Protein AF-0000000079914054 (afdb_homodimer)

Organism: NCBI:txid1990687

Nearest PDB structures (foldseek):
  5tr3-assembly1_A  TM=9.369E-01  e=9.744E-47  Pseudomonas putida KT2440
  5u8w-assembly1_B  TM=9.371E-01  e=5.295E-46  Pseudomonas aeruginosa UCBPP-PA14
  2qae-assembly1_B  TM=9.398E-01  e=3.131E-46  Trypanosoma cruzi
  6bz0-assembly1_B  TM=9.388E-01  e=2.149E-45  Acinetobacter baumannii ATCC 19606 = CIP 70.34 = JCM 6841
  3lad-assembly1_B  TM=9.469E-01  e=1.039E-44  Azotobacter vinelandii

InterPro domains:
  IPR001100 Pyridine nucleotide-disulphide oxidoreductase, class I [PIRSF000350] (3-456)
  IPR004099 Pyridine nucleotide-disulphide oxidoreductase, dimerisation domain [PF02852] (341-450)
  IPR012999 Pyridine nucleotide-disulphide oxidoreductase, class I, active site [PS00076] (38-48)
  IPR016156 FAD/NAD-linked reductase, dimerisation domain superfamily [G3DSA:3.30.390.30] (339-457)
  IPR016156 FAD/NAD-linked reductase, dimerisation domain superfamily [SSF55424] (339-453)
  IPR023753 FAD/NAD(P)-binding domain [PF07992] (5-321)
  IPR036188 FAD/NAD(P)-binding domain superfamily [G3DSA:3.50.50.60] (5-327)
  IPR036188 FAD/NAD(P)-binding domain superfamily [G3DSA:3.50.50.60] (144-264)
  IPR036188 FAD/NAD(P)-binding domain superfamily [SSF51905] (1-367)

Structure (mmCIF, N/CA/C/O backbone):
data_AF-0000000079914054-model_v1
#
loop_
_entity.id
_entity.type
_entity.pdbx_description
1 polymer 'Dihydrolipoamide dehydrogenase'
#
loop_
_atom_site.group_PDB
_atom_site.id
_atom_site.type_symbol
_atom_site.label_atom_id
_atom_site.label_alt_id
_atom_site.label_comp_id
_atom_site.label_asym_id
_atom_site.label_entity_id
_atom_site.label_seq_id
_atom_site.pdbx_PDB_ins_code
_atom_site.Cartn_x
_atom_site.Cartn_y
_atom_site.Cartn_z
_atom_site.occupancy
_atom_site.B_iso_or_equiv
_atom_site.auth_seq_id
_atom_site.auth_comp_id
_atom_site.auth_asym_id
_atom_site.auth_atom_id
_atom_site.pdbx_PDB_model_num
ATOM 1 N N . MET A 1 1 ? 3.275 36.062 40 1 79.38 1 MET A N 1
ATOM 2 C CA . MET A 1 1 ? 4.121 34.906 40.312 1 79.38 1 MET A CA 1
ATOM 3 C C . MET A 1 1 ? 5.105 34.625 39.188 1 79.38 1 MET A C 1
ATOM 5 O O . MET A 1 1 ? 4.805 34.875 38.031 1 79.38 1 MET A O 1
ATOM 9 N N . SER A 1 2 ? 6.242 34.438 39.562 1 88.31 2 SER A N 1
ATOM 10 C CA . SER A 1 2 ? 7.297 34.125 38.594 1 88.31 2 SER A CA 1
ATOM 11 C C . SER A 1 2 ? 7.852 32.719 38.812 1 88.31 2 SER A C 1
ATOM 13 O O . SER A 1 2 ? 8.016 32.281 39.969 1 88.31 2 SER A O 1
ATOM 15 N N . GLU A 1 3 ? 7.883 31.969 37.688 1 93.56 3 GLU A N 1
ATOM 16 C CA . GLU A 1 3 ? 8.461 30.625 37.75 1 93.56 3 GLU A CA 1
ATOM 17 C C . GLU A 1 3 ? 9.594 30.484 36.719 1 93.56 3 GLU A C 1
ATOM 19 O O . GLU A 1 3 ? 9.539 31.047 35.625 1 93.56 3 GLU A O 1
ATOM 24 N N . ARG A 1 4 ? 10.617 29.734 37.156 1 97.06 4 ARG A N 1
ATOM 25 C CA . ARG A 1 4 ? 11.773 29.484 36.281 1 97.06 4 ARG A CA 1
ATOM 26 C C . ARG A 1 4 ? 11.828 28.016 35.844 1 97.06 4 ARG A C 1
ATOM 28 O O . ARG A 1 4 ? 11.578 27.125 36.656 1 97.06 4 ARG A O 1
ATOM 35 N N . TYR A 1 5 ? 12.094 27.844 34.594 1 98.19 5 TYR A N 1
ATOM 36 C CA . TYR A 1 5 ? 12.18 26.516 34 1 98.19 5 TYR A CA 1
ATOM 37 C C . TYR A 1 5 ? 13.484 26.344 33.219 1 98.19 5 TYR A C 1
ATOM 39 O O . TYR A 1 5 ? 14.18 27.312 32.938 1 98.19 5 TYR A O 1
ATOM 47 N N . ASP A 1 6 ? 13.867 25.109 33 1 98.06 6 ASP A N 1
ATOM 48 C CA . ASP A 1 6 ? 14.977 24.812 32.094 1 98.06 6 ASP A CA 1
ATOM 49 C C . ASP A 1 6 ? 14.562 24.984 30.641 1 98.06 6 ASP A C 1
ATOM 51 O O . ASP A 1 6 ? 15.336 25.5 29.828 1 98.06 6 ASP A O 1
ATOM 55 N N . THR A 1 7 ? 13.398 24.547 30.312 1 98.38 7 THR A N 1
ATOM 56 C CA . THR A 1 7 ? 12.898 24.578 28.953 1 98.38 7 THR A CA 1
ATOM 57 C C . THR A 1 7 ? 11.445 25.062 28.906 1 98.38 7 THR A C 1
ATOM 59 O O . THR A 1 7 ? 10.633 24.656 29.75 1 98.38 7 THR A O 1
ATOM 62 N N . LEU A 1 8 ? 11.141 25.969 28.031 1 98.69 8 LEU A N 1
ATOM 63 C CA . LEU A 1 8 ? 9.789 26.391 27.719 1 98.69 8 LEU A CA 1
ATOM 64 C C . LEU A 1 8 ? 9.375 25.906 26.328 1 98.69 8 LEU A C 1
ATOM 66 O O . LEU A 1 8 ? 10.086 26.156 25.344 1 98.69 8 LEU A O 1
ATOM 70 N N . VAL A 1 9 ? 8.336 25.109 26.203 1 98.75 9 VAL A N 1
ATOM 71 C CA . VAL A 1 9 ? 7.738 24.703 24.938 1 98.75 9 VAL A CA 1
ATOM 72 C C . VAL A 1 9 ? 6.395 25.406 24.75 1 98.75 9 VAL A C 1
ATOM 74 O O . VAL A 1 9 ? 5.457 25.188 25.516 1 98.75 9 VAL A O 1
ATOM 77 N N . LEU A 1 10 ? 6.301 26.266 23.781 1 98.56 10 LEU A N 1
ATOM 78 C CA . LEU A 1 10 ? 5.074 27 23.5 1 98.56 10 LEU A CA 1
ATOM 79 C C . LEU A 1 10 ? 4.367 26.422 22.281 1 98.56 10 LEU A C 1
ATOM 81 O O . LEU A 1 10 ? 4.754 26.703 21.141 1 98.56 10 LEU A O 1
ATOM 85 N N . GLY A 1 11 ? 3.299 25.719 22.484 1 98.19 11 GLY A N 1
ATOM 86 C CA . GLY A 1 11 ? 2.557 25 21.469 1 98.19 11 GLY A CA 1
ATOM 87 C C . GLY A 1 11 ? 2.531 23.5 21.688 1 98.19 11 GLY A C 1
ATOM 88 O O . GLY A 1 11 ? 3.578 22.875 21.875 1 98.19 11 GLY A O 1
ATOM 89 N N . GLY A 1 12 ? 1.437 22.922 21.656 1 97.75 12 GLY A N 1
ATOM 90 C CA . GLY A 1 12 ? 1.269 21.516 22 1 97.75 12 GLY A CA 1
ATOM 91 C C . GLY A 1 12 ? 0.956 20.656 20.781 1 97.75 12 GLY A C 1
ATOM 92 O O . GLY A 1 12 ? 0.202 19.688 20.891 1 97.75 12 GLY A O 1
ATOM 93 N N . GLY A 1 13 ? 1.461 21.047 19.578 1 96.88 13 GLY A N 1
ATOM 94 C CA . GLY A 1 13 ? 1.245 20.266 18.359 1 96.88 13 GLY A CA 1
ATOM 95 C C . GLY A 1 13 ? 2.174 19.078 18.25 1 96.88 13 GLY A C 1
ATOM 96 O O . GLY A 1 13 ? 2.678 18.578 19.25 1 96.88 13 GLY A O 1
ATOM 97 N N . MET A 1 14 ? 2.428 18.625 17.031 1 96.06 14 MET A N 1
ATOM 98 C CA . MET A 1 14 ? 3.055 17.344 16.766 1 96.06 14 MET A CA 1
ATOM 99 C C . MET A 1 14 ? 4.562 17.406 17 1 96.06 14 MET A C 1
ATOM 101 O O . MET A 1 14 ? 5.223 16.375 17.109 1 96.06 14 MET A O 1
ATOM 105 N N . ALA A 1 15 ? 5.082 18.547 17.016 1 97.75 15 ALA A N 1
ATOM 106 C CA . ALA A 1 15 ? 6.473 18.688 17.438 1 97.75 15 ALA A CA 1
ATOM 107 C C . ALA A 1 15 ? 6.57 19.016 18.922 1 97.75 15 ALA A C 1
ATOM 109 O O . ALA A 1 15 ? 7.449 18.5 19.625 1 97.75 15 ALA A O 1
ATOM 110 N N . GLY A 1 16 ? 5.664 19.781 19.406 1 98.25 16 GLY A N 1
ATOM 111 C CA . GLY A 1 16 ? 5.727 20.312 20.766 1 98.25 16 GLY A CA 1
ATOM 112 C C . GLY A 1 16 ? 5.512 19.25 21.828 1 98.25 16 GLY A C 1
ATOM 113 O O . GLY A 1 16 ? 6.281 19.156 22.781 1 98.25 16 GLY A O 1
ATOM 114 N N . LEU A 1 17 ? 4.504 18.453 21.656 1 97.62 17 LEU A N 1
ATOM 115 C CA . LEU A 1 17 ? 4.133 17.469 22.672 1 97.62 17 LEU A CA 1
ATOM 116 C C . LEU A 1 17 ? 5.254 16.453 22.875 1 97.62 17 LEU A C 1
ATOM 118 O O . LEU A 1 17 ? 5.742 16.281 24 1 97.62 17 LEU A O 1
ATOM 122 N N . PRO A 1 18 ? 5.707 15.805 21.812 1 96.06 18 PRO A N 1
ATOM 123 C CA . PRO A 1 18 ? 6.793 14.844 22.031 1 96.06 18 PRO A CA 1
ATOM 124 C C . PRO A 1 18 ? 8.055 15.508 22.578 1 96.06 18 PRO A C 1
ATOM 126 O O . PRO A 1 18 ? 8.758 14.914 23.406 1 96.06 18 PRO A O 1
ATOM 129 N N . LEU A 1 19 ? 8.359 16.672 22.172 1 97.5 19 LEU A N 1
ATOM 130 C CA . LEU A 1 19 ? 9.562 17.375 22.625 1 97.5 19 LEU A CA 1
ATOM 131 C C . LEU A 1 19 ? 9.453 17.75 24.094 1 97.5 19 LEU A C 1
ATOM 133 O O . LEU A 1 19 ? 10.422 17.609 24.844 1 97.5 19 LEU A O 1
ATOM 137 N N . ALA A 1 20 ? 8.281 18.234 24.484 1 98.25 20 ALA A N 1
ATOM 138 C CA . ALA A 1 20 ? 8.062 18.578 25.891 1 98.25 20 ALA A CA 1
ATOM 139 C C . ALA A 1 20 ? 8.25 17.359 26.781 1 98.25 20 ALA A C 1
ATOM 141 O O . ALA A 1 20 ? 8.914 17.453 27.828 1 98.25 20 ALA A O 1
ATOM 142 N N . LEU A 1 21 ? 7.672 16.25 26.375 1 97.5 21 LEU A N 1
ATOM 143 C CA . LEU A 1 21 ? 7.742 15.016 27.172 1 97.5 21 LEU A CA 1
ATOM 144 C C . LEU A 1 21 ? 9.18 14.523 27.266 1 97.5 21 LEU A C 1
ATOM 146 O O . LEU A 1 21 ? 9.617 14.102 28.344 1 97.5 21 LEU A O 1
ATOM 150 N N . ARG A 1 22 ? 9.867 14.586 26.203 1 97.12 22 ARG A N 1
ATOM 151 C CA . ARG A 1 22 ? 11.258 14.125 26.219 1 97.12 22 ARG A CA 1
ATOM 152 C C . ARG A 1 22 ? 12.141 15.078 27 1 97.12 22 ARG A C 1
ATOM 154 O O . ARG A 1 22 ? 13.031 14.648 27.734 1 97.12 22 ARG A O 1
ATOM 161 N N . ALA A 1 23 ? 11.938 16.344 26.828 1 97.75 23 ALA A N 1
ATOM 162 C CA . ALA A 1 23 ? 12.727 17.359 27.531 1 97.75 23 ALA A CA 1
ATOM 163 C C . ALA A 1 23 ? 12.547 17.25 29.047 1 97.75 23 ALA A C 1
ATOM 165 O O . ALA A 1 23 ? 13.484 17.516 29.797 1 97.75 23 ALA A O 1
ATOM 166 N N . ALA A 1 24 ? 11.414 16.797 29.453 1 97.94 24 ALA A N 1
ATOM 167 C CA . ALA A 1 24 ? 11.094 16.688 30.875 1 97.94 24 ALA A CA 1
ATOM 168 C C . ALA A 1 24 ? 11.969 15.648 31.562 1 97.94 24 ALA A C 1
ATOM 170 O O . ALA A 1 24 ? 12.109 15.656 32.781 1 97.94 24 ALA A O 1
ATOM 171 N N . ARG A 1 25 ? 12.539 14.836 30.812 1 96.56 25 ARG A N 1
ATOM 172 C CA . ARG A 1 25 ? 13.469 13.852 31.359 1 96.56 25 ARG A CA 1
ATOM 173 C C . ARG A 1 25 ? 14.797 14.492 31.719 1 96.56 25 ARG A C 1
ATOM 175 O O . ARG A 1 25 ? 15.617 13.883 32.406 1 96.56 25 ARG A O 1
ATOM 182 N N . HIS A 1 26 ? 15.016 15.742 31.359 1 97.06 26 HIS A N 1
ATOM 183 C CA . HIS A 1 26 ? 16.328 16.375 31.516 1 97.06 26 HIS A CA 1
ATOM 184 C C . HIS A 1 26 ? 16.234 17.641 32.344 1 97.06 26 HIS A C 1
ATOM 186 O O . HIS A 1 26 ? 17.219 18.359 32.5 1 97.06 26 HIS A O 1
ATOM 192 N N . GLY A 1 27 ? 15.07 17.969 32.844 1 97.19 27 GLY A N 1
ATOM 193 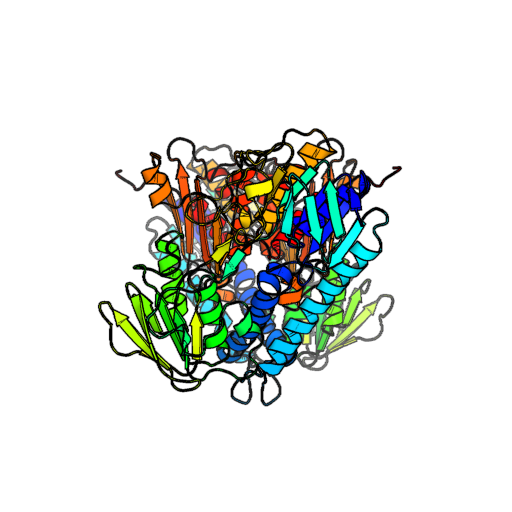C CA . GLY A 1 27 ? 14.867 19.156 33.688 1 97.19 27 GLY A CA 1
ATOM 194 C C . GLY A 1 27 ? 13.422 19.609 33.688 1 97.19 27 GLY A C 1
ATOM 195 O O . GLY A 1 27 ? 12.547 18.984 33.094 1 97.19 27 GLY A O 1
ATOM 196 N N . ARG A 1 28 ? 13.195 20.734 34.281 1 97.88 28 ARG A N 1
ATOM 197 C CA . ARG A 1 28 ? 11.844 21.266 34.438 1 97.88 28 ARG A CA 1
ATOM 198 C C . ARG A 1 28 ? 11.375 21.922 33.156 1 97.88 28 ARG A C 1
ATOM 200 O O . ARG A 1 28 ? 12.086 22.75 32.562 1 97.88 28 ARG A O 1
ATOM 207 N N . VAL A 1 29 ? 10.164 21.578 32.75 1 98.56 29 VAL A N 1
ATOM 208 C CA . VAL A 1 29 ? 9.625 22.078 31.484 1 98.56 29 VAL A CA 1
ATOM 209 C C . VAL A 1 29 ? 8.312 22.812 31.734 1 98.56 29 VAL A C 1
ATOM 211 O O . VAL A 1 29 ? 7.426 22.297 32.438 1 98.56 29 VAL A O 1
ATOM 214 N N . ALA A 1 30 ? 8.195 24.062 31.266 1 98.56 30 ALA A N 1
ATOM 215 C CA . ALA A 1 30 ? 6.902 24.719 31.094 1 98.56 30 ALA A CA 1
ATOM 216 C C . ALA A 1 30 ? 6.309 24.391 29.719 1 98.56 30 ALA A C 1
ATOM 218 O O . ALA A 1 30 ? 6.887 24.75 28.688 1 98.56 30 ALA A O 1
ATOM 219 N N . PHE A 1 31 ? 5.234 23.703 29.719 1 98.56 31 PHE A N 1
ATOM 220 C CA . PHE A 1 31 ? 4.547 23.297 28.5 1 98.56 31 PHE A CA 1
ATOM 221 C C . PHE A 1 31 ? 3.234 24.047 28.344 1 98.56 31 PHE A C 1
ATOM 223 O O . PHE A 1 31 ? 2.291 23.844 29.109 1 98.56 31 PHE A O 1
ATOM 230 N N . VAL A 1 32 ? 3.166 24.953 27.328 1 98.44 32 VAL A N 1
ATOM 231 C CA . VAL A 1 32 ? 2.047 25.875 27.203 1 98.44 32 VAL A CA 1
ATOM 232 C C . VAL A 1 32 ? 1.271 25.578 25.922 1 98.44 32 VAL A C 1
ATOM 234 O O . VAL A 1 32 ? 1.85 25.547 24.844 1 98.44 32 VAL A O 1
ATOM 237 N N . GLU A 1 33 ? 0.04 25.328 25.969 1 98.25 33 GLU A N 1
ATOM 238 C CA . GLU A 1 33 ? -0.867 25.109 24.844 1 98.25 33 GLU A CA 1
ATOM 239 C C . GLU A 1 33 ? -2.223 25.766 25.094 1 98.25 33 GLU A C 1
ATOM 241 O O . GLU A 1 33 ? -2.867 25.5 26.109 1 98.25 33 GLU A O 1
ATOM 246 N N . LYS A 1 34 ? -2.629 26.562 24.203 1 96.69 34 LYS A N 1
ATOM 247 C CA . LYS A 1 34 ? -3.846 27.344 24.406 1 96.69 34 LYS A CA 1
ATOM 248 C C . LYS A 1 34 ? -5.09 26.516 24.094 1 96.69 34 LYS A C 1
ATOM 250 O O . LYS A 1 34 ? -6.164 26.766 24.641 1 96.69 34 LYS A O 1
ATOM 255 N N . GLU A 1 35 ? -4.984 25.594 23.203 1 96.38 35 GLU A N 1
ATOM 256 C CA . GLU A 1 35 ? -6.129 24.781 22.797 1 96.38 35 GLU A CA 1
ATOM 257 C C . GLU A 1 35 ? -5.961 23.328 23.25 1 96.38 35 GLU A C 1
ATOM 259 O O . GLU A 1 35 ? -5.613 23.062 24.406 1 96.38 35 GLU A O 1
ATOM 264 N N . LEU A 1 36 ? -6.195 22.375 22.328 1 97 36 LEU A N 1
ATOM 265 C CA . LEU A 1 36 ? -6.125 20.953 22.641 1 97 36 LEU A CA 1
ATOM 266 C C . LEU A 1 36 ? -4.754 20.391 22.297 1 97 36 LEU A C 1
ATOM 268 O O . LEU A 1 36 ? -4.148 20.781 21.297 1 97 36 LEU A O 1
ATOM 272 N N . LEU A 1 37 ? -4.309 19.438 23.109 1 97.56 37 LEU A N 1
ATOM 273 C CA . LEU A 1 37 ? -3.059 18.75 22.812 1 97.56 37 LEU A CA 1
ATOM 274 C C . LEU A 1 37 ? -3.168 17.984 21.5 1 97.56 37 LEU A C 1
ATOM 276 O O . LEU A 1 37 ? -4.23 17.453 21.172 1 97.56 37 LEU A O 1
ATOM 280 N N . GLY A 1 38 ? -2.033 17.953 20.797 1 95.94 38 GLY A N 1
ATOM 281 C CA . GLY A 1 38 ? -1.984 17.234 19.531 1 95.94 38 GLY A CA 1
ATOM 282 C C . GLY A 1 38 ? -2.088 18.156 18.328 1 95.94 38 GLY A C 1
ATOM 283 O O . GLY A 1 38 ? -1.889 17.719 17.188 1 95.94 38 GLY A O 1
ATOM 284 N N . GLY A 1 39 ? -2.398 19.422 18.578 1 95.5 39 GLY A N 1
ATOM 285 C CA . GLY A 1 39 ? -2.387 20.438 17.531 1 95.5 39 GLY A CA 1
ATOM 286 C C . GLY A 1 39 ? -3.342 20.125 16.406 1 95.5 39 GLY A C 1
ATOM 287 O O . GLY A 1 39 ? -4.402 19.531 16.609 1 95.5 39 GLY A O 1
ATOM 288 N N . THR A 1 40 ? -3.045 20.625 15.211 1 94.62 40 THR A N 1
ATOM 289 C CA . THR A 1 40 ? -3.9 20.516 14.031 1 94.62 40 THR A CA 1
ATOM 290 C C . THR A 1 40 ? -4.047 19.047 13.617 1 94.62 40 THR A C 1
ATOM 292 O O . THR A 1 40 ? -5.164 18.562 13.414 1 94.62 40 THR A O 1
ATOM 295 N N . CYS A 1 41 ? -3.045 18.328 13.547 1 95.75 41 CYS A N 1
ATOM 296 C CA . CYS A 1 41 ? -3.062 16.969 13.023 1 95.75 41 CYS A CA 1
ATOM 297 C C . CYS A 1 41 ? -4.074 16.109 13.773 1 95.75 41 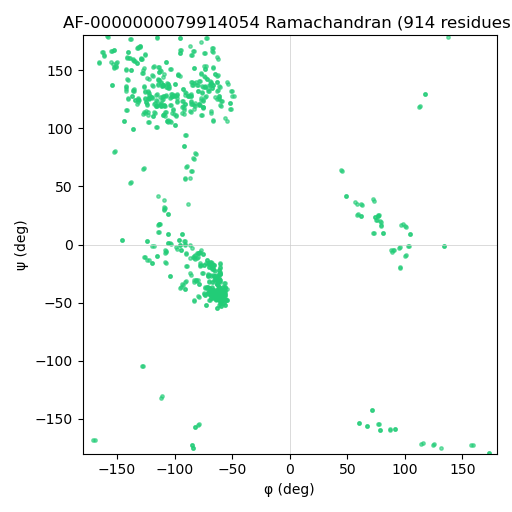CYS A C 1
ATOM 299 O O . CYS A 1 41 ? -4.934 15.469 13.156 1 95.75 41 CYS A O 1
ATOM 301 N N . LEU A 1 42 ? -3.998 16.094 15.055 1 96.69 42 LEU A N 1
ATOM 302 C CA . LEU A 1 42 ? -4.82 15.219 15.875 1 96.69 42 LEU A CA 1
ATOM 303 C C . LEU A 1 42 ? -6.262 15.719 15.922 1 96.69 42 LEU A C 1
ATOM 305 O O . LEU A 1 42 ? -7.203 14.922 15.844 1 96.69 42 LEU A O 1
ATOM 309 N N . ASN A 1 43 ? -6.418 17.031 15.945 1 97.19 43 ASN A N 1
ATOM 310 C CA . ASN A 1 43 ? -7.719 17.562 16.328 1 97.19 43 ASN A CA 1
ATOM 311 C C . ASN A 1 43 ? -8.5 18.062 15.125 1 97.19 43 ASN A C 1
ATOM 313 O O . ASN A 1 43 ? -9.734 18.062 15.141 1 97.19 43 ASN A O 1
ATOM 317 N N . ARG A 1 44 ? -7.723 18.484 14.055 1 95.56 44 ARG A N 1
ATOM 318 C CA . ARG A 1 44 ? -8.422 19.219 13.008 1 95.56 44 ARG A CA 1
ATOM 319 C C . ARG A 1 44 ? -7.828 18.922 11.641 1 95.56 44 ARG A C 1
ATOM 321 O O . ARG A 1 44 ? -8.227 19.516 10.641 1 95.56 44 ARG A O 1
ATOM 328 N N . GLY A 1 45 ? -6.938 18.094 11.57 1 95.81 45 GLY A N 1
ATOM 329 C CA . GLY A 1 45 ? -6.223 17.891 10.32 1 95.81 45 GLY A CA 1
ATOM 330 C C . GLY A 1 45 ? -6.184 16.438 9.891 1 95.81 45 GLY A C 1
ATOM 331 O O . GLY A 1 45 ? -7.199 15.883 9.461 1 95.81 45 GLY A O 1
ATOM 332 N N . CYS A 1 46 ? -5.02 15.797 10.078 1 95.19 46 CYS A N 1
ATOM 333 C CA . CYS A 1 46 ? -4.711 14.5 9.5 1 95.19 46 CYS A CA 1
ATOM 334 C C . CYS A 1 46 ? -5.684 13.438 9.992 1 95.19 46 CYS A C 1
ATOM 336 O O . CYS A 1 46 ? -6.336 12.758 9.195 1 95.19 46 CYS A O 1
ATOM 338 N N . ILE A 1 47 ? -5.871 13.312 11.25 1 97.38 47 ILE A N 1
ATOM 339 C CA . ILE A 1 47 ? -6.594 12.188 11.828 1 97.38 47 ILE A CA 1
ATOM 340 C C . ILE A 1 47 ? -8.086 12.328 11.531 1 97.38 47 ILE A C 1
ATOM 342 O O . ILE A 1 47 ? -8.703 11.422 10.961 1 97.38 47 ILE A O 1
ATOM 346 N N . PRO A 1 48 ? -8.711 13.445 11.828 1 98.5 48 PRO A N 1
ATOM 347 C CA . PRO A 1 48 ? -10.141 13.547 11.531 1 98.5 48 PRO A CA 1
ATOM 348 C C . PRO A 1 48 ? -10.43 13.461 10.031 1 98.5 48 PRO A C 1
ATOM 350 O O . PRO A 1 48 ? -11.359 12.766 9.625 1 98.5 48 PRO A O 1
ATOM 353 N N . THR A 1 49 ? -9.68 14.164 9.188 1 98.5 49 THR A N 1
ATOM 354 C CA . THR A 1 49 ? -9.969 14.172 7.758 1 98.5 49 THR A CA 1
ATOM 355 C C . THR A 1 49 ? -9.805 12.773 7.164 1 98.5 49 THR A C 1
ATOM 357 O O . THR A 1 49 ? -10.633 12.336 6.367 1 98.5 49 THR A O 1
ATOM 360 N N . LYS A 1 50 ? -8.75 12.078 7.551 1 98.56 50 LYS A N 1
ATOM 361 C CA . LYS A 1 50 ? -8.531 10.75 6.988 1 98.56 50 LYS A CA 1
ATOM 362 C C . LYS A 1 50 ? -9.57 9.758 7.492 1 98.56 50 LYS A C 1
ATOM 364 O O . LYS A 1 50 ? -9.922 8.805 6.789 1 98.56 50 LYS A O 1
ATOM 369 N N . THR A 1 51 ? -10.031 9.953 8.719 1 98.81 51 THR A N 1
ATOM 370 C CA . THR A 1 51 ? -11.133 9.133 9.219 1 98.81 51 THR A CA 1
ATOM 371 C C . THR A 1 51 ? -12.391 9.344 8.383 1 98.81 51 THR A C 1
ATOM 373 O O . THR A 1 51 ? -13.047 8.383 7.992 1 98.81 51 THR A O 1
ATOM 376 N N . MET A 1 52 ? -12.68 10.594 8.078 1 98.88 52 MET A N 1
ATOM 377 C CA . MET A 1 52 ? -13.875 10.906 7.293 1 98.88 52 MET A CA 1
ATOM 378 C C . MET A 1 52 ? -13.695 10.477 5.84 1 98.88 52 MET A C 1
ATOM 380 O O . MET A 1 52 ? -14.648 10.031 5.195 1 98.88 52 MET A O 1
ATOM 384 N N . ILE A 1 53 ? -12.516 10.617 5.32 1 98.88 53 ILE A N 1
ATOM 385 C CA . ILE A 1 53 ? -12.219 10.172 3.967 1 98.88 53 ILE A CA 1
ATOM 386 C C . ILE A 1 53 ? -12.438 8.664 3.865 1 98.88 53 ILE A C 1
ATOM 388 O O . ILE A 1 53 ? -12.914 8.164 2.844 1 98.88 53 ILE A O 1
ATOM 392 N N . ALA A 1 54 ? -12.109 7.918 4.941 1 98.88 54 ALA A N 1
ATOM 393 C CA . ALA A 1 54 ? -12.375 6.48 4.965 1 98.88 54 ALA A CA 1
ATOM 394 C C . ALA A 1 54 ? -13.867 6.191 4.836 1 98.88 54 ALA A C 1
ATOM 396 O O . ALA A 1 54 ? -14.266 5.273 4.121 1 98.88 54 ALA A O 1
ATOM 397 N N . SER A 1 55 ? -14.664 6.977 5.535 1 98.94 55 SER A N 1
ATOM 398 C CA . SER A 1 55 ? -16.109 6.836 5.414 1 98.94 55 SER A CA 1
ATOM 399 C C . SER A 1 55 ? -16.578 7.129 3.99 1 98.94 55 SER A C 1
ATOM 401 O O . SER A 1 55 ? -17.406 6.41 3.443 1 98.94 55 SER A O 1
ATOM 403 N N . ALA A 1 56 ? -16.016 8.18 3.414 1 98.94 56 ALA A N 1
ATOM 404 C CA . ALA A 1 56 ? -16.344 8.539 2.039 1 98.94 56 ALA A CA 1
ATOM 405 C C . ALA A 1 56 ? -15.977 7.414 1.074 1 98.94 56 ALA A C 1
ATOM 407 O O . ALA A 1 56 ? -16.703 7.141 0.122 1 98.94 56 ALA A O 1
ATOM 408 N N . ALA A 1 57 ? -14.883 6.816 1.316 1 98.75 57 ALA A N 1
ATOM 409 C CA . ALA A 1 57 ? -14.422 5.711 0.477 1 98.75 57 ALA A CA 1
ATOM 410 C C . ALA A 1 57 ? -15.383 4.527 0.553 1 98.75 57 ALA A C 1
ATOM 412 O O . ALA A 1 57 ? -15.656 3.877 -0.457 1 98.75 57 ALA A O 1
ATOM 413 N N . VAL A 1 58 ? -15.859 4.227 1.739 1 98.75 58 VAL A N 1
ATOM 414 C CA . VAL A 1 58 ? -16.812 3.137 1.927 1 98.75 58 VAL A CA 1
ATOM 415 C C . VAL A 1 58 ? -18.094 3.434 1.156 1 98.75 58 VAL A C 1
ATOM 417 O O . VAL A 1 58 ? -18.625 2.559 0.472 1 98.75 58 VAL A O 1
ATOM 420 N N . ALA A 1 59 ? -18.547 4.703 1.212 1 98.81 59 ALA A N 1
ATOM 421 C CA . ALA A 1 59 ? -19.75 5.094 0.478 1 98.81 59 ALA A CA 1
ATOM 422 C C . ALA A 1 59 ? -19.547 4.93 -1.025 1 98.81 59 ALA A C 1
ATOM 424 O O . ALA A 1 59 ? -20.422 4.383 -1.716 1 98.81 59 ALA A O 1
ATOM 425 N N . HIS A 1 60 ? -18.438 5.391 -1.468 1 98.44 60 HIS A N 1
ATOM 426 C CA . HIS A 1 60 ? -18.109 5.305 -2.887 1 98.44 60 HIS A CA 1
ATOM 427 C C . HIS A 1 60 ? -18.078 3.854 -3.354 1 98.44 60 HIS A C 1
ATOM 429 O O . HIS A 1 60 ? -18.641 3.512 -4.391 1 98.44 60 HIS A O 1
ATOM 435 N N . GLN A 1 61 ? -17.422 2.986 -2.596 1 98.19 61 GLN A N 1
ATOM 436 C CA . GLN A 1 61 ? -17.297 1.576 -2.945 1 98.19 61 GLN A CA 1
ATOM 437 C C . GLN A 1 61 ? -18.656 0.881 -2.922 1 98.19 61 GLN A C 1
ATOM 439 O O . GLN A 1 61 ? -18.938 0.041 -3.777 1 98.19 61 GLN A O 1
ATOM 444 N N . ALA A 1 62 ? -19.422 1.173 -1.907 1 98.25 62 ALA A N 1
ATOM 445 C CA . ALA A 1 62 ? -20.766 0.584 -1.81 1 98.25 62 ALA A CA 1
ATOM 446 C C . ALA A 1 62 ? -21.594 0.896 -3.053 1 98.25 62 ALA A C 1
ATOM 448 O O . ALA A 1 62 ? -22.297 0.03 -3.564 1 98.25 62 ALA A O 1
ATOM 449 N N . ARG A 1 63 ? -21.484 2.125 -3.572 1 98.06 63 ARG A N 1
ATOM 450 C CA . ARG A 1 63 ? -22.234 2.537 -4.75 1 98.06 63 ARG A CA 1
ATOM 451 C C . ARG A 1 63 ? -21.766 1.784 -5.992 1 98.06 63 ARG A C 1
ATOM 453 O O . ARG A 1 63 ? -22.5 1.703 -6.984 1 98.06 63 ARG A O 1
ATOM 460 N N . ARG A 1 64 ? -20.609 1.169 -5.91 1 97.62 64 ARG A N 1
ATOM 461 C CA . ARG A 1 64 ? -20.047 0.418 -7.031 1 97.62 64 ARG A CA 1
ATOM 462 C C . ARG A 1 64 ? -20.156 -1.084 -6.789 1 97.62 64 ARG A C 1
ATOM 464 O O . ARG A 1 64 ? -19.578 -1.879 -7.527 1 97.62 64 ARG A O 1
ATOM 471 N N . ALA A 1 65 ? -20.844 -1.535 -5.793 1 98.38 65 ALA A N 1
ATOM 472 C CA . ALA A 1 65 ? -20.875 -2.92 -5.332 1 98.38 65 ALA A CA 1
ATOM 473 C C . ALA A 1 65 ? -21.297 -3.863 -6.449 1 98.38 65 ALA A C 1
ATOM 475 O O . ALA A 1 65 ? -20.734 -4.953 -6.598 1 98.38 65 ALA A O 1
ATOM 476 N N . ALA A 1 66 ? -22.156 -3.422 -7.328 1 98.12 66 ALA A N 1
ATOM 477 C CA . ALA A 1 66 ? -22.703 -4.273 -8.383 1 98.12 66 ALA A CA 1
ATOM 478 C C . ALA A 1 66 ? -21.625 -4.68 -9.383 1 98.12 66 ALA A C 1
ATOM 480 O O . ALA A 1 66 ? -21.656 -5.777 -9.938 1 98.12 66 ALA A O 1
ATOM 481 N N . GLU A 1 67 ? -20.656 -3.787 -9.586 1 98.44 67 GLU A N 1
ATOM 482 C CA . GLU A 1 67 ? -19.531 -4.086 -10.484 1 98.44 67 GLU A CA 1
ATOM 483 C C . GLU A 1 67 ? -18.75 -5.305 -10 1 98.44 67 GLU A C 1
ATOM 485 O O . GLU A 1 67 ? -18.062 -5.953 -10.789 1 98.44 67 GLU A O 1
ATOM 490 N N . PHE A 1 68 ? -18.953 -5.699 -8.711 1 98.81 68 PHE A N 1
ATOM 491 C CA . PHE A 1 68 ? -18.156 -6.754 -8.102 1 98.81 68 PHE A CA 1
ATOM 492 C C . PHE A 1 68 ? -19.016 -7.969 -7.785 1 98.81 68 PHE A C 1
ATOM 494 O O . PHE A 1 68 ? -18.594 -8.867 -7.055 1 98.81 68 PHE A O 1
ATOM 501 N N . GLY A 1 69 ? -20.156 -7.984 -8.258 1 98.75 69 GLY A N 1
ATOM 502 C CA . GLY A 1 69 ? -21.062 -9.086 -8.008 1 98.75 69 GLY A CA 1
ATOM 503 C C . GLY A 1 69 ? -21.734 -9.023 -6.645 1 98.75 69 GLY A C 1
ATOM 504 O O . GLY A 1 69 ? -22.266 -10.023 -6.16 1 98.75 69 GLY A O 1
ATOM 505 N N . VAL A 1 70 ? -21.719 -7.879 -5.961 1 98.69 70 VAL A N 1
ATOM 506 C CA . VAL A 1 70 ? -22.344 -7.656 -4.66 1 98.69 70 VAL A CA 1
ATOM 507 C C . VAL A 1 70 ? -23.641 -6.887 -4.84 1 98.69 70 VAL A C 1
ATOM 509 O O . VAL A 1 70 ? -23.672 -5.844 -5.496 1 98.69 70 VAL A O 1
ATOM 512 N N . ARG A 1 71 ? -24.688 -7.348 -4.281 1 97.38 71 ARG A N 1
ATOM 513 C CA . ARG A 1 71 ? -26.016 -6.777 -4.48 1 97.38 71 ARG A CA 1
ATOM 514 C C . ARG A 1 71 ? -26.5 -6.078 -3.219 1 97.38 71 ARG A C 1
ATOM 516 O O . ARG A 1 71 ? -26.438 -6.645 -2.125 1 97.38 71 ARG A O 1
ATOM 523 N N . LEU A 1 72 ? -26.906 -4.84 -3.441 1 96.5 72 LEU A N 1
ATOM 524 C CA . LEU A 1 72 ? -27.531 -4.047 -2.393 1 96.5 72 LEU A CA 1
ATOM 525 C C . LEU A 1 72 ? -29 -3.799 -2.713 1 96.5 72 LEU A C 1
ATOM 527 O O . LEU A 1 72 ? -29.359 -3.584 -3.873 1 96.5 72 LEU A O 1
ATOM 531 N N . PRO A 1 73 ? -29.906 -3.83 -1.855 1 92.06 73 PRO A N 1
ATOM 532 C CA . PRO A 1 73 ? -31.344 -3.756 -2.123 1 92.06 73 PRO A CA 1
ATOM 533 C C . PRO A 1 73 ? -31.828 -2.334 -2.412 1 92.06 73 PRO A C 1
ATOM 535 O O . PRO A 1 73 ? -33 -2.119 -2.691 1 92.06 73 PRO A O 1
ATOM 538 N N . GLY A 1 74 ? -31.109 -1.288 -2.318 1 90.56 74 GLY A N 1
ATOM 539 C CA . GLY A 1 74 ? -31.516 0.091 -2.539 1 90.56 74 GLY A CA 1
ATOM 540 C C . GLY A 1 74 ? -30.344 1.056 -2.594 1 90.56 74 GLY A C 1
ATOM 541 O O . GLY A 1 74 ? -29.188 0.635 -2.676 1 90.56 74 GLY A O 1
ATOM 542 N N . PRO A 1 75 ? -30.703 2.332 -2.553 1 94.25 75 PRO A N 1
ATOM 543 C CA . PRO A 1 75 ? -29.656 3.34 -2.699 1 94.25 75 PRO A CA 1
ATOM 544 C C . PRO A 1 75 ? -28.781 3.467 -1.453 1 94.25 75 PRO A C 1
ATOM 546 O O . PRO A 1 75 ? -29.25 3.236 -0.338 1 94.25 75 PRO A O 1
ATOM 549 N N . VAL A 1 76 ? -27.547 3.848 -1.632 1 97.06 76 VAL A N 1
ATOM 550 C CA . VAL A 1 76 ? -26.578 4.113 -0.575 1 97.06 76 VAL A CA 1
ATOM 551 C C . VAL A 1 76 ? -26.719 5.559 -0.094 1 97.06 76 VAL A C 1
ATOM 553 O O . VAL A 1 76 ? -26.75 6.488 -0.902 1 97.06 76 VAL A O 1
ATOM 556 N N . THR A 1 77 ? -26.859 5.75 1.191 1 97.25 77 THR A N 1
ATOM 557 C CA . THR A 1 77 ? -26.891 7.094 1.755 1 97.25 77 THR A CA 1
ATOM 558 C C . THR A 1 77 ? -25.844 7.246 2.857 1 97.25 77 THR A C 1
ATOM 560 O O . THR A 1 77 ? -25.312 6.254 3.357 1 97.25 77 THR A O 1
ATOM 563 N N . VAL A 1 78 ? -25.594 8.484 3.152 1 98.44 78 VAL A N 1
ATOM 564 C CA . VAL A 1 78 ? -24.609 8.766 4.188 1 98.44 78 VAL A CA 1
ATOM 565 C C . VAL A 1 78 ? -25.25 9.555 5.32 1 98.44 78 VAL A C 1
ATOM 567 O O . VAL A 1 78 ? -25.938 10.555 5.078 1 98.44 78 VAL A O 1
ATOM 570 N N . ASP A 1 79 ? -25.078 9.031 6.539 1 98.5 79 ASP A N 1
ATOM 571 C CA . ASP A 1 79 ? -25.406 9.758 7.758 1 98.5 79 ASP A CA 1
ATOM 572 C C . ASP A 1 79 ? -24.219 10.562 8.266 1 98.5 79 ASP A C 1
ATOM 574 O O . ASP A 1 79 ? -23.406 10.062 9.055 1 98.5 79 ASP A O 1
ATOM 578 N N . LEU A 1 80 ? -24.234 11.82 7.836 1 98.62 80 LEU A N 1
ATOM 579 C CA . LEU A 1 80 ? -23.047 12.633 8.125 1 98.62 80 LEU A CA 1
ATOM 580 C C . LEU A 1 80 ? -22.859 12.797 9.625 1 98.62 80 LEU A C 1
ATOM 582 O O . LEU A 1 80 ? -21.719 12.859 10.109 1 98.62 80 LEU A O 1
ATOM 586 N N . ALA A 1 81 ? -23.891 12.875 10.375 1 98.75 81 ALA A N 1
ATOM 587 C CA . ALA A 1 81 ? -23.766 12.953 11.828 1 98.75 81 ALA A CA 1
ATOM 588 C C . ALA A 1 81 ? -23.047 11.734 12.391 1 98.75 81 ALA A C 1
ATOM 590 O O . ALA A 1 81 ? -22.219 11.859 13.297 1 98.75 81 ALA A O 1
ATOM 591 N N . ALA A 1 82 ? -23.375 10.594 11.867 1 98.75 82 ALA A N 1
ATOM 592 C CA . ALA A 1 82 ? -22.719 9.359 12.289 1 98.75 82 ALA A CA 1
ATOM 593 C C . ALA A 1 82 ? -21.234 9.359 11.891 1 98.75 82 ALA A C 1
ATOM 595 O O . ALA A 1 82 ? -20.391 8.859 12.625 1 98.75 82 ALA A O 1
ATOM 596 N N . VAL A 1 83 ? -20.969 9.875 10.703 1 98.88 83 VAL A N 1
ATOM 597 C CA . VAL A 1 83 ? -19.594 10 10.242 1 98.88 83 VAL A CA 1
ATOM 598 C C . VAL A 1 83 ? -18.812 10.875 11.211 1 98.88 83 VAL A C 1
ATOM 600 O O . VAL A 1 83 ? -17.688 10.531 11.602 1 98.88 83 VAL A O 1
ATOM 603 N N . VAL A 1 84 ? -19.359 12 11.594 1 98.81 84 VAL A N 1
ATOM 604 C CA . VAL A 1 84 ? -18.719 12.953 12.5 1 98.81 84 VAL A CA 1
ATOM 605 C C . VAL A 1 84 ? -18.531 12.312 13.875 1 98.81 84 VAL A C 1
ATOM 607 O O . VAL A 1 84 ? -17.5 12.484 14.516 1 98.81 84 VAL A O 1
ATOM 610 N N . ASP A 1 85 ? -19.516 11.578 14.297 1 98.75 85 ASP A N 1
ATOM 611 C CA . ASP A 1 85 ? -19.422 10.891 15.578 1 98.75 85 ASP A CA 1
ATOM 612 C C . ASP A 1 85 ? -18.266 9.891 15.578 1 98.75 85 ASP A C 1
ATOM 614 O O . ASP A 1 85 ? -17.531 9.789 16.547 1 98.75 85 ASP A O 1
ATOM 618 N N . ARG A 1 86 ? -18.109 9.141 14.531 1 98.69 86 ARG A N 1
ATOM 619 C CA . ARG A 1 86 ? -17 8.211 14.391 1 98.69 86 ARG A CA 1
ATOM 620 C C . ARG A 1 86 ? -15.664 8.938 14.461 1 98.69 86 ARG A C 1
ATOM 622 O O . ARG A 1 86 ? -14.758 8.516 15.188 1 98.69 86 ARG A O 1
ATOM 629 N N . LYS A 1 87 ? -15.594 9.969 13.688 1 98.69 87 LYS A N 1
ATOM 630 C CA . LYS A 1 87 ? -14.398 10.797 13.68 1 98.69 87 LYS A CA 1
ATOM 631 C C . LYS A 1 87 ? -14.07 11.297 15.086 1 98.69 87 LYS A C 1
ATOM 633 O O . LYS A 1 87 ? -12.93 11.164 15.547 1 98.69 87 LYS A O 1
ATOM 638 N N . ASN A 1 88 ? -15.039 11.812 15.781 1 98.62 88 ASN A N 1
ATOM 639 C CA . ASN A 1 88 ? -14.828 12.352 17.125 1 98.62 88 ASN A CA 1
ATOM 640 C C . ASN A 1 88 ? -14.375 11.266 18.094 1 98.62 88 ASN A C 1
ATOM 642 O O . ASN A 1 88 ? -13.508 11.508 18.938 1 98.62 88 ASN A O 1
ATOM 646 N N . THR A 1 89 ? -14.922 10.133 18 1 98.38 89 THR A N 1
ATOM 647 C CA . THR A 1 89 ? -14.57 9.023 18.891 1 98.38 89 THR A CA 1
ATOM 648 C C . THR A 1 89 ? -13.094 8.664 18.734 1 98.38 89 THR A C 1
ATOM 650 O O . THR A 1 89 ? -12.398 8.477 19.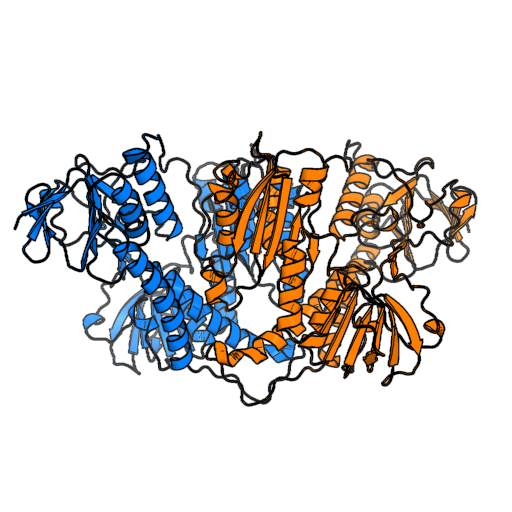734 1 98.38 89 THR A O 1
ATOM 653 N N . ILE A 1 90 ? -12.656 8.602 17.531 1 97.81 90 ILE A N 1
ATOM 654 C CA . ILE A 1 90 ? -11.266 8.25 17.281 1 97.81 90 ILE A CA 1
ATOM 655 C C . ILE A 1 90 ? -10.344 9.367 17.766 1 97.81 90 ILE A C 1
ATOM 657 O O . ILE A 1 90 ? -9.375 9.117 18.484 1 97.81 90 ILE A O 1
ATOM 661 N N . VAL A 1 91 ? -10.664 10.586 17.453 1 98.25 91 VAL A N 1
ATOM 662 C CA . VAL A 1 91 ? -9.859 11.742 17.828 1 98.25 91 VAL A CA 1
ATOM 663 C C . VAL A 1 91 ? -9.789 11.844 19.344 1 98.25 91 VAL A C 1
ATOM 665 O O 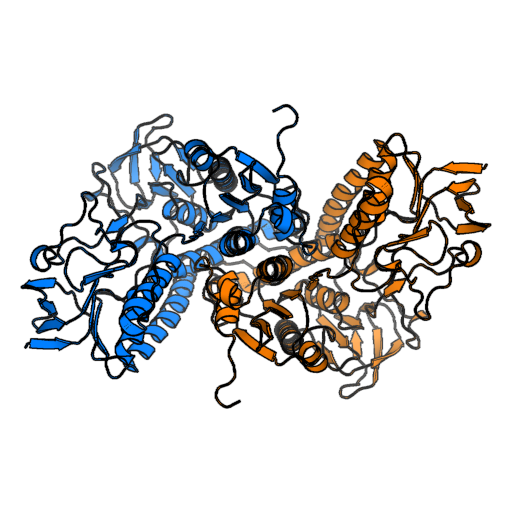. VAL A 1 91 ? -8.703 12.008 19.922 1 98.25 91 VAL A O 1
ATOM 668 N N . ASP A 1 92 ? -10.93 11.68 20 1 97.94 92 ASP A N 1
ATOM 669 C CA . ASP A 1 92 ? -11.008 11.797 21.453 1 97.94 92 ASP A CA 1
ATOM 670 C C . ASP A 1 92 ? -10.172 10.719 22.141 1 97.94 92 ASP A C 1
ATOM 672 O O . ASP A 1 92 ? -9.508 10.984 23.141 1 97.94 92 ASP A O 1
ATOM 676 N N . SER A 1 93 ? -10.258 9.578 21.594 1 96.5 93 SER A N 1
ATOM 677 C CA . SER A 1 93 ? -9.508 8.469 22.172 1 96.5 93 SER A CA 1
ATOM 678 C C . SER A 1 93 ? -8 8.734 22.109 1 96.5 93 SER A C 1
ATOM 680 O O . SER A 1 93 ? -7.289 8.547 23.094 1 96.5 93 SER A O 1
ATOM 682 N N . ILE A 1 94 ? -7.559 9.188 21.031 1 95.62 94 ILE A N 1
ATOM 683 C CA . ILE A 1 94 ? -6.133 9.453 20.859 1 95.62 94 ILE A CA 1
ATOM 684 C C . ILE A 1 94 ? -5.719 10.641 21.719 1 95.62 94 ILE A C 1
ATOM 686 O O . ILE A 1 94 ? -4.668 10.609 22.375 1 95.62 94 ILE A O 1
ATOM 690 N N . ARG A 1 95 ? -6.547 11.656 21.719 1 96.69 95 ARG A N 1
ATOM 691 C CA . ARG A 1 95 ? -6.246 12.852 22.5 1 96.69 95 ARG A CA 1
ATOM 692 C C . ARG A 1 95 ? -6.176 12.531 23.984 1 96.69 95 ARG A C 1
ATOM 694 O O . ARG A 1 95 ? -5.332 13.07 24.703 1 96.69 95 ARG A O 1
ATOM 701 N N . ALA A 1 96 ? -7.066 11.688 24.469 1 96.75 96 ALA A N 1
ATOM 702 C CA . ALA A 1 96 ? -7.055 11.289 25.875 1 96.75 96 ALA A CA 1
ATOM 703 C C . ALA A 1 96 ? -5.719 10.656 26.25 1 96.75 96 ALA A C 1
ATOM 705 O O . ALA A 1 96 ? -5.23 10.852 27.375 1 96.75 96 ALA A O 1
ATOM 706 N N . GLY A 1 97 ? -5.195 9.945 25.344 1 94.19 97 GLY A N 1
ATOM 707 C CA . GLY A 1 97 ? -3.881 9.367 25.578 1 94.19 97 GLY A CA 1
ATOM 708 C C . GLY A 1 97 ? -2.795 10.414 25.75 1 94.19 97 GLY A C 1
ATOM 709 O O . GLY A 1 97 ? -1.902 10.258 26.578 1 94.19 97 GLY A O 1
ATOM 710 N N . SER A 1 98 ? -2.824 11.453 24.969 1 94.94 98 SER A N 1
ATOM 711 C CA . SER A 1 98 ? -1.865 12.547 25.062 1 94.94 98 SER A CA 1
ATOM 712 C C . SER A 1 98 ? -1.923 13.211 26.422 1 94.94 98 SER A C 1
ATOM 714 O O . SER A 1 98 ? -0.886 13.469 27.047 1 94.94 98 SER A O 1
ATOM 716 N N . TYR A 1 99 ? -3.113 13.469 26.906 1 97.06 99 TYR A N 1
ATOM 717 C CA . TYR A 1 99 ? -3.279 14.109 28.203 1 97.06 99 TYR A CA 1
ATOM 718 C C . TYR A 1 99 ? -2.799 13.203 29.328 1 97.06 99 TYR A C 1
ATOM 720 O O . TYR A 1 99 ? -2.162 13.672 30.281 1 97.06 99 TYR A O 1
ATOM 728 N N . ARG A 1 100 ? -3.07 11.914 29.203 1 96.62 100 ARG A N 1
ATOM 729 C CA . ARG A 1 100 ? -2.621 10.961 30.219 1 96.62 100 ARG A CA 1
ATOM 730 C C . ARG A 1 100 ? -1.099 10.945 30.312 1 96.62 100 ARG A C 1
ATOM 732 O O . ARG A 1 100 ? -0.54 10.891 31.406 1 96.62 100 ARG A O 1
ATOM 739 N N . THR A 1 101 ? -0.5 11.016 29.219 1 95.5 101 THR A N 1
ATOM 740 C CA . THR A 1 101 ? 0.958 10.977 29.188 1 95.5 101 THR A CA 1
ATOM 741 C C . THR A 1 101 ? 1.539 12.242 29.812 1 95.5 101 THR A C 1
ATOM 743 O O . THR A 1 101 ? 2.533 12.18 30.547 1 95.5 101 THR A O 1
ATOM 746 N N . VAL A 1 102 ? 0.974 13.367 29.531 1 97.06 102 VAL A N 1
ATOM 747 C CA . VAL A 1 102 ? 1.419 14.641 30.078 1 97.06 102 VAL A CA 1
ATOM 748 C C . VAL A 1 102 ? 1.22 14.641 31.594 1 97.06 102 VAL A C 1
ATOM 750 O O . VAL A 1 102 ? 2.092 15.094 32.344 1 97.06 102 VAL A O 1
ATOM 753 N N . GLU A 1 103 ? 0.117 14.078 32.031 1 96.38 103 GLU A N 1
ATOM 754 C CA . GLU A 1 103 ? -0.202 14.016 33.469 1 96.38 103 GLU A CA 1
ATOM 755 C C . GLU A 1 103 ? 0.801 13.148 34.219 1 96.38 103 GLU A C 1
ATOM 757 O O . GLU A 1 103 ? 1.1 13.414 35.375 1 96.38 103 GLU A O 1
ATOM 762 N N . LYS A 1 104 ? 1.324 12.219 33.562 1 95.75 104 LYS A N 1
ATOM 763 C CA . LYS A 1 104 ? 2.232 11.266 34.188 1 95.75 104 LYS A CA 1
ATOM 764 C C . LYS A 1 104 ? 3.65 11.828 34.25 1 95.75 104 LYS A C 1
ATOM 766 O O . LYS A 1 104 ? 4.488 11.312 35 1 95.75 104 LYS A O 1
ATOM 771 N N . SER A 1 105 ? 3.859 12.898 33.562 1 94.94 105 SER A N 1
ATOM 772 C CA . SER A 1 105 ? 5.199 13.477 33.531 1 94.94 105 SER A CA 1
ATOM 773 C C . SER A 1 105 ? 5.457 14.344 34.781 1 94.94 105 SER A C 1
ATOM 775 O O . SER A 1 105 ? 4.777 15.352 34.969 1 94.94 105 SER A O 1
ATOM 777 N N . THR A 1 106 ? 6.477 14.055 35.594 1 91.69 106 THR A N 1
ATOM 778 C CA . THR A 1 106 ? 6.691 14.703 36.875 1 91.69 106 THR A CA 1
ATOM 779 C C . THR A 1 106 ? 7.371 16.047 36.688 1 91.69 106 THR A C 1
ATOM 781 O O . THR A 1 106 ? 7.129 16.984 37.469 1 91.69 106 THR A O 1
ATOM 784 N N . ASP A 1 107 ? 8.188 16.281 35.75 1 95.81 107 ASP A N 1
ATOM 785 C CA . ASP A 1 107 ? 8.961 17.516 35.594 1 95.81 107 ASP A CA 1
ATOM 786 C C . ASP A 1 107 ? 8.414 18.375 34.469 1 95.81 107 ASP A C 1
ATOM 788 O O . ASP A 1 107 ? 9.148 19.141 33.875 1 95.81 107 ASP A O 1
ATOM 792 N N . LEU A 1 108 ? 7.105 18.203 34.188 1 98.12 108 LEU A N 1
ATOM 793 C CA . LEU A 1 108 ? 6.418 18.984 33.156 1 98.12 108 LEU A CA 1
ATOM 794 C C . LEU A 1 108 ? 5.215 19.719 33.75 1 98.12 108 LEU A C 1
ATOM 796 O O . LEU A 1 108 ? 4.301 19.094 34.281 1 98.12 108 LEU A O 1
ATOM 800 N N . ASP A 1 109 ? 5.266 21.016 33.781 1 97.88 109 ASP A N 1
ATOM 801 C CA . ASP A 1 109 ? 4.105 21.828 34.156 1 97.88 109 ASP A CA 1
ATOM 802 C C . ASP A 1 109 ? 3.314 22.25 32.906 1 97.88 109 ASP A C 1
ATOM 804 O O . ASP A 1 109 ? 3.781 23.062 32.125 1 97.88 109 ASP A O 1
ATOM 808 N N . PHE A 1 110 ? 2.141 21.703 32.844 1 97.81 110 PHE A N 1
ATOM 809 C CA . PHE A 1 110 ? 1.293 22 31.688 1 97.81 110 PHE A CA 1
ATOM 810 C C . PHE A 1 110 ? 0.403 23.203 31.969 1 97.81 110 PHE A C 1
ATOM 812 O O . PHE A 1 110 ? -0.351 23.219 32.938 1 97.81 110 PHE A O 1
ATOM 819 N N . TYR A 1 111 ? 0.535 24.234 31.141 1 97.81 111 TYR A N 1
ATOM 820 C CA . TYR A 1 111 ? -0.317 25.422 31.172 1 97.81 111 TYR A CA 1
ATOM 821 C C . TYR A 1 111 ? -1.286 25.422 29.984 1 97.81 111 TYR A C 1
ATOM 823 O O . TYR A 1 111 ? -0.888 25.672 28.859 1 97.81 111 TYR A O 1
ATOM 831 N N . HIS A 1 112 ? -2.541 25.141 30.25 1 97.56 112 HIS A N 1
ATOM 832 C CA . HIS A 1 112 ? -3.578 25.25 29.234 1 97.56 112 HIS A CA 1
ATOM 833 C C . HIS A 1 112 ? -4.051 26.703 29.094 1 97.56 112 HIS A C 1
ATOM 835 O O . HIS A 1 112 ? -5.133 27.047 29.562 1 97.56 112 HIS A O 1
ATOM 841 N N . ALA A 1 113 ? -3.281 27.5 28.406 1 97.25 113 ALA A N 1
ATOM 842 C CA . ALA A 1 113 ? -3.506 28.938 28.344 1 97.25 113 ALA A CA 1
ATOM 843 C C . ALA A 1 113 ? -2.773 29.547 27.156 1 97.25 113 ALA A C 1
ATOM 845 O O . ALA A 1 113 ? -1.949 28.891 26.516 1 97.25 113 ALA A O 1
ATOM 846 N N . THR A 1 114 ? -3.23 30.75 26.844 1 97 114 THR A N 1
ATOM 847 C CA . THR A 1 114 ? -2.486 31.547 25.875 1 97 114 THR A CA 1
ATOM 848 C C . THR A 1 114 ? -1.224 32.125 26.5 1 97 114 THR A C 1
ATOM 850 O O . THR A 1 114 ? -1.243 32.562 27.656 1 97 114 THR A O 1
ATOM 853 N N . GLY A 1 115 ? -0.113 32.062 25.797 1 96.69 115 GLY A N 1
ATOM 854 C CA . GLY A 1 115 ? 1.131 32.688 26.234 1 96.69 115 GLY A CA 1
ATOM 855 C C . GLY A 1 115 ? 1.581 33.812 25.344 1 96.69 115 GLY A C 1
ATOM 856 O O . GLY A 1 115 ? 1.415 33.75 24.125 1 96.69 115 GLY A O 1
ATOM 857 N N . HIS A 1 116 ? 2.104 34.812 25.969 1 96.31 116 HIS A N 1
ATOM 858 C CA . HIS A 1 116 ? 2.654 35.969 25.266 1 96.31 116 HIS A CA 1
ATOM 859 C C . HIS A 1 116 ? 3.91 36.469 25.969 1 96.31 116 HIS A C 1
ATOM 861 O O . HIS A 1 116 ? 3.934 36.625 27.188 1 96.31 116 HIS A O 1
ATOM 867 N N . PHE A 1 117 ? 4.941 36.719 25.094 1 98 117 PHE A N 1
ATOM 868 C CA . PHE A 1 117 ? 6.133 37.312 25.688 1 98 117 PHE A CA 1
ATOM 869 C C . PHE A 1 117 ? 5.879 38.781 26.031 1 98 117 PHE A C 1
ATOM 871 O O . PHE A 1 117 ? 5.336 39.531 25.219 1 98 117 PHE A O 1
ATOM 878 N N . THR A 1 118 ? 6.293 39.219 27.219 1 97.12 118 THR A N 1
ATOM 879 C CA . THR A 1 118 ? 6.02 40.562 27.688 1 97.12 118 THR A CA 1
ATOM 880 C C . THR A 1 118 ? 7.309 41.25 28.109 1 97.12 118 THR A C 1
ATOM 882 O O . THR A 1 118 ? 7.309 42.438 28.406 1 97.12 118 THR A O 1
ATOM 885 N N . ALA A 1 119 ? 8.383 40.531 28.203 1 96.38 119 ALA A N 1
ATOM 886 C CA . ALA A 1 119 ? 9.742 41 28.516 1 96.38 119 ALA A CA 1
ATOM 887 C C . ALA A 1 119 ? 10.781 40.031 27.953 1 96.38 119 ALA A C 1
ATOM 889 O O . ALA A 1 119 ? 10.43 38.969 27.438 1 96.38 119 ALA A O 1
ATOM 890 N N . PRO A 1 120 ? 12.023 40.469 27.922 1 94.56 120 PRO A N 1
ATOM 891 C CA . PRO A 1 120 ? 13.039 39.562 27.406 1 94.56 120 PRO A CA 1
ATOM 892 C C . PRO A 1 120 ? 12.992 38.188 28.078 1 94.56 120 PRO A C 1
ATOM 894 O O . PRO A 1 120 ? 13.125 38.062 29.297 1 94.56 120 PRO A O 1
ATOM 897 N N . ARG A 1 121 ? 12.695 37.188 27.234 1 92.94 121 ARG A N 1
ATOM 898 C CA . ARG A 1 121 ? 12.695 35.781 27.578 1 92.94 121 ARG A CA 1
ATOM 899 C C . ARG A 1 121 ? 11.672 35.5 28.672 1 92.94 121 ARG A C 1
ATOM 901 O O . ARG A 1 121 ? 11.883 34.594 29.5 1 92.94 121 ARG A O 1
ATOM 908 N N . THR A 1 122 ? 10.688 36.312 28.781 1 97.31 122 THR A N 1
ATOM 909 C CA . THR A 1 122 ? 9.625 36.156 29.781 1 97.31 122 THR A CA 1
ATOM 910 C C . THR A 1 122 ? 8.273 35.938 29.094 1 97.31 122 THR A C 1
ATOM 912 O O . THR A 1 122 ? 7.77 36.844 28.438 1 97.31 122 THR A O 1
ATOM 915 N N . LEU A 1 123 ? 7.691 34.75 29.25 1 98.25 123 LEU A N 1
ATOM 916 C CA . LEU A 1 123 ? 6.355 34.469 28.734 1 98.25 123 LEU A CA 1
ATOM 917 C C . LEU A 1 123 ? 5.309 34.625 29.844 1 98.25 123 LEU A C 1
ATOM 919 O O . LEU A 1 123 ? 5.414 33.969 30.891 1 98.25 123 LEU A O 1
ATOM 923 N N . THR A 1 124 ? 4.359 35.438 29.656 1 98.19 124 THR A N 1
ATOM 924 C CA . THR A 1 124 ? 3.273 35.594 30.609 1 98.19 124 THR A CA 1
ATOM 925 C C . THR A 1 124 ? 2.1 34.688 30.25 1 98.19 124 THR A C 1
ATOM 927 O O . THR A 1 124 ? 1.621 34.719 29.109 1 98.19 124 THR A O 1
ATOM 930 N N . VAL A 1 125 ? 1.701 33.844 31.172 1 97.25 125 VAL A N 1
ATOM 931 C CA . VAL A 1 125 ? 0.589 32.906 31.047 1 97.25 125 VAL A CA 1
ATOM 932 C C . VAL A 1 125 ? -0.372 33.062 32.219 1 97.25 125 VAL A C 1
ATOM 934 O O . VAL A 1 125 ? -0.024 32.781 33.375 1 97.25 125 VAL A O 1
ATOM 937 N N . ASP A 1 126 ? -1.55 33.531 31.984 1 93.5 126 ASP A N 1
ATOM 938 C CA . ASP A 1 126 ? -2.566 33.719 33 1 93.5 126 ASP A CA 1
ATOM 939 C C . ASP A 1 126 ? -2.002 34.469 34.219 1 93.5 126 ASP A C 1
ATOM 941 O O . ASP A 1 126 ? -2.141 34.031 35.344 1 93.5 126 ASP A O 1
ATOM 945 N N . GLY A 1 127 ? -1.282 35.375 33.906 1 92.69 127 GLY A N 1
ATOM 946 C CA . GLY A 1 127 ? -0.769 36.25 34.969 1 92.69 127 GLY A CA 1
ATOM 947 C C . GLY A 1 127 ? 0.523 35.75 35.562 1 92.69 127 GLY A C 1
ATOM 948 O O . GLY A 1 127 ? 1.106 36.438 36.438 1 92.69 127 GLY A O 1
ATOM 949 N N . THR A 1 128 ? 0.96 34.656 35.219 1 96.56 128 THR A N 1
ATOM 950 C CA . THR A 1 128 ? 2.219 34.094 35.688 1 96.56 128 THR A CA 1
ATOM 951 C C . THR A 1 128 ? 3.338 34.312 34.688 1 96.56 128 THR A C 1
ATOM 953 O O . THR A 1 128 ? 3.182 34 33.5 1 96.56 128 THR A O 1
ATOM 956 N N . ASP A 1 129 ? 4.402 34.875 35.125 1 98.06 129 ASP A N 1
ATOM 957 C CA . ASP A 1 129 ? 5.578 35.062 34.281 1 98.06 129 ASP A CA 1
ATOM 958 C C . ASP A 1 129 ? 6.465 33.812 34.312 1 98.06 129 ASP A C 1
ATOM 960 O O . ASP A 1 129 ? 6.922 33.375 35.375 1 98.06 129 ASP A O 1
ATOM 964 N N . LEU A 1 130 ? 6.668 33.25 33.156 1 98.44 130 LEU A N 1
ATOM 965 C CA . LEU A 1 130 ? 7.52 32.094 33 1 98.44 130 LEU A CA 1
ATOM 966 C C . LEU A 1 130 ? 8.828 32.469 32.312 1 98.44 130 LEU A C 1
ATOM 968 O O . LEU A 1 130 ? 8.82 33.125 31.281 1 98.44 130 LEU A O 1
ATOM 972 N N . THR A 1 131 ? 9.945 32.125 32.844 1 98.06 131 THR A N 1
ATOM 973 C CA . THR A 1 131 ? 11.25 32.25 32.188 1 98.06 131 THR A CA 1
ATOM 974 C C . THR A 1 131 ? 11.898 30.875 32.031 1 98.06 131 THR A C 1
ATOM 976 O O . THR A 1 131 ? 11.562 29.922 32.719 1 98.06 131 THR A O 1
ATOM 979 N N . ALA A 1 132 ? 12.758 30.797 30.984 1 97.62 132 ALA A N 1
ATOM 980 C CA . ALA A 1 132 ? 13.422 29.531 30.75 1 97.62 132 ALA A CA 1
ATOM 981 C C . ALA A 1 132 ? 14.773 29.734 30.062 1 97.62 132 ALA A C 1
ATOM 983 O O . ALA A 1 132 ? 14.977 30.719 29.359 1 97.62 132 ALA A O 1
ATOM 984 N N . ASP A 1 133 ? 15.703 28.797 30.281 1 97.12 133 ASP A N 1
ATOM 985 C CA . ASP A 1 133 ? 17 28.812 29.625 1 97.12 133 ASP A CA 1
ATOM 986 C C . ASP A 1 133 ? 16.875 28.547 28.125 1 97.12 133 ASP A C 1
ATOM 988 O O . ASP A 1 133 ? 17.578 29.141 27.312 1 97.12 133 ASP A O 1
ATOM 992 N N . ARG A 1 134 ? 15.984 27.625 27.766 1 97.88 134 ARG A N 1
ATOM 993 C CA . ARG A 1 134 ? 15.695 27.266 26.375 1 97.88 134 ARG A CA 1
ATOM 994 C C . ARG A 1 134 ? 14.234 27.531 26.031 1 97.88 134 ARG A C 1
ATOM 996 O O . ARG A 1 134 ? 13.344 27.266 26.844 1 97.88 134 ARG A O 1
ATOM 1003 N N . ILE A 1 135 ? 14.023 28.078 24.891 1 98.62 135 ILE A N 1
ATOM 1004 C CA . ILE A 1 135 ? 12.664 28.391 24.438 1 98.62 135 ILE A CA 1
ATOM 1005 C C . ILE A 1 135 ? 12.414 27.719 23.078 1 98.62 135 ILE A C 1
ATOM 1007 O O . ILE A 1 135 ? 13.164 27.922 22.125 1 98.62 135 ILE A O 1
ATOM 1011 N N . LEU A 1 136 ? 11.422 26.844 23 1 98.62 136 LEU A N 1
ATOM 1012 C CA . LEU A 1 136 ? 10.992 26.172 21.781 1 98.62 136 LEU A CA 1
ATOM 1013 C C . LEU A 1 136 ? 9.633 26.688 21.328 1 98.62 136 LEU A C 1
ATOM 1015 O O . LEU A 1 136 ? 8.625 26.484 22 1 98.62 136 LEU A O 1
ATOM 1019 N N . LEU A 1 137 ? 9.633 27.391 20.188 1 98.56 137 LEU A N 1
ATOM 1020 C CA . LEU A 1 137 ? 8.422 27.953 19.609 1 98.56 137 LEU A CA 1
ATOM 1021 C C . LEU A 1 137 ? 7.793 26.984 18.609 1 98.56 137 LEU A C 1
ATOM 1023 O O . LEU A 1 137 ? 8.391 26.672 17.578 1 98.56 137 LEU A O 1
ATOM 1027 N N . VAL A 1 138 ? 6.59 26.5 18.891 1 98.19 138 VAL A N 1
ATOM 1028 C CA . VAL A 1 138 ? 5.902 25.484 18.078 1 98.19 138 VAL A CA 1
ATOM 1029 C C . VAL A 1 138 ? 4.426 25.859 17.938 1 98.19 138 VAL A C 1
ATOM 1031 O O . VAL A 1 138 ? 3.547 25.031 18.188 1 98.19 138 VAL A O 1
ATOM 1034 N N . THR A 1 139 ? 4.137 27.031 17.5 1 97.81 139 THR A N 1
ATOM 1035 C CA . THR A 1 139 ? 2.781 27.562 17.594 1 97.81 139 THR A CA 1
ATOM 1036 C C . THR A 1 139 ? 2.002 27.297 16.312 1 97.81 139 THR A C 1
ATOM 1038 O O . THR A 1 139 ? 0.808 27.594 16.219 1 97.81 139 THR A O 1
ATOM 1041 N N . GLY A 1 140 ? 2.623 26.75 15.305 1 97 140 GLY A N 1
ATOM 1042 C CA . GLY A 1 140 ? 1.949 26.25 14.117 1 97 140 GLY A CA 1
ATOM 1043 C C . GLY A 1 140 ? 1.313 27.344 13.281 1 97 140 GLY A C 1
ATOM 1044 O O . GLY A 1 140 ? 1.852 28.453 13.18 1 97 140 GLY A O 1
ATOM 1045 N N . THR A 1 141 ? 0.321 26.953 12.516 1 97.56 141 THR A N 1
ATOM 1046 C CA . THR A 1 141 ? -0.351 27.844 11.562 1 97.56 141 THR A CA 1
ATOM 1047 C C . THR A 1 141 ? -1.865 27.766 11.734 1 97.56 141 THR A C 1
ATOM 1049 O O . THR A 1 141 ? -2.369 26.953 12.508 1 97.56 141 THR A O 1
ATOM 1052 N N . ARG A 1 142 ? -2.566 28.625 11.094 1 96.69 142 ARG A N 1
ATOM 1053 C CA . ARG A 1 142 ? -4.02 28.625 10.977 1 96.69 142 ARG A CA 1
ATOM 1054 C C . ARG A 1 142 ? -4.453 28.828 9.531 1 96.69 142 ARG A C 1
ATOM 1056 O O . ARG A 1 142 ? -3.641 29.203 8.68 1 96.69 142 ARG A O 1
ATOM 1063 N N . SER A 1 143 ? -5.773 28.625 9.203 1 97 143 SER A N 1
ATOM 1064 C CA . SER A 1 143 ? -6.285 28.844 7.855 1 97 143 SER A CA 1
ATOM 1065 C C . SER A 1 143 ? -6.156 30.297 7.441 1 97 143 SER A C 1
ATOM 1067 O O . SER A 1 143 ? -6.492 31.203 8.211 1 97 143 SER A O 1
ATOM 1069 N N . THR A 1 144 ? -5.637 30.484 6.238 1 97.19 144 THR A N 1
ATOM 1070 C CA . THR A 1 144 ? -5.605 31.844 5.684 1 97.19 144 THR A CA 1
ATOM 1071 C C . THR A 1 144 ? -6.988 32.25 5.195 1 97.19 144 THR A C 1
ATOM 1073 O O . THR A 1 144 ? -7.664 31.484 4.5 1 97.19 144 THR A O 1
ATOM 1076 N N . ILE A 1 145 ? -7.441 33.406 5.562 1 97.25 145 ILE A N 1
ATOM 1077 C CA . ILE A 1 145 ? -8.664 33.969 5.02 1 97.25 145 ILE A CA 1
ATOM 1078 C C . ILE A 1 145 ? -8.312 35.031 3.977 1 97.25 145 ILE A C 1
ATOM 1080 O O . ILE A 1 145 ? -7.742 36.094 4.309 1 97.25 145 ILE A O 1
ATOM 1084 N N . PRO A 1 146 ? -8.656 34.719 2.746 1 96.88 146 PRO A N 1
ATOM 1085 C CA . PRO A 1 146 ? -8.25 35.656 1.677 1 96.88 146 PRO A CA 1
ATOM 1086 C C . PRO A 1 146 ? -9.078 36.938 1.657 1 96.88 146 PRO A C 1
ATOM 1088 O O . PRO A 1 146 ? -10.148 37 2.277 1 96.88 146 PRO A O 1
ATOM 1091 N N . ALA A 1 147 ? -8.523 37.906 0.918 1 95.25 147 ALA A N 1
ATOM 1092 C CA . ALA A 1 147 ? -9.227 39.188 0.756 1 95.25 147 ALA A CA 1
ATOM 1093 C C . ALA A 1 147 ? -10.25 39.094 -0.37 1 95.25 147 ALA A C 1
ATOM 1095 O O . ALA A 1 147 ? -10.023 39.625 -1.461 1 95.25 147 ALA A O 1
ATOM 1096 N N . ILE A 1 148 ? -11.336 38.469 -0.198 1 96.69 148 ILE A N 1
ATOM 1097 C CA . ILE A 1 148 ? -12.461 38.375 -1.121 1 96.69 148 ILE A CA 1
ATOM 1098 C C . ILE A 1 148 ? -13.555 39.344 -0.696 1 96.69 148 ILE A C 1
ATOM 1100 O O . ILE A 1 148 ? -13.984 39.344 0.461 1 96.69 148 ILE A O 1
ATOM 1104 N N . ASP A 1 149 ? -14.008 40.156 -1.628 1 97 149 ASP A N 1
ATOM 1105 C CA . ASP A 1 149 ? -15.031 41.156 -1.316 1 97 149 ASP A CA 1
ATOM 1106 C C . ASP A 1 149 ? -16.297 40.5 -0.794 1 97 149 ASP A C 1
ATOM 1108 O O . ASP A 1 149 ? -16.844 39.625 -1.432 1 97 149 ASP A O 1
ATOM 1112 N N . GLY A 1 150 ? -16.734 40.906 0.412 1 97.81 150 GLY A N 1
ATOM 1113 C CA . GLY A 1 150 ? -18 40.438 0.957 1 97.81 150 GLY A CA 1
ATOM 1114 C C . GLY A 1 150 ? -17.859 39.156 1.779 1 97.81 150 GLY A C 1
ATOM 1115 O O . GLY A 1 150 ? -18.812 38.719 2.418 1 97.81 150 GLY A O 1
ATOM 1116 N N . LEU A 1 151 ? -16.672 38.594 1.813 1 97.88 151 LEU A N 1
ATOM 1117 C CA . LEU A 1 151 ? -16.484 37.312 2.482 1 97.88 151 LEU A CA 1
ATOM 1118 C C . LEU A 1 151 ? -16.781 37.406 3.971 1 97.88 151 LEU A C 1
ATOM 1120 O O . LEU A 1 151 ? -17.281 36.469 4.582 1 97.88 151 LEU A O 1
ATOM 1124 N N . ASP A 1 152 ? -16.531 38.562 4.527 1 96.31 152 ASP A N 1
ATOM 1125 C CA . ASP A 1 152 ? -16.703 38.781 5.961 1 96.31 152 ASP A CA 1
ATOM 1126 C C . ASP A 1 152 ? -18.188 38.75 6.336 1 96.31 152 ASP A C 1
ATOM 1128 O O . ASP A 1 152 ? -18.531 38.625 7.516 1 96.31 152 ASP A O 1
ATOM 1132 N N . THR A 1 153 ? -19.062 38.844 5.359 1 96.81 153 THR A N 1
ATOM 1133 C CA . THR A 1 153 ? -20.5 38.844 5.641 1 96.81 153 THR A CA 1
ATOM 1134 C C . THR A 1 153 ? -21.156 37.531 5.207 1 96.81 153 THR A C 1
ATOM 1136 O O . THR A 1 153 ? -22.344 37.344 5.414 1 96.81 153 THR A O 1
ATOM 1139 N N . VAL A 1 154 ? -20.438 36.688 4.551 1 97.56 154 VAL A N 1
ATOM 1140 C CA . VAL A 1 154 ? -20.938 35.406 4.043 1 97.56 154 VAL A CA 1
ATOM 1141 C C . VAL A 1 154 ? -20.484 34.281 4.961 1 97.56 154 VAL A C 1
ATOM 1143 O O . VAL A 1 154 ? -19.312 34.188 5.316 1 97.56 154 VAL A O 1
ATOM 1146 N N . PRO A 1 155 ? -21.453 33.469 5.395 1 97.81 155 PRO A N 1
ATOM 1147 C CA . PRO A 1 155 ? -21.016 32.312 6.156 1 97.81 155 PRO A CA 1
ATOM 1148 C C . PRO A 1 155 ? -20.109 31.375 5.348 1 97.81 155 PRO A C 1
ATOM 1150 O O . PRO A 1 155 ? -20.406 31.062 4.195 1 97.81 155 PRO A O 1
ATOM 1153 N N . TYR A 1 156 ? -18.984 31.031 5.848 1 98.31 156 TYR A N 1
ATOM 1154 C CA . TYR A 1 156 ? -18.078 30.094 5.191 1 98.31 156 TYR A CA 1
ATOM 1155 C C . TYR A 1 156 ? -17.453 29.141 6.203 1 98.31 156 TYR A C 1
ATOM 1157 O O . TYR A 1 156 ? -17.5 29.391 7.41 1 98.31 156 TYR A O 1
ATOM 1165 N N . PHE A 1 157 ? -16.953 28.031 5.703 1 98.44 157 PHE A N 1
ATOM 1166 C CA . PHE A 1 157 ? -16.219 27.047 6.492 1 98.44 157 PHE A CA 1
ATOM 1167 C C . PHE A 1 157 ? -14.742 27.094 6.164 1 98.44 157 PHE A C 1
ATOM 1169 O O . PHE A 1 157 ? -14.344 27.609 5.117 1 98.44 157 PHE A O 1
ATOM 1176 N N . THR A 1 158 ? -13.938 26.625 7.094 1 98.19 158 THR A N 1
ATOM 1177 C CA . THR A 1 158 ? -12.531 26.281 6.906 1 98.19 158 THR A CA 1
ATOM 1178 C C . THR A 1 158 ? -12.297 24.797 7.109 1 98.19 158 THR A C 1
ATOM 1180 O O . THR A 1 158 ? -13.234 24.047 7.418 1 98.19 158 THR A O 1
ATOM 1183 N N . SER A 1 159 ? -11 24.406 6.914 1 97.25 159 SER A N 1
ATOM 1184 C CA . SER A 1 159 ? -10.664 23 7.133 1 97.25 159 SER A CA 1
ATOM 1185 C C . SER A 1 159 ? -10.945 22.594 8.57 1 97.25 159 SER A C 1
ATOM 1187 O O . SER A 1 159 ? -11.117 21.406 8.859 1 97.25 159 SER A O 1
ATOM 1189 N N . ARG A 1 160 ? -11.031 23.531 9.43 1 96.19 160 ARG A N 1
ATOM 1190 C CA . ARG A 1 160 ? -11.305 23.266 10.844 1 96.19 160 ARG A CA 1
ATOM 1191 C C . ARG A 1 160 ? -12.797 23.094 11.086 1 96.19 160 ARG A C 1
ATOM 1193 O O . ARG A 1 160 ? -13.219 22.078 11.664 1 96.19 160 ARG A O 1
ATOM 1200 N N . THR A 1 161 ? -13.57 23.984 10.57 1 97.56 161 THR A N 1
ATOM 1201 C CA . THR A 1 161 ? -14.961 24.047 10.992 1 97.56 161 THR A CA 1
ATOM 1202 C C . THR A 1 161 ? -15.828 23.109 10.164 1 97.56 161 THR A C 1
ATOM 1204 O O . THR A 1 161 ? -16.859 22.625 10.633 1 97.56 161 THR A O 1
ATOM 1207 N N . LEU A 1 162 ? -15.422 22.781 8.953 1 98.38 162 LEU A N 1
ATOM 1208 C CA . LEU A 1 162 ? -16.219 21.922 8.094 1 98.38 162 LEU A CA 1
ATOM 1209 C C . LEU A 1 162 ? -16.281 20.5 8.648 1 98.38 162 LEU A C 1
ATOM 1211 O O . LEU A 1 162 ? -17.203 19.75 8.344 1 98.38 162 LEU A O 1
ATOM 1215 N N . LEU A 1 163 ? -15.359 20.125 9.508 1 98.25 163 LEU A N 1
ATOM 1216 C CA . LEU A 1 163 ? -15.242 18.781 10.055 1 98.25 163 LEU A CA 1
ATOM 1217 C C . LEU A 1 163 ? -16.391 18.484 11.016 1 98.25 163 LEU A C 1
ATOM 1219 O O . LEU A 1 163 ? -16.656 17.312 11.328 1 98.25 163 LEU A O 1
ATOM 1223 N N . ASP A 1 164 ? -17.078 19.531 11.453 1 97.75 164 ASP A N 1
ATOM 1224 C CA . ASP A 1 164 ? -18.094 19.359 12.492 1 97.75 164 ASP A CA 1
ATOM 1225 C C . ASP A 1 164 ? -19.5 19.453 11.906 1 97.75 164 ASP A C 1
ATOM 1227 O O . ASP A 1 164 ? -20.484 19.344 12.633 1 97.75 164 ASP A O 1
ATOM 1231 N N . LEU A 1 165 ? -19.516 19.641 10.586 1 97.81 165 LEU A N 1
ATOM 1232 C CA . LEU A 1 165 ? -20.812 19.734 9.922 1 97.81 165 LEU A CA 1
ATOM 1233 C C . LEU A 1 165 ? -21.547 18.391 9.977 1 97.81 165 LEU A C 1
ATOM 1235 O O . LEU A 1 165 ? -20.969 17.344 9.68 1 97.81 165 LEU A O 1
ATOM 1239 N N . THR A 1 166 ? -22.828 18.391 10.305 1 98.06 166 THR A N 1
ATOM 1240 C CA . THR A 1 166 ? -23.562 17.141 10.461 1 98.06 166 THR A CA 1
ATOM 1241 C C . THR A 1 166 ? -24.672 17.016 9.414 1 98.06 166 THR A C 1
ATOM 1243 O O . THR A 1 166 ? -25.297 15.969 9.281 1 98.06 166 THR A O 1
ATOM 1246 N N . ASP A 1 167 ? -24.938 18.141 8.672 1 97.5 167 ASP A N 1
ATOM 1247 C CA . ASP A 1 167 ? -25.859 18.109 7.539 1 97.5 167 ASP A CA 1
ATOM 1248 C C . ASP A 1 167 ? -25.125 18.266 6.215 1 97.5 167 ASP A C 1
ATOM 1250 O O . ASP A 1 167 ? -24.281 19.156 6.078 1 97.5 167 ASP A O 1
ATOM 1254 N N . LEU A 1 168 ? -25.516 17.5 5.328 1 97.75 168 LEU A N 1
ATOM 1255 C CA . LEU A 1 168 ? -24.797 17.453 4.062 1 97.75 168 LEU A CA 1
ATOM 1256 C C . LEU A 1 168 ? -25.141 18.656 3.199 1 97.75 168 LEU A C 1
ATOM 1258 O O . LEU A 1 168 ? -26.312 18.906 2.902 1 97.75 168 LEU A O 1
ATOM 1262 N N . PRO A 1 169 ? -24.125 19.406 2.775 1 98.31 169 PRO A N 1
ATOM 1263 C CA . PRO A 1 169 ? -24.422 20.469 1.816 1 98.31 169 PRO A CA 1
ATOM 1264 C C . PRO A 1 169 ? -25.016 19.953 0.513 1 98.31 169 PRO A C 1
ATOM 1266 O O . PRO A 1 169 ? -24.547 18.953 -0.032 1 98.31 169 PRO A O 1
ATOM 1269 N N . SER A 1 170 ? -26.062 20.641 0.043 1 98.5 170 SER A N 1
ATOM 1270 C CA . SER A 1 170 ? -26.578 20.25 -1.267 1 98.5 170 SER A CA 1
ATOM 1271 C C . SER A 1 170 ? -25.578 20.562 -2.371 1 98.5 170 SER A C 1
ATOM 1273 O O . SER A 1 170 ? -25.391 19.766 -3.289 1 98.5 170 SER A O 1
ATOM 1275 N N . HIS A 1 171 ? -24.953 21.672 -2.248 1 98.81 171 HIS A N 1
ATOM 1276 C CA . HIS A 1 171 ? -23.938 22.109 -3.203 1 98.81 171 HIS A CA 1
ATOM 1277 C C . HIS A 1 171 ? -22.812 22.859 -2.504 1 98.81 171 HIS A C 1
ATOM 1279 O O . HIS A 1 171 ? -22.969 24.016 -2.133 1 98.81 171 HIS A O 1
ATOM 1285 N N . LEU A 1 172 ? -21.609 22.188 -2.369 1 98.88 172 LEU A N 1
ATOM 1286 C CA . LEU A 1 172 ? -20.453 22.75 -1.689 1 98.88 172 LEU A CA 1
ATOM 1287 C C . LEU A 1 172 ? -19.531 23.453 -2.682 1 98.88 172 LEU A C 1
ATOM 1289 O O . LEU A 1 172 ? -19.047 22.844 -3.631 1 98.88 172 LEU A O 1
ATOM 1293 N N . LEU A 1 173 ? -19.344 24.734 -2.506 1 98.38 173 LEU A N 1
ATOM 1294 C CA . LEU A 1 173 ? -18.312 25.484 -3.217 1 98.38 173 LEU A CA 1
ATOM 1295 C C . LEU A 1 173 ? -16.984 25.438 -2.463 1 98.38 173 LEU A C 1
ATOM 1297 O O . LEU A 1 173 ? -16.953 25.688 -1.257 1 98.38 173 LEU A O 1
ATOM 1301 N N . VAL A 1 174 ? -15.961 25.062 -3.127 1 98.81 174 VAL A N 1
ATOM 1302 C CA . VAL A 1 174 ? -14.633 24.984 -2.533 1 98.81 174 VAL A CA 1
ATOM 1303 C C . VAL A 1 174 ? -13.703 25.984 -3.23 1 98.81 174 VAL A C 1
ATOM 1305 O O . VAL A 1 174 ? -13.461 25.875 -4.434 1 98.81 174 VAL A O 1
ATOM 1308 N N . VAL A 1 175 ? -13.164 26.938 -2.508 1 98 175 VAL A N 1
ATOM 1309 C CA . VAL A 1 175 ? -12.195 27.875 -3.051 1 98 175 VAL A CA 1
ATOM 1310 C C . VAL A 1 175 ? -10.781 27.469 -2.629 1 98 175 VAL A C 1
ATOM 1312 O O . VAL A 1 175 ? -10.438 27.547 -1.448 1 98 175 VAL A O 1
ATOM 1315 N N . GLY A 1 176 ? -9.969 27.141 -3.588 1 98.31 176 GLY A N 1
ATOM 1316 C CA . GLY A 1 176 ? -8.625 26.609 -3.369 1 98.31 176 GLY A CA 1
ATOM 1317 C C . GLY A 1 176 ? -8.477 25.156 -3.785 1 98.31 176 GLY A C 1
ATOM 1318 O O . GLY A 1 176 ? -9.172 24.281 -3.264 1 98.31 176 GLY A O 1
ATOM 1319 N N . GLY A 1 177 ? -7.629 24.891 -4.719 1 98.31 177 GLY A N 1
ATOM 1320 C CA . GLY A 1 177 ? -7.422 23.562 -5.258 1 98.31 177 GLY A CA 1
ATOM 1321 C C . GLY A 1 177 ? -6.098 22.938 -4.844 1 98.31 177 GLY A C 1
ATOM 1322 O O . GLY A 1 177 ? -5.48 22.203 -5.617 1 98.31 177 GLY A O 1
ATOM 1323 N N . GLY A 1 178 ? -5.578 23.281 -3.605 1 98.12 178 GLY A N 1
ATOM 1324 C CA . GLY A 1 178 ? -4.445 22.609 -2.99 1 98.12 178 GLY A CA 1
ATOM 1325 C C . GLY A 1 178 ? -4.824 21.328 -2.281 1 98.12 178 GLY A C 1
ATOM 1326 O O . GLY A 1 178 ? -5.828 20.703 -2.619 1 98.12 178 GLY A O 1
ATOM 1327 N N . TYR A 1 179 ? -4.051 20.875 -1.331 1 97.38 179 TYR A N 1
ATOM 1328 C CA . TYR A 1 179 ? -4.234 19.609 -0.634 1 97.38 179 TYR A CA 1
ATOM 1329 C C . TYR A 1 179 ? -5.59 19.578 0.066 1 97.38 179 TYR A C 1
ATOM 1331 O O . TYR A 1 179 ? -6.391 18.672 -0.173 1 97.38 179 TYR A O 1
ATOM 1339 N N . VAL A 1 180 ? -5.84 20.594 0.856 1 97.88 180 VAL A N 1
ATOM 1340 C CA . VAL A 1 180 ? -7.039 20.641 1.682 1 97.88 180 VAL A CA 1
ATOM 1341 C C . VAL A 1 180 ? -8.281 20.703 0.789 1 97.88 180 VAL A C 1
ATOM 1343 O O . VAL A 1 180 ? -9.219 19.922 0.98 1 97.88 180 VAL A O 1
ATOM 1346 N N . GLY A 1 181 ? -8.258 21.578 -0.209 1 98.69 181 GLY A N 1
ATOM 1347 C CA . GLY A 1 181 ? -9.406 21.734 -1.085 1 98.69 181 GLY A CA 1
ATOM 1348 C C . GLY A 1 181 ? -9.758 20.469 -1.849 1 98.69 181 GLY A C 1
ATOM 1349 O O . GLY A 1 181 ? -10.922 20.078 -1.91 1 98.69 181 GLY A O 1
ATOM 1350 N N . CYS A 1 182 ? -8.797 19.812 -2.385 1 98.88 182 CYS A N 1
ATOM 1351 C CA . CYS A 1 182 ? -9.016 18.609 -3.182 1 98.88 182 CYS A CA 1
ATOM 1352 C C . CYS A 1 182 ? -9.555 17.469 -2.316 1 98.88 182 CYS A C 1
ATOM 1354 O O . CYS A 1 182 ? -10.492 16.781 -2.713 1 98.88 182 CYS A O 1
ATOM 1356 N N . GLU A 1 183 ? -8.977 17.266 -1.143 1 98.88 183 GLU A N 1
ATOM 1357 C CA . GLU A 1 183 ? -9.43 16.188 -0.261 1 98.88 183 GLU A CA 1
ATOM 1358 C C . GLU A 1 183 ? -10.883 16.406 0.174 1 98.88 183 GLU A C 1
ATOM 1360 O O . GLU A 1 183 ? -11.703 15.5 0.101 1 98.88 183 GLU A O 1
ATOM 1365 N N . PHE A 1 184 ? -11.188 17.656 0.561 1 98.88 184 PHE A N 1
ATOM 1366 C CA . PHE A 1 184 ? -12.539 17.938 1.033 1 98.88 184 PHE A CA 1
ATOM 1367 C C . PHE A 1 184 ? -13.539 17.859 -0.114 1 98.88 184 PHE A C 1
ATOM 1369 O O . PHE A 1 184 ? -14.664 17.375 0.065 1 98.88 184 PHE A O 1
ATOM 1376 N N . ALA A 1 185 ? -13.133 18.344 -1.293 1 98.94 185 ALA A N 1
ATOM 1377 C CA . ALA A 1 185 ? -14.016 18.312 -2.453 1 98.94 185 ALA A CA 1
ATOM 1378 C C . ALA A 1 185 ? -14.453 16.875 -2.754 1 98.94 185 ALA A C 1
ATOM 1380 O O . ALA A 1 185 ? -15.656 16.594 -2.85 1 98.94 185 ALA A O 1
ATOM 1381 N N . GLN A 1 186 ? -13.539 15.992 -2.832 1 98.88 186 GLN A N 1
ATOM 1382 C CA . GLN A 1 186 ? -13.867 14.617 -3.195 1 98.88 186 GLN A CA 1
ATOM 1383 C C . GLN A 1 186 ? -14.602 13.906 -2.059 1 98.88 186 GLN A C 1
ATOM 1385 O O . GLN A 1 186 ? -15.523 13.125 -2.301 1 98.88 186 GLN A O 1
ATOM 1390 N N . MET A 1 187 ? -14.195 14.188 -0.8 1 98.88 187 MET A N 1
ATOM 1391 C CA . MET A 1 187 ? -14.844 13.609 0.374 1 98.88 187 MET A CA 1
ATOM 1392 C C . MET A 1 187 ? -16.328 13.93 0.383 1 98.88 187 MET A C 1
ATOM 1394 O O . MET A 1 187 ? -17.156 13.023 0.469 1 98.88 187 MET A O 1
ATOM 1398 N N . PHE A 1 188 ? -16.672 15.164 0.142 1 98.94 188 PHE A N 1
ATOM 1399 C CA . PHE A 1 188 ? -18.078 15.586 0.241 1 98.94 188 PHE A CA 1
ATOM 1400 C C . PHE A 1 188 ? -18.844 15.164 -1.002 1 98.94 188 PHE A C 1
ATOM 1402 O O . PHE A 1 188 ? -20.047 14.852 -0.92 1 98.94 188 PHE A O 1
ATOM 1409 N N . ARG A 1 189 ? -18.156 15.164 -2.178 1 98.88 189 ARG A N 1
ATOM 1410 C CA . ARG A 1 189 ? -18.812 14.586 -3.348 1 98.88 189 ARG A CA 1
ATOM 1411 C C . ARG A 1 189 ? -19.234 13.148 -3.084 1 98.88 189 ARG A C 1
ATOM 1413 O O . ARG A 1 189 ? -20.359 12.758 -3.404 1 98.88 189 ARG A O 1
ATOM 1420 N N . ARG A 1 190 ? -18.406 12.398 -2.451 1 98.75 190 ARG A N 1
ATOM 1421 C CA . ARG A 1 190 ? -18.656 10.984 -2.191 1 98.75 190 ARG A CA 1
ATOM 1422 C C . ARG A 1 190 ? -19.672 10.805 -1.071 1 98.75 190 ARG A C 1
ATOM 1424 O O . ARG A 1 190 ? -20.359 9.781 -1.01 1 98.75 190 ARG A O 1
ATOM 1431 N N . PHE A 1 191 ? -19.781 11.805 -0.212 1 98.75 191 PHE A N 1
ATOM 1432 C CA . PHE A 1 191 ? -20.859 11.773 0.769 1 98.75 191 PHE A CA 1
ATOM 1433 C C . PHE A 1 191 ? -22.203 12.016 0.1 1 98.75 191 PHE A C 1
ATOM 1435 O O . PHE A 1 191 ? -23.25 11.617 0.625 1 98.75 191 PHE A O 1
ATOM 1442 N N . GLY A 1 192 ? -22.203 12.773 -1.08 1 98.31 192 GLY A N 1
ATOM 1443 C CA . GLY A 1 192 ? -23.453 12.945 -1.803 1 98.31 192 GLY A CA 1
ATOM 1444 C C . GLY A 1 192 ? -23.703 14.375 -2.236 1 98.31 192 GLY A C 1
ATOM 1445 O O . GLY A 1 192 ? -24.688 14.656 -2.92 1 98.31 192 GLY A O 1
ATOM 1446 N N . SER A 1 193 ? -22.812 15.305 -1.909 1 98.75 193 SER A N 1
ATOM 1447 C CA . SER A 1 193 ? -22.969 16.703 -2.277 1 98.75 193 SER A CA 1
ATOM 1448 C C . SER A 1 193 ? -22.625 16.938 -3.744 1 98.75 193 SER A C 1
ATOM 1450 O O . SER A 1 193 ? -21.797 16.219 -4.312 1 98.75 193 SER A O 1
ATOM 1452 N N . GLU A 1 194 ? -23.312 17.859 -4.344 1 98.62 194 GLU A N 1
ATOM 1453 C CA . GLU A 1 194 ? -22.703 18.516 -5.504 1 98.62 194 GLU A CA 1
ATOM 1454 C C . GLU A 1 194 ? -21.516 19.375 -5.094 1 98.62 194 GLU A C 1
ATOM 1456 O O . GLU A 1 194 ? -21.531 20 -4.031 1 98.62 194 GLU A O 1
ATOM 1461 N N . VAL A 1 195 ? -20.453 19.359 -5.891 1 98.81 195 VAL A N 1
ATOM 1462 C CA . VAL A 1 195 ? -19.266 20.125 -5.488 1 98.81 195 VAL A CA 1
ATOM 1463 C C . VAL A 1 195 ? -18.719 20.891 -6.688 1 98.81 195 VAL A C 1
ATOM 1465 O O . VAL A 1 195 ? -18.594 20.344 -7.785 1 98.81 195 VAL A O 1
ATOM 1468 N N . THR A 1 196 ? -18.438 22.125 -6.527 1 97.94 196 THR A N 1
ATOM 1469 C CA . THR A 1 196 ? -17.656 22.953 -7.453 1 97.94 196 THR A CA 1
ATOM 1470 C C . THR A 1 196 ? -16.359 23.406 -6.805 1 97.94 196 THR A C 1
ATOM 1472 O O . THR A 1 196 ? -16.359 24.062 -5.758 1 97.94 196 THR A O 1
ATOM 1475 N N . LEU A 1 197 ? -15.273 23.031 -7.391 1 97.94 197 LEU A N 1
ATOM 1476 C CA . LEU A 1 197 ? -13.938 23.359 -6.91 1 97.94 197 LEU A CA 1
ATOM 1477 C C . LEU A 1 197 ? -13.312 24.469 -7.762 1 97.94 197 LEU A C 1
ATOM 1479 O O . LEU A 1 197 ? -13.133 24.297 -8.969 1 97.94 197 LEU A O 1
ATOM 1483 N N . ILE A 1 198 ? -12.977 25.562 -7.148 1 96.62 198 ILE A N 1
ATOM 1484 C CA . ILE A 1 198 ? -12.445 26.734 -7.832 1 96.62 198 ILE A CA 1
ATOM 1485 C C . ILE A 1 198 ? -10.977 26.922 -7.473 1 96.62 198 ILE A C 1
ATOM 1487 O O . ILE A 1 198 ? -10.625 27 -6.293 1 96.62 198 ILE A O 1
ATOM 1491 N N . GLN A 1 199 ? -10.141 26.984 -8.438 1 96.5 199 GLN A N 1
ATOM 1492 C CA . GLN A 1 199 ? -8.695 27.094 -8.25 1 96.5 199 GLN A CA 1
ATOM 1493 C C . GLN A 1 199 ? -8.109 28.219 -9.109 1 96.5 199 GLN A C 1
ATOM 1495 O O . GLN A 1 199 ? -8.305 28.234 -10.328 1 96.5 199 GLN A O 1
ATOM 1500 N N . ARG A 1 200 ? -7.418 29.141 -8.453 1 95.25 200 ARG A N 1
ATOM 1501 C CA . ARG A 1 200 ? -6.82 30.281 -9.141 1 95.25 200 ARG A CA 1
ATOM 1502 C C . ARG A 1 200 ? -5.742 29.828 -10.117 1 95.25 200 ARG A C 1
ATOM 1504 O O . ARG A 1 200 ? -5.668 30.328 -11.242 1 95.25 200 ARG A O 1
ATOM 1511 N N . ALA A 1 201 ? -4.922 28.875 -9.695 1 96.06 201 ALA A N 1
ATOM 1512 C CA . ALA A 1 201 ? -3.852 28.391 -10.555 1 96.06 201 ALA A CA 1
ATOM 1513 C C . ALA A 1 201 ? -4.418 27.641 -11.758 1 96.06 201 ALA A C 1
ATOM 1515 O O . ALA A 1 201 ? -5.602 27.312 -11.789 1 96.06 201 ALA A O 1
ATOM 1516 N N . ASP A 1 202 ? -3.617 27.328 -12.75 1 96.12 202 ASP A N 1
ATOM 1517 C CA . ASP A 1 202 ? -4.059 26.719 -14 1 96.12 202 ASP A CA 1
ATOM 1518 C C . ASP A 1 202 ? -4.273 25.219 -13.836 1 96.12 202 ASP A C 1
ATOM 1520 O O . ASP A 1 202 ? -4.812 24.562 -14.727 1 96.12 202 ASP A O 1
ATOM 1524 N N . ARG A 1 203 ? -3.912 24.703 -12.719 1 97.81 203 ARG A N 1
ATOM 1525 C CA . ARG A 1 203 ? -4.121 23.281 -12.453 1 97.81 203 ARG A CA 1
ATOM 1526 C C . ARG A 1 203 ? -4.32 23.031 -10.961 1 97.81 203 ARG A C 1
ATOM 1528 O O . ARG A 1 203 ? -3.988 23.875 -10.133 1 97.81 203 ARG A O 1
ATOM 1535 N N . LEU A 1 204 ? -4.973 21.922 -10.641 1 98.56 204 LEU A N 1
ATOM 1536 C CA . LEU A 1 204 ? -5.055 21.469 -9.258 1 98.56 204 LEU A CA 1
ATOM 1537 C C . LEU A 1 204 ? -3.68 21.047 -8.734 1 98.56 204 LEU A C 1
ATOM 1539 O O . LEU A 1 204 ? -2.811 20.656 -9.516 1 98.56 204 LEU A O 1
ATOM 1543 N N . LEU A 1 205 ? -3.48 21.156 -7.426 1 98.62 205 LEU A N 1
ATOM 1544 C CA . LEU A 1 205 ? -2.227 20.75 -6.801 1 98.62 205 LEU A CA 1
ATOM 1545 C C . LEU A 1 205 ? -1.032 21.25 -7.605 1 98.62 205 LEU A C 1
ATOM 1547 O O . LEU A 1 205 ? -0.2 20.469 -8.047 1 98.62 205 LEU A O 1
ATOM 1551 N N . PRO A 1 206 ? -0.901 22.547 -7.684 1 97.62 206 PRO A N 1
ATOM 1552 C CA . PRO A 1 206 ? 0.082 23.125 -8.602 1 97.62 206 PRO A CA 1
ATOM 1553 C C . PRO A 1 206 ? 1.521 22.797 -8.219 1 97.62 206 PRO A C 1
ATOM 1555 O O . PRO A 1 206 ? 2.436 22.938 -9.031 1 97.62 206 PRO A O 1
ATOM 1558 N N . GLY A 1 207 ? 1.744 22.375 -6.949 1 97.12 207 GLY A N 1
ATOM 1559 C CA . GLY A 1 207 ? 3.078 22 -6.512 1 97.12 207 GLY A CA 1
ATOM 1560 C C . GLY A 1 207 ? 3.477 20.594 -6.941 1 97.12 207 GLY A C 1
ATOM 1561 O O . GLY A 1 207 ? 4.648 20.234 -6.863 1 97.12 207 GLY A O 1
ATOM 1562 N N . GLU A 1 208 ? 2.551 19.797 -7.445 1 98.69 208 GLU A N 1
ATOM 1563 C CA . GLU A 1 208 ? 2.828 18.422 -7.867 1 98.69 208 GLU A CA 1
ATOM 1564 C C . GLU A 1 208 ? 3.346 18.391 -9.305 1 98.69 208 GLU A C 1
ATOM 1566 O O . GLU A 1 208 ? 3.217 19.375 -10.039 1 98.69 208 GLU A O 1
ATOM 1571 N N . ASP A 1 209 ? 3.951 17.25 -9.672 1 98.81 209 ASP A N 1
ATOM 1572 C CA . ASP A 1 209 ? 4.277 17.047 -11.078 1 98.81 209 ASP A CA 1
ATOM 1573 C C . ASP A 1 209 ? 3.043 17.219 -11.961 1 98.81 209 ASP A C 1
ATOM 1575 O O . ASP A 1 209 ? 1.954 16.766 -11.609 1 98.81 209 ASP A O 1
ATOM 1579 N N . PRO A 1 210 ? 3.225 17.844 -13.102 1 98.69 210 PRO A N 1
ATOM 1580 C CA . PRO A 1 210 ? 2.07 18.141 -13.953 1 98.69 210 PRO A CA 1
ATOM 1581 C C . PRO A 1 210 ? 1.27 16.891 -14.305 1 98.69 210 PRO A C 1
ATOM 1583 O O . PRO A 1 210 ? 0.039 16.938 -14.375 1 98.69 210 PRO A O 1
ATOM 1586 N N . ASP A 1 211 ? 1.907 15.75 -14.539 1 98.81 211 ASP A N 1
ATOM 1587 C CA . ASP A 1 211 ? 1.214 14.508 -14.859 1 98.81 211 ASP A CA 1
ATOM 1588 C C . ASP A 1 211 ? 0.334 14.047 -13.695 1 98.81 211 ASP A C 1
ATOM 1590 O O . ASP A 1 211 ? -0.739 13.477 -13.906 1 98.81 211 ASP A O 1
ATOM 1594 N N . ILE A 1 212 ? 0.817 14.32 -12.484 1 98.88 212 ILE A N 1
ATOM 1595 C CA . ILE A 1 212 ? 0.081 13.945 -11.289 1 98.88 212 ILE A CA 1
ATOM 1596 C C . ILE A 1 212 ? -1.126 14.859 -11.109 1 98.88 212 ILE A C 1
ATOM 1598 O O . ILE A 1 212 ? -2.23 14.398 -10.82 1 98.88 212 ILE A O 1
ATOM 1602 N N . SER A 1 213 ? -0.906 16.156 -11.312 1 98.88 213 SER A N 1
ATOM 1603 C CA . SER A 1 213 ? -2.012 17.109 -11.266 1 98.88 213 SER A CA 1
ATOM 1604 C C . SER A 1 213 ? -3.105 16.734 -12.258 1 98.88 213 SER A C 1
ATOM 1606 O O . SER A 1 213 ? -4.293 16.797 -11.93 1 98.88 213 SER A O 1
ATOM 1608 N N . ALA A 1 214 ? -2.693 16.359 -13.414 1 98.81 214 ALA A N 1
ATOM 1609 C CA . ALA A 1 214 ? -3.643 15.977 -14.461 1 98.81 214 ALA A CA 1
ATOM 1610 C C . ALA A 1 214 ? -4.434 14.734 -14.055 1 98.81 214 ALA A C 1
ATOM 1612 O O . ALA A 1 214 ? -5.648 14.672 -14.273 1 98.81 214 ALA A O 1
ATOM 1613 N N . ALA A 1 215 ? -3.736 13.766 -13.508 1 98.88 215 ALA A N 1
ATOM 1614 C CA . ALA A 1 215 ? -4.391 12.539 -13.078 1 98.88 215 ALA A CA 1
ATOM 1615 C C . ALA A 1 215 ? -5.426 12.82 -11.992 1 98.88 215 ALA A C 1
ATOM 1617 O O . ALA A 1 215 ? -6.516 12.242 -12 1 98.88 215 ALA A O 1
ATOM 1618 N N . VAL A 1 216 ? -5.109 13.695 -11.07 1 98.88 216 VAL A N 1
ATOM 1619 C CA . VAL A 1 216 ? -6.031 14.039 -9.984 1 98.88 216 VAL A CA 1
ATOM 1620 C C . VAL A 1 216 ? -7.258 14.75 -10.555 1 98.88 216 VAL A C 1
ATOM 1622 O O . VAL A 1 216 ? -8.391 14.438 -10.18 1 98.88 216 VAL A O 1
ATOM 1625 N N . ARG A 1 217 ? -7.02 15.695 -11.461 1 98.75 217 ARG A N 1
ATOM 1626 C CA . ARG A 1 217 ? -8.141 16.391 -12.094 1 98.75 217 ARG A CA 1
ATOM 1627 C C . ARG A 1 217 ? -9.062 15.391 -12.789 1 98.75 217 ARG A C 1
ATOM 1629 O O . ARG A 1 217 ? -10.289 15.492 -12.68 1 98.75 217 ARG A O 1
ATOM 1636 N N . GLU A 1 218 ? -8.492 14.438 -13.492 1 98.75 218 GLU A N 1
ATOM 1637 C CA . GLU A 1 218 ? -9.273 13.422 -14.18 1 98.75 218 GLU A CA 1
ATOM 1638 C C . GLU A 1 218 ? -10.109 12.609 -13.195 1 98.75 218 GLU A C 1
ATOM 1640 O O . GLU A 1 218 ? -11.289 12.336 -13.453 1 98.75 218 GLU A O 1
ATOM 1645 N N . GLY A 1 219 ? -9.469 12.227 -12.094 1 98.5 219 GLY A N 1
ATOM 1646 C CA . GLY A 1 219 ? -10.195 11.484 -11.078 1 98.5 219 GLY A CA 1
ATOM 1647 C C . GLY A 1 219 ? -11.352 12.266 -10.477 1 98.5 219 GLY A C 1
ATOM 1648 O O . GLY A 1 219 ? -12.445 11.727 -10.305 1 98.5 219 GLY A O 1
ATOM 1649 N N . MET A 1 220 ? -11.156 13.523 -10.211 1 98.5 220 MET A N 1
ATOM 1650 C CA . MET A 1 220 ? -12.18 14.383 -9.617 1 98.5 220 MET A CA 1
ATOM 1651 C C . MET A 1 220 ? -13.344 14.578 -10.578 1 98.5 220 MET A C 1
ATOM 1653 O O . MET A 1 220 ? -14.508 14.484 -10.18 1 98.5 220 MET A O 1
ATOM 1657 N N . THR A 1 221 ? -12.984 14.812 -11.812 1 98.5 221 THR A N 1
ATOM 1658 C CA . THR A 1 221 ? -14.008 15 -12.828 1 98.5 221 THR A CA 1
ATOM 1659 C C . THR A 1 221 ? -14.812 13.719 -13.031 1 98.5 221 THR A C 1
ATOM 1661 O O . THR A 1 221 ? -16.047 13.766 -13.156 1 98.5 221 THR A O 1
ATOM 1664 N N . ALA A 1 222 ? -14.117 12.602 -13.031 1 98.38 222 ALA A N 1
ATOM 1665 C CA . ALA A 1 222 ? -14.781 11.312 -13.18 1 98.38 222 ALA A CA 1
ATOM 1666 C C . ALA A 1 222 ? -15.734 11.055 -12.016 1 98.38 222 ALA A C 1
ATOM 1668 O O . ALA A 1 222 ? -16.766 10.383 -12.18 1 98.38 222 ALA A O 1
ATOM 1669 N N . ASP A 1 223 ? -15.477 11.648 -10.852 1 98.12 223 ASP A N 1
ATOM 1670 C CA . ASP A 1 223 ? -16.328 11.492 -9.672 1 98.12 223 ASP A CA 1
ATOM 1671 C C . ASP A 1 223 ? -17.516 12.453 -9.727 1 98.12 223 ASP A C 1
ATOM 1673 O O . ASP A 1 223 ? -18.406 12.406 -8.875 1 98.12 223 ASP A O 1
ATOM 1677 N N . GLY A 1 224 ? -17.484 13.383 -10.688 1 98.5 224 GLY A N 1
ATOM 1678 C CA . GLY A 1 224 ? -18.625 14.281 -10.859 1 98.5 224 GLY A CA 1
ATOM 1679 C C . GLY A 1 224 ? -18.391 15.656 -10.25 1 98.5 224 GLY A C 1
ATOM 1680 O O . GLY A 1 224 ? -19.344 16.422 -10.047 1 98.5 224 GLY A O 1
ATOM 1681 N N . ILE A 1 225 ? -17.188 16.031 -9.914 1 98.75 225 ILE A N 1
ATOM 1682 C CA . ILE A 1 225 ? -16.859 17.344 -9.367 1 98.75 225 ILE A CA 1
ATOM 1683 C C . ILE A 1 225 ? -16.625 18.328 -10.5 1 98.75 225 ILE A C 1
ATOM 1685 O O . ILE A 1 225 ? -15.914 18.031 -11.461 1 98.75 225 ILE A O 1
ATOM 1689 N N . THR A 1 226 ? -17.281 19.469 -10.438 1 97.62 226 THR A N 1
ATOM 1690 C CA . THR A 1 226 ? -16.969 20.562 -11.359 1 97.62 226 THR A CA 1
ATOM 1691 C C . THR A 1 226 ? -15.672 21.25 -10.953 1 97.62 226 THR A C 1
ATOM 1693 O O . THR A 1 226 ? -15.578 21.812 -9.859 1 97.62 226 THR A O 1
ATOM 1696 N N . VAL A 1 227 ? -14.703 21.188 -11.836 1 97.5 227 VAL A N 1
ATOM 1697 C CA . VAL A 1 227 ? -13.391 21.766 -11.531 1 97.5 227 VAL A CA 1
ATOM 1698 C C . VAL A 1 227 ? -13.141 22.984 -12.414 1 97.5 227 VAL A C 1
ATOM 1700 O O . VAL A 1 227 ? -13.133 22.875 -13.648 1 97.5 227 VAL A O 1
ATOM 1703 N N . LEU A 1 228 ? -12.945 24.109 -11.789 1 96.44 228 LEU A N 1
ATOM 1704 C CA . LEU A 1 228 ? -12.672 25.359 -12.484 1 96.44 228 LEU A CA 1
ATOM 1705 C C . LEU A 1 228 ? -11.281 25.875 -12.156 1 96.44 228 LEU A C 1
ATOM 1707 O O . LEU A 1 228 ? -11.07 26.5 -11.109 1 96.44 228 LEU A O 1
ATOM 1711 N N . THR A 1 229 ? -10.336 25.672 -13.055 1 95.88 229 THR A N 1
ATOM 1712 C CA . THR A 1 229 ? -8.984 26.203 -12.875 1 95.88 229 THR A CA 1
ATOM 1713 C C . THR A 1 229 ? -8.82 27.531 -13.594 1 95.88 229 THR A C 1
ATOM 1715 O O . THR A 1 229 ? -9.68 27.938 -14.375 1 95.88 229 THR A O 1
ATOM 1718 N N . GLY A 1 230 ? -7.703 28.234 -13.281 1 94.62 230 GLY A N 1
ATOM 1719 C CA . GLY A 1 230 ? -7.539 29.562 -13.867 1 94.62 230 GLY A CA 1
ATOM 1720 C C . GLY A 1 230 ? -8.664 30.516 -13.508 1 94.62 230 GLY A C 1
ATOM 1721 O O . GLY A 1 230 ? -9.039 31.359 -14.312 1 94.62 230 GLY A O 1
ATOM 1722 N N . THR A 1 231 ? -9.297 30.266 -12.383 1 94.81 231 THR A N 1
ATOM 1723 C CA . THR A 1 231 ? -10.461 31.016 -11.93 1 94.81 231 THR A CA 1
ATOM 1724 C C . THR A 1 231 ? -10.211 31.625 -10.555 1 94.81 231 THR A C 1
ATOM 1726 O O . THR A 1 231 ? -9.852 30.906 -9.609 1 94.81 231 THR A O 1
ATOM 1729 N N . THR A 1 232 ? -10.398 32.906 -10.422 1 94.19 232 THR A N 1
ATOM 1730 C CA . THR A 1 232 ? -10.148 33.625 -9.164 1 94.19 232 THR A CA 1
ATOM 1731 C C . THR A 1 232 ? -11.461 34.125 -8.562 1 94.19 232 THR A C 1
ATOM 1733 O O . THR A 1 232 ? -12.195 34.875 -9.203 1 94.19 232 THR A O 1
ATOM 1736 N N . CYS A 1 233 ? -11.75 33.688 -7.371 1 94.44 233 CYS A N 1
ATOM 1737 C CA . CYS A 1 233 ? -12.914 34.188 -6.648 1 94.44 233 CYS A CA 1
ATOM 1738 C C . CYS A 1 233 ? -12.648 35.594 -6.094 1 94.44 233 CYS A C 1
ATOM 1740 O O . CYS A 1 233 ? -11.719 35.781 -5.309 1 94.44 233 CYS A O 1
ATOM 1742 N N . THR A 1 234 ? -13.492 36.562 -6.449 1 94.19 234 THR A N 1
ATOM 1743 C CA . THR A 1 234 ? -13.195 37.938 -6.094 1 94.19 234 THR A CA 1
ATOM 1744 C C . THR A 1 234 ? -14.289 38.531 -5.195 1 94.19 234 THR A C 1
ATOM 1746 O O . THR A 1 234 ? -14.086 39.562 -4.539 1 94.19 234 THR A O 1
ATOM 1749 N N . ALA A 1 235 ? -15.383 37.844 -5.188 1 95.56 235 ALA A N 1
ATOM 1750 C CA . ALA A 1 235 ? -16.5 38.344 -4.379 1 95.56 235 ALA A CA 1
ATOM 1751 C C . ALA A 1 235 ? -17.375 37.219 -3.891 1 95.56 235 ALA A C 1
ATOM 1753 O O . ALA A 1 235 ? -17.469 36.156 -4.539 1 95.56 235 ALA A O 1
ATOM 1754 N N . ALA A 1 236 ? -18.016 37.438 -2.789 1 96.75 236 ALA A N 1
ATOM 1755 C CA . ALA A 1 236 ? -18.969 36.5 -2.221 1 96.75 236 ALA A CA 1
ATOM 1756 C C . ALA A 1 236 ? -20.156 37.219 -1.602 1 96.75 236 ALA A C 1
ATOM 1758 O O . ALA A 1 236 ? -20 38.25 -0.958 1 96.75 236 ALA A O 1
ATOM 1759 N N . THR A 1 237 ? -21.328 36.688 -1.882 1 97.06 237 THR A N 1
ATOM 1760 C CA . THR A 1 237 ? -22.547 37.188 -1.271 1 97.06 237 THR A CA 1
ATOM 1761 C C . THR A 1 237 ? -23.484 36.031 -0.931 1 97.06 237 THR A C 1
ATOM 1763 O O . THR A 1 237 ? -23.328 34.938 -1.443 1 97.06 237 THR A O 1
ATOM 1766 N N . GLY A 1 238 ? -24.406 36.375 -0.025 1 96.94 238 GLY A N 1
ATOM 1767 C CA . GLY A 1 238 ? -25.469 35.406 0.246 1 96.94 238 GLY A CA 1
ATOM 1768 C C . GLY A 1 238 ? -25.422 34.844 1.661 1 96.94 238 GLY A C 1
ATOM 1769 O O . GLY A 1 238 ? -24.797 35.438 2.541 1 96.94 238 GLY A O 1
ATOM 1770 N N . THR A 1 239 ? -26.297 33.812 1.877 1 96.94 239 THR A N 1
ATOM 1771 C CA . THR A 1 239 ? -26.422 33.125 3.158 1 96.94 239 THR A CA 1
ATOM 1772 C C . THR A 1 239 ? -26.359 31.625 2.973 1 96.94 239 THR A C 1
ATOM 1774 O O . THR A 1 239 ? -26.328 31.125 1.843 1 96.94 239 THR A O 1
ATOM 1777 N N . THR A 1 240 ? -26.281 30.984 4.082 1 95.5 240 THR A N 1
ATOM 1778 C CA . THR A 1 240 ? -26.281 29.531 4 1 95.5 240 THR A CA 1
ATOM 1779 C C . THR A 1 240 ? -27.453 29.031 3.15 1 95.5 240 THR A C 1
ATOM 1781 O O . THR A 1 240 ? -28.578 29.5 3.316 1 95.5 240 THR A O 1
ATOM 1784 N N . GLY A 1 241 ? -27.172 28.172 2.266 1 96.81 241 GLY A N 1
ATOM 1785 C CA . GLY A 1 241 ? -28.188 27.656 1.368 1 96.81 241 GLY A CA 1
ATOM 1786 C C . GLY A 1 241 ? -28.234 28.375 0.037 1 96.81 241 GLY A C 1
ATOM 1787 O O . GLY A 1 241 ? -28.812 27.875 -0.928 1 96.81 241 GLY A O 1
ATOM 1788 N N . ASN A 1 242 ? -27.703 29.547 0.033 1 97.25 242 ASN A N 1
ATOM 1789 C CA . ASN A 1 242 ? -27.719 30.344 -1.184 1 97.25 242 ASN A CA 1
ATOM 1790 C C . ASN A 1 242 ? -26.516 31.297 -1.226 1 97.25 242 ASN A C 1
ATOM 1792 O O . ASN A 1 242 ? -26.688 32.5 -1.035 1 97.25 242 ASN A O 1
ATOM 1796 N N . ILE A 1 243 ? -25.391 30.766 -1.605 1 97.81 243 ILE A N 1
ATOM 1797 C CA . ILE A 1 243 ? -24.141 31.531 -1.707 1 97.81 243 ILE A CA 1
ATOM 1798 C C . ILE A 1 243 ? -23.828 31.797 -3.176 1 97.81 243 ILE A C 1
ATOM 1800 O O . ILE A 1 243 ? -23.984 30.906 -4.023 1 97.81 243 ILE A O 1
ATOM 1804 N N . ARG A 1 244 ? -23.422 33 -3.479 1 96.44 244 ARG A N 1
ATOM 1805 C CA . ARG A 1 244 ? -23.016 33.375 -4.824 1 96.44 244 ARG A CA 1
ATOM 1806 C C . ARG A 1 244 ? -21.578 33.906 -4.84 1 96.44 244 ARG A C 1
ATOM 1808 O O . ARG A 1 244 ? -21.219 34.75 -4.043 1 96.44 244 ARG A O 1
ATOM 1815 N N . LEU A 1 245 ? -20.812 33.344 -5.77 1 95.94 245 LEU A N 1
ATOM 1816 C CA . LEU A 1 245 ? -19.422 33.781 -5.918 1 95.94 245 LEU A CA 1
ATOM 1817 C C . LEU A 1 245 ? -19.219 34.5 -7.238 1 95.94 245 LEU A C 1
ATOM 1819 O O . LEU A 1 245 ? -19.688 34.062 -8.281 1 95.94 245 LEU A O 1
ATOM 1823 N N . GLY A 1 246 ? -18.672 35.688 -7.105 1 94.44 246 GLY A N 1
ATOM 1824 C CA . GLY A 1 246 ? -18.125 36.344 -8.281 1 94.44 246 GLY A CA 1
ATOM 1825 C C . GLY A 1 246 ? -16.688 35.938 -8.586 1 94.44 246 GLY A C 1
ATOM 1826 O O . GLY A 1 246 ? -15.82 36.031 -7.715 1 94.44 246 GLY A O 1
ATOM 1827 N N . CYS A 1 247 ? -16.516 35.438 -9.797 1 93.44 247 CYS A N 1
ATOM 1828 C CA . CYS A 1 247 ? -15.188 34.969 -10.164 1 93.44 247 CYS A CA 1
ATOM 1829 C C . CYS A 1 247 ? -14.727 35.594 -11.477 1 93.44 247 CYS A C 1
ATOM 1831 O O . CYS A 1 247 ? -15.555 36.031 -12.281 1 93.44 247 CYS A O 1
ATOM 1833 N N . THR A 1 248 ? -13.469 35.75 -11.586 1 91.56 248 THR A N 1
ATOM 1834 C CA . THR A 1 248 ? -12.859 36.156 -12.852 1 91.56 248 THR A CA 1
ATOM 1835 C C . THR A 1 248 ? -12.078 35 -13.469 1 91.56 248 THR A C 1
ATOM 1837 O O . THR A 1 248 ? -11.547 34.125 -12.75 1 91.56 248 THR A O 1
ATOM 1840 N N . GLY A 1 249 ? -12.086 34.969 -14.781 1 84.31 249 GLY A N 1
ATOM 1841 C CA . GLY A 1 249 ? -11.398 33.906 -15.523 1 84.31 249 GLY A CA 1
ATOM 1842 C C . GLY A 1 249 ? -12.266 33.281 -16.594 1 84.31 249 GLY A C 1
ATOM 1843 O O . GLY A 1 249 ? -13.281 33.844 -17 1 84.31 249 GLY A O 1
ATOM 1844 N N . SER A 1 250 ? -11.859 32.25 -17.297 1 61.06 250 SER A N 1
ATOM 1845 C CA . SER A 1 250 ? -12.445 31.734 -18.531 1 61.06 250 SER A CA 1
ATOM 1846 C C . SER A 1 250 ? -13.914 31.359 -18.328 1 61.06 250 SER A C 1
ATOM 1848 O O . SER A 1 250 ? -14.758 31.656 -19.188 1 61.06 250 SER A O 1
ATOM 1850 N N . GLU A 1 251 ? -14.305 30.688 -17.297 1 60.91 251 GLU A N 1
ATOM 1851 C CA . GLU A 1 251 ? -15.656 30.156 -17.156 1 60.91 251 GLU A CA 1
ATOM 1852 C C . GLU A 1 251 ? -16.391 30.828 -16 1 60.91 251 GLU A C 1
ATOM 1854 O O . GLU A 1 251 ? -17.156 30.172 -15.281 1 60.91 251 GLU A O 1
ATOM 1859 N N . ALA A 1 252 ? -16.141 32.219 -15.969 1 60.72 252 ALA A N 1
ATOM 1860 C CA . ALA A 1 252 ? -16.297 32.969 -14.734 1 60.72 252 ALA A CA 1
ATOM 1861 C C . ALA A 1 252 ? -17.734 33.469 -14.57 1 60.72 252 ALA A C 1
ATOM 1863 O O . ALA A 1 252 ? -17.969 34.625 -14.273 1 60.72 252 ALA A O 1
ATOM 1864 N N . ASP A 1 253 ? -18.797 32.625 -15.055 1 65.12 253 ASP A N 1
ATOM 1865 C CA . ASP A 1 253 ? -20.062 33.25 -14.656 1 65.12 253 ASP A CA 1
ATOM 1866 C C . ASP A 1 253 ? -20.344 33 -13.172 1 65.12 253 ASP A C 1
ATOM 1868 O O . ASP A 1 253 ? -19.656 32.188 -12.531 1 65.12 253 ASP A O 1
ATOM 1872 N N . ASP A 1 254 ? -21.438 33.625 -12.625 1 78.38 254 ASP A N 1
ATOM 1873 C CA . ASP A 1 254 ? -21.922 33.562 -11.25 1 78.38 254 ASP A CA 1
ATOM 1874 C C . ASP A 1 254 ? -22.141 32.125 -10.805 1 78.38 254 ASP A C 1
ATOM 1876 O O . ASP A 1 254 ? -22.969 31.406 -11.375 1 78.38 254 ASP A O 1
ATOM 1880 N N . ILE A 1 255 ? -21.172 31.719 -9.938 1 92.5 255 ILE A N 1
ATOM 1881 C CA . ILE A 1 255 ? -21.234 30.359 -9.398 1 92.5 255 ILE A CA 1
ATOM 1882 C C . ILE A 1 255 ? -22.078 30.344 -8.125 1 92.5 255 ILE A C 1
ATOM 1884 O O . ILE A 1 255 ? -21.875 31.172 -7.23 1 92.5 255 ILE A O 1
ATOM 1888 N N . THR A 1 256 ? -23.031 29.5 -8.062 1 96.06 256 THR A N 1
ATOM 1889 C CA . THR A 1 256 ? -23.906 29.438 -6.898 1 96.06 256 THR A CA 1
ATOM 1890 C C . THR A 1 256 ? -23.828 28.078 -6.211 1 96.06 256 THR A C 1
ATOM 1892 O O . THR A 1 256 ? -23.531 27.078 -6.859 1 96.06 256 THR A O 1
ATOM 1895 N N . GLY A 1 257 ? -23.938 28.094 -4.914 1 97.75 257 GLY A N 1
ATOM 1896 C CA . GLY A 1 257 ? -23.969 26.891 -4.098 1 97.75 257 GLY A CA 1
ATOM 1897 C C . GLY A 1 257 ? -24.625 27.094 -2.746 1 97.75 257 GLY A C 1
ATOM 1898 O O . GLY A 1 257 ? -25.094 28.188 -2.441 1 97.75 257 GLY A O 1
ATOM 1899 N N . SER A 1 258 ? -24.703 26.062 -1.983 1 98.69 258 SER A N 1
ATOM 1900 C CA . SER A 1 258 ? -25.391 26.141 -0.702 1 98.69 258 SER A CA 1
ATOM 1901 C C . SER A 1 258 ? -24.438 26.469 0.431 1 98.69 258 SER A C 1
ATOM 1903 O O . SER A 1 258 ? -24.812 27.094 1.418 1 98.69 258 SER A O 1
ATOM 1905 N N . HIS A 1 259 ? -23.203 25.969 0.37 1 98.75 259 HIS A N 1
ATOM 1906 C CA . HIS A 1 259 ? -22.172 26.141 1.384 1 98.75 259 HIS A CA 1
ATOM 1907 C C . HIS A 1 259 ? -20.844 26.516 0.75 1 98.75 259 HIS A C 1
ATOM 1909 O O . HIS A 1 259 ? -20.625 26.266 -0.436 1 98.75 259 HIS A O 1
ATOM 1915 N N . LEU A 1 260 ? -19.953 27.141 1.543 1 98.75 260 LEU A N 1
ATOM 1916 C CA . LEU A 1 260 ? -18.672 27.641 1.032 1 98.75 260 LEU A CA 1
ATOM 1917 C C . LEU A 1 260 ? -17.531 27.203 1.928 1 98.75 260 LEU A C 1
ATOM 1919 O O . LEU A 1 260 ? -17.547 27.422 3.139 1 98.75 260 LEU A O 1
ATOM 1923 N N . LEU A 1 261 ? -16.547 26.5 1.397 1 98.81 261 LEU A N 1
ATOM 1924 C CA . LEU A 1 261 ? -15.289 26.172 2.055 1 98.81 261 LEU A CA 1
ATOM 1925 C C . LEU A 1 261 ? -14.156 27.047 1.519 1 98.81 261 LEU A C 1
ATOM 1927 O O . LEU A 1 261 ? -13.945 27.125 0.307 1 98.81 261 LEU A O 1
ATOM 1931 N N . ILE A 1 262 ? -13.484 27.703 2.432 1 98.75 262 ILE A N 1
ATOM 1932 C CA . ILE A 1 262 ? -12.281 28.453 2.098 1 98.75 262 ILE A CA 1
ATOM 1933 C C . ILE A 1 262 ? -11.039 27.625 2.436 1 98.75 262 ILE A C 1
ATOM 1935 O O . ILE A 1 262 ? -10.75 27.391 3.609 1 98.75 262 ILE A O 1
ATOM 1939 N N . ALA A 1 263 ? -10.328 27.203 1.431 1 98.25 263 ALA A N 1
ATOM 1940 C CA . ALA A 1 263 ? -9.117 26.391 1.543 1 98.25 263 ALA A CA 1
ATOM 1941 C C . ALA A 1 263 ? -7.965 27.031 0.757 1 98.25 263 ALA A C 1
ATOM 1943 O O . ALA A 1 263 ? -7.414 26.406 -0.154 1 98.25 263 ALA A O 1
ATOM 1944 N N . THR A 1 264 ? -7.516 28.219 1.178 1 97.19 264 THR A N 1
ATOM 1945 C CA . THR A 1 264 ? -6.641 29.016 0.333 1 97.19 264 THR A CA 1
ATOM 1946 C C . THR A 1 264 ? -5.25 29.141 0.954 1 97.19 264 THR A C 1
ATOM 1948 O O . THR A 1 264 ? -4.504 30.062 0.636 1 97.19 264 THR A O 1
ATOM 1951 N N . GLY A 1 265 ? -4.945 28.281 1.885 1 95.12 265 GLY A N 1
ATOM 1952 C CA . GLY A 1 265 ? -3.6 28.297 2.432 1 95.12 265 GLY A CA 1
ATOM 1953 C C . GLY A 1 265 ? -3.568 28.453 3.941 1 95.12 265 GLY A C 1
ATOM 1954 O O . GLY A 1 265 ? -4.594 28.297 4.605 1 95.12 265 GLY A O 1
ATOM 1955 N N . ARG A 1 266 ? -2.322 28.641 4.48 1 96.31 266 ARG A N 1
ATOM 1956 C CA . ARG A 1 266 ? -2.098 28.703 5.922 1 96.31 266 ARG A CA 1
ATOM 1957 C C . ARG A 1 266 ? -1.313 29.953 6.293 1 96.31 266 ARG A C 1
ATOM 1959 O O . ARG A 1 266 ? -0.482 30.422 5.516 1 96.31 266 ARG A O 1
ATOM 1966 N N . THR A 1 267 ? -1.584 30.469 7.434 1 97.12 267 THR A N 1
ATOM 1967 C CA . THR A 1 267 ? -0.897 31.625 8.023 1 97.12 267 THR A CA 1
ATOM 1968 C C . THR A 1 267 ? -0.25 31.234 9.352 1 97.12 267 THR A C 1
ATOM 1970 O O . THR A 1 267 ? -0.908 30.672 10.227 1 97.12 267 THR A O 1
ATOM 1973 N N . PRO A 1 268 ? 1.08 31.5 9.516 1 97.88 268 PRO A N 1
ATOM 1974 C CA . PRO A 1 268 ? 1.717 31.141 10.781 1 97.88 268 PRO A CA 1
ATOM 1975 C C . PRO A 1 268 ? 1.168 31.938 11.969 1 97.88 268 PRO A C 1
ATOM 1977 O O . PRO A 1 268 ? 0.786 33.094 11.805 1 97.88 268 PRO A O 1
ATOM 1980 N N . ASN A 1 269 ? 1.133 31.266 13.148 1 97.19 269 ASN A N 1
ATOM 1981 C CA . ASN A 1 269 ? 0.697 31.922 14.383 1 97.19 269 ASN A CA 1
ATOM 1982 C C . ASN A 1 269 ? 1.846 32.656 15.062 1 97.19 269 ASN A C 1
ATOM 1984 O O . ASN A 1 269 ? 2.211 32.312 16.188 1 97.19 269 ASN A O 1
ATOM 1988 N N . SER A 1 270 ? 2.318 33.594 14.367 1 96.81 270 SER A N 1
ATOM 1989 C CA . SER A 1 270 ? 3.449 34.344 14.891 1 96.81 270 SER A CA 1
ATOM 1990 C C . SER A 1 270 ? 3.02 35.75 15.328 1 96.81 270 SER A C 1
ATOM 1992 O O . SER A 1 270 ? 3.752 36.438 16.047 1 96.81 270 SER A O 1
ATOM 1994 N N . ASP A 1 271 ? 1.683 35.906 14.961 1 89.75 271 ASP A N 1
ATOM 1995 C CA . ASP A 1 271 ? 1.168 37.25 15.258 1 89.75 271 ASP A CA 1
ATOM 1996 C C . ASP A 1 271 ? 0.718 37.344 16.719 1 89.75 271 ASP A C 1
ATOM 1998 O O . ASP A 1 271 ? 0.281 36.344 17.297 1 89.75 271 ASP A O 1
ATOM 2002 N N . ASN A 1 272 ? 1.183 38.125 17.562 1 88.94 272 ASN A N 1
ATOM 2003 C CA . ASN A 1 272 ? 0.75 38.469 18.906 1 88.94 272 ASN A CA 1
ATOM 2004 C C . ASN A 1 272 ? 1.521 37.656 19.953 1 88.94 272 ASN A C 1
ATOM 2006 O O . ASN A 1 272 ? 1.017 37.438 21.062 1 88.94 272 ASN A O 1
ATOM 2010 N N . LEU A 1 273 ? 2.621 37.062 19.594 1 96.31 273 LEU A N 1
ATOM 2011 C CA . LEU A 1 273 ? 3.412 36.281 20.531 1 96.31 273 LEU A CA 1
ATOM 2012 C C . LEU A 1 273 ? 4.355 37.156 21.328 1 96.31 273 LEU A C 1
ATOM 2014 O O . LEU A 1 273 ? 4.91 36.719 22.344 1 96.31 273 LEU A O 1
ATOM 2018 N N . GLY A 1 274 ? 4.508 38.406 20.953 1 97.06 274 GLY A N 1
ATOM 2019 C CA . GLY A 1 274 ? 5.504 39.25 21.594 1 97.06 274 GLY A CA 1
ATOM 2020 C C . GLY A 1 274 ? 6.93 38.875 21.203 1 97.06 274 GLY A C 1
ATOM 2021 O O . GLY A 1 274 ? 7.824 38.906 22.062 1 97.06 274 GLY A O 1
ATOM 2022 N N . LEU A 1 275 ? 7.098 38.531 19.922 1 97.38 275 LEU A N 1
ATOM 2023 C CA . LEU A 1 275 ? 8.383 38.031 19.438 1 97.38 275 LEU A CA 1
ATOM 2024 C C . LEU A 1 275 ? 9.453 39.125 19.531 1 97.38 275 LEU A C 1
ATOM 2026 O O . LEU A 1 275 ? 10.648 38.812 19.562 1 97.38 275 LEU A O 1
ATOM 2030 N N . GLU A 1 276 ? 8.992 40.375 19.562 1 95.81 276 GLU A N 1
ATOM 2031 C CA . GLU A 1 276 ? 9.93 41.5 19.656 1 95.81 276 GLU A CA 1
ATOM 2032 C C . GLU A 1 276 ? 10.734 41.406 20.953 1 95.81 276 GLU A C 1
ATOM 2034 O O . GLU A 1 276 ? 11.898 41.844 21 1 95.81 276 GLU A O 1
ATOM 2039 N N . TYR A 1 277 ? 10.172 40.875 21.969 1 96.94 277 TYR A N 1
ATOM 2040 C CA . TYR A 1 277 ? 10.852 40.719 23.25 1 96.94 277 TYR A CA 1
ATOM 2041 C C . TYR A 1 277 ? 11.922 39.656 23.188 1 96.94 277 TYR A C 1
ATOM 2043 O O . TYR A 1 277 ? 12.781 39.562 24.078 1 96.94 277 TYR A O 1
ATOM 2051 N N . LEU A 1 278 ? 11.891 38.812 22.188 1 97.06 278 LEU A N 1
ATOM 2052 C CA . LEU A 1 278 ? 12.93 37.812 21.953 1 97.06 278 LEU A CA 1
ATOM 2053 C C . LEU A 1 278 ? 13.93 38.281 20.906 1 97.06 278 LEU A C 1
ATOM 2055 O O . LEU A 1 278 ? 14.906 37.594 20.609 1 97.06 278 LEU A O 1
ATOM 2059 N N . GLY A 1 279 ? 13.641 39.5 20.328 1 96.38 279 GLY A N 1
ATOM 2060 C CA . GLY A 1 279 ? 14.469 40 19.25 1 96.38 279 GLY A CA 1
ATOM 2061 C C . GLY A 1 279 ? 14.234 39.281 17.938 1 96.38 279 GLY A C 1
ATOM 2062 O O . GLY A 1 279 ? 15.141 39.188 17.109 1 96.38 279 GLY A O 1
ATOM 2063 N N . LEU A 1 280 ? 13.086 38.688 17.75 1 97.38 280 LEU A N 1
ATOM 2064 C CA . LEU A 1 280 ? 12.758 37.938 16.547 1 97.38 280 LEU A CA 1
ATOM 2065 C C . LEU A 1 280 ? 11.789 38.719 15.664 1 97.38 280 LEU A C 1
ATOM 2067 O O . LEU A 1 280 ? 10.875 39.375 16.172 1 97.38 280 LEU A O 1
ATOM 2071 N N . GLU A 1 281 ? 12.047 38.688 14.359 1 95.31 281 GLU A N 1
ATOM 2072 C CA . GLU A 1 281 ? 11.18 39.281 13.352 1 95.31 281 GLU A CA 1
ATOM 2073 C C . GLU A 1 281 ? 10.789 38.25 12.289 1 95.31 281 GLU A C 1
ATOM 2075 O O . GLU A 1 281 ? 11.648 37.75 11.555 1 95.31 281 GLU A O 1
ATOM 2080 N N . PRO A 1 282 ? 9.516 37.938 12.227 1 96.81 282 PRO A N 1
ATOM 2081 C CA . PRO A 1 282 ? 9.102 37.031 11.164 1 96.81 282 PRO A CA 1
ATOM 2082 C C . PRO A 1 282 ? 9.328 37.594 9.766 1 96.81 282 PRO A C 1
ATOM 2084 O O . PRO A 1 282 ? 9.516 38.812 9.617 1 96.81 282 PRO A O 1
ATOM 2087 N N . ASP A 1 283 ? 9.344 36.75 8.789 1 96.5 283 ASP A N 1
ATOM 2088 C CA . ASP A 1 283 ? 9.438 37.219 7.41 1 96.5 283 ASP A CA 1
ATOM 2089 C C . ASP A 1 283 ? 8.125 37.844 6.957 1 96.5 283 ASP A C 1
ATOM 2091 O O . ASP A 1 283 ? 7.172 37.938 7.73 1 96.5 283 ASP A O 1
ATOM 2095 N N . PRO A 1 284 ? 8.125 38.344 5.742 1 95.12 284 PRO A N 1
ATOM 2096 C CA . PRO A 1 284 ? 6.941 39.094 5.293 1 95.12 284 PRO A CA 1
ATOM 2097 C C . PRO A 1 284 ? 5.676 38.25 5.305 1 95.12 284 PRO A C 1
ATOM 2099 O O . PRO A 1 284 ? 4.566 38.781 5.395 1 95.12 284 PRO A O 1
ATOM 2102 N N . GLN A 1 285 ? 5.828 36.969 5.215 1 95.44 285 GLN A N 1
ATOM 2103 C CA . GLN A 1 285 ? 4.672 36.062 5.234 1 95.44 285 GLN A CA 1
ATOM 2104 C C . GLN A 1 285 ? 4.34 35.625 6.66 1 95.44 285 GLN A C 1
ATOM 2106 O O . GLN A 1 285 ? 3.334 34.969 6.891 1 95.44 285 GLN A O 1
ATOM 2111 N N . GLY A 1 286 ? 5.164 35.969 7.598 1 97 286 GLY A N 1
ATOM 2112 C CA . GLY A 1 286 ? 4.898 35.719 9 1 97 286 GLY A CA 1
ATOM 2113 C C . GLY A 1 286 ? 5.672 34.531 9.547 1 97 286 GLY A C 1
ATOM 2114 O O . GLY A 1 286 ? 5.602 34.25 10.742 1 97 286 GLY A O 1
ATOM 2115 N N . PHE A 1 287 ? 6.453 33.844 8.742 1 98.19 287 PHE A N 1
ATOM 2116 C CA . PHE A 1 287 ? 7.188 32.656 9.188 1 98.19 287 PHE A CA 1
ATOM 2117 C C . PHE A 1 287 ? 8.484 33.062 9.875 1 98.19 287 PHE A C 1
ATOM 2119 O O . PHE A 1 287 ? 9.062 34.094 9.578 1 98.19 287 PHE A O 1
ATOM 2126 N N . LEU A 1 288 ? 8.938 32.25 10.773 1 98.19 288 LEU A N 1
ATOM 2127 C CA . LEU A 1 288 ? 10.219 32.469 11.438 1 98.19 288 LEU A CA 1
ATOM 2128 C C . LEU A 1 288 ? 11.352 31.797 10.688 1 98.19 288 LEU A C 1
ATOM 2130 O O . LEU A 1 288 ? 11.266 30.609 10.367 1 98.19 288 LEU A O 1
ATOM 2134 N N . THR A 1 289 ? 12.367 32.562 10.461 1 97.31 289 THR A N 1
ATOM 2135 C CA . THR A 1 289 ? 13.539 32 9.805 1 97.31 289 THR A CA 1
ATOM 2136 C C . THR A 1 289 ? 14.406 31.234 10.797 1 97.31 289 THR A C 1
ATOM 2138 O O . THR A 1 289 ? 14.633 31.703 11.914 1 97.31 289 THR A O 1
ATOM 2141 N N . VAL A 1 290 ? 14.875 30.109 10.391 1 98.12 290 VAL A N 1
ATOM 2142 C CA . VAL A 1 290 ? 15.734 29.297 11.234 1 98.12 290 VAL A CA 1
ATOM 2143 C C . VAL A 1 290 ? 16.906 28.766 10.414 1 98.12 290 VAL A C 1
ATOM 2145 O O . VAL A 1 290 ? 16.859 28.75 9.188 1 98.12 290 VAL A O 1
ATOM 2148 N N . ASP A 1 291 ? 18 28.359 11.078 1 97.62 291 ASP A N 1
ATOM 2149 C CA . ASP A 1 291 ? 19.109 27.688 10.406 1 97.62 291 ASP A CA 1
ATOM 2150 C C . ASP A 1 291 ? 18.844 26.188 10.289 1 97.62 291 ASP A C 1
ATOM 2152 O O . ASP A 1 291 ? 17.734 25.719 10.562 1 97.62 291 ASP A O 1
ATOM 2156 N N . ALA A 1 292 ? 19.812 25.359 9.844 1 97.38 292 ALA A N 1
ATOM 2157 C CA . ALA A 1 292 ? 19.641 23.938 9.586 1 97.38 292 ALA A CA 1
ATOM 2158 C C . ALA A 1 292 ? 19.422 23.172 10.883 1 97.38 292 ALA A C 1
ATOM 2160 O O . ALA A 1 292 ? 18.969 22.016 10.859 1 97.38 292 ALA A O 1
ATOM 2161 N N . SER A 1 293 ? 19.781 23.75 11.969 1 97.19 293 SER A N 1
ATOM 2162 C CA . SER A 1 293 ? 19.562 23.125 13.266 1 97.19 293 SER A CA 1
ATOM 2163 C C . SER A 1 293 ? 18.281 23.625 13.914 1 97.19 293 SER A C 1
ATOM 2165 O O . SER A 1 293 ? 18.016 23.328 15.078 1 97.19 293 SER A O 1
ATOM 2167 N N . LEU A 1 294 ? 17.516 24.453 13.234 1 98.44 294 LEU A N 1
ATOM 2168 C CA . LEU A 1 294 ? 16.203 24.969 13.617 1 98.44 294 LEU A CA 1
ATOM 2169 C C . LEU A 1 294 ? 16.328 26.047 14.68 1 98.44 294 LEU A C 1
ATOM 2171 O O . LEU A 1 294 ? 15.375 26.328 15.406 1 98.44 294 LEU A O 1
ATOM 2175 N N . ARG A 1 295 ? 17.484 26.625 14.75 1 98.06 295 ARG A N 1
ATOM 2176 C CA . ARG A 1 295 ? 17.734 27.75 15.656 1 98.06 295 ARG A CA 1
ATOM 2177 C C . ARG A 1 295 ? 17.328 29.062 15.016 1 98.06 295 ARG A C 1
ATOM 2179 O O . ARG A 1 295 ? 17.547 29.281 13.82 1 98.06 295 ARG A O 1
ATOM 2186 N N . THR A 1 296 ? 16.719 29.906 15.859 1 98.06 296 THR A N 1
ATOM 2187 C CA . THR A 1 296 ? 16.453 31.281 15.43 1 98.06 296 THR A CA 1
ATOM 2188 C C . THR A 1 296 ? 17.672 32.156 15.656 1 98.06 296 THR A C 1
ATOM 2190 O O . THR A 1 296 ? 18.719 31.672 16.094 1 98.06 296 THR A O 1
ATOM 2193 N N . ASP A 1 297 ? 17.469 33.469 15.383 1 96.12 297 ASP A N 1
ATOM 2194 C CA . ASP A 1 297 ? 18.562 34.438 15.602 1 96.12 297 ASP A CA 1
ATOM 2195 C C . ASP A 1 297 ? 18.688 34.781 17.078 1 96.12 297 ASP A C 1
ATOM 2197 O O . ASP A 1 297 ? 19.703 35.312 17.5 1 96.12 297 ASP A O 1
ATOM 2201 N N . ALA A 1 298 ? 17.703 34.469 17.828 1 96.94 298 ALA A N 1
ATOM 2202 C CA . ALA A 1 298 ? 17.766 34.688 19.266 1 96.94 298 ALA A CA 1
ATOM 2203 C C . ALA A 1 298 ? 18.484 33.562 19.984 1 96.94 298 ALA A C 1
ATOM 2205 O O . ALA A 1 298 ? 18.328 32.375 19.625 1 96.94 298 ALA A O 1
ATOM 2206 N N . GLU A 1 299 ? 19.297 33.906 20.953 1 96.25 299 GLU A N 1
ATOM 2207 C CA . GLU A 1 299 ? 20.078 32.906 21.703 1 96.25 299 GLU A CA 1
ATOM 2208 C C . GLU A 1 299 ? 19.156 31.922 22.422 1 96.25 299 GLU A C 1
ATOM 2210 O O . GLU A 1 299 ? 18.25 32.344 23.156 1 96.25 299 GLU A O 1
ATOM 2215 N N . ASN A 1 300 ? 19.391 30.641 22.156 1 97.69 300 ASN A N 1
ATOM 2216 C CA . ASN A 1 300 ? 18.703 29.531 22.812 1 97.69 300 ASN A CA 1
ATOM 2217 C C . ASN A 1 300 ? 17.203 29.562 22.547 1 97.69 300 ASN A C 1
ATOM 2219 O O . ASN A 1 300 ? 16.406 29.281 23.438 1 97.69 300 ASN A O 1
ATOM 2223 N N . VAL A 1 301 ? 16.828 30 21.344 1 98.5 301 VAL A N 1
ATOM 2224 C CA . VAL A 1 301 ? 15.445 29.984 20.891 1 98.5 301 VAL A CA 1
ATOM 2225 C C . VAL A 1 301 ? 15.344 29.219 19.578 1 98.5 301 VAL A C 1
ATOM 2227 O O . VAL A 1 301 ? 16.047 29.531 18.609 1 98.5 301 VAL A O 1
ATOM 2230 N N . TRP A 1 302 ? 14.508 28.156 19.531 1 98.62 302 TRP A N 1
ATOM 2231 C CA . TRP A 1 302 ? 14.25 27.344 18.344 1 98.62 302 TRP A CA 1
ATOM 2232 C C . TRP A 1 302 ? 12.812 27.531 17.859 1 98.62 302 TRP A C 1
ATOM 2234 O O . TRP A 1 302 ? 11.922 27.859 18.656 1 98.62 302 TRP A O 1
ATOM 2244 N N . ALA A 1 303 ? 12.562 27.406 16.594 1 98.62 303 ALA A N 1
ATOM 2245 C CA . ALA A 1 303 ? 11.227 27.328 16 1 98.62 303 ALA A CA 1
ATOM 2246 C C . ALA A 1 303 ? 11.062 26.047 15.18 1 98.62 303 ALA A C 1
ATOM 2248 O O . ALA A 1 303 ? 11.945 25.703 14.391 1 98.62 303 ALA A O 1
ATOM 2249 N N . LEU A 1 304 ? 9.984 25.375 15.414 1 98.31 304 LEU A N 1
ATOM 2250 C CA . LEU A 1 304 ? 9.766 24.062 14.812 1 98.31 304 LEU A CA 1
ATOM 2251 C C . LEU A 1 304 ? 8.398 24 14.141 1 98.31 304 LEU A C 1
ATOM 2253 O O . LEU A 1 304 ? 7.496 24.781 14.477 1 98.31 304 LEU A O 1
ATOM 2257 N N . GLY A 1 305 ? 8.281 23.016 13.203 1 97.69 305 GLY A N 1
ATOM 2258 C CA . GLY A 1 305 ? 7.004 22.719 12.57 1 97.69 305 GLY A CA 1
ATOM 2259 C C . GLY A 1 305 ? 6.555 23.797 11.602 1 97.69 305 GLY A C 1
ATOM 2260 O O . GLY A 1 305 ? 7.379 24.391 10.898 1 97.69 305 GLY A O 1
ATOM 2261 N N . ASP A 1 306 ? 5.309 24.031 11.602 1 97.75 306 ASP A N 1
ATOM 2262 C CA . ASP A 1 306 ? 4.727 24.844 10.547 1 97.75 306 ASP A CA 1
ATOM 2263 C C . ASP A 1 306 ? 5.062 26.328 10.758 1 97.75 306 ASP A C 1
ATOM 2265 O O . ASP A 1 306 ? 4.957 27.125 9.828 1 97.75 306 ASP A O 1
ATOM 2269 N N . LEU A 1 307 ? 5.473 26.688 11.945 1 98.12 307 LEU A N 1
ATOM 2270 C CA . LEU A 1 307 ? 5.805 28.078 12.258 1 98.12 307 LEU A CA 1
ATOM 2271 C C . LEU A 1 307 ? 6.977 28.562 11.414 1 98.12 307 LEU A C 1
ATOM 2273 O O . LEU A 1 307 ? 7.086 29.75 11.125 1 98.12 307 LEU A O 1
ATOM 2277 N N . ARG A 1 308 ? 7.855 27.656 11.07 1 97.44 308 ARG A N 1
ATOM 2278 C CA . ARG A 1 308 ? 9.055 28.062 10.344 1 97.44 308 ARG A CA 1
ATOM 2279 C C . ARG A 1 308 ? 8.867 27.906 8.836 1 97.44 308 ARG A C 1
ATOM 2281 O O . ARG A 1 308 ? 9.789 28.141 8.062 1 97.44 308 ARG A O 1
ATOM 2288 N N . GLY A 1 309 ? 7.699 27.438 8.398 1 96.31 309 GLY A N 1
ATOM 2289 C CA . GLY A 1 309 ? 7.422 27.266 6.98 1 96.31 309 GLY A CA 1
ATOM 2290 C C . GLY A 1 309 ? 8.047 26.016 6.395 1 96.31 309 GLY A C 1
ATOM 2291 O O . GLY A 1 309 ? 8.266 25.031 7.109 1 96.31 309 GLY A O 1
ATOM 2292 N N . GLY A 1 310 ? 8.219 25.984 5.066 1 94.12 310 GLY A N 1
ATOM 2293 C CA . GLY A 1 310 ? 8.648 24.781 4.391 1 94.12 310 GLY A CA 1
ATOM 2294 C C . GLY A 1 310 ? 7.539 23.75 4.234 1 94.12 310 GLY A C 1
ATOM 2295 O O . GLY A 1 310 ? 6.371 24.109 4.07 1 94.12 310 GLY A O 1
ATOM 2296 N N . PRO A 1 311 ? 7.883 22.422 4.125 1 94.62 311 PRO A N 1
ATOM 2297 C CA . PRO A 1 311 ? 6.852 21.391 4.09 1 94.62 311 PRO A CA 1
ATOM 2298 C C . PRO A 1 311 ? 6.094 21.266 5.41 1 94.62 311 PRO A C 1
ATOM 2300 O O . PRO A 1 311 ? 6.645 20.766 6.395 1 94.62 311 PRO A O 1
ATOM 2303 N N . MET A 1 312 ? 4.957 21.688 5.422 1 96 312 MET A N 1
ATOM 2304 C CA . MET A 1 312 ? 4.172 21.766 6.652 1 96 312 MET A CA 1
ATOM 2305 C C . MET A 1 312 ? 3.393 20.469 6.867 1 96 312 MET A C 1
ATOM 2307 O O . MET A 1 312 ? 2.162 20.453 6.789 1 96 312 MET A O 1
ATOM 2311 N N . PHE A 1 313 ? 4.121 19.375 7.117 1 97.44 313 PHE A N 1
ATOM 2312 C CA . PHE A 1 313 ? 3.576 18.047 7.371 1 97.44 313 PHE A CA 1
ATOM 2313 C C . PHE A 1 313 ? 3.865 17.609 8.805 1 97.44 313 PHE A C 1
ATOM 2315 O O . PHE A 1 313 ? 4.863 18.016 9.398 1 97.44 313 PHE A O 1
ATOM 2322 N N . THR A 1 314 ? 2.992 16.75 9.297 1 97.69 314 THR A N 1
ATOM 2323 C CA . THR A 1 314 ? 3.18 16.188 10.633 1 97.69 314 THR A CA 1
ATOM 2324 C C . THR A 1 314 ? 4.531 15.492 10.742 1 97.69 314 THR A C 1
ATOM 2326 O O . THR A 1 314 ? 5.246 15.664 11.734 1 97.69 314 THR A O 1
ATOM 2329 N N . HIS A 1 315 ? 4.871 14.75 9.727 1 98 315 HIS A N 1
ATOM 2330 C CA . HIS A 1 315 ? 6.117 13.992 9.781 1 98 315 HIS A CA 1
ATOM 2331 C C . HIS A 1 315 ? 7.324 14.922 9.688 1 98 315 HIS A C 1
ATOM 2333 O O . HIS A 1 315 ? 8.391 14.609 10.219 1 98 315 HIS A O 1
ATOM 2339 N N . THR A 1 316 ? 7.227 16.078 9.086 1 97.75 316 THR A N 1
ATOM 2340 C CA . THR A 1 316 ? 8.297 17.078 9.133 1 97.75 316 THR A CA 1
ATOM 2341 C C . THR A 1 316 ? 8.43 17.656 10.531 1 97.75 316 THR A C 1
ATOM 2343 O O . THR A 1 316 ? 9.547 17.844 11.031 1 97.75 316 THR A O 1
ATOM 2346 N N . ALA A 1 317 ? 7.293 17.953 11.133 1 98 317 ALA A N 1
ATOM 2347 C CA . ALA A 1 317 ? 7.289 18.484 12.492 1 98 317 ALA A CA 1
ATOM 2348 C C . ALA A 1 317 ? 7.91 17.5 13.469 1 98 317 ALA A C 1
ATOM 2350 O O . ALA A 1 317 ? 8.688 17.891 14.352 1 98 317 ALA A O 1
ATOM 2351 N N . ARG A 1 318 ? 7.555 16.281 13.328 1 97.31 318 ARG A N 1
ATOM 2352 C CA . ARG A 1 318 ? 8.109 15.242 14.195 1 97.31 318 ARG A CA 1
ATOM 2353 C C . ARG A 1 318 ? 9.617 15.102 13.984 1 97.31 318 ARG A C 1
ATOM 2355 O O . ARG A 1 318 ? 10.367 14.914 14.945 1 97.31 318 ARG A O 1
ATOM 2362 N N . ASP A 1 319 ? 10.023 15.148 12.773 1 97.56 319 ASP A N 1
ATOM 2363 C CA . ASP A 1 319 ? 11.453 15.086 12.477 1 97.56 319 ASP A CA 1
ATOM 2364 C C . ASP A 1 319 ? 12.18 16.297 13.062 1 97.56 319 ASP A C 1
ATOM 2366 O O . ASP A 1 319 ? 13.297 16.172 13.57 1 97.56 319 ASP A O 1
ATOM 2370 N N . ASP A 1 320 ? 11.555 17.516 12.977 1 98.31 320 ASP A N 1
ATOM 2371 C CA . ASP A 1 320 ? 12.102 18.703 13.633 1 98.31 320 ASP A CA 1
ATOM 2372 C C . ASP A 1 320 ? 12.328 18.453 15.117 1 98.31 320 ASP A C 1
ATOM 2374 O O . ASP A 1 320 ? 13.398 18.75 15.648 1 98.31 320 ASP A O 1
ATOM 2378 N N . ALA A 1 321 ? 11.328 17.906 15.734 1 98.12 321 ALA A N 1
ATOM 2379 C CA . ALA A 1 321 ? 11.406 17.641 17.172 1 98.12 321 ALA A CA 1
ATOM 2380 C C . ALA A 1 321 ? 12.555 16.688 17.484 1 98.12 321 ALA A C 1
ATOM 2382 O O . ALA A 1 321 ? 13.258 16.859 18.484 1 98.12 321 ALA A O 1
ATOM 2383 N N . ASP A 1 322 ? 12.703 15.719 16.672 1 96.75 322 ASP A N 1
ATOM 2384 C CA . ASP A 1 322 ? 13.773 14.75 16.875 1 96.75 322 ASP A CA 1
ATOM 2385 C C . ASP A 1 322 ? 15.148 15.414 16.734 1 96.75 322 ASP A C 1
ATOM 2387 O O . ASP A 1 322 ? 16.047 15.156 17.531 1 96.75 322 ASP A O 1
ATOM 2391 N N . ILE A 1 323 ? 15.305 16.219 15.734 1 97.25 323 ILE A N 1
ATOM 2392 C CA . ILE A 1 323 ? 16.562 16.922 15.492 1 97.25 323 ILE A CA 1
ATOM 2393 C C . ILE A 1 323 ? 16.891 17.812 16.688 1 97.25 323 ILE A C 1
ATOM 2395 O O . ILE A 1 323 ? 18 17.734 17.234 1 97.25 323 ILE A O 1
ATOM 2399 N N . VAL A 1 324 ? 15.938 18.547 17.156 1 98.06 324 VAL A N 1
ATOM 2400 C CA . VAL A 1 324 ? 16.156 19.5 18.25 1 98.06 324 VAL A CA 1
ATOM 2401 C C . VAL A 1 324 ? 16.453 18.734 19.531 1 98.06 324 VAL A C 1
ATOM 2403 O O . VAL A 1 324 ? 17.359 19.094 20.281 1 98.06 324 VAL A O 1
ATOM 2406 N N . TYR A 1 325 ? 15.734 17.672 19.812 1 97.69 325 TYR A N 1
ATOM 2407 C CA . TYR A 1 325 ? 15.969 16.859 21.016 1 97.69 325 TYR A CA 1
ATOM 2408 C C . TYR A 1 325 ? 17.406 16.328 21.031 1 97.69 325 TYR A C 1
ATOM 2410 O O . TYR A 1 325 ? 18.094 16.438 22.031 1 97.69 325 TYR A O 1
ATOM 2418 N N . ARG A 1 326 ? 17.797 15.797 19.891 1 96.38 326 ARG A N 1
ATOM 2419 C CA . ARG A 1 326 ? 19.109 15.141 19.828 1 96.38 326 ARG A CA 1
ATOM 2420 C C . ARG A 1 326 ? 20.234 16.156 19.906 1 96.38 326 ARG A C 1
ATOM 2422 O O . ARG A 1 326 ? 21.281 15.891 20.5 1 96.38 326 ARG A O 1
ATOM 2429 N N . THR A 1 327 ? 20.016 17.281 19.297 1 95.88 327 THR A N 1
ATOM 2430 C CA . THR A 1 327 ? 21.047 18.297 19.328 1 95.88 327 THR A CA 1
ATOM 2431 C C . THR A 1 327 ? 21.188 18.906 20.719 1 95.88 327 THR A C 1
ATOM 2433 O O . THR A 1 327 ? 22.297 19.031 21.234 1 95.88 327 THR A O 1
ATOM 2436 N N . ILE A 1 328 ? 20.125 19.172 21.359 1 96.31 328 ILE A N 1
ATOM 2437 C CA . ILE A 1 328 ? 20.125 19.875 22.641 1 96.31 328 ILE A CA 1
ATOM 2438 C C . ILE A 1 328 ? 20.5 18.906 23.766 1 96.31 328 ILE A C 1
ATOM 2440 O O . ILE A 1 328 ? 21.312 19.234 24.625 1 96.31 328 ILE A O 1
ATOM 2444 N N . PHE A 1 329 ? 19.906 17.719 23.734 1 96.25 329 PHE A N 1
ATOM 2445 C CA . PHE A 1 329 ? 19.938 16.922 24.938 1 96.25 329 PHE A CA 1
ATOM 2446 C C . PHE A 1 329 ? 20.891 15.734 24.781 1 96.25 329 PHE A C 1
ATOM 2448 O O . PHE A 1 329 ? 21.266 15.102 25.781 1 96.25 329 PHE A O 1
ATOM 2455 N N . ARG A 1 330 ? 21.25 15.445 23.547 1 94.88 330 ARG A N 1
ATOM 2456 C CA . ARG A 1 330 ? 22.109 14.297 23.328 1 94.88 330 ARG A CA 1
ATOM 2457 C C . ARG A 1 330 ? 23.438 14.711 22.703 1 94.88 330 ARG A C 1
ATOM 2459 O O . ARG A 1 330 ? 24.281 13.867 22.391 1 94.88 330 ARG A O 1
ATOM 2466 N N . SER A 1 331 ? 23.656 15.922 22.422 1 95.31 331 SER A N 1
ATOM 2467 C CA . SER A 1 331 ? 24.875 16.5 21.859 1 95.31 331 SER A CA 1
ATOM 2468 C C . SER A 1 331 ? 25.234 15.836 20.547 1 95.31 331 SER A C 1
ATOM 2470 O O . SER A 1 331 ? 26.406 15.555 20.281 1 95.31 331 SER A O 1
ATOM 2472 N N . GLN A 1 332 ? 24.172 15.523 19.828 1 94.62 332 GLN A N 1
ATOM 2473 C CA . GLN A 1 332 ? 24.359 14.961 18.5 1 94.62 332 GLN A CA 1
ATOM 2474 C C . GLN A 1 332 ? 24.25 16.047 17.422 1 94.62 332 GLN A C 1
ATOM 2476 O O . GLN A 1 332 ? 23.5 17.016 17.594 1 94.62 332 GLN A O 1
ATOM 2481 N N . ASP A 1 333 ? 25.031 15.82 16.422 1 92.44 333 ASP A N 1
ATOM 2482 C CA . ASP A 1 333 ? 25 16.781 15.32 1 92.44 333 ASP A CA 1
ATOM 2483 C C . ASP A 1 333 ? 23.984 16.359 14.258 1 92.44 333 ASP A C 1
ATOM 2485 O O . ASP A 1 333 ? 24.328 15.664 13.297 1 92.44 333 ASP A O 1
ATOM 2489 N N . ARG A 1 334 ? 22.75 16.703 14.43 1 94.5 334 ARG A N 1
ATOM 2490 C CA . ARG A 1 334 ? 21.672 16.438 13.484 1 94.5 334 ARG A CA 1
ATOM 2491 C C . ARG A 1 334 ? 21.125 17.734 12.898 1 94.5 334 ARG A C 1
ATOM 2493 O O . ARG A 1 334 ? 20.984 18.734 13.609 1 94.5 334 ARG A O 1
ATOM 2500 N N . THR A 1 335 ? 20.875 17.766 11.594 1 97.38 335 THR A N 1
ATOM 2501 C CA . THR A 1 335 ? 20.344 18.953 10.93 1 97.38 335 THR A CA 1
ATOM 2502 C C . THR A 1 335 ? 19.266 18.562 9.914 1 97.38 335 THR A C 1
ATOM 2504 O O . THR A 1 335 ? 19.016 17.375 9.695 1 97.38 335 THR A O 1
ATOM 2507 N N . THR A 1 336 ? 18.641 19.531 9.281 1 97 336 THR A N 1
ATOM 2508 C CA . THR A 1 336 ? 17.656 19.312 8.227 1 97 336 THR A CA 1
ATOM 2509 C C . THR A 1 336 ? 18.328 19.141 6.871 1 97 336 THR A C 1
ATOM 2511 O O . THR A 1 336 ? 17.656 18.891 5.867 1 97 336 THR A O 1
ATOM 2514 N N . THR A 1 337 ? 19.609 19.281 6.863 1 95.69 337 THR A N 1
ATOM 2515 C CA . THR A 1 337 ? 20.344 19.188 5.598 1 95.69 337 THR A CA 1
ATOM 2516 C C . THR A 1 337 ? 20.203 17.797 4.984 1 95.69 337 THR A C 1
ATOM 2518 O O . THR A 1 337 ? 20.438 16.797 5.656 1 95.69 337 THR A O 1
ATOM 2521 N N . GLY A 1 338 ? 19.766 17.75 3.762 1 92.56 338 GLY A N 1
ATOM 2522 C CA . GLY A 1 338 ? 19.703 16.5 3.027 1 92.56 338 GLY A CA 1
ATOM 2523 C C . GLY A 1 338 ? 18.469 15.68 3.363 1 92.56 338 GLY A C 1
ATOM 2524 O O . GLY A 1 338 ? 18.344 14.531 2.938 1 92.56 338 GLY A O 1
ATOM 2525 N N . ARG A 1 339 ? 17.516 16.219 4.082 1 94.81 339 ARG A N 1
ATOM 2526 C CA . ARG A 1 339 ? 16.328 15.461 4.457 1 94.81 339 ARG A CA 1
ATOM 2527 C C . ARG A 1 339 ? 15.484 15.133 3.23 1 94.81 339 ARG A C 1
ATOM 2529 O O . ARG A 1 339 ? 15.352 15.961 2.324 1 94.81 339 ARG A O 1
ATOM 2536 N N . ILE A 1 340 ? 14.992 13.938 3.148 1 97.56 340 ILE A N 1
ATOM 2537 C CA . ILE A 1 340 ? 14.062 13.469 2.129 1 97.56 340 ILE A CA 1
ATOM 2538 C C . ILE A 1 340 ? 12.641 13.477 2.688 1 97.56 340 ILE A C 1
ATOM 2540 O O . ILE A 1 340 ? 12.273 12.594 3.473 1 97.56 340 ILE A O 1
ATOM 2544 N N . VAL A 1 341 ? 11.859 14.477 2.305 1 98.5 341 VAL A N 1
ATOM 2545 C CA . VAL A 1 341 ? 10.531 14.648 2.869 1 98.5 341 VAL A CA 1
ATOM 2546 C C . VAL A 1 341 ? 9.477 14.234 1.845 1 98.5 341 VAL A C 1
ATOM 2548 O O . VAL A 1 341 ? 9.242 14.945 0.863 1 98.5 341 VAL A O 1
ATOM 2551 N N . PRO A 1 342 ? 8.836 13.07 2.076 1 98.81 342 PRO A N 1
ATOM 2552 C CA . PRO A 1 342 ? 7.719 12.68 1.212 1 98.81 342 PRO A CA 1
ATOM 2553 C C . PRO A 1 342 ? 6.398 13.312 1.639 1 98.81 342 PRO A C 1
ATOM 2555 O O . PRO A 1 342 ? 6.316 13.914 2.711 1 98.81 342 PRO A O 1
ATOM 2558 N N . HIS A 1 343 ? 5.402 13.234 0.742 1 98.69 343 HIS A N 1
ATOM 2559 C CA . HIS A 1 343 ? 4.074 13.688 1.135 1 98.69 343 HIS A CA 1
ATOM 2560 C C . HIS A 1 343 ? 2.988 12.953 0.35 1 98.69 343 HIS A C 1
ATOM 2562 O O . HIS A 1 343 ? 3.285 12.242 -0.612 1 98.69 343 HIS A O 1
ATOM 2568 N N . ALA A 1 344 ? 1.779 13.125 0.834 1 98.75 344 ALA A N 1
ATOM 2569 C CA . ALA A 1 344 ? 0.624 12.508 0.188 1 98.75 344 ALA A CA 1
ATOM 2570 C C . ALA A 1 344 ? -0.554 13.477 0.131 1 98.75 344 ALA A C 1
ATOM 2572 O O . ALA A 1 344 ? -0.618 14.438 0.906 1 98.75 344 ALA A O 1
ATOM 2573 N N . VAL A 1 345 ? -1.372 13.352 -0.843 1 98.81 345 VAL A N 1
ATOM 2574 C CA . VAL A 1 345 ? -2.723 13.898 -0.917 1 98.81 345 VAL A CA 1
ATOM 2575 C C . VAL A 1 345 ? -3.738 12.766 -1.018 1 98.81 345 VAL A C 1
ATOM 2577 O O . VAL A 1 345 ? -3.688 11.961 -1.95 1 98.81 345 VAL A O 1
ATOM 2580 N N . PHE A 1 346 ? -4.637 12.695 -0.105 1 98.69 346 PHE A N 1
ATOM 2581 C CA . PHE A 1 346 ? -5.48 11.516 0.035 1 98.69 346 PHE A CA 1
ATOM 2582 C C . PHE A 1 346 ? -6.762 11.664 -0.779 1 98.69 346 PHE A C 1
ATOM 2584 O O . PHE A 1 346 ? -7.863 11.578 -0.235 1 98.69 346 PHE A O 1
ATOM 2591 N N . THR A 1 347 ? -6.559 11.891 -2.016 1 98.75 347 THR A N 1
ATOM 2592 C CA . THR A 1 347 ? -7.59 11.867 -3.047 1 98.75 347 THR A CA 1
ATOM 2593 C C . THR A 1 347 ? -7.633 10.5 -3.73 1 98.75 347 THR A C 1
ATOM 2595 O O . THR A 1 347 ? -6.918 9.578 -3.332 1 98.75 347 THR A O 1
ATOM 2598 N N . ASP A 1 348 ? -8.57 10.367 -4.637 1 98.62 348 ASP A N 1
ATOM 2599 C CA . ASP A 1 348 ? -8.617 9.242 -5.566 1 98.62 348 ASP A CA 1
ATOM 2600 C C . ASP A 1 348 ? -8.594 9.719 -7.016 1 98.62 348 ASP A C 1
ATOM 2602 O O . ASP A 1 348 ? -9.594 10.211 -7.535 1 98.62 348 ASP A O 1
ATOM 2606 N N . PRO A 1 349 ? -7.395 9.539 -7.703 1 98.75 349 PRO A N 1
ATOM 2607 C CA . PRO A 1 349 ? -6.23 8.766 -7.27 1 98.75 349 PRO A CA 1
ATOM 2608 C C . PRO A 1 349 ? -5.465 9.438 -6.129 1 98.75 349 PRO A C 1
ATOM 2610 O O . PRO A 1 349 ? -5.434 10.664 -6.047 1 98.75 349 PRO A O 1
ATOM 2613 N N . GLU A 1 350 ? -4.988 8.562 -5.223 1 98.88 350 GLU A N 1
ATOM 2614 C CA . GLU A 1 350 ? -4.176 9.031 -4.102 1 98.88 350 GLU A CA 1
ATOM 2615 C C . GLU A 1 350 ? -2.777 9.43 -4.566 1 98.88 350 GLU A C 1
ATOM 2617 O O . GLU A 1 350 ? -2.156 8.734 -5.367 1 98.88 350 GLU A O 1
ATOM 2622 N N . VAL A 1 351 ? -2.316 10.531 -4.074 1 98.94 351 VAL A N 1
ATOM 2623 C CA . VAL A 1 351 ? -1.008 11.039 -4.469 1 98.94 351 VAL A CA 1
ATOM 2624 C C . VAL A 1 351 ? 0.036 10.648 -3.426 1 98.94 351 VAL A C 1
ATOM 2626 O O . VAL A 1 351 ? -0.206 10.766 -2.223 1 98.94 351 VAL A O 1
ATOM 2629 N N . GLY A 1 352 ? 1.135 10.07 -3.789 1 98.88 352 GLY A N 1
ATOM 2630 C CA . GLY A 1 352 ? 2.381 9.922 -3.057 1 98.88 352 GLY A CA 1
ATOM 2631 C C . GLY A 1 352 ? 3.586 10.445 -3.814 1 98.88 352 GLY A C 1
ATOM 2632 O O . GLY A 1 352 ? 3.838 10.031 -4.949 1 98.88 352 GLY A O 1
ATOM 2633 N N . ALA A 1 353 ? 4.324 11.344 -3.156 1 98.88 353 ALA A N 1
ATOM 2634 C CA . ALA A 1 353 ? 5.398 11.984 -3.906 1 98.88 353 ALA A CA 1
ATOM 2635 C C . ALA A 1 353 ? 6.633 12.195 -3.033 1 98.88 353 ALA A C 1
ATOM 2637 O O . ALA A 1 353 ? 6.52 12.352 -1.814 1 98.88 353 ALA A O 1
ATOM 2638 N N . VAL A 1 354 ? 7.773 12.18 -3.67 1 98.88 354 VAL A N 1
ATOM 2639 C CA . VAL A 1 354 ? 9.039 12.492 -3.016 1 98.88 354 VAL A CA 1
ATOM 2640 C C . VAL A 1 354 ? 10.039 13.016 -4.047 1 98.88 354 VAL A C 1
ATOM 2642 O O . VAL A 1 354 ? 10.062 12.555 -5.188 1 98.88 354 VAL A O 1
ATOM 2645 N N . GLY A 1 355 ? 10.781 14.078 -3.674 1 98.69 355 GLY A N 1
ATOM 2646 C CA . GLY A 1 355 ? 11.859 14.578 -4.508 1 98.69 355 GLY A CA 1
ATOM 2647 C C . GLY A 1 355 ? 11.391 15.578 -5.547 1 98.69 355 GLY A C 1
ATOM 2648 O O . GLY A 1 355 ? 10.352 16.203 -5.383 1 98.69 355 GLY A O 1
ATOM 2649 N N . LEU A 1 356 ? 12.18 15.766 -6.594 1 98.69 356 LEU A N 1
ATOM 2650 C CA . LEU A 1 356 ? 11.969 16.812 -7.59 1 98.69 356 LEU A CA 1
ATOM 2651 C C . LEU A 1 356 ? 10.969 16.344 -8.648 1 98.69 356 LEU A C 1
ATOM 2653 O O . LEU A 1 356 ? 11.008 15.195 -9.086 1 98.69 356 LEU A O 1
ATOM 2657 N N . THR A 1 357 ? 10.094 17.219 -9.008 1 98.75 357 THR A N 1
ATOM 2658 C CA . THR A 1 357 ? 9.305 17.016 -10.219 1 98.75 357 THR A CA 1
ATOM 2659 C C . THR A 1 357 ? 10.195 17.078 -11.461 1 98.75 357 THR A C 1
ATOM 2661 O O . THR A 1 357 ? 11.336 17.547 -11.383 1 98.75 357 THR A O 1
ATOM 2664 N N . GLU A 1 358 ? 9.594 16.609 -12.57 1 98.62 358 GLU A N 1
ATOM 2665 C CA . GLU A 1 358 ? 10.391 16.641 -13.789 1 98.62 358 GLU A CA 1
ATOM 2666 C C . GLU A 1 358 ? 10.781 18.078 -14.156 1 98.62 358 GLU A C 1
ATOM 2668 O O . GLU A 1 358 ? 11.961 18.359 -14.375 1 98.62 358 GLU A O 1
ATOM 2673 N N . PRO A 1 359 ? 9.836 19.031 -14.148 1 98.5 359 PRO A N 1
ATOM 2674 C CA . PRO A 1 359 ? 10.234 20.391 -14.484 1 98.5 359 PRO A CA 1
ATOM 2675 C C . PRO A 1 359 ? 11.242 20.969 -13.492 1 98.5 359 PRO A C 1
ATOM 2677 O O . PRO A 1 359 ? 12.188 21.656 -13.891 1 98.5 359 PRO A O 1
ATOM 2680 N N . ALA A 1 360 ? 11.117 20.703 -12.25 1 98.56 360 ALA A N 1
ATOM 2681 C CA . ALA A 1 360 ? 12.047 21.219 -11.234 1 98.56 360 ALA A CA 1
ATOM 2682 C C . ALA A 1 360 ? 13.438 20.625 -11.43 1 98.56 360 ALA A C 1
ATOM 2684 O O . ALA A 1 360 ? 14.438 21.328 -11.242 1 98.56 360 ALA A O 1
ATOM 2685 N N . ALA A 1 361 ? 13.516 19.344 -11.758 1 98.62 361 ALA A N 1
ATOM 2686 C CA . ALA A 1 361 ? 14.805 18.688 -11.984 1 98.62 361 ALA A CA 1
ATOM 2687 C C . ALA A 1 361 ? 15.523 19.312 -13.18 1 98.62 361 ALA A C 1
ATOM 2689 O O . ALA A 1 361 ? 16.719 19.609 -13.109 1 98.62 361 ALA A O 1
ATOM 2690 N N . ARG A 1 362 ? 14.797 19.469 -14.211 1 98.25 362 ARG A N 1
ATOM 2691 C CA . ARG A 1 362 ? 15.375 20.078 -15.406 1 98.25 362 ARG A CA 1
ATOM 2692 C C . ARG A 1 362 ? 15.82 21.516 -15.117 1 98.25 362 ARG A C 1
ATOM 2694 O O . ARG A 1 362 ? 16.906 21.938 -15.539 1 98.25 362 ARG A O 1
ATOM 2701 N N . ALA A 1 363 ? 15.031 22.281 -14.43 1 98.38 363 ALA A N 1
ATOM 2702 C CA . ALA A 1 363 ? 15.359 23.656 -14.062 1 98.38 363 ALA A CA 1
ATOM 2703 C C . ALA A 1 363 ? 16.625 23.703 -13.195 1 98.38 363 ALA A C 1
ATOM 2705 O O . ALA A 1 363 ? 17.391 24.672 -13.266 1 98.38 363 ALA A O 1
ATOM 2706 N N . ALA A 1 364 ? 16.812 22.688 -12.43 1 97.94 364 ALA A N 1
ATOM 2707 C CA . ALA A 1 364 ? 17.969 22.609 -11.547 1 97.94 364 ALA A CA 1
ATOM 2708 C C . ALA A 1 364 ? 19.219 22.203 -12.32 1 97.94 364 ALA A C 1
ATOM 2710 O O . ALA A 1 364 ? 20.312 22.125 -11.758 1 97.94 364 ALA A O 1
ATOM 2711 N N . GLY A 1 365 ? 19.125 21.828 -13.586 1 98 365 GLY A N 1
ATOM 2712 C CA . GLY A 1 365 ? 20.266 21.594 -14.445 1 98 365 GLY A CA 1
ATOM 2713 C C . GLY A 1 365 ? 20.562 20.125 -14.68 1 98 365 GLY A C 1
ATOM 2714 O O . GLY A 1 365 ? 21.562 19.781 -15.312 1 98 365 GLY A O 1
ATOM 2715 N N . TYR A 1 366 ? 19.688 19.25 -14.266 1 97.88 366 TYR A N 1
ATOM 2716 C CA . TYR A 1 366 ? 19.906 17.828 -14.461 1 97.88 366 TYR A CA 1
ATOM 2717 C C . TYR A 1 366 ? 19.578 17.406 -15.891 1 97.88 366 TYR A C 1
ATOM 2719 O O . TYR A 1 366 ? 18.625 17.922 -16.484 1 97.88 366 TYR A O 1
ATOM 2727 N N . ASP A 1 367 ? 20.391 16.5 -16.453 1 97.62 367 ASP A N 1
ATOM 2728 C CA . ASP A 1 367 ? 19.938 15.688 -17.578 1 97.62 367 ASP A CA 1
ATOM 2729 C C . ASP A 1 367 ? 19.016 14.57 -17.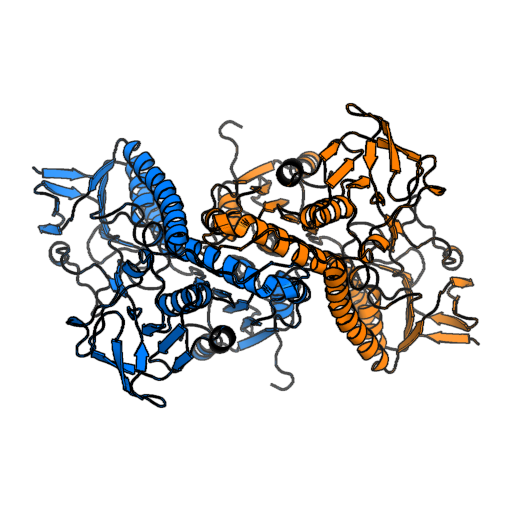109 1 97.62 367 ASP A C 1
ATOM 2731 O O . ASP A 1 367 ? 19.453 13.617 -16.469 1 97.62 367 ASP A O 1
ATOM 2735 N N . VAL A 1 368 ? 17.75 14.695 -17.484 1 97.5 368 VAL A N 1
ATOM 2736 C CA . VAL A 1 368 ? 16.719 13.914 -16.828 1 97.5 368 VAL A CA 1
ATOM 2737 C C . VAL A 1 368 ? 16.266 12.789 -17.766 1 97.5 368 VAL A C 1
ATOM 2739 O O . VAL A 1 368 ? 16.047 13 -18.953 1 97.5 368 VAL A O 1
ATOM 2742 N N . VAL A 1 369 ? 16.141 11.57 -17.219 1 98.06 369 VAL A N 1
ATOM 2743 C CA . VAL A 1 369 ? 15.406 10.469 -17.828 1 98.06 369 VAL A CA 1
ATOM 2744 C C . VAL A 1 369 ? 14.188 10.117 -16.984 1 98.06 369 VAL A C 1
ATOM 2746 O O . VAL A 1 369 ? 14.195 10.305 -15.766 1 98.06 369 VAL A O 1
ATOM 2749 N N . VAL A 1 370 ? 13.133 9.648 -17.672 1 98.31 370 VAL A N 1
ATOM 2750 C CA . VAL A 1 370 ? 11.852 9.453 -17 1 98.31 370 VAL A CA 1
ATOM 2751 C C . VAL A 1 370 ? 11.359 8.023 -17.219 1 98.31 370 VAL A C 1
ATOM 2753 O O . VAL A 1 370 ? 11.555 7.461 -18.297 1 98.31 370 VAL A O 1
ATOM 2756 N N . GLY A 1 371 ? 10.875 7.398 -16.188 1 98.44 371 GLY A N 1
ATOM 2757 C CA . GLY A 1 371 ? 10.109 6.168 -16.281 1 98.44 371 GLY A CA 1
ATOM 2758 C C . GLY A 1 371 ? 8.656 6.336 -15.852 1 98.44 371 GLY A C 1
ATOM 2759 O O . GLY A 1 371 ? 8.367 7.059 -14.898 1 98.44 371 GLY A O 1
ATOM 2760 N N . ARG A 1 372 ? 7.77 5.637 -16.594 1 98.19 372 ARG A N 1
ATOM 2761 C CA . ARG A 1 372 ? 6.348 5.824 -16.344 1 98.19 372 ARG A CA 1
ATOM 2762 C C . ARG A 1 372 ? 5.594 4.5 -16.438 1 98.19 372 ARG A C 1
ATOM 2764 O O . ARG A 1 372 ? 5.914 3.662 -17.281 1 98.19 372 ARG A O 1
ATOM 2771 N N . GLN A 1 373 ? 4.586 4.262 -15.57 1 98.69 373 GLN A N 1
ATOM 2772 C CA . GLN A 1 373 ? 3.672 3.125 -15.633 1 98.69 373 GLN A CA 1
ATOM 2773 C C . GLN A 1 373 ? 2.252 3.541 -15.258 1 98.69 373 GLN A C 1
ATOM 2775 O O . GLN A 1 373 ? 2.002 3.961 -14.125 1 98.69 373 GLN A O 1
ATOM 2780 N N . ASP A 1 374 ? 1.311 3.434 -16.234 1 98.75 374 ASP A N 1
ATOM 2781 C CA . ASP A 1 374 ? -0.101 3.648 -15.938 1 98.75 374 ASP A CA 1
ATOM 2782 C C . ASP A 1 374 ? -0.685 2.467 -15.172 1 98.75 374 ASP A C 1
ATOM 2784 O O . ASP A 1 374 ? -0.369 1.312 -15.461 1 98.75 374 ASP A O 1
ATOM 2788 N N . PHE A 1 375 ? -1.595 2.727 -14.266 1 98.75 375 PHE A N 1
ATOM 2789 C CA . PHE A 1 375 ? -2.176 1.662 -13.461 1 98.75 375 PHE A CA 1
ATOM 2790 C C . PHE A 1 375 ? -3.119 0.802 -14.289 1 98.75 375 PHE A C 1
ATOM 2792 O O . PHE A 1 375 ? -3.498 -0.295 -13.875 1 98.75 375 PHE A O 1
ATOM 2799 N N . THR A 1 376 ? -3.51 1.225 -15.461 1 98.19 376 THR A N 1
ATOM 2800 C CA . THR A 1 376 ? -4.281 0.385 -16.375 1 98.19 376 THR A CA 1
ATOM 2801 C C . THR A 1 376 ? -3.492 -0.862 -16.75 1 98.19 376 THR A C 1
ATOM 2803 O O . THR A 1 376 ? -4.074 -1.884 -17.125 1 98.19 376 THR A O 1
ATOM 2806 N N . GLY A 1 377 ? -2.16 -0.762 -16.672 1 97.25 377 GLY A N 1
ATOM 2807 C CA . GLY A 1 377 ? -1.304 -1.884 -17.031 1 97.25 377 GLY A CA 1
ATOM 2808 C C . GLY A 1 377 ? -0.928 -2.744 -15.836 1 97.25 377 GLY A C 1
ATOM 2809 O O . GLY A 1 377 ? -0.083 -3.635 -15.945 1 97.25 377 GLY A O 1
ATOM 2810 N N . VAL A 1 378 ? -1.521 -2.543 -14.68 1 98 378 VAL A N 1
ATOM 2811 C CA . VAL A 1 378 ? -1.218 -3.268 -13.453 1 98 378 VAL A CA 1
ATOM 2812 C C . VAL A 1 378 ? -2.371 -4.207 -13.109 1 98 378 VAL A C 1
ATOM 2814 O O . VAL A 1 378 ? -3.482 -3.758 -12.82 1 98 378 VAL A O 1
ATOM 2817 N N . VAL A 1 379 ? -2.09 -5.461 -13.055 1 97.12 379 VAL A N 1
ATOM 2818 C CA . VAL A 1 379 ? -3.115 -6.492 -12.945 1 97.12 379 VAL A CA 1
ATOM 2819 C C . VAL A 1 379 ? -3.877 -6.324 -11.633 1 97.12 379 VAL A C 1
ATOM 2821 O O . VAL A 1 379 ? -5.105 -6.449 -11.594 1 97.12 379 VAL A O 1
ATOM 2824 N N . LYS A 1 380 ? -3.143 -6.078 -10.555 1 98.62 380 LYS A N 1
ATOM 2825 C CA . LYS A 1 380 ? -3.803 -5.906 -9.266 1 98.62 380 LYS A CA 1
ATOM 2826 C C . LYS A 1 380 ? -4.77 -4.727 -9.297 1 98.62 380 LYS A C 1
ATOM 2828 O O . LYS A 1 380 ? -5.836 -4.773 -8.68 1 98.62 380 LYS A O 1
ATOM 2833 N N . ALA A 1 381 ? -4.402 -3.615 -9.969 1 98.75 381 ALA A N 1
ATOM 2834 C CA . ALA A 1 381 ? -5.285 -2.459 -10.102 1 98.75 381 ALA A CA 1
ATOM 2835 C C . ALA A 1 381 ? -6.582 -2.836 -10.812 1 98.75 381 ALA A C 1
ATOM 2837 O O . ALA A 1 381 ? -7.664 -2.393 -10.414 1 98.75 381 ALA A O 1
ATOM 2838 N N . ARG A 1 382 ? -6.508 -3.674 -11.781 1 98.12 382 ARG A N 1
ATOM 2839 C CA . ARG A 1 382 ? -7.691 -4.156 -12.492 1 98.12 382 ARG A CA 1
ATOM 2840 C C . ARG A 1 382 ? -8.555 -5.027 -11.586 1 98.12 382 ARG A C 1
ATOM 2842 O O . ARG A 1 382 ? -9.781 -4.898 -11.57 1 98.12 382 ARG A O 1
ATOM 2849 N N . ALA A 1 383 ? -7.859 -5.879 -10.852 1 98.44 383 ALA A N 1
ATOM 2850 C CA . ALA A 1 383 ? -8.57 -6.789 -9.961 1 98.44 383 ALA A CA 1
ATOM 2851 C C . ALA A 1 383 ? -9.406 -6.02 -8.945 1 98.44 383 ALA A C 1
ATOM 2853 O O . ALA A 1 383 ? -10.555 -6.379 -8.664 1 98.44 383 ALA A O 1
ATOM 2854 N N . ILE A 1 384 ? -8.852 -4.926 -8.422 1 98.56 384 ILE A N 1
ATOM 2855 C CA . ILE A 1 384 ? -9.562 -4.203 -7.367 1 98.56 384 ILE A CA 1
ATOM 2856 C C . ILE A 1 384 ? -10.453 -3.129 -7.988 1 98.56 384 ILE A C 1
ATOM 2858 O O . ILE A 1 384 ? -11.078 -2.348 -7.273 1 98.56 384 ILE A O 1
ATOM 2862 N N . GLY A 1 385 ? -10.438 -3.014 -9.336 1 98.19 385 GLY A N 1
ATOM 2863 C CA . GLY A 1 385 ? -11.352 -2.133 -10.047 1 98.19 385 GLY A CA 1
ATOM 2864 C C . GLY A 1 385 ? -10.953 -0.671 -9.961 1 98.19 385 GLY A C 1
ATOM 2865 O O . GLY A 1 385 ? -11.812 0.212 -9.977 1 98.19 385 GLY A O 1
ATOM 2866 N N . ASN A 1 386 ? -9.727 -0.36 -9.75 1 98.56 386 ASN A N 1
ATOM 2867 C CA . ASN A 1 386 ? -9.227 1.009 -9.695 1 98.56 386 ASN A CA 1
ATOM 2868 C C . ASN A 1 386 ? -7.918 1.156 -10.461 1 98.56 386 ASN A C 1
ATOM 2870 O O . ASN A 1 386 ? -6.84 0.905 -9.914 1 98.56 386 ASN A O 1
ATOM 2874 N N . THR A 1 387 ? -7.977 1.652 -11.695 1 98.5 387 THR A N 1
ATOM 2875 C CA . THR A 1 387 ? -6.805 1.748 -12.555 1 98.5 387 THR A CA 1
ATOM 2876 C C . THR A 1 387 ? -6.438 3.207 -12.812 1 98.5 387 THR A C 1
ATOM 2878 O O . THR A 1 387 ? -5.719 3.516 -13.766 1 98.5 387 THR A O 1
ATOM 2881 N N . ARG A 1 388 ? -6.93 4.133 -11.992 1 98.56 388 ARG A N 1
ATOM 2882 C CA . ARG A 1 388 ? -6.672 5.559 -12.18 1 98.56 388 ARG A CA 1
ATOM 2883 C C . ARG A 1 388 ? -5.211 5.891 -11.906 1 98.56 388 ARG A C 1
ATOM 2885 O O . ARG A 1 388 ? -4.625 5.395 -10.938 1 98.56 388 ARG A O 1
ATOM 2892 N N . GLY A 1 389 ? -4.703 6.727 -12.789 1 98.75 389 GLY A N 1
ATOM 2893 C CA . GLY A 1 389 ? -3.445 7.391 -12.5 1 98.75 389 GLY A CA 1
ATOM 2894 C C . GLY A 1 389 ? -2.234 6.629 -13.008 1 98.75 389 GLY A C 1
ATOM 2895 O O . GLY A 1 389 ? -2.33 5.879 -13.977 1 98.75 389 GLY A O 1
ATOM 2896 N N . LEU A 1 390 ? -1.027 6.941 -12.398 1 98.88 390 LEU A N 1
ATOM 2897 C CA . LEU A 1 390 ? 0.253 6.461 -12.906 1 98.88 390 LEU A CA 1
ATOM 2898 C C . LEU A 1 390 ? 1.34 6.582 -11.844 1 98.88 390 LEU A C 1
ATOM 2900 O O . LEU A 1 390 ? 1.132 7.219 -10.805 1 98.88 390 LEU A O 1
ATOM 2904 N N . VAL A 1 391 ? 2.398 5.93 -12.094 1 98.94 391 VAL A N 1
ATOM 2905 C CA . VAL A 1 391 ? 3.666 6.141 -11.398 1 98.94 391 VAL A CA 1
ATOM 2906 C C . VAL A 1 391 ? 4.672 6.789 -12.352 1 98.94 391 VAL A C 1
ATOM 2908 O O . VAL A 1 391 ? 4.773 6.398 -13.516 1 98.94 391 VAL A O 1
ATOM 2911 N N . LYS A 1 392 ? 5.426 7.777 -11.867 1 98.75 392 LYS A N 1
ATOM 2912 C CA . LYS A 1 392 ? 6.441 8.453 -12.672 1 98.75 392 LYS A CA 1
ATOM 2913 C C . LYS A 1 392 ? 7.742 8.617 -11.891 1 98.75 392 LYS A C 1
ATOM 2915 O O . LYS A 1 392 ? 7.75 9.188 -10.797 1 98.75 392 LYS A O 1
ATOM 2920 N N . PHE A 1 393 ? 8.836 8.141 -12.422 1 98.88 393 PHE A N 1
ATOM 2921 C CA . PHE A 1 393 ? 10.172 8.375 -11.883 1 98.88 393 PHE A CA 1
ATOM 2922 C C . PHE A 1 393 ? 10.883 9.484 -12.656 1 98.88 393 PHE A C 1
ATOM 2924 O O . PHE A 1 393 ? 10.789 9.547 -13.883 1 98.88 393 PHE A O 1
ATOM 2931 N N . VAL A 1 394 ? 11.539 10.32 -11.961 1 98.81 394 VAL A N 1
ATOM 2932 C CA . VAL A 1 394 ? 12.5 11.289 -12.477 1 98.81 394 VAL A CA 1
ATOM 2933 C C . VAL A 1 394 ? 13.906 10.922 -12.008 1 98.81 394 VAL A C 1
ATOM 2935 O O . VAL A 1 394 ? 14.164 10.852 -10.805 1 98.81 394 VAL A O 1
ATOM 2938 N N . ALA A 1 395 ? 14.805 10.656 -12.93 1 98.69 395 ALA A N 1
ATOM 2939 C CA . ALA A 1 395 ? 16.125 10.18 -12.555 1 98.69 395 ALA A CA 1
ATOM 2940 C C . ALA A 1 395 ? 17.219 10.945 -13.297 1 98.69 395 ALA A C 1
ATOM 2942 O O . ALA A 1 395 ? 16.953 11.57 -14.328 1 98.69 395 ALA A O 1
ATOM 2943 N N . ASP A 1 396 ? 18.438 10.984 -12.742 1 98.19 396 ASP A N 1
ATOM 2944 C CA . ASP A 1 396 ? 19.609 11.594 -13.344 1 98.19 396 ASP A CA 1
ATOM 2945 C C . ASP A 1 396 ? 20.219 10.672 -14.406 1 98.19 396 ASP A C 1
ATOM 2947 O O . ASP A 1 396 ? 20.656 9.562 -14.094 1 98.19 396 ASP A O 1
ATOM 2951 N N . ALA A 1 397 ? 20.312 11.125 -15.594 1 97 397 ALA A N 1
ATOM 2952 C CA . ALA A 1 397 ? 20.797 10.312 -16.703 1 97 397 ALA A CA 1
ATOM 2953 C C . ALA A 1 397 ? 22.25 9.922 -16.516 1 97 397 ALA A C 1
ATOM 2955 O O . ALA A 1 397 ? 22.672 8.844 -16.938 1 97 397 ALA A O 1
ATOM 2956 N N . ALA A 1 398 ? 23.016 10.727 -15.82 1 96.25 398 ALA A N 1
ATOM 2957 C CA . ALA A 1 398 ? 24.453 10.531 -15.68 1 96.25 398 ALA A CA 1
ATOM 2958 C C . ALA A 1 398 ? 24.766 9.523 -14.578 1 96.25 398 ALA A C 1
ATOM 2960 O O . ALA A 1 398 ? 25.75 8.773 -14.664 1 96.25 398 ALA A O 1
ATOM 2961 N N . THR A 1 399 ? 23.938 9.477 -13.547 1 97 399 THR A N 1
ATOM 2962 C CA . THR A 1 399 ? 24.328 8.734 -12.359 1 97 399 THR A CA 1
ATOM 2963 C C . THR A 1 399 ? 23.312 7.648 -12.023 1 97 399 THR A C 1
ATOM 2965 O O . THR A 1 399 ? 23.547 6.824 -11.141 1 97 399 THR A O 1
ATOM 2968 N N . ASP A 1 400 ? 22.109 7.609 -12.578 1 97.25 400 ASP A N 1
ATOM 2969 C CA . ASP A 1 400 ? 20.984 6.719 -12.312 1 97.25 400 ASP A CA 1
ATOM 2970 C C . ASP A 1 400 ? 20.328 7.051 -10.977 1 97.25 400 ASP A C 1
ATOM 2972 O O . ASP A 1 400 ? 19.438 6.324 -10.516 1 97.25 400 ASP A O 1
ATOM 2976 N N . ARG A 1 401 ? 20.719 8.141 -10.43 1 98.06 401 ARG A N 1
ATOM 2977 C CA . ARG A 1 401 ? 20.141 8.539 -9.148 1 98.06 401 ARG A CA 1
ATOM 2978 C C . ARG A 1 401 ? 18.672 8.93 -9.297 1 98.06 401 ARG A C 1
ATOM 2980 O O . ARG A 1 401 ? 18.297 9.594 -10.258 1 98.06 401 ARG A O 1
ATOM 2987 N N . ILE A 1 402 ? 17.922 8.477 -8.312 1 98.75 402 ILE A N 1
ATOM 2988 C CA . ILE A 1 402 ? 16.531 8.898 -8.281 1 98.75 402 ILE A CA 1
ATOM 2989 C C . ILE A 1 402 ? 16.438 10.344 -7.789 1 98.75 402 ILE A C 1
ATOM 2991 O O . ILE A 1 402 ? 16.844 10.648 -6.664 1 98.75 402 ILE A O 1
ATOM 2995 N N . LEU A 1 403 ? 15.922 11.219 -8.641 1 98.75 403 LEU A N 1
ATOM 2996 C CA . LEU A 1 403 ? 15.727 12.609 -8.266 1 98.75 403 LEU A CA 1
ATOM 2997 C C . LEU A 1 403 ? 14.344 12.828 -7.672 1 98.75 403 LEU A C 1
ATOM 2999 O O . LEU A 1 403 ? 14.148 13.703 -6.824 1 98.75 403 LEU A O 1
ATOM 3003 N N . GLY A 1 404 ? 13.375 12.07 -8.133 1 98.81 404 GLY A N 1
ATOM 3004 C CA . GLY A 1 404 ? 12.016 12.125 -7.629 1 98.81 404 GLY A CA 1
ATOM 3005 C C . GLY A 1 404 ? 11.164 10.945 -8.062 1 98.81 404 GLY A C 1
ATOM 3006 O O . GLY A 1 404 ? 11.5 10.258 -9.031 1 98.81 404 GLY A O 1
ATOM 3007 N N . CYS A 1 405 ? 10.148 10.664 -7.336 1 98.94 405 CYS A N 1
ATOM 3008 C CA . CYS A 1 405 ? 9.109 9.688 -7.629 1 98.94 405 CYS A CA 1
ATOM 3009 C C . CYS A 1 405 ? 7.73 10.242 -7.297 1 98.94 405 CYS A C 1
ATOM 3011 O O . CYS A 1 405 ? 7.5 10.719 -6.184 1 98.94 405 CYS A O 1
ATOM 3013 N N . HIS A 1 406 ? 6.828 10.172 -8.25 1 98.94 406 HIS A N 1
ATOM 3014 C CA . HIS A 1 406 ? 5.496 10.75 -8.133 1 98.94 406 HIS A CA 1
ATOM 3015 C C . HIS A 1 406 ? 4.422 9.75 -8.555 1 98.94 406 HIS A C 1
ATOM 3017 O O . HIS A 1 406 ? 4.465 9.227 -9.664 1 98.94 406 HIS A O 1
ATOM 3023 N N . ILE A 1 407 ? 3.498 9.547 -7.668 1 98.94 407 ILE A N 1
ATOM 3024 C CA . ILE A 1 407 ? 2.459 8.547 -7.895 1 98.94 407 ILE A CA 1
ATOM 3025 C C . ILE A 1 407 ? 1.083 9.188 -7.742 1 98.94 407 ILE A C 1
ATOM 3027 O O . ILE A 1 407 ? 0.859 9.977 -6.816 1 98.94 407 ILE A O 1
ATOM 3031 N N . ALA A 1 408 ? 0.198 9.008 -8.602 1 98.94 408 ALA A N 1
ATOM 3032 C CA . ALA A 1 408 ? -1.251 9.125 -8.461 1 98.94 408 ALA A CA 1
ATOM 3033 C C . ALA A 1 408 ? -1.942 7.797 -8.75 1 98.94 408 ALA A C 1
ATOM 3035 O O . ALA A 1 408 ? -1.878 7.293 -9.875 1 98.94 408 ALA A O 1
ATOM 3036 N N . GLY A 1 409 ? -2.482 7.184 -7.805 1 98.81 409 GLY A N 1
ATOM 3037 C CA . GLY A 1 409 ? -3.109 5.887 -8.008 1 98.81 409 GLY A CA 1
ATOM 3038 C C . GLY A 1 409 ? -3.564 5.234 -6.719 1 98.81 409 GLY A C 1
ATOM 3039 O O . GLY A 1 409 ? -3.445 5.824 -5.641 1 98.81 409 GLY A O 1
ATOM 3040 N N . PRO A 1 410 ? -4.125 4.055 -6.852 1 98.5 410 PRO A N 1
ATOM 3041 C CA . PRO A 1 410 ? -4.504 3.359 -5.621 1 98.5 410 PRO A CA 1
ATOM 3042 C C . PRO A 1 410 ? -3.311 3.09 -4.703 1 98.5 410 PRO A C 1
ATOM 3044 O O . PRO A 1 410 ? -2.307 2.521 -5.145 1 98.5 410 PRO A O 1
ATOM 3047 N N . ASP A 1 411 ? -3.35 3.635 -3.484 1 97.94 411 ASP A N 1
ATOM 3048 C CA . ASP A 1 411 ? -2.373 3.365 -2.432 1 97.94 411 ASP A CA 1
ATOM 3049 C C . ASP A 1 411 ? -1.076 4.133 -2.676 1 97.94 411 ASP A C 1
ATOM 3051 O O . ASP A 1 411 ? -0.007 3.713 -2.229 1 97.94 411 ASP A O 1
ATOM 3055 N N . GLY A 1 412 ? -1.228 5.258 -3.416 1 98.75 412 GLY A N 1
ATOM 3056 C CA . GLY A 1 412 ? -0.045 6.027 -3.76 1 98.75 412 GLY A CA 1
ATOM 3057 C C . GLY A 1 412 ? 0.762 6.457 -2.547 1 98.75 412 GLY A C 1
ATOM 3058 O O . GLY A 1 412 ? 1.994 6.43 -2.576 1 98.75 412 GLY A O 1
ATOM 3059 N N . GLY A 1 413 ? 0.065 6.801 -1.445 1 98.69 413 GLY A N 1
ATOM 3060 C CA . GLY A 1 413 ? 0.717 7.281 -0.237 1 98.69 413 GLY A CA 1
ATOM 3061 C C . GLY A 1 413 ? 1.59 6.234 0.428 1 98.69 413 GLY A C 1
ATOM 3062 O O . GLY A 1 413 ? 2.557 6.57 1.115 1 98.69 413 GLY A O 1
ATOM 3063 N N . ASN A 1 414 ? 1.3 4.957 0.251 1 98.81 414 ASN A N 1
ATOM 3064 C CA . ASN A 1 414 ? 2.129 3.883 0.786 1 98.81 414 ASN A CA 1
ATOM 3065 C C . ASN A 1 414 ? 3.193 3.443 -0.215 1 98.81 414 ASN A C 1
ATOM 3067 O O . ASN A 1 414 ? 4.344 3.207 0.158 1 98.81 414 ASN A O 1
ATOM 3071 N N . LEU A 1 415 ? 2.826 3.414 -1.484 1 98.88 415 LEU A N 1
ATOM 3072 C CA . LEU A 1 415 ? 3.693 2.869 -2.525 1 98.88 415 LEU A CA 1
ATOM 3073 C C . LEU A 1 415 ? 4.953 3.715 -2.682 1 98.88 415 LEU A C 1
ATOM 3075 O O . LEU A 1 415 ? 6.023 3.189 -2.984 1 98.88 415 LEU A O 1
ATOM 3079 N N . VAL A 1 416 ? 4.863 4.98 -2.428 1 98.94 416 VAL A N 1
ATOM 3080 C CA . VAL A 1 416 ? 5.961 5.906 -2.699 1 98.94 416 VAL A CA 1
ATOM 3081 C C . VAL A 1 416 ? 7.117 5.625 -1.744 1 98.94 416 VAL A C 1
ATOM 3083 O O . VAL A 1 416 ? 8.258 6.027 -2.006 1 98.94 416 VAL A O 1
ATOM 3086 N N . HIS A 1 417 ? 6.879 4.906 -0.664 1 98.88 417 HIS A N 1
ATOM 3087 C CA . HIS A 1 417 ? 7.898 4.699 0.356 1 98.88 417 HIS A CA 1
ATOM 3088 C C . HIS A 1 417 ? 9.008 3.787 -0.154 1 98.88 417 HIS A C 1
ATOM 3090 O O . HIS A 1 417 ? 10.109 3.773 0.402 1 98.88 417 HIS A O 1
ATOM 3096 N N . GLU A 1 418 ? 8.766 2.986 -1.236 1 98.75 418 GLU A N 1
ATOM 3097 C CA . GLU A 1 418 ? 9.875 2.287 -1.875 1 98.75 418 GLU A CA 1
ATOM 3098 C C . GLU A 1 418 ? 10.945 3.268 -2.354 1 98.75 418 GLU A C 1
ATOM 3100 O O . GLU A 1 418 ? 12.133 3.057 -2.123 1 98.75 418 GLU A O 1
ATOM 3105 N N . ALA A 1 419 ? 10.469 4.324 -2.975 1 98.81 419 ALA A N 1
ATOM 3106 C CA . ALA A 1 419 ? 11.383 5.348 -3.471 1 98.81 419 ALA A CA 1
ATOM 3107 C C . ALA A 1 419 ? 12.008 6.129 -2.32 1 98.81 419 ALA A C 1
ATOM 3109 O O . ALA A 1 419 ? 13.18 6.516 -2.389 1 98.81 419 ALA A O 1
ATOM 3110 N N . VAL A 1 420 ? 11.219 6.395 -1.253 1 98.81 420 VAL A N 1
ATOM 3111 C CA . VAL A 1 420 ? 11.727 7.094 -0.08 1 98.81 420 VAL A CA 1
ATOM 3112 C C . VAL A 1 420 ? 12.914 6.328 0.503 1 98.81 420 VAL A C 1
ATOM 3114 O O . VAL A 1 420 ? 13.961 6.91 0.781 1 98.81 420 VAL A O 1
ATOM 3117 N N . ILE A 1 421 ? 12.781 5.004 0.624 1 98.62 421 ILE A N 1
ATOM 3118 C CA . ILE A 1 421 ? 13.844 4.176 1.173 1 98.62 421 ILE A CA 1
ATOM 3119 C C . ILE A 1 421 ? 15.047 4.188 0.229 1 98.62 421 ILE A C 1
ATOM 3121 O O . ILE A 1 421 ? 16.188 4.336 0.668 1 98.62 421 ILE A O 1
ATOM 3125 N N . ALA A 1 422 ? 14.789 4.031 -1.07 1 98.44 422 ALA A N 1
ATOM 3126 C CA . ALA A 1 422 ? 15.867 4.039 -2.057 1 98.44 422 ALA A CA 1
ATOM 3127 C C . ALA A 1 422 ? 16.656 5.344 -1.994 1 98.44 422 ALA A C 1
ATOM 3129 O O . ALA A 1 422 ? 17.891 5.332 -1.935 1 98.44 422 ALA A O 1
ATOM 3130 N N . MET A 1 423 ? 15.969 6.461 -1.953 1 98.44 423 MET A N 1
ATOM 3131 C CA . MET A 1 423 ? 16.625 7.77 -1.932 1 98.44 423 MET A CA 1
ATOM 3132 C C . MET A 1 423 ? 17.375 7.977 -0.625 1 98.44 423 MET A C 1
ATOM 3134 O O . MET A 1 423 ? 18.484 8.508 -0.625 1 98.44 423 MET A O 1
ATOM 3138 N N . THR A 1 424 ? 16.766 7.551 0.487 1 97.5 424 THR A N 1
ATOM 3139 C CA . THR A 1 424 ? 17.375 7.695 1.804 1 97.5 424 THR A CA 1
ATOM 3140 C C . THR A 1 424 ? 18.688 6.914 1.878 1 97.5 424 THR A C 1
ATOM 3142 O O . THR A 1 424 ? 19.641 7.348 2.533 1 97.5 424 THR A O 1
ATOM 3145 N N . THR A 1 425 ? 18.766 5.812 1.143 1 96.44 425 THR A N 1
ATOM 3146 C CA . THR A 1 425 ? 19.922 4.934 1.246 1 96.44 425 THR A CA 1
ATOM 3147 C C . THR A 1 425 ? 20.844 5.113 0.048 1 96.44 425 THR A C 1
ATOM 3149 O O . THR A 1 425 ? 21.828 4.379 -0.101 1 96.44 425 THR A O 1
ATOM 3152 N N . GLY A 1 426 ? 20.531 5.984 -0.853 1 96.31 426 GLY A N 1
ATOM 3153 C CA . GLY A 1 426 ? 21.359 6.297 -1.997 1 96.31 426 GLY A CA 1
ATOM 3154 C C . GLY A 1 426 ? 21.266 5.273 -3.111 1 96.31 426 GLY A C 1
ATOM 3155 O O . GLY A 1 426 ? 22.156 5.18 -3.959 1 96.31 426 GLY A O 1
ATOM 3156 N N . ALA A 1 427 ? 20.203 4.477 -3.133 1 96.94 427 ALA A N 1
ATOM 3157 C CA . ALA A 1 427 ? 20 3.475 -4.176 1 96.94 427 ALA A CA 1
ATOM 3158 C C . ALA A 1 427 ? 19.578 4.129 -5.492 1 96.94 427 ALA A C 1
ATOM 3160 O O . ALA A 1 427 ? 19.016 5.223 -5.492 1 96.94 427 ALA A O 1
ATOM 3161 N N . THR A 1 428 ? 19.875 3.451 -6.613 1 97.62 428 THR A N 1
ATOM 3162 C CA . THR A 1 428 ? 19.547 3.943 -7.945 1 97.62 428 THR A CA 1
ATOM 3163 C C . THR A 1 428 ? 18.219 3.359 -8.422 1 97.62 428 THR A C 1
ATOM 3165 O O . THR A 1 428 ? 17.703 2.4 -7.836 1 97.62 428 THR A O 1
ATOM 3168 N N . TYR A 1 429 ? 17.641 3.963 -9.477 1 97.81 429 TYR A N 1
ATOM 3169 C CA . TYR A 1 429 ? 16.406 3.414 -10.039 1 97.81 429 TYR A CA 1
ATOM 3170 C C . TYR A 1 429 ? 16.656 2.031 -10.633 1 97.81 429 TYR A C 1
ATOM 3172 O O . TYR A 1 429 ? 15.758 1.187 -10.648 1 97.81 429 TYR A O 1
ATOM 3180 N N . THR A 1 430 ? 17.891 1.729 -11.078 1 96.56 430 THR A N 1
ATOM 3181 C CA . THR A 1 430 ? 18.234 0.435 -11.656 1 96.56 430 THR A CA 1
ATOM 3182 C C . THR A 1 430 ? 18.172 -0.664 -10.594 1 96.56 430 THR A C 1
ATOM 3184 O O . THR A 1 430 ? 17.734 -1.781 -10.883 1 96.56 430 THR A O 1
ATOM 3187 N N . GLN A 1 431 ? 18.578 -0.31 -9.406 1 96.12 431 GLN A N 1
ATOM 3188 C CA . GLN A 1 431 ? 18.484 -1.272 -8.312 1 96.12 431 GLN A CA 1
ATOM 3189 C C . GLN A 1 431 ? 17.031 -1.566 -7.961 1 96.12 431 GLN A C 1
ATOM 3191 O O . GLN A 1 431 ? 16.672 -2.709 -7.664 1 96.12 431 GLN A O 1
ATOM 3196 N N . LEU A 1 432 ? 16.203 -0.508 -7.98 1 97.06 432 LEU A N 1
ATOM 3197 C CA . LEU A 1 432 ? 14.781 -0.707 -7.754 1 97.06 432 LEU A CA 1
ATOM 3198 C C . LEU A 1 432 ? 14.172 -1.584 -8.844 1 97.06 432 LEU A C 1
ATOM 3200 O O . LEU A 1 432 ? 13.336 -2.445 -8.555 1 97.06 432 LEU A O 1
ATOM 3204 N N . ALA A 1 433 ? 14.609 -1.382 -10.031 1 96.44 433 ALA A N 1
ATOM 3205 C CA . ALA A 1 433 ? 14.102 -2.139 -11.172 1 96.44 433 ALA A CA 1
ATOM 3206 C C . ALA A 1 433 ? 14.492 -3.611 -11.07 1 96.44 433 ALA A C 1
ATOM 3208 O O . ALA A 1 433 ? 13.781 -4.484 -11.562 1 96.44 433 ALA A O 1
ATOM 3209 N N . GLN A 1 434 ? 15.539 -3.881 -10.406 1 94.44 434 GLN A N 1
ATOM 3210 C CA . GLN A 1 434 ? 16.078 -5.234 -10.344 1 94.44 434 GLN A CA 1
ATOM 3211 C C . GLN A 1 434 ? 15.469 -6.008 -9.172 1 94.44 434 GLN A C 1
ATOM 3213 O O . GLN A 1 434 ? 15.555 -7.238 -9.117 1 94.44 434 GLN A O 1
ATOM 3218 N N . ALA A 1 435 ? 14.906 -5.266 -8.234 1 97.56 435 ALA A N 1
ATOM 3219 C CA . ALA A 1 435 ? 14.289 -5.926 -7.086 1 97.56 435 ALA A CA 1
ATOM 3220 C C . ALA A 1 435 ? 13.109 -6.793 -7.512 1 97.56 435 ALA A C 1
ATOM 3222 O O . ALA A 1 435 ? 12.336 -6.41 -8.391 1 97.56 435 ALA A O 1
ATOM 3223 N N . ILE A 1 436 ? 12.969 -7.98 -6.91 1 98.31 436 ILE A N 1
ATOM 3224 C CA . ILE A 1 436 ? 11.82 -8.844 -7.188 1 98.31 436 ILE A CA 1
ATOM 3225 C C . ILE A 1 436 ? 10.602 -8.336 -6.418 1 98.31 436 ILE A C 1
ATOM 3227 O O . ILE A 1 436 ? 10.641 -8.203 -5.191 1 98.31 436 ILE A O 1
ATOM 3231 N N . HIS A 1 437 ? 9.555 -8 -7.078 1 98.69 437 HIS A N 1
ATOM 3232 C CA . HIS A 1 437 ? 8.297 -7.559 -6.477 1 98.69 437 HIS A CA 1
ATOM 3233 C C . HIS A 1 437 ? 7.246 -8.664 -6.531 1 98.69 437 HIS A C 1
ATOM 3235 O O . HIS A 1 437 ? 7.223 -9.453 -7.473 1 98.69 437 HIS A O 1
ATOM 3241 N N . ILE A 1 438 ? 6.375 -8.633 -5.574 1 98.81 438 ILE A N 1
ATOM 3242 C CA . ILE A 1 438 ? 5.328 -9.633 -5.441 1 98.81 438 ILE A CA 1
ATOM 3243 C C . ILE A 1 438 ? 4.301 -9.461 -6.559 1 98.81 438 ILE A C 1
ATOM 3245 O O . ILE A 1 438 ? 3.855 -8.344 -6.832 1 98.81 438 ILE A O 1
ATOM 3249 N N . HIS A 1 439 ? 3.961 -10.531 -7.195 1 98.25 439 HIS A N 1
ATOM 3250 C CA . HIS A 1 439 ? 2.85 -10.555 -8.141 1 98.25 439 HIS A CA 1
ATOM 3251 C C . HIS A 1 439 ? 1.654 -11.305 -7.57 1 98.25 439 HIS A C 1
ATOM 3253 O O . HIS A 1 439 ? 1.804 -12.414 -7.051 1 98.25 439 HIS A O 1
ATOM 3259 N N . PRO A 1 440 ? 0.47 -10.82 -7.695 1 98.06 440 PRO A N 1
ATOM 3260 C CA . PRO A 1 440 ? 0.217 -9.453 -8.156 1 98.06 440 PRO A CA 1
ATOM 3261 C C . PRO A 1 440 ? 0.099 -8.453 -7.008 1 98.06 440 PRO A C 1
ATOM 3263 O O . PRO A 1 440 ? -0.536 -8.75 -5.992 1 98.06 440 PRO A O 1
ATOM 3266 N N . THR A 1 441 ? 0.709 -7.379 -7.102 1 98.69 441 THR A N 1
ATOM 3267 C CA . THR A 1 441 ? 0.53 -6.273 -6.164 1 98.69 441 THR A CA 1
ATOM 3268 C C . THR A 1 441 ? 0.528 -4.938 -6.902 1 98.69 441 THR A C 1
ATOM 3270 O O . THR A 1 441 ? 0.904 -4.867 -8.07 1 98.69 441 THR A O 1
ATOM 3273 N N . LEU A 1 442 ? 0.089 -3.914 -6.219 1 98.88 442 LEU A N 1
ATOM 3274 C CA . LEU A 1 442 ? 0.152 -2.564 -6.77 1 98.88 442 LEU A CA 1
ATOM 3275 C C . LEU A 1 442 ? 1.596 -2.082 -6.859 1 98.88 442 LEU A C 1
ATOM 3277 O O . LEU A 1 442 ? 1.938 -1.297 -7.746 1 98.88 442 LEU A O 1
ATOM 3281 N N . ALA A 1 443 ? 2.455 -2.605 -6.016 1 98.81 443 ALA A N 1
ATOM 3282 C CA . ALA A 1 443 ? 3.865 -2.227 -5.965 1 98.81 443 ALA A CA 1
ATOM 3283 C C . ALA A 1 443 ? 4.566 -2.537 -7.285 1 98.81 443 ALA A C 1
ATOM 3285 O O . ALA A 1 443 ? 5.594 -1.938 -7.605 1 98.81 443 ALA A O 1
ATOM 3286 N N . GLU A 1 444 ? 4.016 -3.449 -8.086 1 98.62 444 GLU A N 1
ATOM 3287 C CA . GLU A 1 444 ? 4.59 -3.762 -9.391 1 98.62 444 GLU A CA 1
ATOM 3288 C C . GLU A 1 444 ? 4.598 -2.533 -10.297 1 98.62 444 GLU A C 1
ATOM 3290 O O . GLU A 1 444 ? 5.434 -2.426 -11.195 1 98.62 444 GLU A O 1
ATOM 3295 N N . ALA A 1 445 ? 3.664 -1.581 -10.023 1 98.81 445 ALA A N 1
ATOM 3296 C CA . ALA A 1 445 ? 3.658 -0.34 -10.797 1 98.81 445 ALA A CA 1
ATOM 3297 C C . ALA A 1 445 ? 4.949 0.444 -10.578 1 98.81 445 ALA A C 1
ATOM 3299 O O . ALA A 1 445 ? 5.492 1.027 -11.523 1 98.81 445 ALA A O 1
ATOM 3300 N N . VAL A 1 446 ? 5.41 0.464 -9.336 1 98.81 446 VAL A N 1
ATOM 3301 C CA . VAL A 1 446 ? 6.648 1.155 -9 1 98.81 446 VAL A CA 1
ATOM 3302 C C . VAL A 1 446 ? 7.828 0.467 -9.68 1 98.81 446 VAL A C 1
ATOM 3304 O O . VAL A 1 446 ? 8.672 1.127 -10.297 1 98.81 446 VAL A O 1
ATOM 3307 N N . ASN A 1 447 ? 7.848 -0.847 -9.602 1 98.56 447 ASN A N 1
ATOM 3308 C CA . ASN A 1 447 ? 8.906 -1.647 -10.219 1 98.56 447 ASN A CA 1
ATOM 3309 C C . ASN A 1 447 ? 8.977 -1.426 -11.727 1 98.56 447 ASN A C 1
ATOM 3311 O O . ASN A 1 447 ? 10.055 -1.19 -12.273 1 98.56 447 ASN A O 1
ATOM 3315 N N . THR A 1 448 ? 7.809 -1.505 -12.383 1 98.12 448 THR A N 1
ATOM 3316 C CA . THR A 1 448 ? 7.73 -1.362 -13.828 1 98.12 448 THR A CA 1
ATOM 3317 C C . THR A 1 448 ? 8.125 0.05 -14.258 1 98.12 448 THR A C 1
ATOM 3319 O O . THR A 1 448 ? 8.812 0.232 -15.258 1 98.12 448 THR A O 1
ATOM 3322 N N . ALA A 1 449 ? 7.684 1.053 -13.516 1 98.69 449 ALA A N 1
ATOM 3323 C CA . ALA A 1 449 ? 8.062 2.43 -13.82 1 98.69 449 ALA A CA 1
ATOM 3324 C C . ALA A 1 449 ? 9.578 2.613 -13.742 1 98.69 449 ALA A C 1
ATOM 3326 O O . ALA A 1 449 ? 10.18 3.227 -14.625 1 98.69 449 ALA A O 1
ATOM 3327 N N . ALA A 1 450 ? 10.156 2.092 -12.68 1 98.5 450 ALA A N 1
ATOM 3328 C CA . ALA A 1 450 ? 11.609 2.17 -12.539 1 98.5 450 ALA A CA 1
ATOM 3329 C C . ALA A 1 450 ? 12.312 1.464 -13.695 1 98.5 450 ALA A C 1
ATOM 3331 O O . ALA A 1 450 ? 13.297 1.978 -14.242 1 98.5 450 ALA A O 1
ATOM 3332 N N . GLY A 1 451 ? 11.828 0.3 -14.109 1 96.56 451 GLY A N 1
ATOM 3333 C CA . GLY A 1 451 ? 12.406 -0.466 -15.195 1 96.56 451 GLY A CA 1
ATOM 3334 C C . GLY A 1 451 ? 12.273 0.214 -16.547 1 96.56 451 GLY A C 1
ATOM 3335 O O . GLY A 1 451 ? 13.023 -0.091 -17.484 1 96.56 451 GLY A O 1
ATOM 3336 N N . GLY A 1 452 ? 11.32 1.127 -16.641 1 94.62 452 GLY A N 1
ATOM 3337 C CA . GLY A 1 452 ? 11.039 1.821 -17.891 1 94.62 452 GLY A CA 1
ATOM 3338 C C . GLY A 1 452 ? 11.812 3.115 -18.047 1 94.62 452 GLY A C 1
ATOM 3339 O O . GLY A 1 452 ? 11.617 3.855 -19 1 94.62 452 GLY A O 1
ATOM 3340 N N . VAL A 1 453 ? 12.625 3.389 -17.109 1 92.94 453 VAL A N 1
ATOM 3341 C CA . VAL A 1 453 ? 13.453 4.586 -17.203 1 92.94 453 VAL A CA 1
ATOM 3342 C C . VAL A 1 453 ? 14.477 4.406 -18.328 1 92.94 453 VAL A C 1
ATOM 3344 O O . VAL A 1 453 ? 15.305 3.492 -18.281 1 92.94 453 VAL A O 1
ATOM 3347 N N . HIS A 1 454 ? 14.352 5.141 -19.312 1 85 454 HIS A N 1
ATOM 3348 C CA . HIS A 1 454 ? 15.273 5.051 -20.438 1 85 454 HIS A CA 1
ATOM 3349 C C . HIS A 1 454 ? 15.367 6.375 -21.188 1 85 454 HIS A C 1
ATOM 3351 O O . HIS A 1 454 ? 14.516 7.246 -21.016 1 85 454 HIS A O 1
ATOM 3357 N N . ARG A 1 455 ? 16.562 6.488 -21.859 1 76.75 455 ARG A N 1
ATOM 3358 C CA . ARG A 1 455 ? 16.672 7.605 -22.797 1 76.75 455 ARG A CA 1
ATOM 3359 C C . ARG A 1 455 ? 15.867 7.355 -24.062 1 76.75 455 ARG A C 1
ATOM 3361 O O . ARG A 1 455 ? 15.758 6.215 -24.516 1 76.75 455 ARG A O 1
ATOM 3368 N N . GLU A 1 456 ? 15.062 8.414 -24.25 1 59.59 456 GLU A N 1
ATOM 3369 C CA . GLU A 1 456 ? 14.406 8.234 -25.531 1 59.59 456 GLU A CA 1
ATOM 3370 C C . GLU A 1 456 ? 15.406 7.867 -26.625 1 59.59 456 GLU A C 1
ATOM 3372 O O . GLU A 1 456 ? 16.531 8.359 -26.625 1 59.59 456 GLU A O 1
ATOM 3377 N N . ILE A 1 457 ? 15.094 6.793 -27.312 1 45.91 457 ILE A N 1
ATOM 3378 C CA . ILE A 1 457 ? 15.93 6.418 -28.453 1 45.91 457 ILE A CA 1
ATOM 3379 C C . ILE A 1 457 ? 16.094 7.613 -29.391 1 45.91 457 ILE A C 1
ATOM 3381 O O . ILE A 1 457 ? 15.102 8.25 -29.766 1 45.91 457 ILE A O 1
ATOM 3385 N N . GLY A 1 458 ? 17.438 8.164 -29.734 1 38.53 458 GLY A N 1
ATOM 3386 C CA . GLY A 1 458 ? 17.828 9.273 -30.594 1 38.53 458 GLY A CA 1
ATOM 3387 C C . GLY A 1 458 ? 18.031 10.57 -29.828 1 38.53 458 GLY A C 1
ATOM 3388 O O . GLY A 1 458 ? 18.359 11.602 -30.422 1 38.53 458 GLY A O 1
ATOM 3389 N N . ALA A 1 459 ? 17.844 10.555 -28.844 1 34.88 459 ALA A N 1
ATOM 3390 C CA . ALA A 1 459 ? 18.141 11.781 -28.109 1 34.88 459 ALA A CA 1
ATOM 3391 C C . ALA A 1 459 ? 19.609 11.828 -27.703 1 34.88 459 ALA A C 1
ATOM 3393 O O . ALA A 1 459 ? 20.188 10.805 -27.344 1 34.88 459 ALA A O 1
ATOM 3394 N N . MET B 1 1 ? 6.684 -35.625 -39.938 1 79.31 1 MET B N 1
ATOM 3395 C CA . MET B 1 1 ? 7.363 -34.375 -40.281 1 79.31 1 MET B CA 1
ATOM 3396 C C . MET B 1 1 ? 8.336 -33.969 -39.188 1 79.31 1 MET B C 1
ATOM 3398 O O . MET B 1 1 ? 8.102 -34.25 -38.031 1 79.31 1 MET B O 1
ATOM 3402 N N . SER B 1 2 ? 9.422 -33.625 -39.594 1 88.44 2 SER B N 1
ATOM 3403 C CA . SER B 1 2 ? 10.453 -33.188 -38.656 1 88.44 2 SER B CA 1
ATOM 3404 C C . SER B 1 2 ? 10.828 -31.734 -38.875 1 88.44 2 SER B C 1
ATOM 3406 O O . SER B 1 2 ? 10.898 -31.281 -40.031 1 88.44 2 SER B O 1
ATOM 3408 N N . GLU B 1 3 ? 10.789 -30.969 -37.75 1 93.56 3 GLU B N 1
ATOM 3409 C CA . GLU B 1 3 ? 11.195 -29.578 -37.812 1 93.56 3 GLU B CA 1
ATOM 3410 C C . GLU B 1 3 ? 12.328 -29.281 -36.844 1 93.56 3 GLU B C 1
ATOM 3412 O O . GLU B 1 3 ? 12.375 -29.859 -35.75 1 93.56 3 GLU B O 1
ATOM 3417 N N . ARG B 1 4 ? 13.25 -28.422 -37.281 1 97.06 4 ARG B N 1
ATOM 3418 C CA . ARG B 1 4 ? 14.383 -28.031 -36.438 1 97.06 4 ARG B CA 1
ATOM 3419 C C . ARG B 1 4 ? 14.273 -26.578 -36 1 97.06 4 ARG B C 1
ATOM 3421 O O . ARG B 1 4 ? 13.898 -25.703 -36.781 1 97.06 4 ARG B O 1
ATOM 3428 N N . TYR B 1 5 ? 14.547 -26.359 -34.75 1 98.12 5 TYR B N 1
ATOM 3429 C CA . TYR B 1 5 ? 14.477 -25.031 -34.188 1 98.12 5 TYR B CA 1
ATOM 3430 C C . TYR B 1 5 ? 15.766 -24.688 -33.438 1 98.12 5 TYR B C 1
ATOM 3432 O O . TYR B 1 5 ? 16.594 -25.562 -33.188 1 98.12 5 TYR B O 1
ATOM 3440 N N . ASP B 1 6 ? 16 -23.422 -33.219 1 98 6 ASP B N 1
ATOM 3441 C CA . ASP B 1 6 ? 17.094 -22.984 -32.344 1 98 6 ASP B CA 1
ATOM 3442 C C . ASP B 1 6 ? 16.734 -23.219 -30.875 1 98 6 ASP B C 1
ATOM 3444 O O . ASP B 1 6 ? 17.594 -23.625 -30.094 1 98 6 ASP B O 1
ATOM 3448 N N . THR B 1 7 ? 15.531 -22.922 -30.516 1 98.31 7 THR B N 1
ATOM 3449 C CA . THR B 1 7 ? 15.078 -23.016 -29.141 1 98.31 7 THR B CA 1
ATOM 3450 C C . THR B 1 7 ? 13.703 -23.672 -29.062 1 98.31 7 THR B C 1
ATOM 3452 O O . THR B 1 7 ? 12.82 -23.375 -29.875 1 98.31 7 THR B O 1
ATOM 3455 N N . LEU B 1 8 ? 13.531 -24.594 -28.188 1 98.62 8 LEU B N 1
ATOM 3456 C CA . LEU B 1 8 ? 12.242 -25.188 -27.828 1 98.62 8 LEU B CA 1
ATOM 3457 C C . LEU B 1 8 ? 11.82 -24.766 -26.438 1 98.62 8 LEU B C 1
ATOM 3459 O O . LEU B 1 8 ? 12.578 -24.922 -25.469 1 98.62 8 LEU B O 1
ATOM 3463 N N . VAL B 1 9 ? 10.688 -24.109 -26.281 1 98.75 9 VAL B N 1
ATOM 3464 C CA . VAL B 1 9 ? 10.078 -23.781 -24.984 1 98.75 9 VAL B CA 1
ATOM 3465 C C . VAL B 1 9 ? 8.844 -24.641 -24.766 1 98.75 9 VAL B C 1
ATOM 3467 O O . VAL B 1 9 ? 7.863 -24.547 -25.516 1 98.75 9 VAL B O 1
ATOM 3470 N N . LEU B 1 10 ? 8.875 -25.5 -23.812 1 98.56 10 LEU B N 1
ATOM 3471 C CA . LEU B 1 10 ? 7.758 -26.391 -23.484 1 98.56 10 LEU B CA 1
ATOM 3472 C C . LEU B 1 10 ? 7.016 -25.891 -22.25 1 98.56 10 LEU B C 1
ATOM 3474 O O . LEU B 1 10 ? 7.465 -26.109 -21.125 1 98.56 10 LEU B O 1
ATOM 3478 N N . GLY B 1 11 ? 5.867 -25.328 -22.438 1 98.12 11 GLY B N 1
ATOM 3479 C CA . GLY B 1 11 ? 5.066 -24.703 -21.391 1 98.12 11 GLY B CA 1
ATOM 3480 C C . GLY B 1 11 ? 4.852 -23.219 -21.609 1 98.12 11 GLY B C 1
ATOM 3481 O O . GLY B 1 11 ? 5.809 -22.484 -21.828 1 98.12 11 GLY B O 1
ATOM 3482 N N . GLY B 1 12 ? 3.691 -22.781 -21.547 1 97.75 12 GLY B N 1
ATOM 3483 C CA . GLY B 1 12 ? 3.342 -21.406 -21.875 1 97.75 12 GLY B CA 1
ATOM 3484 C C . GLY B 1 12 ? 2.959 -20.578 -20.656 1 97.75 12 GLY B C 1
ATOM 3485 O O . GLY B 1 12 ? 2.088 -19.719 -20.734 1 97.75 12 GLY B O 1
ATOM 3486 N N . GLY B 1 13 ? 3.551 -20.922 -19.453 1 96.81 13 GLY B N 1
ATOM 3487 C CA . GLY B 1 13 ? 3.275 -20.172 -18.234 1 96.81 13 GLY B CA 1
ATOM 3488 C C . GLY B 1 13 ? 4.047 -18.875 -18.141 1 96.81 13 GLY B C 1
ATOM 3489 O O . GLY B 1 13 ? 4.453 -18.312 -19.156 1 96.81 13 GLY B O 1
ATOM 3490 N N . MET B 1 14 ? 4.277 -18.406 -16.953 1 96.12 14 MET B N 1
ATOM 3491 C CA . MET B 1 14 ? 4.746 -17.047 -16.688 1 96.12 14 MET B CA 1
ATOM 3492 C C . MET B 1 14 ? 6.242 -16.922 -16.953 1 96.12 14 MET B C 1
ATOM 3494 O O . MET B 1 14 ? 6.77 -15.812 -17.094 1 96.12 14 MET B O 1
ATOM 3498 N N . ALA B 1 15 ? 6.895 -17.984 -17 1 97.75 15 ALA B N 1
ATOM 3499 C CA . ALA B 1 15 ? 8.281 -17.953 -17.438 1 97.75 15 ALA B CA 1
ATOM 3500 C C . ALA B 1 15 ? 8.383 -18.266 -18.938 1 97.75 15 ALA B C 1
ATOM 3502 O O . ALA B 1 15 ? 9.164 -17.641 -19.656 1 97.75 15 ALA B O 1
ATOM 3503 N N . GLY B 1 16 ? 7.566 -19.156 -19.406 1 98.25 16 GLY B N 1
ATOM 3504 C CA . GLY B 1 16 ? 7.656 -19.672 -20.766 1 98.25 16 GLY B CA 1
ATOM 3505 C C . GLY B 1 16 ? 7.285 -18.641 -21.812 1 98.25 16 GLY B C 1
ATOM 3506 O O . GLY B 1 16 ? 8.008 -18.453 -22.797 1 98.25 16 GLY B O 1
ATOM 3507 N N . LEU B 1 17 ? 6.195 -17.969 -21.609 1 97.62 17 LEU B N 1
ATOM 3508 C CA . LEU B 1 17 ? 5.676 -17.031 -22.609 1 97.62 17 LEU B CA 1
ATOM 3509 C C . LEU B 1 17 ? 6.652 -15.891 -22.844 1 97.62 17 LEU B C 1
ATOM 3511 O O . LEU B 1 17 ? 7.09 -15.664 -23.984 1 97.62 17 LEU B O 1
ATOM 3515 N N . PRO B 1 18 ? 7.055 -15.188 -21.781 1 96.12 18 PRO B N 1
ATOM 3516 C CA . PRO B 1 18 ? 8 -14.102 -22.047 1 96.12 18 PRO B CA 1
ATOM 3517 C C . PRO B 1 18 ? 9.328 -14.602 -22.625 1 96.12 18 PRO B C 1
ATOM 3519 O O . PRO B 1 18 ? 9.922 -13.93 -23.469 1 96.12 18 PRO B O 1
ATOM 3522 N N . LEU B 1 19 ? 9.781 -15.727 -22.234 1 97.56 19 LEU B N 1
ATOM 3523 C CA . LEU B 1 19 ? 11.047 -16.266 -22.719 1 97.56 19 LEU B CA 1
ATOM 3524 C C . LEU B 1 19 ? 10.945 -16.656 -24.188 1 97.56 19 LEU B C 1
ATOM 3526 O O . LEU B 1 19 ? 11.867 -16.406 -24.969 1 97.56 19 LEU B O 1
ATOM 3530 N N . ALA B 1 20 ? 9.836 -17.281 -24.547 1 98.31 20 ALA B N 1
ATOM 3531 C CA . ALA B 1 20 ? 9.617 -17.656 -25.938 1 98.31 20 ALA B CA 1
ATOM 3532 C C . ALA B 1 20 ? 9.625 -16.422 -26.844 1 98.31 20 ALA B C 1
ATOM 3534 O O . ALA B 1 20 ? 10.273 -16.422 -27.891 1 98.31 20 ALA B O 1
ATOM 3535 N N . LEU B 1 21 ? 8.93 -15.391 -26.406 1 97.56 21 LEU B N 1
ATOM 3536 C CA . LEU B 1 21 ? 8.82 -14.164 -27.188 1 97.56 21 LEU B CA 1
ATOM 3537 C C . LEU B 1 21 ? 10.188 -13.492 -27.328 1 97.56 21 LEU B C 1
ATOM 3539 O O . LEU B 1 21 ? 10.539 -13.023 -28.422 1 97.56 21 LEU B O 1
ATOM 3543 N N . ARG B 1 22 ? 10.906 -13.469 -26.281 1 97.19 22 ARG B N 1
ATOM 3544 C CA . ARG B 1 22 ? 12.219 -12.844 -26.344 1 97.19 22 ARG B CA 1
ATOM 3545 C C . ARG B 1 22 ? 13.195 -13.68 -27.156 1 97.19 22 ARG B C 1
ATOM 3547 O O . ARG B 1 22 ? 14.008 -13.141 -27.906 1 97.19 22 ARG B O 1
ATOM 3554 N N . ALA B 1 23 ? 13.156 -14.961 -26.984 1 97.75 23 ALA B N 1
ATOM 3555 C CA . ALA B 1 23 ? 14.039 -15.875 -27.703 1 97.75 23 ALA B CA 1
ATOM 3556 C C . ALA B 1 23 ? 13.812 -15.773 -29.203 1 97.75 23 ALA B C 1
ATOM 3558 O O . ALA B 1 23 ? 14.75 -15.922 -30 1 97.75 23 ALA B O 1
ATOM 3559 N N . ALA B 1 24 ? 12.617 -15.469 -29.594 1 97.94 24 ALA B N 1
ATOM 3560 C CA . ALA B 1 24 ? 12.25 -15.406 -31.016 1 97.94 24 ALA B CA 1
ATOM 3561 C C . ALA B 1 24 ? 12.969 -14.258 -31.719 1 97.94 24 ALA B C 1
ATOM 3563 O O . ALA B 1 24 ? 13.07 -14.25 -32.938 1 97.94 24 ALA B O 1
ATOM 3564 N N . ARG B 1 25 ? 13.453 -13.383 -30.969 1 96.62 25 ARG B N 1
ATOM 3565 C CA . ARG B 1 25 ? 14.227 -12.289 -31.531 1 96.62 25 ARG B CA 1
ATOM 3566 C C . ARG B 1 25 ? 15.625 -12.758 -31.938 1 96.62 25 ARG B C 1
ATOM 3568 O O . ARG B 1 25 ? 16.344 -12.047 -32.656 1 96.62 25 ARG B O 1
ATOM 3575 N N . HIS B 1 26 ? 16 -13.969 -31.594 1 97.06 26 HIS B N 1
ATOM 3576 C CA . HIS B 1 26 ? 17.375 -14.43 -31.797 1 97.06 26 HIS B CA 1
ATOM 3577 C C . HIS B 1 26 ? 17.422 -15.695 -32.625 1 97.06 26 HIS B C 1
ATOM 3579 O O . HIS B 1 26 ? 18.484 -16.266 -32.844 1 97.06 26 HIS B O 1
ATOM 3585 N N . GLY B 1 27 ? 16.297 -16.172 -33.094 1 97.12 27 GLY B N 1
ATOM 3586 C CA . GLY B 1 27 ? 16.219 -17.375 -33.906 1 97.12 27 GLY B CA 1
ATOM 3587 C C . GLY B 1 27 ? 14.836 -18.016 -33.906 1 97.12 27 GLY B C 1
ATOM 3588 O O . GLY B 1 27 ? 13.914 -17.5 -33.281 1 97.12 27 GLY B O 1
ATOM 3589 N N . ARG B 1 28 ? 14.75 -19.172 -34.5 1 97.88 28 ARG B N 1
ATOM 3590 C CA . ARG B 1 28 ? 13.469 -19.859 -34.594 1 97.88 28 ARG B CA 1
ATOM 3591 C C . ARG B 1 28 ? 13.117 -20.578 -33.281 1 97.88 28 ARG B C 1
ATOM 3593 O O . ARG B 1 28 ? 13.945 -21.312 -32.75 1 97.88 28 ARG B O 1
ATOM 3600 N N . VAL B 1 29 ? 11.891 -20.375 -32.844 1 98.56 29 VAL B N 1
ATOM 3601 C CA . VAL B 1 29 ? 11.445 -20.938 -31.578 1 98.56 29 VAL B CA 1
ATOM 3602 C C . VAL B 1 29 ? 10.234 -21.828 -31.781 1 98.56 29 VAL B C 1
ATOM 3604 O O . VAL B 1 29 ? 9.273 -21.438 -32.469 1 98.56 29 VAL B O 1
ATOM 3607 N N . ALA B 1 30 ? 10.289 -23.094 -31.328 1 98.56 30 ALA B N 1
ATOM 3608 C CA . ALA B 1 30 ? 9.094 -23.906 -31.125 1 98.56 30 ALA B CA 1
ATOM 3609 C C . ALA B 1 30 ? 8.5 -23.656 -29.734 1 98.56 30 ALA B C 1
ATOM 3611 O O . ALA B 1 30 ? 9.141 -23.922 -28.719 1 98.56 30 ALA B O 1
ATOM 3612 N N . PHE B 1 31 ? 7.348 -23.094 -29.703 1 98.56 31 PHE B N 1
ATOM 3613 C CA . PHE B 1 31 ? 6.645 -22.766 -28.469 1 98.56 31 PHE B CA 1
ATOM 3614 C C . PHE B 1 31 ? 5.445 -23.688 -28.266 1 98.56 31 PHE B C 1
ATOM 3616 O O . PHE B 1 31 ? 4.461 -23.594 -29.016 1 98.56 31 PHE B O 1
ATOM 3623 N N . VAL B 1 32 ? 5.52 -24.578 -27.266 1 98.44 32 VAL B N 1
ATOM 3624 C CA . VAL B 1 32 ? 4.523 -25.641 -27.125 1 98.44 32 VAL B CA 1
ATOM 3625 C C . VAL B 1 32 ? 3.752 -25.438 -25.812 1 98.44 32 VAL B C 1
ATOM 3627 O O . VAL B 1 32 ? 4.348 -25.328 -24.75 1 98.44 32 VAL B O 1
ATOM 3630 N N . GLU B 1 33 ? 2.498 -25.344 -25.828 1 98.25 33 GLU B N 1
ATOM 3631 C CA . GLU B 1 33 ? 1.601 -25.234 -24.688 1 98.25 33 GLU B CA 1
ATOM 3632 C C . GLU B 1 33 ? 0.329 -26.047 -24.891 1 98.25 33 GLU B C 1
ATOM 3634 O O . GLU B 1 33 ? -0.368 -25.875 -25.891 1 98.25 33 GLU B O 1
ATOM 3639 N N . LYS B 1 34 ? 0.042 -26.891 -24 1 96.62 34 LYS B N 1
ATOM 3640 C CA . LYS B 1 34 ? -1.075 -27.812 -24.172 1 96.62 34 LYS B CA 1
ATOM 3641 C C . LYS B 1 34 ? -2.4 -27.156 -23.828 1 96.62 34 LYS B C 1
ATOM 3643 O O . LYS B 1 34 ? -3.451 -27.531 -24.344 1 96.62 34 LYS B O 1
ATOM 3648 N N . GLU B 1 35 ? -2.385 -26.219 -22.922 1 96.31 35 GLU B N 1
ATOM 3649 C CA . GLU B 1 35 ? -3.609 -25.547 -22.5 1 96.31 35 GLU B CA 1
ATOM 3650 C C . GLU B 1 35 ? -3.635 -24.094 -22.953 1 96.31 35 GLU B C 1
ATOM 3652 O O . GLU B 1 35 ? -3.373 -23.797 -24.125 1 96.31 35 GLU B O 1
ATOM 3657 N N . LEU B 1 36 ? -3.936 -23.188 -22.016 1 97 36 LEU B N 1
ATOM 3658 C CA . LEU B 1 36 ? -4.055 -21.766 -22.344 1 97 36 LEU B CA 1
ATOM 3659 C C . LEU B 1 36 ? -2.758 -21.031 -22.016 1 97 36 LEU B C 1
ATOM 3661 O O . LEU B 1 36 ? -2.082 -21.344 -21.047 1 97 36 LEU B O 1
ATOM 3665 N N . LEU B 1 37 ? -2.459 -20.031 -22.844 1 97.56 37 LEU B N 1
ATOM 3666 C CA . LEU B 1 37 ? -1.3 -19.188 -22.562 1 97.56 37 LEU B CA 1
ATOM 3667 C C . LEU B 1 37 ? -1.471 -18.453 -21.25 1 97.56 37 LEU B C 1
ATOM 3669 O O . LEU B 1 37 ? -2.582 -18.047 -20.891 1 97.56 37 LEU B O 1
ATOM 3673 N N . GLY B 1 38 ? -0.333 -18.266 -20.578 1 95.94 38 GLY B N 1
ATOM 3674 C CA . GLY B 1 38 ? -0.342 -17.547 -19.312 1 95.94 38 GLY B CA 1
ATOM 3675 C C . GLY B 1 38 ? -0.299 -18.469 -18.109 1 95.94 38 GLY B C 1
ATOM 3676 O O . GLY B 1 38 ? -0.127 -18.016 -16.984 1 95.94 38 GLY B O 1
ATOM 3677 N N . GLY B 1 39 ? -0.46 -19.781 -18.359 1 95.5 39 GLY B N 1
ATOM 3678 C CA . GLY B 1 39 ? -0.296 -20.781 -17.312 1 95.5 39 GLY B CA 1
ATOM 3679 C C . GLY B 1 39 ? -1.251 -20.594 -16.156 1 95.5 39 GLY B C 1
ATOM 3680 O O . GLY B 1 39 ? -2.381 -20.141 -16.328 1 95.5 39 GLY B O 1
ATOM 3681 N N . THR B 1 40 ? -0.861 -21.062 -14.969 1 94.56 40 THR B N 1
ATOM 3682 C CA . THR B 1 40 ? -1.689 -21.047 -13.773 1 94.56 40 THR B CA 1
ATOM 3683 C C . THR B 1 40 ? -2.008 -19.609 -13.352 1 94.56 40 THR B C 1
ATOM 3685 O O . THR B 1 40 ? -3.17 -19.281 -13.109 1 94.56 40 THR B O 1
ATOM 3688 N N . CYS B 1 41 ? -1.102 -18.766 -13.312 1 95.62 41 CYS B N 1
ATOM 3689 C CA . CYS B 1 41 ? -1.275 -17.406 -12.789 1 95.62 41 CYS B CA 1
ATOM 3690 C C . CYS B 1 41 ? -2.404 -16.688 -13.508 1 95.62 41 CYS B C 1
ATOM 3692 O O . CYS B 1 41 ? -3.318 -16.156 -12.867 1 95.62 41 CYS B O 1
ATOM 3694 N N . LEU B 1 42 ? -2.367 -16.672 -14.781 1 96.69 42 LEU B N 1
ATOM 3695 C CA . LEU B 1 42 ? -3.316 -15.914 -15.586 1 96.69 42 LEU B CA 1
ATOM 3696 C C . LEU B 1 42 ? -4.684 -16.578 -15.594 1 96.69 42 LEU B C 1
ATOM 3698 O O . LEU B 1 42 ? -5.711 -15.914 -15.492 1 96.69 42 LEU B O 1
ATOM 3702 N N . ASN B 1 43 ? -4.672 -17.906 -15.617 1 97.19 43 ASN B N 1
ATOM 3703 C CA . ASN B 1 43 ? -5.906 -18.594 -15.969 1 97.19 43 ASN B CA 1
ATOM 3704 C C . ASN B 1 43 ? -6.59 -19.188 -14.742 1 97.19 43 ASN B C 1
ATOM 3706 O O . ASN B 1 43 ? -7.809 -19.359 -14.719 1 97.19 43 ASN B O 1
ATOM 3710 N N . ARG B 1 44 ? -5.734 -19.516 -13.695 1 95.56 44 ARG B N 1
ATOM 3711 C CA . ARG B 1 44 ? -6.309 -20.328 -12.633 1 95.56 44 ARG B CA 1
ATOM 3712 C C . ARG B 1 44 ? -5.723 -19.953 -11.273 1 95.56 44 ARG B C 1
ATOM 3714 O O . ARG B 1 44 ? -6.02 -20.594 -10.266 1 95.56 44 ARG B O 1
ATOM 3721 N N . GLY B 1 45 ? -4.934 -19.016 -11.234 1 95.81 45 GLY B N 1
ATOM 3722 C CA . GLY B 1 45 ? -4.219 -18.719 -10 1 95.81 45 GLY B CA 1
ATOM 3723 C C . GLY B 1 45 ? -4.352 -17.266 -9.57 1 95.81 45 GLY B C 1
ATOM 3724 O O . GLY B 1 45 ? -5.418 -16.844 -9.125 1 95.81 45 GLY B O 1
ATOM 3725 N N . CYS B 1 46 ? -3.277 -16.5 -9.773 1 95.25 46 CYS B N 1
ATOM 3726 C CA . CYS B 1 46 ? -3.113 -15.172 -9.203 1 95.25 46 CYS B CA 1
ATOM 3727 C C . CYS B 1 46 ? -4.223 -14.234 -9.672 1 95.25 46 CYS B C 1
ATOM 3729 O O . CYS B 1 46 ? -4.922 -13.641 -8.852 1 95.25 46 CYS B O 1
ATOM 3731 N N . ILE B 1 47 ? -4.461 -14.148 -10.922 1 97.38 47 ILE B N 1
ATOM 3732 C CA . ILE B 1 47 ? -5.336 -13.117 -11.477 1 97.38 47 ILE B CA 1
ATOM 3733 C C . ILE B 1 47 ? -6.789 -13.438 -11.141 1 97.38 47 ILE B C 1
ATOM 3735 O O . ILE B 1 47 ? -7.496 -12.617 -10.555 1 97.38 47 ILE B O 1
ATOM 3739 N N . PRO B 1 48 ? -7.277 -14.633 -11.43 1 98.5 48 PRO B N 1
ATOM 3740 C CA . PRO B 1 48 ? -8.672 -14.906 -11.094 1 98.5 48 PRO B CA 1
ATOM 3741 C C . PRO B 1 48 ? -8.938 -14.859 -9.586 1 98.5 48 PRO B C 1
ATOM 3743 O O . PRO B 1 48 ? -9.93 -14.281 -9.148 1 98.5 48 PRO B O 1
ATOM 3746 N N . THR B 1 49 ? -8.078 -15.453 -8.758 1 98.5 49 THR B N 1
ATOM 3747 C CA . THR B 1 49 ? -8.32 -15.492 -7.324 1 98.5 49 THR B CA 1
ATOM 3748 C C . THR B 1 49 ? -8.32 -14.086 -6.73 1 98.5 49 THR B C 1
ATOM 3750 O O . THR B 1 49 ? -9.172 -13.75 -5.91 1 98.5 49 THR B O 1
ATOM 3753 N N . LYS B 1 50 ? -7.367 -13.258 -7.145 1 98.56 50 LYS B N 1
ATOM 3754 C CA . LYS B 1 50 ? -7.297 -11.914 -6.586 1 98.56 50 LYS B CA 1
ATOM 3755 C C . LYS B 1 50 ? -8.469 -11.062 -7.062 1 98.56 50 LYS B C 1
ATOM 3757 O O . LYS B 1 50 ? -8.93 -10.172 -6.34 1 98.56 50 LYS B O 1
ATOM 3762 N N . THR B 1 51 ? -8.945 -11.32 -8.273 1 98.81 51 THR B N 1
ATOM 3763 C CA . THR B 1 51 ? -10.148 -10.648 -8.75 1 98.81 51 THR B CA 1
ATOM 3764 C C . THR B 1 51 ? -11.344 -11.008 -7.879 1 98.81 51 THR B C 1
ATOM 3766 O O . THR B 1 51 ? -12.109 -10.133 -7.469 1 98.81 51 THR B O 1
ATOM 3769 N N . MET B 1 52 ? -11.469 -12.281 -7.566 1 98.88 52 MET B N 1
ATOM 3770 C CA . MET B 1 52 ? -12.594 -12.742 -6.75 1 98.88 52 MET B CA 1
ATOM 3771 C C . MET B 1 52 ? -12.43 -12.289 -5.301 1 98.88 52 MET B C 1
ATOM 3773 O O . MET B 1 52 ? -13.414 -11.969 -4.633 1 98.88 52 MET B O 1
ATOM 3777 N N . ILE B 1 53 ? -11.227 -12.281 -4.816 1 98.88 53 ILE B N 1
ATOM 3778 C CA . ILE B 1 53 ? -10.953 -11.797 -3.467 1 98.88 53 ILE B CA 1
ATOM 3779 C C . ILE B 1 53 ? -11.359 -10.328 -3.359 1 98.88 53 ILE B C 1
ATOM 3781 O O . ILE B 1 53 ? -11.867 -9.891 -2.324 1 98.88 53 ILE B O 1
ATOM 3785 N N . ALA B 1 54 ? -11.156 -9.547 -4.445 1 98.88 54 ALA B N 1
ATOM 3786 C CA . ALA B 1 54 ? -11.594 -8.156 -4.457 1 98.88 54 ALA B CA 1
ATOM 3787 C C . ALA B 1 54 ? -13.109 -8.055 -4.293 1 98.88 54 ALA B C 1
ATOM 3789 O O . ALA B 1 54 ? -13.602 -7.191 -3.561 1 98.88 54 ALA B O 1
ATOM 3790 N N . SER B 1 55 ? -13.812 -8.938 -4.973 1 98.94 55 SER B N 1
ATOM 3791 C CA . SER B 1 55 ? -15.266 -8.977 -4.809 1 98.94 55 SER B CA 1
ATOM 3792 C C . SER B 1 55 ? -15.648 -9.328 -3.373 1 98.94 55 SER B C 1
ATOM 3794 O O . SER B 1 55 ? -16.547 -8.711 -2.803 1 98.94 55 SER B O 1
ATOM 3796 N N . ALA B 1 56 ? -14.945 -10.297 -2.812 1 98.94 56 ALA B N 1
ATOM 3797 C CA . ALA B 1 56 ? -15.195 -10.688 -1.43 1 98.94 56 ALA B CA 1
ATOM 3798 C C . ALA B 1 56 ? -14.938 -9.531 -0.472 1 98.94 56 ALA B C 1
ATOM 3800 O O . ALA B 1 56 ? -15.68 -9.344 0.5 1 98.94 56 ALA B O 1
ATOM 3801 N N . ALA B 1 57 ? -13.945 -8.797 -0.742 1 98.75 57 ALA B N 1
ATOM 3802 C CA . ALA B 1 57 ? -13.609 -7.645 0.087 1 98.75 57 ALA B CA 1
ATOM 3803 C C . ALA B 1 57 ? -14.711 -6.59 0.038 1 98.75 57 ALA B C 1
ATOM 3805 O O . ALA B 1 57 ? -15.031 -5.977 1.057 1 98.75 57 ALA B O 1
ATOM 3806 N N . VAL B 1 58 ? -15.25 -6.352 -1.138 1 98.75 58 VAL B N 1
ATOM 3807 C CA . VAL B 1 58 ? -16.328 -5.391 -1.297 1 98.75 58 VAL B CA 1
ATOM 3808 C C . VAL B 1 58 ? -17.547 -5.84 -0.492 1 98.75 58 VAL B C 1
ATOM 3810 O O . VAL B 1 58 ? -18.172 -5.039 0.208 1 98.75 58 VAL B O 1
ATOM 3813 N N . ALA B 1 59 ? -17.844 -7.156 -0.535 1 98.81 59 ALA B N 1
ATOM 3814 C CA . ALA B 1 59 ? -18.969 -7.691 0.231 1 98.81 59 ALA B CA 1
ATOM 3815 C C . ALA B 1 59 ? -18.75 -7.504 1.729 1 98.81 59 ALA B C 1
ATOM 3817 O O . ALA B 1 59 ? -19.656 -7.07 2.445 1 98.81 59 ALA B O 1
ATOM 3818 N N . HIS B 1 60 ? -17.562 -7.824 2.133 1 98.44 60 HIS B N 1
ATOM 3819 C CA . HIS B 1 60 ? -17.219 -7.695 3.545 1 98.44 60 HIS B CA 1
ATOM 3820 C C . HIS B 1 60 ? -17.344 -6.25 4.012 1 98.44 60 HIS B C 1
ATOM 3822 O O . HIS B 1 60 ? -17.922 -5.98 5.07 1 98.44 60 HIS B O 1
ATOM 3828 N N . GLN B 1 61 ? -16.828 -5.312 3.238 1 98.19 61 GLN B N 1
ATOM 3829 C CA . GLN B 1 61 ? -16.875 -3.896 3.588 1 98.19 61 GLN B CA 1
ATOM 3830 C C . GLN B 1 61 ? -18.312 -3.375 3.602 1 98.19 61 GLN B C 1
ATOM 3832 O O . GLN B 1 61 ? -18.672 -2.572 4.465 1 98.19 61 GLN B O 1
ATOM 3837 N N . ALA B 1 62 ? -19.062 -3.758 2.617 1 98.25 62 ALA B N 1
ATOM 3838 C CA . ALA B 1 62 ? -20.469 -3.34 2.559 1 98.25 62 ALA B CA 1
ATOM 3839 C C . ALA B 1 62 ? -21.219 -3.75 3.824 1 98.25 62 ALA B C 1
ATOM 3841 O O . ALA B 1 62 ? -22.016 -2.979 4.355 1 98.25 62 ALA B O 1
ATOM 3842 N N . ARG B 1 63 ? -20.922 -4.953 4.336 1 98.06 63 ARG B N 1
ATOM 3843 C CA . ARG B 1 63 ? -21.594 -5.457 5.531 1 98.06 63 ARG B CA 1
ATOM 3844 C C . ARG B 1 63 ? -21.203 -4.648 6.762 1 98.06 63 ARG B C 1
ATOM 3846 O O . ARG B 1 63 ? -21.906 -4.66 7.773 1 98.06 63 ARG B O 1
ATOM 3853 N N . ARG B 1 64 ? -20.125 -3.9 6.648 1 97.62 64 ARG B N 1
ATOM 3854 C CA . ARG B 1 64 ? -19.641 -3.084 7.754 1 97.62 64 ARG B CA 1
ATOM 3855 C C . ARG B 1 64 ? -19.938 -1.607 7.516 1 97.62 64 ARG B C 1
ATOM 3857 O O . ARG B 1 64 ? -19.438 -0.746 8.242 1 97.62 64 ARG B O 1
ATOM 3864 N N . ALA B 1 65 ? -20.688 -1.244 6.539 1 98.38 65 ALA B N 1
ATOM 3865 C CA . ALA B 1 65 ? -20.906 0.125 6.074 1 98.38 65 ALA B CA 1
ATOM 3866 C C . ALA B 1 65 ? -21.422 1.012 7.207 1 98.38 65 ALA B C 1
ATOM 3868 O O . ALA B 1 65 ? -21 2.164 7.34 1 98.38 65 ALA B O 1
ATOM 3869 N N . ALA B 1 66 ? -22.188 0.48 8.117 1 98.12 66 ALA B N 1
ATOM 3870 C CA . ALA B 1 66 ? -22.812 1.259 9.18 1 98.12 66 ALA B CA 1
ATOM 3871 C C . ALA B 1 66 ? -21.75 1.796 10.148 1 98.12 66 ALA B C 1
ATOM 3873 O O . ALA B 1 66 ? -21.922 2.885 10.703 1 98.12 66 ALA B O 1
ATOM 3874 N N . GLU B 1 67 ? -20.688 1.036 10.32 1 98.44 67 GLU B N 1
ATOM 3875 C CA . GLU B 1 67 ? -19.594 1.471 11.188 1 98.44 67 GLU B CA 1
ATOM 3876 C C . GLU B 1 67 ? -18.969 2.775 10.688 1 98.44 67 GLU B C 1
ATOM 3878 O O . GLU B 1 67 ? -18.344 3.504 11.461 1 98.44 67 GLU B O 1
ATOM 3883 N N . PHE B 1 68 ? -19.25 3.131 9.414 1 98.81 68 PHE B N 1
ATOM 3884 C CA . PHE B 1 68 ? -18.625 4.277 8.781 1 98.81 68 PHE B CA 1
ATOM 3885 C C . PHE B 1 68 ? -19.641 5.375 8.492 1 98.81 68 PHE B C 1
ATOM 3887 O O . PHE B 1 68 ? -19.344 6.316 7.746 1 98.81 68 PHE B O 1
ATOM 3894 N N . GLY B 1 69 ? -20.75 5.25 8.992 1 98.75 69 GLY B N 1
ATOM 3895 C CA . GLY B 1 69 ? -21.797 6.23 8.766 1 98.75 69 GLY B CA 1
ATOM 3896 C C . GLY B 1 69 ? -22.484 6.078 7.418 1 98.75 69 GLY B C 1
ATOM 3897 O O . GLY B 1 69 ? -23.141 7.004 6.949 1 98.75 69 GLY B O 1
ATOM 3898 N N . VAL B 1 70 ? -22.344 4.945 6.738 1 98.69 70 VAL B N 1
ATOM 3899 C CA . VAL B 1 70 ? -22.969 4.645 5.453 1 98.69 70 VAL B CA 1
ATOM 3900 C C . VAL B 1 70 ? -24.156 3.721 5.664 1 98.69 70 VAL B C 1
ATOM 3902 O O . VAL B 1 70 ? -24.047 2.68 6.316 1 98.69 70 VAL B O 1
ATOM 3905 N N . ARG B 1 71 ? -25.266 4.059 5.137 1 97.44 71 ARG B N 1
ATOM 3906 C CA . ARG B 1 71 ? -26.5 3.326 5.367 1 97.44 71 ARG B CA 1
ATOM 3907 C C . ARG B 1 71 ? -26.938 2.564 4.117 1 97.44 71 ARG B C 1
ATOM 3909 O O . ARG B 1 71 ? -26.984 3.133 3.025 1 97.44 71 ARG B O 1
ATOM 3916 N N . LEU B 1 72 ? -27.172 1.279 4.355 1 96.5 72 LEU B N 1
ATOM 3917 C CA . LEU B 1 72 ? -27.719 0.412 3.32 1 96.5 72 LEU B CA 1
ATOM 3918 C C . LEU B 1 72 ? -29.141 -0.022 3.676 1 96.5 72 LEU B C 1
ATOM 3920 O O . LEU B 1 72 ? -29.438 -0.282 4.844 1 96.5 72 LEU B O 1
ATOM 3924 N N . PRO B 1 73 ? -30.078 -0.094 2.838 1 91.88 73 PRO B N 1
ATOM 3925 C CA . PRO B 1 73 ? -31.484 -0.345 3.141 1 91.88 73 PRO B CA 1
ATOM 3926 C C . PRO B 1 73 ? -31.781 -1.814 3.441 1 91.88 73 PRO B C 1
ATOM 3928 O O . PRO B 1 73 ? -32.906 -2.176 3.744 1 91.88 73 PRO B O 1
ATOM 3931 N N . GLY B 1 74 ? -30.922 -2.754 3.35 1 90.5 74 GLY B N 1
ATOM 3932 C CA . GLY B 1 74 ? -31.156 -4.172 3.578 1 90.5 74 GLY B CA 1
ATOM 3933 C C . GLY B 1 74 ? -29.875 -4.988 3.6 1 90.5 74 GLY B C 1
ATOM 3934 O O . GLY B 1 74 ? -28.781 -4.43 3.652 1 90.5 74 GLY B O 1
ATOM 3935 N N . PRO B 1 75 ? -30.078 -6.301 3.566 1 94.25 75 PRO B N 1
ATOM 3936 C CA . PRO B 1 75 ? -28.906 -7.176 3.682 1 94.25 75 PRO B CA 1
ATOM 3937 C C . PRO B 1 75 ? -28.062 -7.195 2.41 1 94.25 75 PRO B C 1
ATOM 3939 O O . PRO B 1 75 ? -28.594 -7.023 1.309 1 94.25 75 PRO B O 1
ATOM 3942 N N . VAL B 1 76 ? -26.781 -7.422 2.555 1 97.06 76 VAL B N 1
ATOM 3943 C CA . VAL B 1 76 ? -25.812 -7.57 1.471 1 97.06 76 VAL B CA 1
ATOM 3944 C C . VAL B 1 76 ? -25.797 -9.016 0.99 1 97.06 76 VAL B C 1
ATOM 3946 O O . VAL B 1 76 ? -25.703 -9.945 1.798 1 97.06 76 VAL B O 1
ATOM 3949 N N . THR B 1 77 ? -25.953 -9.227 -0.295 1 97.25 77 THR B N 1
ATOM 3950 C CA . THR B 1 77 ? -25.828 -10.562 -0.861 1 97.25 77 THR B CA 1
ATOM 3951 C C . THR B 1 77 ? -24.812 -10.586 -1.99 1 97.25 77 THR B C 1
ATOM 3953 O O . THR B 1 77 ? -24.422 -9.531 -2.5 1 97.25 77 THR B O 1
ATOM 3956 N N . VAL B 1 78 ? -24.422 -11.797 -2.299 1 98.44 78 VAL B N 1
ATOM 3957 C CA . VAL B 1 78 ? -23.422 -11.945 -3.361 1 98.44 78 VAL B CA 1
ATOM 3958 C C . VAL B 1 78 ? -24 -12.812 -4.48 1 98.44 78 VAL B C 1
ATOM 3960 O O . VAL B 1 78 ? -24.547 -13.883 -4.223 1 98.44 78 VAL B O 1
ATOM 3963 N N . ASP B 1 79 ? -23.906 -12.266 -5.699 1 98.5 79 ASP B N 1
ATOM 3964 C CA . ASP B 1 79 ? -24.188 -13.023 -6.914 1 98.5 79 ASP B CA 1
ATOM 3965 C C . ASP B 1 79 ? -22.922 -13.68 -7.453 1 98.5 79 ASP B C 1
ATOM 3967 O O . ASP B 1 79 ? -22.203 -13.078 -8.258 1 98.5 79 ASP B O 1
ATOM 3971 N N . LEU B 1 80 ? -22.766 -14.938 -7.023 1 98.62 80 LEU B N 1
ATOM 3972 C CA . LEU B 1 80 ? -21.5 -15.594 -7.344 1 98.62 80 LEU B CA 1
ATOM 3973 C C . LEU B 1 80 ? -21.328 -15.734 -8.852 1 98.62 80 LEU B C 1
ATOM 3975 O O . LEU B 1 80 ? -20.203 -15.648 -9.359 1 98.62 80 LEU B O 1
ATOM 3979 N N . ALA B 1 81 ? -22.359 -15.938 -9.57 1 98.75 81 ALA B N 1
ATOM 3980 C CA . ALA B 1 81 ? -22.281 -16 -11.031 1 98.75 81 ALA B CA 1
ATOM 3981 C C . ALA B 1 81 ? -21.734 -14.703 -11.602 1 98.75 81 ALA B C 1
ATOM 3983 O O . ALA B 1 81 ? -20.922 -14.719 -12.531 1 98.75 81 ALA B O 1
ATOM 3984 N N . ALA B 1 82 ? -22.172 -13.609 -11.078 1 98.75 82 ALA B N 1
ATOM 3985 C CA . ALA B 1 82 ? -21.688 -12.312 -11.516 1 98.75 82 ALA B CA 1
ATOM 3986 C C . ALA B 1 82 ? -20.203 -12.125 -11.148 1 98.75 82 ALA B C 1
ATOM 3988 O O . ALA B 1 82 ? -19.453 -11.523 -11.914 1 98.75 82 ALA B O 1
ATOM 3989 N N . VAL B 1 83 ? -19.859 -12.602 -9.969 1 98.88 83 VAL B N 1
ATOM 3990 C CA . VAL B 1 83 ? -18.469 -12.547 -9.547 1 98.88 83 VAL B CA 1
ATOM 3991 C C . VAL B 1 83 ? -17.594 -13.32 -10.539 1 98.88 83 VAL B C 1
ATOM 3993 O O . VAL B 1 83 ? -16.547 -12.836 -10.961 1 98.88 83 VAL B O 1
ATOM 3996 N N . VAL B 1 84 ? -18.016 -14.508 -10.914 1 98.81 84 VAL B N 1
ATOM 3997 C CA . VAL B 1 84 ? -17.281 -15.367 -11.836 1 98.81 84 VAL B CA 1
ATOM 3998 C C . VAL B 1 84 ? -17.219 -14.719 -13.211 1 98.81 84 VAL B C 1
ATOM 4000 O O . VAL B 1 84 ? -16.188 -14.758 -13.883 1 98.81 84 VAL B O 1
ATOM 4003 N N . ASP B 1 85 ? -18.297 -14.109 -13.617 1 98.75 85 ASP B N 1
ATOM 4004 C CA . ASP B 1 85 ? -18.312 -13.414 -14.898 1 98.75 85 ASP B CA 1
ATOM 4005 C C . ASP B 1 85 ? -17.297 -12.273 -14.93 1 98.75 85 ASP B C 1
ATOM 4007 O O . ASP B 1 85 ? -16.594 -12.086 -15.922 1 98.75 85 ASP B O 1
ATOM 4011 N N . ARG B 1 86 ? -17.203 -11.516 -13.875 1 98.69 86 ARG B N 1
ATOM 4012 C CA . ARG B 1 86 ? -16.219 -10.453 -13.766 1 98.69 86 ARG B CA 1
ATOM 4013 C C . ARG B 1 86 ? -14.805 -11.016 -13.867 1 98.69 86 ARG B C 1
ATOM 4015 O O . ARG B 1 86 ? -13.977 -10.492 -14.625 1 98.69 86 ARG B O 1
ATOM 4022 N N . LYS B 1 87 ? -14.586 -12.023 -13.094 1 98.69 87 LYS B N 1
ATOM 4023 C CA . LYS B 1 87 ? -13.297 -12.695 -13.125 1 98.69 87 LYS B CA 1
ATOM 4024 C C . LYS B 1 87 ? -12.945 -13.156 -14.539 1 98.69 87 LYS B C 1
ATOM 4026 O O . LYS B 1 87 ? -11.844 -12.883 -15.031 1 98.69 87 LYS B O 1
ATOM 4031 N N . ASN B 1 88 ? -13.859 -13.781 -15.211 1 98.62 88 ASN B N 1
ATOM 4032 C CA . ASN B 1 88 ? -13.625 -14.289 -16.562 1 98.62 88 ASN B CA 1
ATOM 4033 C C . ASN B 1 88 ? -13.336 -13.164 -17.547 1 98.62 88 ASN B C 1
ATOM 4035 O O . ASN B 1 88 ? -12.469 -13.289 -18.406 1 98.62 88 ASN B O 1
ATOM 4039 N N . THR B 1 89 ? -14.016 -12.102 -17.422 1 98.38 89 THR B N 1
ATOM 4040 C CA . THR B 1 89 ? -13.828 -10.969 -18.312 1 98.38 89 THR B CA 1
ATOM 4041 C C . THR B 1 89 ? -12.406 -10.422 -18.219 1 98.38 89 THR B C 1
ATOM 4043 O O . THR B 1 89 ? -11.758 -10.156 -19.234 1 98.38 89 THR B O 1
ATOM 4046 N N . ILE B 1 90 ? -11.945 -10.312 -17.016 1 97.88 90 ILE B N 1
ATOM 4047 C CA . ILE B 1 90 ? -10.602 -9.789 -16.797 1 97.88 90 ILE B CA 1
ATOM 4048 C C . ILE B 1 90 ? -9.562 -10.789 -17.312 1 97.88 90 ILE B C 1
ATOM 4050 O O . ILE B 1 90 ? -8.648 -10.414 -18.047 1 97.88 90 ILE B O 1
ATOM 4054 N N . VAL B 1 91 ? -9.727 -12.023 -17 1 98.31 91 VAL B N 1
ATOM 4055 C CA . VAL B 1 91 ? -8.789 -13.078 -17.391 1 98.31 91 VAL B CA 1
ATOM 4056 C C . VAL B 1 91 ? -8.742 -13.172 -18.922 1 98.31 91 VAL B C 1
ATOM 4058 O O . VAL B 1 91 ? -7.664 -13.203 -19.516 1 98.31 91 VAL B O 1
ATOM 4061 N N . ASP B 1 92 ? -9.914 -13.148 -19.547 1 97.94 92 ASP B N 1
ATOM 4062 C CA . ASP B 1 92 ? -10.008 -13.281 -20.984 1 97.94 92 ASP B CA 1
ATOM 4063 C C . ASP B 1 92 ? -9.336 -12.109 -21.703 1 97.94 92 ASP B C 1
ATOM 4065 O O . ASP B 1 92 ? -8.672 -12.289 -22.719 1 97.94 92 ASP B O 1
ATOM 4069 N N . SER B 1 93 ? -9.555 -10.992 -21.141 1 96.62 93 SER B N 1
ATOM 4070 C CA . SER B 1 93 ? -8.953 -9.797 -21.75 1 96.62 93 SER B CA 1
ATOM 4071 C C . SER B 1 93 ? -7.43 -9.875 -21.719 1 96.62 93 SER B C 1
ATOM 4073 O O . SER B 1 93 ? -6.773 -9.602 -22.734 1 96.62 93 SER B O 1
ATOM 4075 N N . ILE B 1 94 ? -6.902 -10.266 -20.656 1 95.75 94 ILE B N 1
ATOM 4076 C CA . ILE B 1 94 ? -5.453 -10.359 -20.516 1 95.75 94 ILE B CA 1
ATOM 4077 C C . ILE B 1 94 ? -4.918 -11.484 -21.406 1 95.75 94 ILE B C 1
ATOM 4079 O O . ILE B 1 94 ? -3.902 -11.32 -22.078 1 95.75 94 ILE B O 1
ATOM 4083 N N . ARG B 1 95 ? -5.617 -12.594 -21.391 1 96.75 95 ARG B N 1
ATOM 4084 C CA . ARG B 1 95 ? -5.195 -13.742 -22.172 1 96.75 95 ARG B CA 1
ATOM 4085 C C . ARG B 1 95 ? -5.203 -13.414 -23.672 1 96.75 95 ARG B C 1
ATOM 4087 O O . ARG B 1 95 ? -4.316 -13.844 -24.406 1 96.75 95 ARG B O 1
ATOM 4094 N N . ALA B 1 96 ? -6.203 -12.688 -24.109 1 96.81 96 ALA B N 1
ATOM 4095 C CA . ALA B 1 96 ? -6.281 -12.289 -25.516 1 96.81 96 ALA B CA 1
ATOM 4096 C C . ALA B 1 96 ? -5.043 -11.492 -25.938 1 96.81 96 ALA B C 1
ATOM 4098 O O . ALA B 1 96 ? -4.559 -11.625 -27.062 1 96.81 96 ALA B O 1
ATOM 4099 N N . GLY B 1 97 ? -4.59 -10.719 -25.031 1 94.31 97 GLY B N 1
ATOM 4100 C CA . GLY B 1 97 ? -3.363 -9.984 -25.281 1 94.31 97 GLY B CA 1
ATOM 4101 C C . GLY B 1 97 ? -2.16 -10.891 -25.5 1 94.31 97 GLY B C 1
ATOM 4102 O O . GLY B 1 97 ? -1.317 -10.625 -26.359 1 94.31 97 GLY B O 1
ATOM 4103 N N . SER B 1 98 ? -2.041 -11.922 -24.719 1 95.06 98 SER B N 1
ATOM 4104 C CA . SER B 1 98 ? -0.956 -12.883 -24.828 1 95.06 98 SER B CA 1
ATOM 4105 C C . SER B 1 98 ? -0.965 -13.555 -26.203 1 95.06 98 SER B C 1
ATOM 4107 O O . SER B 1 98 ? 0.079 -13.68 -26.844 1 95.06 98 SER B O 1
ATOM 4109 N N . TYR B 1 99 ? -2.127 -13.961 -26.656 1 97.19 99 TYR B N 1
ATOM 4110 C CA . TYR B 1 99 ? -2.244 -14.625 -27.938 1 97.19 99 TYR B CA 1
ATOM 4111 C C . TYR B 1 99 ? -1.91 -13.664 -29.078 1 97.19 99 TYR B C 1
ATOM 4113 O O . TYR B 1 99 ? -1.247 -14.047 -30.047 1 97.19 99 TYR B O 1
ATOM 4121 N N . ARG B 1 100 ? -2.342 -12.406 -28.953 1 96.75 100 ARG B N 1
ATOM 4122 C CA . ARG B 1 100 ? -2.039 -11.414 -29.969 1 96.75 100 ARG B CA 1
ATOM 4123 C C . ARG B 1 100 ? -0.535 -11.203 -30.109 1 96.75 100 ARG B C 1
ATOM 4125 O O . ARG B 1 100 ? -0.015 -11.086 -31.219 1 96.75 100 ARG B O 1
ATOM 4132 N N . THR B 1 101 ? 0.094 -11.203 -29.016 1 95.56 101 THR B N 1
ATOM 4133 C CA . THR B 1 101 ? 1.537 -10.984 -29.031 1 95.56 101 THR B CA 1
ATOM 4134 C C . THR B 1 101 ? 2.254 -12.172 -29.672 1 95.56 101 THR B C 1
ATOM 4136 O O . THR B 1 101 ? 3.213 -11.984 -30.422 1 95.56 101 THR B O 1
ATOM 4139 N N . VAL B 1 102 ? 1.843 -13.359 -29.375 1 97.12 102 VAL B N 1
ATOM 4140 C CA . VAL B 1 102 ? 2.428 -14.562 -29.938 1 97.12 102 VAL B CA 1
ATOM 4141 C C . VAL B 1 102 ? 2.193 -14.586 -31.453 1 97.12 102 VAL B C 1
ATOM 4143 O O . VAL B 1 102 ? 3.096 -14.922 -32.219 1 97.12 102 VAL B O 1
ATOM 4146 N N . GLU B 1 103 ? 1.016 -14.172 -31.859 1 96.5 103 GLU B N 1
ATOM 4147 C CA . GLU B 1 103 ? 0.656 -14.148 -33.281 1 96.5 103 GLU B CA 1
ATOM 4148 C C . GLU B 1 103 ? 1.526 -13.164 -34.062 1 96.5 103 GLU B C 1
ATOM 4150 O O . GLU B 1 103 ? 1.828 -13.391 -35.219 1 96.5 103 GLU B O 1
ATOM 4155 N N . LYS B 1 104 ? 1.948 -12.164 -33.406 1 95.88 104 LYS B N 1
ATOM 4156 C CA . LYS B 1 104 ? 2.717 -11.109 -34.062 1 95.88 104 LYS B CA 1
ATOM 4157 C C . LYS B 1 104 ? 4.188 -11.492 -34.188 1 95.88 104 LYS B C 1
ATOM 4159 O O . LYS B 1 104 ? 4.938 -10.875 -34.938 1 95.88 104 LYS B O 1
ATOM 4164 N N . SER B 1 105 ? 4.555 -12.531 -33.5 1 95 105 SER B N 1
ATOM 4165 C CA . SER B 1 105 ? 5.957 -12.938 -33.5 1 95 105 SER B CA 1
ATOM 4166 C C . SER B 1 105 ? 6.289 -13.773 -34.719 1 95 105 SER B C 1
ATOM 4168 O O . SER B 1 105 ? 5.734 -14.859 -34.906 1 95 105 SER B O 1
ATOM 4170 N N . THR B 1 106 ? 7.227 -13.352 -35.594 1 91.75 106 THR B N 1
ATOM 4171 C CA . THR B 1 106 ? 7.484 -13.977 -36.875 1 91.75 106 THR B CA 1
ATOM 4172 C C . THR B 1 106 ? 8.328 -15.234 -36.719 1 91.75 106 THR B C 1
ATOM 4174 O O . THR B 1 106 ? 8.188 -16.188 -37.5 1 91.75 106 THR B O 1
ATOM 4177 N N . ASP B 1 107 ? 9.195 -15.359 -35.781 1 95.81 107 ASP B N 1
ATOM 4178 C CA . ASP B 1 107 ? 10.117 -16.484 -35.656 1 95.81 107 ASP B CA 1
ATOM 4179 C C . ASP B 1 107 ? 9.703 -17.406 -34.531 1 95.81 107 ASP B C 1
ATOM 4181 O O . ASP B 1 107 ? 10.547 -18.094 -33.938 1 95.81 107 ASP B O 1
ATOM 4185 N N . LEU B 1 108 ? 8.398 -17.406 -34.219 1 98.12 108 LEU B N 1
ATOM 4186 C CA . LEU B 1 108 ? 7.836 -18.25 -33.188 1 98.12 108 LEU B CA 1
ATOM 4187 C C . LEU B 1 108 ? 6.719 -19.141 -33.719 1 98.12 108 LEU B C 1
ATOM 4189 O O . LEU B 1 108 ? 5.715 -18.625 -34.25 1 98.12 108 LEU B O 1
ATOM 4193 N N . ASP B 1 109 ? 6.93 -20.422 -33.781 1 97.88 109 ASP B N 1
ATOM 4194 C CA . ASP B 1 109 ? 5.875 -21.375 -34.125 1 97.88 109 ASP B CA 1
ATOM 4195 C C . ASP B 1 109 ? 5.172 -21.891 -32.875 1 97.88 109 ASP B C 1
ATOM 4197 O O . ASP B 1 109 ? 5.758 -22.625 -32.062 1 97.88 109 ASP B O 1
ATOM 4201 N N . PHE B 1 110 ? 3.943 -21.5 -32.781 1 97.88 110 PHE B N 1
ATOM 4202 C CA . PHE B 1 110 ? 3.17 -21.891 -31.594 1 97.88 110 PHE B CA 1
ATOM 4203 C C . PHE B 1 110 ? 2.432 -23.203 -31.844 1 97.88 110 PHE B C 1
ATOM 4205 O O . PHE B 1 110 ? 1.654 -23.312 -32.781 1 97.88 110 PHE B O 1
ATOM 4212 N N . TYR B 1 111 ? 2.721 -24.203 -31.016 1 97.81 111 TYR B N 1
ATOM 4213 C CA . TYR B 1 111 ? 2.023 -25.484 -31.016 1 97.81 111 TYR B CA 1
ATOM 4214 C C . TYR B 1 111 ? 1.094 -25.609 -29.828 1 97.81 111 TYR B C 1
ATOM 4216 O O . TYR B 1 111 ? 1.549 -25.797 -28.688 1 97.81 111 TYR B O 1
ATOM 4224 N N . HIS B 1 112 ? -0.196 -25.484 -30.047 1 97.62 112 HIS B N 1
ATOM 4225 C CA . HIS B 1 112 ? -1.186 -25.734 -29 1 97.62 112 HIS B CA 1
ATOM 4226 C C . HIS B 1 112 ? -1.474 -27.219 -28.844 1 97.62 112 HIS B C 1
ATOM 4228 O O . HIS B 1 112 ? -2.516 -27.703 -29.297 1 97.62 112 HIS B O 1
ATOM 4234 N N . ALA B 1 113 ? -0.594 -27.922 -28.188 1 97.25 113 ALA B N 1
ATOM 4235 C CA . ALA B 1 113 ? -0.638 -29.375 -28.109 1 97.25 113 ALA B CA 1
ATOM 4236 C C . ALA B 1 113 ? 0.198 -29.891 -26.938 1 97.25 113 ALA B C 1
ATOM 4238 O O . ALA B 1 113 ? 0.95 -29.141 -26.328 1 97.25 113 ALA B O 1
ATOM 4239 N N . THR B 1 114 ? -0.091 -31.141 -26.625 1 96.94 114 THR B N 1
ATOM 4240 C CA . THR B 1 114 ? 0.773 -31.828 -25.672 1 96.94 114 THR B CA 1
ATOM 4241 C C . THR B 1 114 ? 2.082 -32.25 -26.328 1 96.94 114 THR B C 1
ATOM 4243 O O . THR B 1 114 ? 2.086 -32.688 -27.469 1 96.94 114 THR B O 1
ATOM 4246 N N . GLY B 1 115 ? 3.197 -32.062 -25.656 1 96.62 115 GLY B N 1
ATOM 4247 C CA . GLY B 1 115 ? 4.492 -32.5 -26.141 1 96.62 115 GLY B CA 1
ATOM 4248 C C . GLY B 1 115 ? 5.102 -33.594 -25.25 1 96.62 115 GLY B C 1
ATOM 4249 O O . GLY B 1 115 ? 4.961 -33.562 -24.031 1 96.62 115 GLY B O 1
ATOM 4250 N N . HIS B 1 116 ? 5.723 -34.5 -25.891 1 96.31 116 HIS B N 1
ATOM 4251 C CA . HIS B 1 116 ? 6.43 -35.594 -25.203 1 96.31 116 HIS B CA 1
ATOM 4252 C C . HIS B 1 116 ? 7.723 -35.938 -25.938 1 96.31 116 HIS B C 1
ATOM 4254 O O . HIS B 1 116 ? 7.738 -36.062 -27.156 1 96.31 116 HIS B O 1
ATOM 4260 N N . PHE B 1 117 ? 8.797 -36.031 -25.094 1 98 117 PHE B N 1
ATOM 4261 C CA . PHE B 1 117 ? 10.039 -36.5 -25.703 1 98 117 PHE B CA 1
ATOM 4262 C C . PHE B 1 117 ? 9.961 -38 -26.047 1 98 117 PHE B C 1
ATOM 4264 O O . PHE B 1 117 ? 9.531 -38.812 -25.219 1 98 117 PHE B O 1
ATOM 4271 N N . THR B 1 118 ? 10.391 -38.344 -27.25 1 97.06 118 THR B N 1
ATOM 4272 C CA . THR B 1 118 ? 10.273 -39.719 -27.719 1 97.06 118 THR B CA 1
ATOM 4273 C C . THR B 1 118 ? 11.625 -40.25 -28.172 1 97.06 118 THR B C 1
ATOM 4275 O O . THR B 1 118 ? 11.766 -41.469 -28.469 1 97.06 118 THR B O 1
ATOM 4278 N N . ALA B 1 119 ? 12.602 -39.438 -28.297 1 96.31 119 ALA B N 1
ATOM 4279 C CA . ALA B 1 119 ? 13.992 -39.688 -28.641 1 96.31 119 ALA B CA 1
ATOM 4280 C C . ALA B 1 119 ? 14.914 -38.625 -28.094 1 96.31 119 ALA B C 1
ATOM 4282 O O . ALA B 1 119 ? 14.453 -37.594 -27.578 1 96.31 119 ALA B O 1
ATOM 4283 N N . PRO B 1 120 ? 16.203 -38.906 -28.109 1 94.5 120 PRO B N 1
ATOM 4284 C CA . PRO B 1 120 ? 17.109 -37.844 -27.609 1 94.5 120 PRO B CA 1
ATOM 4285 C C . PRO B 1 120 ? 16.891 -36.5 -28.266 1 94.5 120 PRO B C 1
ATOM 4287 O O . PRO B 1 120 ? 16.969 -36.406 -29.5 1 94.5 120 PRO B O 1
ATOM 4290 N N . ARG B 1 121 ? 16.484 -35.562 -27.422 1 92.75 121 ARG B N 1
ATOM 4291 C CA . ARG B 1 121 ? 16.297 -34.156 -27.781 1 92.75 121 ARG B CA 1
ATOM 4292 C C . ARG B 1 121 ? 15.234 -34 -28.859 1 92.75 121 ARG B C 1
ATOM 4294 O O . ARG B 1 121 ? 15.305 -33.094 -29.688 1 92.75 121 ARG B O 1
ATOM 4301 N N . THR B 1 122 ? 14.344 -34.938 -28.938 1 97.25 122 THR B N 1
ATOM 4302 C CA . THR B 1 122 ? 13.25 -34.906 -29.906 1 97.25 122 THR B CA 1
ATOM 4303 C C . THR B 1 122 ? 11.906 -34.875 -29.188 1 97.25 122 THR B C 1
ATOM 4305 O O . THR B 1 122 ? 11.531 -35.844 -28.5 1 97.25 122 THR B O 1
ATOM 4308 N N . LEU B 1 123 ? 11.18 -33.781 -29.328 1 98.25 123 LEU B N 1
ATOM 4309 C CA . LEU B 1 123 ? 9.836 -33.656 -28.781 1 98.25 123 LEU B CA 1
ATOM 4310 C C . LEU B 1 123 ? 8.781 -33.938 -29.844 1 98.25 123 LEU B C 1
ATOM 4312 O O . LEU B 1 123 ? 8.781 -33.312 -30.906 1 98.25 123 LEU B O 1
ATOM 4316 N N . THR B 1 124 ? 7.938 -34.875 -29.625 1 98.19 124 THR B N 1
ATOM 4317 C CA . THR B 1 124 ? 6.852 -35.156 -30.562 1 98.19 124 THR B CA 1
ATOM 4318 C C . THR B 1 124 ? 5.59 -34.406 -30.156 1 98.19 124 THR B C 1
ATOM 4320 O O . THR B 1 124 ? 5.148 -34.469 -29.016 1 98.19 124 THR B O 1
ATOM 4323 N N . VAL B 1 125 ? 5.07 -33.594 -31.078 1 97.25 125 VAL B N 1
ATOM 4324 C CA . VAL B 1 125 ? 3.859 -32.812 -30.922 1 97.25 125 VAL B CA 1
ATOM 4325 C C . VAL B 1 125 ? 2.895 -33.094 -32.062 1 97.25 125 VAL B C 1
ATOM 4327 O O . VAL B 1 125 ? 3.17 -32.75 -33.219 1 97.25 125 VAL B O 1
ATOM 4330 N N . ASP B 1 126 ? 1.785 -33.688 -31.797 1 93.38 126 ASP B N 1
ATOM 4331 C CA . ASP B 1 126 ? 0.772 -34 -32.781 1 93.38 126 ASP B CA 1
ATOM 4332 C C . ASP B 1 126 ? 1.393 -34.688 -34 1 93.38 126 ASP B C 1
ATOM 4334 O O . ASP B 1 126 ? 1.171 -34.281 -35.156 1 93.38 126 ASP B O 1
ATOM 4338 N N . GLY B 1 127 ? 2.225 -35.5 -33.719 1 92.62 127 GLY B N 1
ATOM 4339 C CA . GLY B 1 127 ? 2.812 -36.312 -34.781 1 92.62 127 GLY B CA 1
ATOM 4340 C C . GLY B 1 127 ? 4.016 -35.656 -35.438 1 92.62 127 GLY B C 1
ATOM 4341 O O . GLY B 1 127 ? 4.652 -36.25 -36.312 1 92.62 127 GLY B O 1
ATOM 4342 N N . THR B 1 128 ? 4.324 -34.5 -35.094 1 96.5 128 THR B N 1
ATOM 4343 C CA . THR B 1 128 ? 5.492 -33.812 -35.625 1 96.5 128 THR B CA 1
ATOM 4344 C C . THR B 1 128 ? 6.656 -33.875 -34.625 1 96.5 128 THR B C 1
ATOM 4346 O O . THR B 1 128 ? 6.496 -33.594 -33.438 1 96.5 128 THR B O 1
ATOM 4349 N N . ASP B 1 129 ? 7.773 -34.312 -35.125 1 98 129 ASP B N 1
ATOM 4350 C CA . ASP B 1 129 ? 8.984 -34.344 -34.312 1 98 129 ASP B CA 1
ATOM 4351 C C . ASP B 1 129 ? 9.703 -33 -34.344 1 98 129 ASP B C 1
ATOM 4353 O O . ASP B 1 129 ? 10.086 -32.531 -35.406 1 98 129 ASP B O 1
ATOM 4357 N N . LEU B 1 130 ? 9.867 -32.406 -33.188 1 98.44 130 LEU B N 1
ATOM 4358 C CA . LEU B 1 130 ? 10.57 -31.156 -33.062 1 98.44 130 LEU B CA 1
ATOM 4359 C C . LEU B 1 130 ? 11.938 -31.344 -32.406 1 98.44 130 LEU B C 1
ATOM 4361 O O . LEU B 1 130 ? 12.047 -32.031 -31.375 1 98.44 130 LEU B O 1
ATOM 4365 N N . THR B 1 131 ? 12.984 -30.875 -32.969 1 98 131 THR B N 1
ATOM 4366 C CA . THR B 1 131 ? 14.312 -30.844 -32.344 1 98 131 THR B CA 1
ATOM 4367 C C . THR B 1 131 ? 14.789 -29.406 -32.188 1 98 131 THR B C 1
ATOM 4369 O O . THR B 1 131 ? 14.32 -28.5 -32.875 1 98 131 THR B O 1
ATOM 4372 N N . ALA B 1 132 ? 15.656 -29.219 -31.188 1 97.56 132 ALA B N 1
ATOM 4373 C CA . ALA B 1 132 ? 16.156 -27.859 -30.969 1 97.56 132 ALA B CA 1
ATOM 4374 C C . ALA B 1 132 ? 17.547 -27.891 -30.312 1 97.56 132 ALA B C 1
ATOM 4376 O O . ALA B 1 132 ? 17.891 -28.859 -29.625 1 97.56 132 ALA B O 1
ATOM 4377 N N . ASP B 1 133 ? 18.344 -26.859 -30.562 1 97.12 133 ASP B N 1
ATOM 4378 C CA . ASP B 1 133 ? 19.656 -26.703 -29.938 1 97.12 133 ASP B CA 1
ATOM 4379 C C . ASP B 1 133 ? 19.531 -26.469 -28.438 1 97.12 133 ASP B C 1
ATOM 4381 O O . ASP B 1 133 ? 20.328 -26.969 -27.641 1 97.12 133 ASP B O 1
ATOM 4385 N N . ARG B 1 134 ? 18.547 -25.656 -28.031 1 97.88 134 ARG B N 1
ATOM 4386 C CA . ARG B 1 134 ? 18.25 -25.328 -26.641 1 97.88 134 ARG B CA 1
ATOM 4387 C C . ARG B 1 134 ? 16.844 -25.781 -26.266 1 97.88 134 ARG B C 1
ATOM 4389 O O . ARG B 1 134 ? 15.906 -25.625 -27.047 1 97.88 134 ARG B O 1
ATOM 4396 N N . ILE B 1 135 ? 16.734 -26.359 -25.109 1 98.62 135 ILE B N 1
ATOM 4397 C CA . ILE B 1 135 ? 15.445 -26.828 -24.625 1 98.62 135 ILE B CA 1
ATOM 4398 C C . ILE B 1 135 ? 15.148 -26.188 -23.266 1 98.62 135 ILE B C 1
ATOM 4400 O O . ILE B 1 135 ? 15.953 -26.281 -22.328 1 98.62 135 ILE B O 1
ATOM 4404 N N . LEU B 1 136 ? 14.055 -25.453 -23.156 1 98.62 136 LEU B N 1
ATOM 4405 C CA . LEU B 1 136 ? 13.578 -24.828 -21.922 1 98.62 136 LEU B CA 1
ATOM 4406 C C . LEU B 1 136 ? 12.312 -25.5 -21.422 1 98.62 136 LEU B C 1
ATOM 4408 O O . LEU B 1 136 ? 11.258 -25.438 -22.078 1 98.62 136 LEU B O 1
ATOM 4412 N N . LEU B 1 137 ? 12.422 -26.188 -20.297 1 98.56 137 LEU B N 1
ATOM 4413 C CA . LEU B 1 137 ? 11.305 -26.891 -19.688 1 98.56 137 LEU B CA 1
ATOM 4414 C C . LEU B 1 137 ? 10.586 -26 -18.672 1 98.56 137 LEU B C 1
ATOM 4416 O O . LEU B 1 137 ? 11.164 -25.609 -17.656 1 98.56 137 LEU B O 1
ATOM 4420 N N . VAL B 1 138 ? 9.32 -25.688 -18.906 1 98.19 138 VAL B N 1
ATOM 4421 C CA . VAL B 1 138 ? 8.539 -24.766 -18.094 1 98.19 138 VAL B CA 1
ATOM 4422 C C . VAL B 1 138 ? 7.121 -25.312 -17.906 1 98.19 138 VAL B C 1
ATOM 4424 O O . VAL B 1 138 ? 6.141 -24.609 -18.141 1 98.19 138 VAL B O 1
ATOM 4427 N N . THR B 1 139 ? 6.988 -26.516 -17.453 1 97.81 139 THR B N 1
ATOM 4428 C CA . THR B 1 139 ? 5.711 -27.219 -17.516 1 97.81 139 THR B CA 1
ATOM 4429 C C . THR B 1 139 ? 4.938 -27.047 -16.219 1 97.81 139 THR B C 1
ATOM 4431 O O . THR B 1 139 ? 3.791 -27.484 -16.109 1 97.81 139 THR B O 1
ATOM 4434 N N . GLY B 1 140 ? 5.508 -26.422 -15.234 1 97 140 GLY B N 1
ATOM 4435 C CA . GLY B 1 140 ? 4.809 -26 -14.031 1 97 140 GLY B CA 1
ATOM 4436 C C . GLY B 1 140 ? 4.336 -27.156 -13.18 1 97 140 GLY B C 1
ATOM 4437 O O . GLY B 1 140 ? 5.008 -28.188 -13.094 1 97 140 GLY B O 1
ATOM 4438 N N . THR B 1 141 ? 3.324 -26.906 -12.375 1 97.5 141 THR B N 1
ATOM 4439 C CA . THR B 1 141 ? 2.793 -27.859 -11.414 1 97.5 141 THR B CA 1
ATOM 4440 C C . THR B 1 141 ? 1.277 -27.969 -11.547 1 97.5 141 THR B C 1
ATOM 4442 O O . THR B 1 141 ? 0.656 -27.234 -12.305 1 97.5 141 THR B O 1
ATOM 4445 N N . ARG B 1 142 ? 0.704 -28.922 -10.891 1 96.62 142 ARG B N 1
ATOM 4446 C CA . ARG B 1 142 ? -0.736 -29.094 -10.727 1 96.62 142 ARG B CA 1
ATOM 4447 C C . ARG B 1 142 ? -1.097 -29.359 -9.266 1 96.62 142 ARG B C 1
ATOM 4449 O O . ARG B 1 142 ? -0.219 -29.625 -8.445 1 96.62 142 ARG B O 1
ATOM 4456 N N . SER B 1 143 ? -2.416 -29.312 -8.906 1 96.94 143 SER B N 1
ATOM 4457 C CA . SER B 1 143 ? -2.859 -29.594 -7.547 1 96.94 143 SER B CA 1
ATOM 4458 C C . SER B 1 143 ? -2.537 -31.016 -7.137 1 96.94 143 SER B C 1
ATOM 4460 O O . SER B 1 143 ? -2.779 -31.953 -7.898 1 96.94 143 SER B O 1
ATOM 4462 N N . THR B 1 144 ? -1.97 -31.141 -5.949 1 97.25 144 THR B N 1
ATOM 4463 C CA . THR B 1 144 ? -1.755 -32.469 -5.395 1 97.25 144 THR B CA 1
ATOM 4464 C C . THR B 1 144 ? -3.062 -33.062 -4.867 1 97.25 144 THR B C 1
ATOM 4466 O O . THR B 1 144 ? -3.805 -32.375 -4.148 1 97.25 144 THR B O 1
ATOM 4469 N N . ILE B 1 145 ? -3.381 -34.25 -5.227 1 97.25 145 ILE B N 1
ATOM 4470 C CA . ILE B 1 145 ? -4.504 -35 -4.652 1 97.25 145 ILE B CA 1
ATOM 4471 C C . ILE B 1 145 ? -3.994 -36 -3.627 1 97.25 145 ILE B C 1
ATOM 4473 O O . ILE B 1 145 ? -3.312 -36.969 -3.98 1 97.25 145 ILE B O 1
ATOM 4477 N N . PRO B 1 146 ? -4.34 -35.719 -2.385 1 96.88 146 PRO B N 1
ATOM 4478 C CA . PRO B 1 146 ? -3.799 -36.594 -1.331 1 96.88 146 PRO B CA 1
ATOM 4479 C C . PRO B 1 146 ? -4.461 -37.969 -1.297 1 96.88 146 PRO B C 1
ATOM 4481 O O . PRO B 1 146 ? -5.527 -38.156 -1.888 1 96.88 146 PRO B O 1
ATOM 4484 N N . ALA B 1 147 ? -3.764 -38.875 -0.576 1 95.19 147 ALA B N 1
ATOM 4485 C CA . ALA B 1 147 ? -4.297 -40.219 -0.402 1 95.19 147 ALA B CA 1
ATOM 4486 C C . ALA B 1 147 ? -5.297 -40.25 0.75 1 95.19 147 ALA B C 1
ATOM 4488 O O . ALA B 1 147 ? -4.988 -40.781 1.824 1 95.19 147 ALA B O 1
ATOM 4489 N N . ILE B 1 148 ? -6.449 -39.75 0.616 1 96.75 148 ILE B N 1
ATOM 4490 C CA . ILE B 1 148 ? -7.551 -39.781 1.569 1 96.75 148 ILE B CA 1
ATOM 4491 C C . ILE B 1 148 ? -8.531 -40.906 1.17 1 96.75 148 ILE B C 1
ATOM 4493 O O . ILE B 1 148 ? -8.984 -40.938 0.025 1 96.75 148 ILE B O 1
ATOM 4497 N N . ASP B 1 149 ? -8.852 -41.781 2.105 1 97.06 149 ASP B N 1
ATOM 4498 C CA . ASP B 1 149 ? -9.742 -42.906 1.818 1 97.06 149 ASP B CA 1
ATOM 4499 C C . ASP B 1 149 ? -11.102 -42.406 1.33 1 97.06 149 ASP B C 1
ATOM 4501 O O . ASP B 1 149 ? -11.734 -41.562 1.978 1 97.06 149 ASP B O 1
ATOM 4505 N N . GLY B 1 150 ? -11.516 -42.844 0.136 1 97.88 150 GLY B N 1
ATOM 4506 C CA . GLY B 1 150 ? -12.844 -42.531 -0.375 1 97.88 150 GLY B CA 1
ATOM 4507 C C . GLY B 1 150 ? -12.883 -41.25 -1.195 1 97.88 150 GLY B C 1
ATOM 4508 O O . GLY B 1 150 ? -13.906 -40.938 -1.803 1 97.88 150 GLY B O 1
ATOM 4509 N N . LEU B 1 151 ? -11.773 -40.531 -1.263 1 97.88 151 LEU B N 1
ATOM 4510 C CA . LEU B 1 151 ? -11.766 -39.25 -1.933 1 97.88 151 LEU B CA 1
ATOM 4511 C C . LEU B 1 151 ? -12.102 -39.406 -3.412 1 97.88 151 LEU B C 1
ATOM 4513 O O . LEU B 1 151 ? -12.711 -38.5 -4.008 1 97.88 151 LEU B O 1
ATOM 4517 N N . ASP B 1 152 ? -11.719 -40.5 -3.986 1 96.31 152 ASP B N 1
ATOM 4518 C CA . ASP B 1 152 ? -11.914 -40.719 -5.414 1 96.31 152 ASP B CA 1
ATOM 4519 C C . ASP B 1 152 ? -13.391 -40.875 -5.75 1 96.31 152 ASP B C 1
ATOM 4521 O O . ASP B 1 152 ? -13.781 -40.812 -6.918 1 96.31 152 ASP B O 1
ATOM 4525 N N . THR B 1 153 ? -14.227 -41.094 -4.738 1 96.75 153 THR B N 1
ATOM 4526 C CA . THR B 1 153 ? -15.656 -41.281 -4.98 1 96.75 153 THR B CA 1
ATOM 4527 C C . THR B 1 153 ? -16.453 -40.062 -4.523 1 96.75 153 THR B C 1
ATOM 4529 O O . THR B 1 153 ? -17.672 -40.031 -4.688 1 96.75 153 THR B O 1
ATOM 4532 N N . VAL B 1 154 ? -15.828 -39.125 -3.896 1 97.5 154 VAL B N 1
ATOM 4533 C CA . VAL B 1 154 ? -16.469 -37.938 -3.373 1 97.5 154 VAL B CA 1
ATOM 4534 C C . VAL B 1 154 ? -16.188 -36.75 -4.297 1 97.5 154 VAL B C 1
ATOM 4536 O O . VAL B 1 154 ? -15.047 -36.5 -4.684 1 97.5 154 VAL B O 1
ATOM 4539 N N . PRO B 1 155 ? -17.281 -36.062 -4.695 1 97.81 155 PRO B N 1
ATOM 4540 C CA . PRO B 1 155 ? -17 -34.844 -5.469 1 97.81 155 PRO B CA 1
ATOM 4541 C C . PRO B 1 155 ? -16.188 -33.812 -4.68 1 97.81 155 PRO B C 1
ATOM 4543 O O . PRO B 1 155 ? -16.5 -33.531 -3.521 1 97.81 155 PRO B O 1
ATOM 4546 N N . TYR B 1 156 ? -15.125 -33.344 -5.199 1 98.31 156 TYR B N 1
ATOM 4547 C CA . TYR B 1 156 ? -14.32 -32.281 -4.566 1 98.31 156 TYR B CA 1
ATOM 4548 C C . TYR B 1 156 ? -13.844 -31.266 -5.594 1 98.31 156 TYR B C 1
ATOM 4550 O O . TYR B 1 156 ? -13.898 -31.531 -6.801 1 98.31 156 TYR B O 1
ATOM 4558 N N . PHE B 1 157 ? -13.477 -30.109 -5.113 1 98.44 157 PHE B N 1
ATOM 4559 C CA . PHE B 1 157 ? -12.898 -29.047 -5.922 1 98.44 157 PHE B CA 1
ATOM 4560 C C . PHE B 1 157 ? -11.406 -28.906 -5.633 1 98.44 157 PHE B C 1
ATOM 4562 O O . PHE B 1 157 ? -10.922 -29.359 -4.598 1 98.44 157 PHE B O 1
ATOM 4569 N N . THR B 1 158 ? -10.695 -28.344 -6.578 1 98.19 158 THR B N 1
ATOM 4570 C CA . THR B 1 158 ? -9.336 -27.828 -6.43 1 98.19 158 THR B CA 1
ATOM 4571 C C . THR B 1 158 ? -9.297 -26.312 -6.637 1 98.19 158 THR B C 1
ATOM 4573 O O . THR B 1 158 ? -10.328 -25.703 -6.918 1 98.19 158 THR B O 1
ATOM 4576 N N . SER B 1 159 ? -8.055 -25.766 -6.469 1 97.25 159 SER B N 1
ATOM 4577 C CA . SER B 1 159 ? -7.902 -24.344 -6.691 1 97.25 159 SER B CA 1
ATOM 4578 C C . SER B 1 159 ? -8.266 -23.953 -8.117 1 97.25 159 SER B C 1
ATOM 4580 O O . SER B 1 159 ? -8.586 -22.797 -8.398 1 97.25 159 SER B O 1
ATOM 4582 N N . ARG B 1 160 ? -8.266 -24.906 -8.984 1 96.25 160 ARG B N 1
ATOM 4583 C CA . ARG B 1 160 ? -8.609 -24.672 -10.383 1 96.25 160 ARG B CA 1
ATOM 4584 C C . ARG B 1 160 ? -10.125 -24.688 -10.586 1 96.25 160 ARG B C 1
ATOM 4586 O O . ARG B 1 160 ? -10.688 -23.734 -11.141 1 96.25 160 ARG B O 1
ATOM 4593 N N . THR B 1 161 ? -10.758 -25.672 -10.062 1 97.56 161 THR B N 1
ATOM 4594 C CA . THR B 1 161 ? -12.141 -25.906 -10.445 1 97.56 161 THR B CA 1
ATOM 4595 C C . THR B 1 161 ? -13.094 -25.078 -9.594 1 97.56 161 THR B C 1
ATOM 4597 O O . THR B 1 161 ? -14.195 -24.734 -10.031 1 97.56 161 THR B O 1
ATOM 4600 N N . LEU B 1 162 ? -12.695 -24.719 -8.391 1 98.31 162 LEU B N 1
ATOM 4601 C CA . LEU B 1 162 ? -13.57 -23.953 -7.508 1 98.31 162 LEU B CA 1
ATOM 4602 C C . LEU B 1 162 ? -13.82 -22.547 -8.062 1 98.31 162 LEU B C 1
ATOM 4604 O O . LEU B 1 162 ? -14.828 -21.922 -7.73 1 98.31 162 LEU B O 1
ATOM 4608 N N . LEU B 1 163 ? -12.977 -22.078 -8.945 1 98.25 163 LEU B N 1
ATOM 4609 C CA . LEU B 1 163 ? -13.047 -20.719 -9.492 1 98.25 163 LEU B CA 1
ATOM 4610 C C . LEU B 1 163 ? -14.242 -20.578 -10.422 1 98.25 163 LEU B C 1
ATOM 4612 O O . LEU B 1 163 ? -14.648 -19.453 -10.742 1 98.25 163 LEU B O 1
ATOM 4616 N N . ASP B 1 164 ? -14.805 -21.703 -10.852 1 97.75 164 ASP B N 1
ATOM 4617 C CA . ASP B 1 164 ? -15.859 -21.656 -11.859 1 97.75 164 ASP B CA 1
ATOM 4618 C C . ASP B 1 164 ? -17.234 -21.922 -11.234 1 97.75 164 ASP B C 1
ATOM 4620 O O . ASP B 1 164 ? -18.25 -21.938 -11.938 1 97.75 164 ASP B O 1
ATOM 4624 N N . LEU B 1 165 ? -17.188 -22.109 -9.914 1 97.81 165 LEU B N 1
ATOM 4625 C CA . LEU B 1 165 ? -18.453 -22.359 -9.219 1 97.81 165 LEU B CA 1
ATOM 4626 C C . LEU B 1 165 ? -19.344 -21.125 -9.25 1 97.81 165 LEU B C 1
ATOM 4628 O O . LEU B 1 165 ? -18.891 -20.016 -8.961 1 97.81 165 LEU B O 1
ATOM 4632 N N . THR B 1 166 ? -20.625 -21.281 -9.547 1 98.06 166 THR B N 1
ATOM 4633 C CA . THR B 1 166 ? -21.516 -20.125 -9.68 1 98.06 166 THR B CA 1
ATOM 4634 C C . THR B 1 166 ? -22.594 -20.141 -8.609 1 98.06 166 THR B C 1
ATOM 4636 O O . THR B 1 166 ? -23.344 -19.188 -8.445 1 98.06 166 THR B O 1
ATOM 4639 N N . ASP B 1 167 ? -22.703 -21.281 -7.852 1 97.5 167 ASP B N 1
ATOM 4640 C CA . ASP B 1 167 ? -23.594 -21.359 -6.699 1 97.5 167 ASP B CA 1
ATOM 4641 C C . ASP B 1 167 ? -22.797 -21.422 -5.395 1 97.5 167 ASP B C 1
ATOM 4643 O O . ASP B 1 167 ? -21.844 -22.203 -5.281 1 97.5 167 ASP B O 1
ATOM 4647 N N . LEU B 1 168 ? -23.266 -20.703 -4.5 1 97.81 168 LEU B N 1
ATOM 4648 C CA . LEU B 1 168 ? -22.516 -20.578 -3.252 1 97.81 168 LEU B CA 1
ATOM 4649 C C . LEU B 1 168 ? -22.703 -21.812 -2.379 1 97.81 168 LEU B C 1
ATOM 4651 O O . LEU B 1 168 ? -23.828 -22.188 -2.051 1 97.81 168 LEU B O 1
ATOM 4655 N N . PRO B 1 169 ? -21.578 -22.422 -1.979 1 98.31 169 PRO B N 1
ATOM 4656 C CA . PRO B 1 169 ? -21.719 -23.516 -1.016 1 98.31 169 PRO B CA 1
ATOM 4657 C C . PRO B 1 169 ? -22.344 -23.062 0.305 1 98.31 169 PRO B C 1
ATOM 4659 O O . PRO B 1 169 ? -21.969 -22.016 0.838 1 98.31 169 PRO B O 1
ATOM 4662 N N . SER B 1 170 ? -23.281 -23.891 0.803 1 98.5 170 SER B N 1
ATOM 4663 C CA . SER B 1 170 ? -23.812 -23.562 2.125 1 98.5 170 SER B CA 1
ATOM 4664 C C . SER B 1 170 ? -22.734 -23.75 3.203 1 98.5 170 SER B C 1
ATOM 4666 O O . SER B 1 170 ? -22.641 -22.922 4.121 1 98.5 170 SER B O 1
ATOM 4668 N N . HIS B 1 171 ? -21.984 -24.781 3.059 1 98.81 171 HIS B N 1
ATOM 4669 C CA . HIS B 1 171 ? -20.891 -25.078 3.986 1 98.81 171 HIS B CA 1
ATOM 4670 C C . HIS B 1 171 ? -19.703 -25.688 3.258 1 98.81 171 HIS B C 1
ATOM 4672 O O . HIS B 1 171 ? -19.734 -26.859 2.885 1 98.81 171 HIS B O 1
ATOM 4678 N N . LEU B 1 172 ? -18.609 -24.875 3.09 1 98.88 172 LEU B N 1
ATOM 4679 C CA . LEU B 1 172 ? -17.406 -25.297 2.377 1 98.88 172 LEU B CA 1
ATOM 4680 C C . LEU B 1 172 ? -16.391 -25.875 3.344 1 98.88 172 LEU B C 1
ATOM 4682 O O . LEU B 1 172 ? -15.961 -25.203 4.285 1 98.88 172 LEU B O 1
ATOM 4686 N N . LEU B 1 173 ? -16.031 -27.125 3.164 1 98.44 173 LEU B N 1
ATOM 4687 C CA . LEU B 1 173 ? -14.898 -27.734 3.844 1 98.44 173 LEU B CA 1
ATOM 4688 C C . LEU B 1 173 ? -13.609 -27.531 3.055 1 98.44 173 LEU B C 1
ATOM 4690 O O . LEU B 1 173 ? -13.57 -27.781 1.85 1 98.44 173 LEU B O 1
ATOM 4694 N N . VAL B 1 174 ? -12.625 -27.031 3.691 1 98.81 174 VAL B N 1
ATOM 4695 C CA . VAL B 1 174 ? -11.328 -26.797 3.061 1 98.81 174 VAL B CA 1
ATOM 4696 C C . VAL B 1 174 ? -10.266 -27.656 3.73 1 98.81 174 VAL B C 1
ATOM 4698 O O . VAL B 1 174 ? -10.008 -27.516 4.93 1 98.81 174 VAL B O 1
ATOM 4701 N N . VAL B 1 175 ? -9.641 -28.531 2.998 1 98.12 175 VAL B N 1
ATOM 4702 C CA . VAL B 1 175 ? -8.539 -29.359 3.512 1 98.12 175 VAL B CA 1
ATOM 4703 C C . VAL B 1 175 ? -7.207 -28.781 3.055 1 98.12 175 VAL B C 1
ATOM 4705 O O . VAL B 1 175 ? -6.883 -28.812 1.866 1 98.12 175 VAL B O 1
ATOM 4708 N N . GLY B 1 176 ? -6.406 -28.328 3.994 1 98.25 176 GLY B N 1
ATOM 4709 C CA . GLY B 1 176 ? -5.148 -27.656 3.742 1 98.25 176 GLY B CA 1
ATOM 4710 C C . GLY B 1 176 ? -5.168 -26.188 4.16 1 98.25 176 GLY B C 1
ATOM 4711 O O . GLY B 1 176 ? -5.98 -25.406 3.66 1 98.25 176 GLY B O 1
ATOM 4712 N N . GLY B 1 177 ? -4.328 -25.812 5.066 1 98.31 177 GLY B N 1
ATOM 4713 C CA . GLY B 1 177 ? -4.273 -24.469 5.605 1 98.31 177 GLY B CA 1
ATOM 4714 C C . GLY B 1 177 ? -3.041 -23.703 5.156 1 98.31 177 GLY B C 1
ATOM 4715 O O . GLY B 1 177 ? -2.5 -22.891 5.914 1 98.31 177 GLY B O 1
ATOM 4716 N N . GLY B 1 178 ? -2.516 -23.969 3.908 1 98.06 178 GLY B N 1
ATOM 4717 C CA . GLY B 1 178 ? -1.49 -23.172 3.264 1 98.06 178 GLY B CA 1
ATOM 4718 C C . GLY B 1 178 ? -2.045 -21.938 2.564 1 98.06 178 GLY B C 1
ATOM 4719 O O . GLY B 1 178 ? -3.113 -21.438 2.928 1 98.06 178 GLY B O 1
ATOM 4720 N N . TYR B 1 179 ? -1.364 -21.406 1.602 1 97.38 179 TYR B N 1
ATOM 4721 C CA . TYR B 1 179 ? -1.726 -20.172 0.914 1 97.38 179 TYR B CA 1
ATOM 4722 C C . TYR B 1 179 ? -3.09 -20.297 0.248 1 97.38 179 TYR B C 1
ATOM 4724 O O . TYR B 1 179 ? -3.994 -19.5 0.515 1 97.38 179 TYR B O 1
ATOM 4732 N N . VAL B 1 180 ? -3.234 -21.328 -0.542 1 97.88 180 VAL B N 1
ATOM 4733 C CA . VAL B 1 180 ? -4.441 -21.531 -1.336 1 97.88 180 VAL B CA 1
ATOM 4734 C C . VAL B 1 180 ? -5.641 -21.734 -0.412 1 97.88 180 VAL B C 1
ATOM 4736 O O . VAL B 1 180 ? -6.672 -21.094 -0.573 1 97.88 180 VAL B O 1
ATOM 4739 N N . GLY B 1 181 ? -5.484 -22.609 0.583 1 98.69 181 GLY B N 1
ATOM 4740 C CA . GLY B 1 181 ? -6.582 -22.922 1.489 1 98.69 181 GLY B CA 1
ATOM 4741 C C . GLY B 1 181 ? -7.062 -21.703 2.264 1 98.69 181 GLY B C 1
ATOM 4742 O O . GLY B 1 181 ? -8.266 -21.453 2.359 1 98.69 181 GLY B O 1
ATOM 4743 N N . CYS B 1 182 ? -6.18 -20.922 2.773 1 98.88 182 CYS B N 1
ATOM 4744 C CA . CYS B 1 182 ? -6.527 -19.75 3.578 1 98.88 182 CYS B CA 1
ATOM 4745 C C . CYS B 1 182 ? -7.227 -18.703 2.732 1 98.88 182 CYS B C 1
ATOM 4747 O O . CYS B 1 182 ? -8.234 -18.125 3.156 1 98.88 182 CYS B O 1
ATOM 4749 N N . GLU B 1 183 ? -6.711 -18.422 1.543 1 98.88 183 GLU B N 1
ATOM 4750 C CA . GLU B 1 183 ? -7.32 -17.406 0.677 1 98.88 183 GLU B CA 1
ATOM 4751 C C . GLU B 1 183 ? -8.742 -17.812 0.281 1 98.88 183 GLU B C 1
ATOM 4753 O O . GLU B 1 183 ? -9.664 -17 0.377 1 98.88 183 GLU B O 1
ATOM 4758 N N . PHE B 1 184 ? -8.906 -19.078 -0.099 1 98.88 184 PHE B N 1
ATOM 4759 C CA . PHE B 1 184 ? -10.219 -19.531 -0.537 1 98.88 184 PHE B CA 1
ATOM 4760 C C . PHE B 1 184 ? -11.195 -19.578 0.635 1 98.88 184 PHE B C 1
ATOM 4762 O O . PHE B 1 184 ? -12.375 -19.25 0.486 1 98.88 184 PHE B O 1
ATOM 4769 N N . ALA B 1 185 ? -10.695 -20.016 1.8 1 98.94 185 ALA B N 1
ATOM 4770 C CA . ALA B 1 185 ? -11.547 -20.078 2.982 1 98.94 185 ALA B CA 1
ATOM 4771 C C . ALA B 1 185 ? -12.148 -18.719 3.297 1 98.94 185 ALA B C 1
ATOM 4773 O O . ALA B 1 185 ? -13.375 -18.578 3.424 1 98.94 185 ALA B O 1
ATOM 4774 N N . GLN B 1 186 ? -11.352 -17.719 3.352 1 98.88 186 GLN B N 1
ATOM 4775 C CA . GLN B 1 186 ? -11.844 -16.406 3.725 1 98.88 186 GLN B CA 1
ATOM 4776 C C . GLN B 1 186 ? -12.688 -15.789 2.611 1 98.88 186 GLN B C 1
ATOM 4778 O O . GLN B 1 186 ? -13.688 -15.125 2.877 1 98.88 186 GLN B O 1
ATOM 4783 N N . MET B 1 187 ? -12.281 -16.016 1.346 1 98.88 187 MET B N 1
ATOM 4784 C CA . MET B 1 187 ? -13.031 -15.523 0.191 1 98.88 187 MET B CA 1
ATOM 4785 C C . MET B 1 187 ? -14.469 -16.031 0.223 1 98.88 187 MET B C 1
ATOM 4787 O O . MET B 1 187 ? -15.406 -15.227 0.165 1 98.88 187 MET B O 1
ATOM 4791 N N . PHE B 1 188 ? -14.648 -17.297 0.468 1 98.94 188 PHE B N 1
ATOM 4792 C CA . PHE B 1 188 ? -15.984 -17.891 0.405 1 98.94 188 PHE B CA 1
ATOM 4793 C C . PHE B 1 188 ? -16.766 -17.562 1.67 1 98.94 188 PHE B C 1
ATOM 4795 O O . PHE B 1 188 ? -18 -17.406 1.621 1 98.94 188 PHE B O 1
ATOM 4802 N N . ARG B 1 189 ? -16.062 -17.469 2.828 1 98.88 189 ARG B N 1
ATOM 4803 C CA . ARG B 1 189 ? -16.75 -16.984 4.016 1 98.88 189 ARG B CA 1
ATOM 4804 C C . ARG B 1 189 ? -17.344 -15.602 3.766 1 98.88 189 ARG B C 1
ATOM 4806 O O . ARG B 1 189 ? -18.5 -15.352 4.117 1 98.88 189 ARG B O 1
ATOM 4813 N N . ARG B 1 190 ? -16.641 -14.766 3.113 1 98.75 190 ARG B N 1
ATOM 4814 C CA . ARG B 1 190 ? -17.062 -13.391 2.861 1 98.75 190 ARG B CA 1
ATOM 4815 C C . ARG B 1 190 ? -18.125 -13.344 1.771 1 98.75 190 ARG B C 1
ATOM 4817 O O . ARG B 1 190 ? -18.938 -12.414 1.73 1 98.75 190 ARG B O 1
ATOM 4824 N N . PHE B 1 191 ? -18.141 -14.352 0.908 1 98.75 191 PHE B N 1
ATOM 4825 C CA . PHE B 1 191 ? -19.234 -14.453 -0.042 1 98.75 191 PHE B CA 1
ATOM 4826 C C . PHE B 1 191 ? -20.531 -14.859 0.663 1 98.75 191 PHE B C 1
ATOM 4828 O O . PHE B 1 191 ? -21.625 -14.586 0.169 1 98.75 191 PHE B O 1
ATOM 4835 N N . GLY B 1 192 ? -20.391 -15.609 1.844 1 98.31 192 GLY B N 1
ATOM 4836 C CA . GLY B 1 192 ? -21.594 -15.93 2.6 1 98.31 192 GLY B CA 1
ATOM 4837 C C . GLY B 1 192 ? -21.656 -17.391 3.037 1 98.31 192 GLY B C 1
ATOM 4838 O O . GLY B 1 192 ? -22.578 -17.781 3.75 1 98.31 192 GLY B O 1
ATOM 4839 N N . SER B 1 193 ? -20.656 -18.188 2.678 1 98.75 193 SER B N 1
ATOM 4840 C CA . SER B 1 193 ? -20.641 -19.609 3.049 1 98.75 193 SER B CA 1
ATOM 4841 C C . SER B 1 193 ? -20.234 -19.781 4.508 1 98.75 193 SER B C 1
ATOM 4843 O O . SER B 1 193 ? -19.484 -18.969 5.055 1 98.75 193 SER B O 1
ATOM 4845 N N . GLU B 1 194 ? -20.781 -20.797 5.121 1 98.62 194 GLU B N 1
ATOM 4846 C CA . GLU B 1 194 ? -20.062 -21.359 6.262 1 98.62 194 GLU B CA 1
ATOM 4847 C C . GLU B 1 194 ? -18.797 -22.062 5.816 1 98.62 194 GLU B C 1
ATOM 4849 O O . GLU B 1 194 ? -18.766 -22.703 4.754 1 98.62 194 GLU B O 1
ATOM 4854 N N . VAL B 1 195 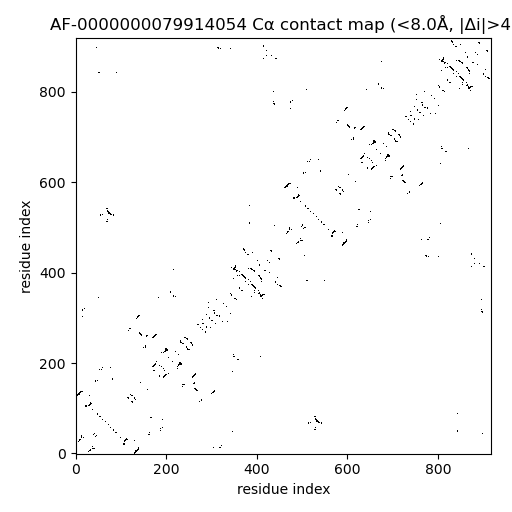? -17.703 -21.922 6.586 1 98.81 195 VAL B N 1
ATOM 4855 C CA . VAL B 1 195 ? -16.453 -22.531 6.148 1 98.81 195 VAL B CA 1
ATOM 4856 C C . VAL B 1 195 ? -15.773 -23.219 7.332 1 98.81 195 VAL B C 1
ATOM 4858 O O . VAL B 1 195 ? -15.695 -22.656 8.422 1 98.81 195 VAL B O 1
ATOM 4861 N N . THR B 1 196 ? -15.344 -24.422 7.168 1 98 196 THR B N 1
ATOM 4862 C CA . THR B 1 196 ? -14.453 -25.141 8.07 1 98 196 THR B CA 1
ATOM 4863 C C . THR B 1 196 ? -13.117 -25.438 7.391 1 98 196 THR B C 1
ATOM 4865 O O . THR B 1 196 ? -13.078 -26.078 6.344 1 98 196 THR B O 1
ATOM 4868 N N . LEU B 1 197 ? -12.078 -24.922 7.941 1 98.06 197 LEU B N 1
ATOM 4869 C CA . LEU B 1 197 ? -10.727 -25.094 7.426 1 98.06 197 LEU B CA 1
ATOM 4870 C C . LEU B 1 197 ? -9.945 -26.109 8.258 1 98.06 197 LEU B C 1
ATOM 4872 O O . LEU B 1 197 ? -9.758 -25.922 9.461 1 98.06 197 LEU B O 1
ATOM 4876 N N . ILE B 1 198 ? -9.5 -27.156 7.637 1 96.75 198 ILE B N 1
ATOM 4877 C CA . ILE B 1 198 ? -8.812 -28.25 8.297 1 96.75 198 ILE B CA 1
ATOM 4878 C C . ILE B 1 198 ? -7.336 -28.25 7.898 1 96.75 198 ILE B C 1
ATOM 4880 O O . ILE B 1 198 ? -7.012 -28.297 6.711 1 96.75 198 ILE B O 1
ATOM 4884 N N . GLN B 1 199 ? -6.469 -28.219 8.836 1 96.56 199 GLN B N 1
ATOM 4885 C CA . GLN B 1 199 ? -5.031 -28.141 8.617 1 96.56 199 GLN B CA 1
ATOM 4886 C C . GLN B 1 199 ? -4.285 -29.188 9.461 1 96.56 199 GLN B C 1
ATOM 4888 O O . GLN B 1 199 ? -4.441 -29.219 10.68 1 96.56 199 GLN B O 1
ATOM 4893 N N . ARG B 1 200 ? -3.504 -30.016 8.789 1 95.25 200 ARG B N 1
ATOM 4894 C CA . ARG B 1 200 ? -2.75 -31.062 9.453 1 95.25 200 ARG B CA 1
ATOM 4895 C C . ARG B 1 200 ? -1.714 -30.484 10.406 1 95.25 200 ARG B C 1
ATOM 4897 O O . ARG B 1 200 ? -1.548 -30.969 11.531 1 95.25 200 ARG B O 1
ATOM 4904 N N . ALA B 1 201 ? -1.018 -29.438 9.969 1 96.19 201 ALA B N 1
ATOM 4905 C CA . ALA B 1 201 ? 0.005 -28.812 10.805 1 96.19 201 ALA B CA 1
ATOM 4906 C C . ALA B 1 201 ? -0.618 -28.141 12.023 1 96.19 201 ALA B C 1
ATOM 4908 O O . ALA B 1 201 ? -1.836 -27.969 12.086 1 96.19 201 ALA B O 1
ATOM 4909 N N . ASP B 1 202 ? 0.155 -27.719 12.992 1 96.19 202 ASP B N 1
ATOM 4910 C CA . ASP B 1 202 ? -0.325 -27.172 14.258 1 96.19 202 ASP B CA 1
ATOM 4911 C C . ASP B 1 202 ? -0.725 -25.703 14.094 1 96.19 202 ASP B C 1
ATOM 4913 O O . ASP B 1 202 ? -1.319 -25.109 15 1 96.19 202 ASP B O 1
ATOM 4917 N N . ARG B 1 203 ? -0.456 -25.156 12.961 1 97.81 203 ARG B N 1
ATOM 4918 C CA . ARG B 1 203 ? -0.845 -23.766 12.703 1 97.81 203 ARG B CA 1
ATOM 4919 C C . ARG B 1 203 ? -1.112 -23.547 11.219 1 97.81 203 ARG B C 1
ATOM 4921 O O . ARG B 1 203 ? -0.699 -24.344 10.383 1 97.81 203 ARG B O 1
ATOM 4928 N N . LEU B 1 204 ? -1.909 -22.531 10.922 1 98.56 204 LEU B N 1
ATOM 4929 C CA . LEU B 1 204 ? -2.082 -22.094 9.539 1 98.56 204 LEU B CA 1
ATOM 4930 C C . LEU B 1 204 ? -0.785 -21.516 8.984 1 98.56 204 LEU B C 1
ATOM 4932 O O . LEU B 1 204 ? 0.047 -21.016 9.742 1 98.56 204 LEU B O 1
ATOM 4936 N N . LEU B 1 205 ? -0.601 -21.609 7.664 1 98.62 205 LEU B N 1
ATOM 4937 C CA . LEU B 1 205 ? 0.576 -21.047 7.008 1 98.62 205 LEU B CA 1
ATOM 4938 C C . LEU B 1 205 ? 1.846 -21.391 7.777 1 98.62 205 LEU B C 1
ATOM 4940 O O . LEU B 1 205 ? 2.584 -20.5 8.203 1 98.62 205 LEU B O 1
ATOM 4944 N N . PRO B 1 206 ? 2.135 -22.656 7.855 1 97.62 206 PRO B N 1
ATOM 4945 C CA . PRO B 1 206 ? 3.207 -23.109 8.75 1 97.62 206 PRO B CA 1
ATOM 4946 C C . PRO B 1 206 ? 4.582 -22.609 8.32 1 97.62 206 PRO B C 1
ATOM 4948 O O . PRO B 1 206 ? 5.531 -22.641 9.109 1 97.62 206 PRO B O 1
ATOM 4951 N N . GLY B 1 207 ? 4.715 -22.156 7.047 1 97.12 207 GLY B N 1
ATOM 4952 C CA . GLY B 1 207 ? 5.98 -21.625 6.57 1 97.12 207 GLY B CA 1
ATOM 4953 C C . GLY B 1 207 ? 6.215 -20.188 6.996 1 97.12 207 GLY B C 1
ATOM 4954 O O . GLY B 1 207 ? 7.332 -19.672 6.883 1 97.12 207 GLY B O 1
ATOM 4955 N N . GLU B 1 208 ? 5.207 -19.5 7.523 1 98.69 208 GLU B N 1
ATOM 4956 C CA . GLU B 1 208 ? 5.324 -18.109 7.941 1 98.69 208 GLU B CA 1
ATOM 4957 C C . GLU B 1 208 ? 5.875 -18 9.359 1 98.69 208 GLU B C 1
ATOM 4959 O O . GLU B 1 208 ? 5.891 -18.984 10.102 1 98.69 208 GLU B O 1
ATOM 4964 N N . ASP B 1 209 ? 6.344 -16.797 9.719 1 98.81 209 ASP B N 1
ATOM 4965 C CA . ASP B 1 209 ? 6.68 -16.531 11.109 1 98.81 209 ASP B CA 1
ATOM 4966 C C . ASP B 1 209 ? 5.504 -16.859 12.031 1 98.81 209 ASP B C 1
ATOM 4968 O O . ASP B 1 209 ? 4.355 -16.547 11.711 1 98.81 209 ASP B O 1
ATOM 4972 N N . PRO B 1 210 ? 5.793 -17.469 13.156 1 98.75 210 PRO B N 1
ATOM 4973 C CA . PRO B 1 210 ? 4.707 -17.891 14.047 1 98.75 210 PRO B CA 1
ATOM 4974 C C . PRO B 1 210 ? 3.77 -16.75 14.422 1 98.75 210 PRO B C 1
ATOM 4976 O O . PRO B 1 210 ? 2.557 -16.953 14.523 1 98.75 210 PRO B O 1
ATOM 4979 N N . ASP B 1 211 ? 4.266 -15.539 14.641 1 98.81 211 ASP B N 1
ATOM 4980 C CA . ASP B 1 211 ? 3.432 -14.391 14.984 1 98.81 211 ASP B CA 1
ATOM 4981 C C . ASP B 1 211 ? 2.473 -14.055 13.844 1 98.81 211 ASP B C 1
ATOM 4983 O O . ASP B 1 211 ? 1.344 -13.617 14.086 1 98.81 211 ASP B O 1
ATOM 4987 N N . ILE B 1 212 ? 2.949 -14.266 12.625 1 98.88 212 ILE B N 1
ATOM 4988 C CA . ILE B 1 212 ? 2.141 -13.984 11.445 1 98.88 212 ILE B CA 1
ATOM 4989 C C . ILE B 1 212 ? 1.053 -15.047 11.297 1 98.88 212 ILE B C 1
ATOM 4991 O O . ILE B 1 212 ? -0.109 -14.719 11.047 1 98.88 212 ILE B O 1
ATOM 4995 N N . SER B 1 213 ? 1.435 -16.312 11.492 1 98.88 213 SER B N 1
ATOM 4996 C CA . SER B 1 213 ? 0.453 -17.391 11.477 1 98.88 213 SER B CA 1
ATOM 4997 C C . SER B 1 213 ? -0.652 -17.141 12.5 1 98.88 213 SER B C 1
ATOM 4999 O O . SER B 1 213 ? -1.832 -17.344 12.203 1 98.88 213 SER B O 1
ATOM 5001 N N . ALA B 1 214 ? -0.257 -16.719 13.641 1 98.88 214 ALA B N 1
ATOM 5002 C CA . ALA B 1 214 ? -1.215 -16.453 14.711 1 98.88 214 ALA B CA 1
ATOM 5003 C C . ALA B 1 214 ? -2.166 -15.328 14.328 1 98.88 214 ALA B C 1
ATOM 5005 O O . ALA B 1 214 ? -3.371 -15.414 14.578 1 98.88 214 ALA B O 1
ATOM 5006 N N . ALA B 1 215 ? -1.608 -14.281 13.766 1 98.88 215 ALA B N 1
ATOM 5007 C CA . ALA B 1 215 ? -2.424 -13.141 13.352 1 98.88 215 ALA B CA 1
ATOM 5008 C C . ALA B 1 215 ? -3.443 -13.555 12.297 1 98.88 215 ALA B C 1
ATOM 5010 O O . ALA B 1 215 ? -4.598 -13.117 12.336 1 98.88 215 ALA B O 1
ATOM 5011 N N . VAL B 1 216 ? -3.047 -14.383 11.359 1 98.88 216 VAL B N 1
ATOM 5012 C CA . VAL B 1 216 ? -3.945 -14.836 10.305 1 98.88 216 VAL B CA 1
ATOM 5013 C C . VAL B 1 216 ? -5.059 -15.695 10.906 1 98.88 216 VAL B C 1
ATOM 5015 O O . VAL B 1 216 ? -6.23 -15.523 10.57 1 98.88 216 VAL B O 1
ATOM 5018 N N . ARG B 1 217 ? -4.684 -16.609 11.805 1 98.75 217 ARG B N 1
ATOM 5019 C CA . ARG B 1 217 ? -5.691 -17.422 12.469 1 98.75 217 ARG B CA 1
ATOM 5020 C C . ARG B 1 217 ? -6.715 -16.562 13.188 1 98.75 217 ARG B C 1
ATOM 5022 O O . ARG B 1 217 ? -7.918 -16.812 13.117 1 98.75 217 ARG B O 1
ATOM 5029 N N . GLU B 1 218 ? -6.242 -15.531 13.875 1 98.75 218 GLU B N 1
ATOM 5030 C CA . GLU B 1 218 ? -7.129 -14.625 14.586 1 98.75 218 GLU B CA 1
ATOM 5031 C C . GLU B 1 218 ? -8.086 -13.922 13.625 1 98.75 218 GLU B C 1
ATOM 5033 O O . GLU B 1 218 ? -9.281 -13.797 13.914 1 98.75 218 GLU B O 1
ATOM 5038 N N . GLY B 1 219 ? -7.535 -13.469 12.508 1 98.5 219 GLY B N 1
ATOM 5039 C CA . GLY B 1 219 ? -8.375 -12.82 11.516 1 98.5 219 GLY B CA 1
ATOM 5040 C C . GLY B 1 219 ? -9.438 -13.742 10.945 1 98.5 219 GLY B C 1
ATOM 5041 O O . GLY B 1 219 ? -10.594 -13.344 10.797 1 98.5 219 GLY B O 1
ATOM 5042 N N . MET B 1 220 ? -9.086 -14.969 10.664 1 98.5 220 MET B N 1
ATOM 5043 C CA . MET B 1 220 ? -10.016 -15.945 10.102 1 98.5 220 MET B CA 1
ATOM 5044 C C . MET B 1 220 ? -11.117 -16.281 11.086 1 98.5 220 MET B C 1
ATOM 5046 O O . MET B 1 220 ? -12.297 -16.344 10.719 1 98.5 220 MET B O 1
ATOM 5050 N N . THR B 1 221 ? -10.703 -16.469 12.32 1 98.5 221 THR B N 1
ATOM 5051 C CA . THR B 1 221 ? -11.672 -16.781 13.359 1 98.5 221 THR B CA 1
ATOM 5052 C C . THR B 1 221 ? -12.633 -15.617 13.586 1 98.5 221 THR B C 1
ATOM 5054 O O . THR B 1 221 ? -13.836 -15.812 13.742 1 98.5 221 THR B O 1
ATOM 5057 N N . ALA B 1 222 ? -12.07 -14.422 13.57 1 98.38 222 ALA B N 1
ATOM 5058 C CA . ALA B 1 222 ? -12.891 -13.219 13.734 1 98.38 222 ALA B CA 1
ATOM 5059 C C . ALA B 1 222 ? -13.898 -13.086 12.602 1 98.38 222 ALA B C 1
ATOM 5061 O O . ALA B 1 222 ? -14.992 -12.547 12.797 1 98.38 222 ALA B O 1
ATOM 5062 N N . ASP B 1 223 ? -13.594 -13.641 11.422 1 98.12 223 ASP B N 1
ATOM 5063 C CA . ASP B 1 223 ? -14.492 -13.594 10.273 1 98.12 223 ASP B CA 1
ATOM 5064 C C . ASP B 1 223 ? -15.547 -14.695 10.359 1 98.12 223 ASP B C 1
ATOM 5066 O O . ASP B 1 223 ? -16.453 -14.758 9.523 1 98.12 223 ASP B O 1
ATOM 5070 N N . GLY B 1 224 ? -15.383 -15.609 11.312 1 98.44 224 GLY B N 1
ATOM 5071 C CA . GLY B 1 224 ? -16.391 -16.641 11.516 1 98.44 224 GLY B CA 1
ATOM 5072 C C . GLY B 1 224 ? -16.016 -17.969 10.891 1 98.44 224 GLY B C 1
ATOM 5073 O O . GLY B 1 224 ? -16.859 -18.844 10.703 1 98.44 224 GLY B O 1
ATOM 5074 N N . ILE B 1 225 ? -14.781 -18.203 10.531 1 98.75 225 ILE B N 1
ATOM 5075 C CA . ILE B 1 225 ? -14.305 -19.469 9.969 1 98.75 225 ILE B CA 1
ATOM 5076 C C . ILE B 1 225 ? -13.922 -20.422 11.094 1 98.75 225 ILE B C 1
ATOM 5078 O O . ILE B 1 225 ? -13.219 -20.031 12.031 1 98.75 225 ILE B O 1
ATOM 5082 N N . THR B 1 226 ? -14.438 -21.641 11.055 1 97.69 226 THR B N 1
ATOM 5083 C CA . THR B 1 226 ? -13.969 -22.672 11.961 1 97.69 226 THR B CA 1
ATOM 5084 C C . THR B 1 226 ? -12.602 -23.203 11.516 1 97.69 226 THR B C 1
ATOM 5086 O O . THR B 1 226 ? -12.469 -23.734 10.414 1 97.69 226 THR B O 1
ATOM 5089 N N . VAL B 1 227 ? -11.625 -23.031 12.375 1 97.62 227 VAL B N 1
ATOM 5090 C CA . VAL B 1 227 ? -10.266 -23.438 12.031 1 97.62 227 VAL B CA 1
ATOM 5091 C C . VAL B 1 227 ? -9.844 -24.609 12.906 1 97.62 227 VAL B C 1
ATOM 5093 O O . VAL B 1 227 ? -9.805 -24.5 14.133 1 97.62 227 VAL B O 1
ATOM 5096 N N . LEU B 1 228 ? -9.523 -25.703 12.266 1 96.44 228 LEU B N 1
ATOM 5097 C CA . LEU B 1 228 ? -9.078 -26.906 12.953 1 96.44 228 LEU B CA 1
ATOM 5098 C C . LEU B 1 228 ? -7.637 -27.25 12.586 1 96.44 228 LEU B C 1
ATOM 5100 O O . LEU B 1 228 ? -7.387 -27.844 11.539 1 96.44 228 LEU B O 1
ATOM 5104 N N . THR B 1 229 ? -6.699 -26.922 13.453 1 95.94 229 THR B N 1
ATOM 5105 C CA . THR B 1 229 ? -5.297 -27.266 13.242 1 95.94 229 THR B CA 1
ATOM 5106 C C . THR B 1 229 ? -4.953 -28.578 13.953 1 95.94 229 THR B C 1
ATOM 5108 O O . THR B 1 229 ? -5.742 -29.078 14.758 1 95.94 229 THR B O 1
ATOM 5111 N N . GLY B 1 230 ? -3.758 -29.141 13.617 1 94.62 230 GLY B N 1
ATOM 5112 C CA . GLY B 1 230 ? -3.42 -30.438 14.195 1 94.62 230 GLY B CA 1
ATOM 5113 C C . GLY B 1 230 ? -4.426 -31.516 13.867 1 94.62 230 GLY B C 1
ATOM 5114 O O . GLY B 1 230 ? -4.672 -32.406 14.672 1 94.62 230 GLY B O 1
ATOM 5115 N N . THR B 1 231 ? -5.121 -31.344 12.766 1 94.81 231 THR B N 1
ATOM 5116 C CA . THR B 1 231 ? -6.195 -32.25 12.344 1 94.81 231 THR B CA 1
ATOM 5117 C C . THR B 1 231 ? -5.906 -32.812 10.953 1 94.81 231 THR B C 1
ATOM 5119 O O . THR B 1 231 ? -5.672 -32.062 10.008 1 94.81 231 THR B O 1
ATOM 5122 N N . THR B 1 232 ? -5.926 -34.125 10.82 1 94.44 232 THR B N 1
ATOM 5123 C CA . THR B 1 232 ? -5.629 -34.781 9.555 1 94.44 232 THR B CA 1
ATOM 5124 C C . THR B 1 232 ? -6.883 -35.438 8.984 1 94.44 232 THR B C 1
ATOM 5126 O O . THR B 1 232 ? -7.508 -36.281 9.641 1 94.44 232 THR B O 1
ATOM 5129 N N . CYS B 1 233 ? -7.258 -35.062 7.805 1 94.5 233 CYS B N 1
ATOM 5130 C CA . CYS B 1 233 ? -8.367 -35.719 7.105 1 94.5 233 CYS B CA 1
ATOM 5131 C C . CYS B 1 233 ? -7.949 -37.062 6.551 1 94.5 233 CYS B C 1
ATOM 5133 O O . CYS B 1 233 ? -7.02 -37.156 5.746 1 94.5 233 CYS B O 1
ATOM 5135 N N . THR B 1 234 ? -8.664 -38.125 6.918 1 94.31 234 THR B N 1
ATOM 5136 C CA . THR B 1 234 ? -8.211 -39.469 6.555 1 94.31 234 THR B CA 1
ATOM 5137 C C . THR B 1 234 ? -9.242 -40.188 5.684 1 94.31 234 THR B C 1
ATOM 5139 O O . THR B 1 234 ? -8.938 -41.188 5.027 1 94.31 234 THR B O 1
ATOM 5142 N N . ALA B 1 235 ? -10.414 -39.656 5.695 1 95.62 235 ALA B N 1
ATOM 5143 C CA . ALA B 1 235 ? -11.477 -40.281 4.914 1 95.62 235 ALA B CA 1
ATOM 5144 C C . ALA B 1 235 ? -12.508 -39.25 4.457 1 95.62 235 ALA B C 1
ATOM 5146 O O . ALA B 1 235 ? -12.703 -38.219 5.105 1 95.62 235 ALA B O 1
ATOM 5147 N N . ALA B 1 236 ? -13.141 -39.562 3.373 1 96.88 236 ALA B N 1
ATOM 5148 C CA . ALA B 1 236 ? -14.219 -38.75 2.834 1 96.88 236 ALA B CA 1
ATOM 5149 C C . ALA B 1 236 ? -15.336 -39.594 2.246 1 96.88 236 ALA B C 1
ATOM 5151 O O . ALA B 1 236 ? -15.062 -40.625 1.594 1 96.88 236 ALA B O 1
ATOM 5152 N N . THR B 1 237 ? -16.547 -39.219 2.557 1 97.06 237 THR B N 1
ATOM 5153 C CA . THR B 1 237 ? -17.719 -39.875 1.979 1 97.06 237 THR B CA 1
ATOM 5154 C C . THR B 1 237 ? -18.797 -38.844 1.671 1 97.06 237 THR B C 1
ATOM 5156 O O . THR B 1 237 ? -18.766 -37.75 2.184 1 97.06 237 THR B O 1
ATOM 5159 N N . GLY B 1 238 ? -19.688 -39.281 0.785 1 96.94 238 GLY B N 1
ATOM 5160 C CA . GLY B 1 238 ? -20.875 -38.469 0.547 1 96.94 238 GLY B CA 1
ATOM 5161 C C . GLY B 1 238 ? -20.938 -37.938 -0.867 1 96.94 238 GLY B C 1
ATOM 5162 O O . GLY B 1 238 ? -20.266 -38.438 -1.766 1 96.94 238 GLY B O 1
ATOM 5163 N N . THR B 1 239 ? -21.938 -37 -1.054 1 96.88 239 THR B N 1
ATOM 5164 C CA . THR B 1 239 ? -22.188 -36.344 -2.33 1 96.88 239 THR B CA 1
ATOM 5165 C C . THR B 1 239 ? -22.312 -34.844 -2.145 1 96.88 239 THR B C 1
ATOM 5167 O O . THR B 1 239 ? -22.297 -34.344 -1.016 1 96.88 239 THR B O 1
ATOM 5170 N N . THR B 1 240 ? -22.328 -34.188 -3.246 1 95.38 240 THR B N 1
ATOM 5171 C CA . THR B 1 240 ? -22.5 -32.75 -3.16 1 95.38 240 THR B CA 1
ATOM 5172 C C . THR B 1 240 ? -23.703 -32.406 -2.281 1 95.38 240 THR B C 1
ATOM 5174 O O . THR B 1 240 ? -24.781 -33 -2.418 1 95.38 240 THR B O 1
ATOM 5177 N N . GLY B 1 241 ? -23.5 -31.516 -1.403 1 96.81 241 GLY B N 1
ATOM 5178 C CA . GLY B 1 241 ? -24.547 -31.109 -0.478 1 96.81 241 GLY B CA 1
ATOM 5179 C C . GLY B 1 241 ? -24.484 -31.828 0.852 1 96.81 241 GLY B C 1
ATOM 5180 O O . GLY B 1 241 ? -25.094 -31.406 1.834 1 96.81 241 GLY B O 1
ATOM 5181 N N . ASN B 1 242 ? -23.812 -32.906 0.837 1 97.19 242 ASN B N 1
ATOM 5182 C CA . ASN B 1 242 ? -23.688 -33.719 2.053 1 97.19 242 ASN B CA 1
ATOM 5183 C C . ASN B 1 242 ? -22.391 -34.531 2.057 1 97.19 242 ASN B C 1
ATOM 5185 O O . ASN B 1 242 ? -22.406 -35.75 1.862 1 97.19 242 ASN B O 1
ATOM 5189 N N . ILE B 1 243 ? -21.312 -33.844 2.416 1 97.81 243 ILE B N 1
ATOM 5190 C CA . ILE B 1 243 ? -19.984 -34.469 2.48 1 97.81 243 ILE B CA 1
ATOM 5191 C C . ILE B 1 243 ? -19.594 -34.688 3.938 1 97.81 243 ILE B C 1
ATOM 5193 O O . ILE B 1 243 ? -19.828 -33.812 4.789 1 97.81 243 ILE B O 1
ATOM 5197 N N . ARG B 1 244 ? -19.031 -35.812 4.238 1 96.5 244 ARG B N 1
ATOM 5198 C CA . ARG B 1 244 ? -18.547 -36.156 5.57 1 96.5 244 ARG B CA 1
ATOM 5199 C C . ARG B 1 244 ? -17.062 -36.5 5.547 1 96.5 244 ARG B C 1
ATOM 5201 O O . ARG B 1 244 ? -16.609 -37.312 4.742 1 96.5 244 ARG B O 1
ATOM 5208 N N . LEU B 1 245 ? -16.344 -35.844 6.438 1 96.12 245 LEU B N 1
ATOM 5209 C CA . LEU B 1 245 ? -14.906 -36.094 6.547 1 96.12 245 LEU B CA 1
ATOM 5210 C C . LEU B 1 245 ? -14.578 -36.812 7.859 1 96.12 245 LEU B C 1
ATOM 5212 O O . LEU B 1 245 ? -15.07 -36.406 8.922 1 96.12 245 LEU B O 1
ATOM 5216 N N . GLY B 1 246 ? -13.883 -37.906 7.707 1 94.5 246 GLY B N 1
ATOM 5217 C CA . GLY B 1 246 ? -13.227 -38.5 8.867 1 94.5 246 GLY B CA 1
ATOM 5218 C C . GLY B 1 246 ? -11.852 -37.906 9.133 1 94.5 246 GLY B C 1
ATOM 5219 O O . GLY B 1 246 ? -11 -37.875 8.242 1 94.5 246 GLY B O 1
ATOM 5220 N N . CYS B 1 247 ? -11.711 -37.375 10.336 1 93.56 247 CYS B N 1
ATOM 5221 C CA . CYS B 1 247 ? -10.438 -36.75 10.672 1 93.56 247 CYS B CA 1
ATOM 5222 C C . CYS B 1 247 ? -9.867 -37.312 11.969 1 93.56 247 CYS B C 1
ATOM 5224 O O . CYS B 1 247 ? -10.609 -37.844 12.789 1 93.56 247 CYS B O 1
ATOM 5226 N N . THR B 1 248 ? -8.594 -37.281 12.047 1 91.62 248 THR B N 1
ATOM 5227 C CA . THR B 1 248 ? -7.91 -37.594 13.289 1 91.62 248 THR B CA 1
ATOM 5228 C C . THR B 1 248 ? -7.277 -36.375 13.898 1 91.62 248 THR B C 1
ATOM 5230 O O . THR B 1 248 ? -6.867 -35.438 13.18 1 91.62 248 THR B O 1
ATOM 5233 N N . GLY B 1 249 ? -7.273 -36.281 15.18 1 85 249 GLY B N 1
ATOM 5234 C CA . GLY B 1 249 ? -6.742 -35.156 15.93 1 85 249 GLY B CA 1
ATOM 5235 C C . GLY B 1 249 ? -7.637 -34.75 17.078 1 85 249 GLY B C 1
ATOM 5236 O O . GLY B 1 249 ? -8.562 -35.469 17.453 1 85 249 GLY B O 1
ATOM 5237 N N . SER B 1 250 ? -7.285 -33.75 17.875 1 60.81 250 SER B N 1
ATOM 5238 C CA . SER B 1 250 ? -7.918 -33.406 19.156 1 60.81 250 SER B CA 1
ATOM 5239 C C . SER B 1 250 ? -9.414 -33.156 18.969 1 60.81 250 SER B C 1
ATOM 5241 O O . SER B 1 250 ? -10.219 -33.562 19.812 1 60.81 250 SER B O 1
ATOM 5243 N N . GLU B 1 251 ? -9.789 -32.469 18 1 61.47 251 GLU B N 1
ATOM 5244 C CA . GLU B 1 251 ? -11.188 -32.062 17.891 1 61.47 251 GLU B CA 1
ATOM 5245 C C . GLU B 1 251 ? -11.898 -32.812 16.766 1 61.47 251 GLU B C 1
ATOM 5247 O O . GLU B 1 251 ? -12.844 -32.281 16.172 1 61.47 251 GLU B O 1
ATOM 5252 N N . ALA B 1 252 ? -11.453 -34.188 16.719 1 61 252 ALA B N 1
ATOM 5253 C CA . ALA B 1 252 ? -11.656 -35 15.523 1 61 252 ALA B CA 1
ATOM 5254 C C . ALA B 1 252 ? -13.023 -35.656 15.531 1 61 252 ALA B C 1
ATOM 5256 O O . ALA B 1 252 ? -13.25 -36.625 16.266 1 61 252 ALA B O 1
ATOM 5257 N N . ASP B 1 253 ? -14.18 -34.812 15.625 1 65.06 253 ASP B N 1
ATOM 5258 C CA . ASP B 1 253 ? -15.445 -35.469 15.281 1 65.06 253 ASP B CA 1
ATOM 5259 C C . ASP B 1 253 ? -15.695 -35.406 13.781 1 65.06 253 ASP B C 1
ATOM 5261 O O . ASP B 1 253 ? -14.977 -34.719 13.047 1 65.06 253 ASP B O 1
ATOM 5265 N N . ASP B 1 254 ? -16.734 -36.156 13.32 1 79 254 ASP B N 1
ATOM 5266 C CA . ASP B 1 254 ? -17.25 -36.156 11.953 1 79 254 ASP B CA 1
ATOM 5267 C C . ASP B 1 254 ? -17.641 -34.75 11.523 1 79 254 ASP B C 1
ATOM 5269 O O . ASP B 1 254 ? -18.5 -34.125 12.164 1 79 254 ASP B O 1
ATOM 5273 N N . ILE B 1 255 ? -16.797 -34.25 10.617 1 92.62 255 ILE B N 1
ATOM 5274 C CA . ILE B 1 255 ? -17.047 -32.938 10.086 1 92.62 255 ILE B CA 1
ATOM 5275 C C . ILE B 1 255 ? -17.906 -33.031 8.836 1 92.62 255 ILE B C 1
ATOM 5277 O O . ILE B 1 255 ? -17.625 -33.812 7.934 1 92.62 255 ILE B O 1
ATOM 5281 N N . THR B 1 256 ? -18.969 -32.281 8.797 1 96.06 256 THR B N 1
ATOM 5282 C CA . THR B 1 256 ? -19.875 -32.344 7.66 1 96.06 256 THR B CA 1
ATOM 5283 C C . THR B 1 256 ? -19.969 -30.984 6.977 1 96.06 256 THR B C 1
ATOM 5285 O O . THR B 1 256 ? -19.781 -29.953 7.617 1 96.06 256 THR B O 1
ATOM 5288 N N . GLY B 1 257 ? -20.125 -31.016 5.684 1 97.81 257 GLY B N 1
ATOM 5289 C CA . GLY B 1 257 ? -20.328 -29.828 4.875 1 97.81 257 GLY B CA 1
ATOM 5290 C C . GLY B 1 257 ? -20.984 -30.109 3.541 1 97.81 257 GLY B C 1
ATOM 5291 O O . GLY B 1 257 ? -21.328 -31.266 3.248 1 97.81 257 GLY B O 1
ATOM 5292 N N . SER B 1 258 ? -21.203 -29.078 2.781 1 98.69 258 SER B N 1
ATOM 5293 C CA . SER B 1 258 ? -21.922 -29.25 1.52 1 98.69 258 SER B CA 1
ATOM 5294 C C . SER B 1 258 ? -20.953 -29.453 0.361 1 98.69 258 SER B C 1
ATOM 5296 O O . SER B 1 258 ? -21.281 -30.141 -0.617 1 98.69 258 SER B O 1
ATOM 5298 N N . HIS B 1 259 ? -19.797 -28.828 0.386 1 98.75 259 HIS B N 1
ATOM 5299 C CA . HIS B 1 259 ? -18.781 -28.875 -0.655 1 98.75 259 HIS B CA 1
ATOM 5300 C C . HIS B 1 259 ? -17.391 -29.078 -0.058 1 98.75 259 HIS B C 1
ATOM 5302 O O . HIS B 1 259 ? -17.172 -28.797 1.122 1 98.75 259 HIS B O 1
ATOM 5308 N N . LEU B 1 260 ? -16.453 -29.578 -0.87 1 98.75 260 LEU B N 1
ATOM 5309 C CA . LEU B 1 260 ? -15.117 -29.922 -0.395 1 98.75 260 LEU B CA 1
ATOM 5310 C C . LEU B 1 260 ? -14.047 -29.359 -1.319 1 98.75 260 LEU B C 1
ATOM 5312 O O . LEU B 1 260 ? -14.086 -29.578 -2.531 1 98.75 260 LEU B O 1
ATOM 5316 N N . LEU B 1 261 ? -13.156 -28.531 -0.821 1 98.81 261 LEU B N 1
ATOM 5317 C CA . LEU B 1 261 ? -11.961 -28.062 -1.513 1 98.81 261 LEU B CA 1
ATOM 5318 C C . LEU B 1 261 ? -10.719 -28.781 -1.009 1 98.81 261 LEU B C 1
ATOM 5320 O O . LEU B 1 261 ? -10.461 -28.828 0.197 1 98.81 261 LEU B O 1
ATOM 5324 N N . ILE B 1 262 ? -9.984 -29.344 -1.934 1 98.75 262 ILE B N 1
ATOM 5325 C CA . ILE B 1 262 ? -8.688 -29.953 -1.635 1 98.75 262 ILE B CA 1
ATOM 5326 C C . ILE B 1 262 ? -7.574 -28.969 -2.004 1 98.75 262 ILE B C 1
ATOM 5328 O O . ILE B 1 262 ? -7.348 -28.703 -3.184 1 98.75 262 ILE B O 1
ATOM 5332 N N . ALA B 1 263 ? -6.902 -28.453 -1.021 1 98.25 263 ALA B N 1
ATOM 5333 C CA . ALA B 1 263 ? -5.801 -27.516 -1.164 1 98.25 263 ALA B CA 1
ATOM 5334 C C . ALA B 1 263 ? -4.562 -28 -0.41 1 98.25 263 ALA B C 1
ATOM 5336 O O . ALA B 1 263 ? -4.066 -27.297 0.481 1 98.25 263 ALA B O 1
ATOM 5337 N N . THR B 1 264 ? -3.977 -29.109 -0.837 1 97.19 264 THR B N 1
ATOM 5338 C CA . THR B 1 264 ? -2.988 -29.797 -0.017 1 97.19 264 THR B CA 1
ATOM 5339 C C . THR B 1 264 ? -1.61 -29.75 -0.671 1 97.19 264 THR B C 1
ATOM 5341 O O . THR B 1 264 ? -0.74 -30.562 -0.364 1 97.19 264 THR B O 1
ATOM 5344 N N . GLY B 1 265 ? -1.438 -28.875 -1.617 1 95.12 265 GLY B N 1
ATOM 5345 C CA . GLY B 1 265 ? -0.114 -28.703 -2.199 1 95.12 265 GLY B CA 1
ATOM 5346 C C . GLY B 1 265 ? -0.104 -28.859 -3.709 1 95.12 265 GLY B C 1
ATOM 5347 O O . GLY B 1 265 ? -1.157 -28.828 -4.348 1 95.12 265 GLY B O 1
ATOM 5348 N N . ARG B 1 266 ? 1.135 -28.891 -4.277 1 96.25 266 ARG B N 1
ATOM 5349 C CA . ARG B 1 266 ? 1.33 -28.938 -5.723 1 96.25 266 ARG B CA 1
ATOM 5350 C C . ARG B 1 266 ? 2.25 -30.078 -6.121 1 96.25 266 ARG B C 1
ATOM 5352 O O . ARG B 1 266 ? 3.156 -30.453 -5.367 1 96.25 266 ARG B O 1
ATOM 5359 N N . THR B 1 267 ? 2.016 -30.625 -7.262 1 97.06 267 THR B N 1
ATOM 5360 C CA . THR B 1 267 ? 2.822 -31.688 -7.875 1 97.06 267 THR B CA 1
ATOM 5361 C C . THR B 1 267 ? 3.379 -31.219 -9.219 1 97.06 267 THR B C 1
ATOM 5363 O O . THR B 1 267 ? 2.633 -30.734 -10.07 1 97.06 267 THR B O 1
ATOM 5366 N N . PRO B 1 268 ? 4.73 -31.312 -9.414 1 97.81 268 PRO B N 1
ATOM 5367 C CA . PRO B 1 268 ? 5.281 -30.875 -10.695 1 97.81 268 PRO B CA 1
ATOM 5368 C C . PRO B 1 268 ? 4.805 -31.734 -11.867 1 97.81 268 PRO B C 1
ATOM 5370 O O . PRO B 1 268 ? 4.582 -32.938 -11.695 1 97.81 268 PRO B O 1
ATOM 5373 N N . ASN B 1 269 ? 4.645 -31.078 -13.047 1 97.12 269 ASN B N 1
ATOM 5374 C CA . ASN B 1 269 ? 4.262 -31.781 -14.266 1 97.12 269 ASN B CA 1
ATOM 5375 C C . ASN B 1 269 ? 5.477 -32.375 -14.977 1 97.12 269 ASN B C 1
ATOM 5377 O O . ASN B 1 269 ? 5.773 -32 -16.109 1 97.12 269 ASN B O 1
ATOM 5381 N N . SER B 1 270 ? 6.078 -33.25 -14.297 1 96.69 270 SER B N 1
ATOM 5382 C CA . SER B 1 270 ? 7.281 -33.844 -14.852 1 96.69 270 SER B CA 1
ATOM 5383 C C . SER B 1 270 ? 7.02 -35.312 -15.273 1 96.69 270 SER B C 1
ATOM 5385 O O . SER B 1 270 ? 7.816 -35.875 -16.016 1 96.69 270 SER B O 1
ATOM 5387 N N . ASP B 1 271 ? 5.715 -35.625 -14.867 1 89.69 271 ASP B N 1
ATOM 5388 C CA . ASP B 1 271 ? 5.363 -37 -15.148 1 89.69 271 ASP B CA 1
ATOM 5389 C C . ASP B 1 271 ? 4.887 -37.188 -16.594 1 89.69 271 ASP B C 1
ATOM 5391 O O . ASP B 1 271 ? 4.309 -36.25 -17.172 1 89.69 271 ASP B O 1
ATOM 5395 N N . ASN B 1 272 ? 5.43 -37.875 -17.453 1 88.62 272 ASN B N 1
ATOM 5396 C CA . ASN B 1 272 ? 5.008 -38.25 -18.797 1 88.62 272 ASN B CA 1
ATOM 5397 C C . ASN B 1 272 ? 5.645 -37.375 -19.859 1 88.62 272 ASN B C 1
ATOM 5399 O O . ASN B 1 272 ? 5.082 -37.219 -20.953 1 88.62 272 ASN B O 1
ATOM 5403 N N . LEU B 1 273 ? 6.68 -36.688 -19.531 1 96.25 273 LEU B N 1
ATOM 5404 C CA . LEU B 1 273 ? 7.34 -35.781 -20.484 1 96.25 273 LEU B CA 1
ATOM 5405 C C . LEU B 1 273 ? 8.367 -36.562 -21.312 1 96.25 273 LEU B C 1
ATOM 5407 O O . LEU B 1 273 ? 8.836 -36.062 -22.328 1 96.25 273 LEU B O 1
ATOM 5411 N N . GLY B 1 274 ? 8.68 -37.781 -20.922 1 97 274 GLY B N 1
ATOM 5412 C CA . GLY B 1 274 ? 9.766 -38.469 -21.594 1 97 274 GLY B CA 1
ATOM 5413 C C . GLY B 1 274 ? 11.133 -37.938 -21.25 1 97 274 GLY B C 1
ATOM 5414 O O . GLY B 1 274 ? 12.008 -37.844 -22.125 1 97 274 GLY B O 1
ATOM 5415 N N . LEU B 1 275 ? 11.297 -37.562 -19.984 1 97.31 275 LEU B N 1
ATOM 5416 C CA . LEU B 1 275 ? 12.523 -36.906 -19.531 1 97.31 275 LEU B CA 1
ATOM 5417 C C . LEU B 1 275 ? 13.719 -37.844 -19.641 1 97.31 275 LEU B C 1
ATOM 5419 O O . LEU B 1 275 ? 14.867 -37.406 -19.703 1 97.31 275 LEU B O 1
ATOM 5423 N N . GLU B 1 276 ? 13.414 -39.156 -19.656 1 95.75 276 GLU B N 1
ATOM 5424 C CA . GLU B 1 276 ? 14.477 -40.125 -19.781 1 95.75 276 GLU B CA 1
ATOM 5425 C C . GLU B 1 276 ? 15.234 -39.969 -21.094 1 95.75 276 GLU B C 1
ATOM 5427 O O . GLU B 1 276 ? 16.438 -40.25 -21.172 1 95.75 276 GLU B O 1
ATOM 5432 N N . TYR B 1 277 ? 14.586 -39.5 -22.094 1 96.88 277 TYR B N 1
ATOM 5433 C CA . TYR B 1 277 ? 15.203 -39.281 -23.391 1 96.88 277 TYR B CA 1
ATOM 5434 C C . TYR B 1 277 ? 16.141 -38.094 -23.375 1 96.88 277 TYR B C 1
ATOM 5436 O O . TYR B 1 277 ? 16.953 -37.906 -24.281 1 96.88 277 TYR B O 1
ATOM 5444 N N . LEU B 1 278 ? 16.016 -37.25 -22.344 1 97.06 278 LEU B N 1
ATOM 5445 C CA . LEU B 1 278 ? 16.938 -36.125 -22.156 1 97.06 278 LEU B CA 1
ATOM 5446 C C . LEU B 1 278 ? 18.016 -36.469 -21.125 1 97.06 278 LEU B C 1
ATOM 5448 O O . LEU B 1 278 ? 18.891 -35.656 -20.844 1 97.06 278 LEU B O 1
ATOM 5452 N N . GLY B 1 279 ? 17.891 -37.719 -20.547 1 96.38 279 GLY B N 1
ATOM 5453 C CA . GLY B 1 279 ? 18.812 -38.094 -19.484 1 96.38 279 GLY B CA 1
ATOM 5454 C C . GLY B 1 279 ? 18.516 -37.406 -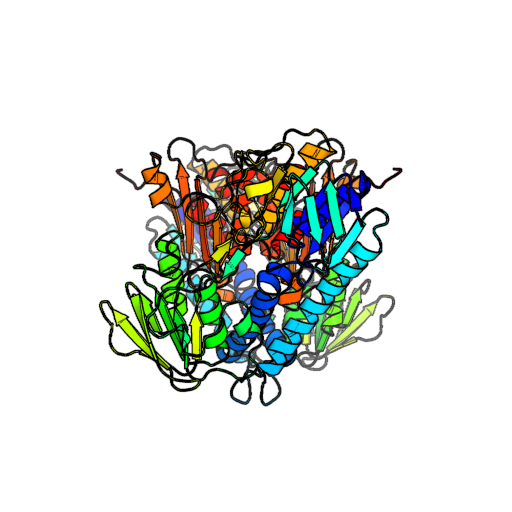18.172 1 96.38 279 GLY B C 1
ATOM 5455 O O . GLY B 1 279 ? 19.438 -37.188 -17.359 1 96.38 279 GLY B O 1
ATOM 5456 N N . LEU B 1 280 ? 17.312 -36.969 -17.953 1 97.38 280 LEU B N 1
ATOM 5457 C CA . LEU B 1 280 ? 16.922 -36.281 -16.734 1 97.38 280 LEU B CA 1
ATOM 5458 C C . LEU B 1 280 ? 16.078 -37.156 -15.836 1 97.38 280 LEU B C 1
ATOM 5460 O O . LEU B 1 280 ? 15.25 -37.938 -16.312 1 97.38 280 LEU B O 1
ATOM 5464 N N . GLU B 1 281 ? 16.359 -37.062 -14.539 1 95.25 281 GLU B N 1
ATOM 5465 C CA . GLU B 1 281 ? 15.602 -37.781 -13.5 1 95.25 281 GLU B CA 1
ATOM 5466 C C . GLU B 1 281 ? 15.117 -36.812 -12.43 1 95.25 281 GLU B C 1
ATOM 5468 O O . GLU B 1 281 ? 15.93 -36.219 -11.711 1 95.25 281 GLU B O 1
ATOM 5473 N N . PRO B 1 282 ? 13.812 -36.656 -12.336 1 96.75 282 PRO B N 1
ATOM 5474 C CA . PRO B 1 282 ? 13.312 -35.812 -11.258 1 96.75 282 PRO B CA 1
ATOM 5475 C C . PRO B 1 282 ? 13.641 -36.344 -9.867 1 96.75 282 PRO B C 1
ATOM 5477 O O . PRO B 1 282 ? 13.984 -37.531 -9.727 1 96.75 282 PRO B O 1
ATOM 5480 N N . ASP B 1 283 ? 13.594 -35.469 -8.875 1 96.44 283 ASP B N 1
ATOM 5481 C CA . ASP B 1 283 ? 13.773 -35.938 -7.5 1 96.44 283 ASP B CA 1
ATOM 5482 C C . ASP B 1 283 ? 12.57 -36.719 -7.016 1 96.44 283 ASP B C 1
ATOM 5484 O O . ASP B 1 283 ? 11.617 -36.938 -7.77 1 96.44 283 ASP B O 1
ATOM 5488 N N . PRO B 1 284 ? 12.641 -37.219 -5.812 1 95.06 284 PRO B N 1
ATOM 5489 C CA . PRO B 1 284 ? 11.57 -38.094 -5.336 1 95.06 284 PRO B CA 1
ATOM 5490 C C . PRO B 1 284 ? 10.211 -37.406 -5.312 1 95.06 284 PRO B C 1
ATOM 5492 O O . PRO B 1 284 ? 9.172 -38.094 -5.375 1 95.06 284 PRO B O 1
ATOM 5495 N N . GLN B 1 285 ? 10.211 -36.125 -5.23 1 95.31 285 GLN B N 1
ATOM 5496 C CA . GLN B 1 285 ? 8.961 -35.375 -5.223 1 95.31 285 GLN B CA 1
ATOM 5497 C C . GLN B 1 285 ? 8.539 -35 -6.637 1 95.31 285 GLN B C 1
ATOM 5499 O O . GLN B 1 285 ? 7.449 -34.469 -6.844 1 95.31 285 GLN B O 1
ATOM 5504 N N . GLY B 1 286 ? 9.367 -35.219 -7.598 1 96.94 286 GLY B N 1
ATOM 5505 C CA . GLY B 1 286 ? 9.039 -35 -9 1 96.94 286 GLY B CA 1
ATOM 5506 C C . GLY B 1 286 ? 9.648 -33.75 -9.562 1 96.94 286 GLY B C 1
ATOM 5507 O O . GLY B 1 286 ? 9.516 -33.469 -10.75 1 96.94 286 GLY B O 1
ATOM 5508 N N . PHE B 1 287 ? 10.367 -32.969 -8.773 1 98.19 287 PHE B N 1
ATOM 5509 C CA . PHE B 1 287 ? 10.938 -31.703 -9.234 1 98.19 287 PHE B CA 1
ATOM 5510 C C . PHE B 1 287 ? 12.258 -31.938 -9.961 1 98.19 287 PHE B C 1
ATOM 5512 O O . PHE B 1 287 ? 12.969 -32.906 -9.672 1 98.19 287 PHE B O 1
ATOM 5519 N N . LEU B 1 288 ? 12.578 -31.078 -10.867 1 98.19 288 LEU B N 1
ATOM 5520 C CA . LEU B 1 288 ? 13.859 -31.156 -11.57 1 98.19 288 LEU B CA 1
ATOM 5521 C C . LEU B 1 288 ? 14.922 -30.328 -10.852 1 98.19 288 LEU B C 1
ATOM 5523 O O . LEU B 1 288 ? 14.695 -29.172 -10.523 1 98.19 288 LEU B O 1
ATOM 5527 N N . THR B 1 289 ? 16.031 -30.953 -10.648 1 97.25 289 THR B N 1
ATOM 5528 C CA . THR B 1 289 ? 17.141 -30.266 -10.023 1 97.25 289 THR B CA 1
ATOM 5529 C C . THR B 1 289 ? 17.875 -29.391 -11.039 1 97.25 289 THR B C 1
ATOM 5531 O O . THR B 1 289 ? 18.141 -29.828 -12.164 1 97.25 289 THR B O 1
ATOM 5534 N N . VAL B 1 290 ? 18.219 -28.219 -10.648 1 98.12 290 VAL B N 1
ATOM 5535 C CA . VAL B 1 290 ? 18.938 -27.297 -11.516 1 98.12 290 VAL B CA 1
ATOM 5536 C C . VAL B 1 290 ? 20.062 -26.625 -10.727 1 98.12 290 VAL B C 1
ATOM 5538 O O . VAL B 1 290 ? 20.047 -26.609 -9.492 1 98.12 290 VAL B O 1
ATOM 5541 N N . ASP B 1 291 ? 21.078 -26.094 -11.414 1 97.56 291 ASP B N 1
ATOM 5542 C CA . ASP B 1 291 ? 22.109 -25.281 -10.766 1 97.56 291 ASP B CA 1
ATOM 5543 C C . ASP B 1 291 ? 21.672 -23.828 -10.648 1 97.56 291 ASP B C 1
ATOM 5545 O O . ASP B 1 291 ? 20.5 -23.5 -10.891 1 97.56 291 ASP B O 1
ATOM 5549 N N . ALA B 1 292 ? 22.531 -22.891 -10.227 1 97.31 292 ALA B N 1
ATOM 5550 C CA . ALA B 1 292 ? 22.203 -21.5 -9.961 1 97.31 292 ALA B CA 1
ATOM 5551 C C . ALA B 1 292 ? 21.844 -20.766 -11.25 1 97.31 292 ALA B C 1
ATOM 5553 O O . ALA B 1 292 ? 21.266 -19.688 -11.219 1 97.31 292 ALA B O 1
ATOM 5554 N N . SER B 1 293 ? 22.25 -21.312 -12.344 1 97.12 293 SER B N 1
ATOM 5555 C CA . SER B 1 293 ? 21.922 -20.719 -13.641 1 97.12 293 SER B CA 1
ATOM 5556 C C . SER B 1 293 ? 20.688 -21.375 -14.25 1 97.12 293 SER B C 1
ATOM 5558 O O . SER B 1 293 ? 20.359 -21.109 -15.414 1 97.12 293 SER B O 1
ATOM 5560 N N . LEU B 1 294 ? 20.047 -22.281 -13.547 1 98.38 294 LEU B N 1
ATOM 5561 C CA . LEU B 1 294 ? 18.797 -22.969 -13.891 1 98.38 294 LEU B CA 1
ATOM 5562 C C . LEU B 1 294 ? 19.031 -24.031 -14.961 1 98.38 294 LEU B C 1
ATOM 5564 O O . LEU B 1 294 ? 18.109 -24.422 -15.664 1 98.38 294 LEU B O 1
ATOM 5568 N N . ARG B 1 295 ? 20.266 -24.453 -15.062 1 98.06 295 ARG B N 1
ATOM 5569 C CA . ARG B 1 295 ? 20.609 -25.531 -15.977 1 98.06 295 ARG B CA 1
ATOM 5570 C C . ARG B 1 295 ? 20.391 -26.891 -15.328 1 98.06 295 ARG B C 1
ATOM 5572 O O . ARG B 1 295 ? 20.672 -27.062 -14.141 1 98.06 295 ARG B O 1
ATOM 5579 N N . THR B 1 296 ? 19.859 -27.812 -16.156 1 98.06 296 THR B N 1
ATOM 5580 C CA . THR B 1 296 ? 19.781 -29.203 -15.719 1 98.06 296 THR B CA 1
ATOM 5581 C C . THR B 1 296 ? 21.109 -29.922 -15.984 1 98.06 296 THR B C 1
ATOM 5583 O O . THR B 1 296 ? 22.062 -29.312 -16.453 1 98.06 296 THR B O 1
ATOM 5586 N N . ASP B 1 297 ? 21.078 -31.25 -15.695 1 96.06 297 ASP B N 1
ATOM 5587 C CA . ASP B 1 297 ? 22.266 -32.062 -15.953 1 96.06 297 ASP B CA 1
ATOM 5588 C C . ASP B 1 297 ? 22.406 -32.375 -17.438 1 96.06 297 ASP B C 1
ATOM 5590 O O . ASP B 1 297 ? 23.469 -32.812 -17.891 1 96.06 297 ASP B O 1
ATOM 5594 N N . ALA B 1 298 ? 21.359 -32.219 -18.156 1 96.88 298 ALA B N 1
ATOM 5595 C CA . ALA B 1 298 ? 21.406 -32.438 -19.609 1 96.88 298 ALA B CA 1
ATOM 5596 C C . ALA B 1 298 ? 21.969 -31.219 -20.328 1 96.88 298 ALA B C 1
ATOM 5598 O O . ALA B 1 298 ? 21.672 -30.078 -19.984 1 96.88 298 ALA B O 1
ATOM 5599 N N . GLU B 1 299 ? 22.797 -31.453 -21.328 1 96.25 299 GLU B N 1
ATOM 5600 C CA . GLU B 1 299 ? 23.422 -30.391 -22.078 1 96.25 299 GLU B CA 1
ATOM 5601 C C . GLU B 1 299 ? 22.375 -29.516 -22.781 1 96.25 299 GLU B C 1
ATOM 5603 O O . GLU B 1 299 ? 21.5 -30.031 -23.484 1 96.25 299 GLU B O 1
ATOM 5608 N N . ASN B 1 300 ? 22.453 -28.203 -22.516 1 97.69 300 ASN B N 1
ATOM 5609 C CA . ASN B 1 300 ? 21.625 -27.188 -23.156 1 97.69 300 ASN B CA 1
ATOM 5610 C C . ASN B 1 300 ? 20.141 -27.406 -22.844 1 97.69 300 ASN B C 1
ATOM 5612 O O . ASN B 1 300 ? 19.281 -27.234 -23.719 1 97.69 300 ASN B O 1
ATOM 5616 N N . VAL B 1 301 ? 19.859 -27.891 -21.641 1 98.5 301 VAL B N 1
ATOM 5617 C CA . VAL B 1 301 ? 18.484 -28.047 -21.156 1 98.5 301 VAL B CA 1
ATOM 5618 C C . VAL B 1 301 ? 18.328 -27.297 -19.828 1 98.5 301 VAL B C 1
ATOM 5620 O O . VAL B 1 301 ? 19.094 -27.531 -18.891 1 98.5 301 VAL B O 1
ATOM 5623 N N . TRP B 1 302 ? 17.375 -26.359 -19.766 1 98.62 302 TRP B N 1
ATOM 5624 C CA . TRP B 1 302 ? 17.031 -25.578 -18.578 1 98.62 302 TRP B CA 1
ATOM 5625 C C . TRP B 1 302 ? 15.648 -25.938 -18.062 1 98.62 302 TRP B C 1
ATOM 5627 O O . TRP B 1 302 ? 14.789 -26.375 -18.828 1 98.62 302 TRP B O 1
ATOM 5637 N N . ALA B 1 303 ? 15.414 -25.844 -16.797 1 98.62 303 ALA B N 1
ATOM 5638 C CA . ALA B 1 303 ? 14.102 -25.938 -16.156 1 98.62 303 ALA B CA 1
ATOM 5639 C C . ALA B 1 303 ? 13.805 -24.688 -15.336 1 98.62 303 ALA B C 1
ATOM 5641 O O . ALA B 1 303 ? 14.648 -24.234 -14.562 1 98.62 303 ALA B O 1
ATOM 5642 N N . LEU B 1 304 ? 12.641 -24.141 -15.531 1 98.31 304 LEU B N 1
ATOM 5643 C CA . LEU B 1 304 ? 12.273 -22.875 -14.922 1 98.31 304 LEU B CA 1
ATOM 5644 C C . LEU B 1 304 ? 10.93 -22.969 -14.211 1 98.31 304 LEU B C 1
ATOM 5646 O O . LEU B 1 304 ? 10.117 -23.859 -14.531 1 98.31 304 LEU B O 1
ATOM 5650 N N . GLY B 1 305 ? 10.711 -22.016 -13.273 1 97.62 305 GLY B N 1
ATOM 5651 C CA . GLY B 1 305 ? 9.43 -21.875 -12.609 1 97.62 305 GLY B CA 1
ATOM 5652 C C . GLY B 1 305 ? 9.141 -23 -11.625 1 97.62 305 GLY B C 1
ATOM 5653 O O . GLY B 1 305 ? 10.055 -23.484 -10.945 1 97.62 305 GLY B O 1
ATOM 5654 N N . ASP B 1 306 ? 7.938 -23.375 -11.594 1 97.69 306 ASP B N 1
ATOM 5655 C CA . ASP B 1 306 ? 7.488 -24.266 -10.523 1 97.69 306 ASP B CA 1
ATOM 5656 C C . ASP B 1 306 ? 8 -25.688 -10.742 1 97.69 306 ASP B C 1
ATOM 5658 O O . ASP B 1 306 ? 8.023 -26.5 -9.812 1 97.69 306 ASP B O 1
ATOM 5662 N N . LEU B 1 307 ? 8.414 -26 -11.945 1 98.06 307 LEU B N 1
ATOM 5663 C CA . LEU B 1 307 ? 8.906 -27.328 -12.273 1 98.06 307 LEU B CA 1
ATOM 5664 C C . LEU B 1 307 ? 10.148 -27.672 -11.461 1 98.06 307 LEU B C 1
ATOM 5666 O O . LEU B 1 307 ? 10.414 -28.844 -11.172 1 98.06 307 LEU B O 1
ATOM 5670 N N . ARG B 1 308 ? 10.922 -26.672 -11.133 1 97.38 308 ARG B N 1
ATOM 5671 C CA . ARG B 1 308 ? 12.18 -26.922 -10.445 1 97.38 308 ARG B CA 1
ATOM 5672 C C . ARG B 1 308 ? 12.008 -26.781 -8.93 1 97.38 308 ARG B C 1
ATOM 5674 O O . ARG B 1 308 ? 12.977 -26.906 -8.18 1 97.38 308 ARG B O 1
ATOM 5681 N N . GLY B 1 309 ? 10.812 -26.453 -8.461 1 96.31 309 GLY B N 1
ATOM 5682 C CA . GLY B 1 309 ? 10.555 -26.312 -7.035 1 96.31 309 GLY B CA 1
ATOM 5683 C C . GLY B 1 309 ? 11.039 -25 -6.465 1 96.31 309 GLY B C 1
ATOM 5684 O O . GLY B 1 309 ? 11.117 -24 -7.18 1 96.31 309 GLY B O 1
ATOM 5685 N N . GLY B 1 310 ? 11.234 -24.953 -5.141 1 94.06 310 GLY B N 1
ATOM 5686 C CA . GLY B 1 310 ? 11.539 -23.703 -4.477 1 94.06 310 GLY B CA 1
ATOM 5687 C C . GLY B 1 310 ? 10.32 -22.812 -4.289 1 94.06 310 GLY B C 1
ATOM 5688 O O . GLY B 1 310 ? 9.211 -23.312 -4.086 1 94.06 310 GLY B O 1
ATOM 5689 N N . PRO B 1 311 ? 10.492 -21.453 -4.184 1 94.56 311 PRO B N 1
ATOM 5690 C CA . PRO B 1 311 ? 9.344 -20.547 -4.117 1 94.56 311 PRO B CA 1
ATOM 5691 C C . PRO B 1 311 ? 8.547 -20.516 -5.414 1 94.56 311 PRO B C 1
ATOM 5693 O O . PRO B 1 311 ? 9 -19.938 -6.41 1 94.56 311 PRO B O 1
ATOM 5696 N N . MET B 1 312 ? 7.477 -21.094 -5.398 1 96 312 MET B N 1
ATOM 5697 C CA . MET B 1 312 ? 6.672 -21.266 -6.605 1 96 312 MET B CA 1
ATOM 5698 C C . MET B 1 312 ? 5.73 -20.078 -6.797 1 96 312 MET B C 1
ATOM 5700 O O . MET B 1 312 ? 4.516 -20.219 -6.672 1 96 312 MET B O 1
ATOM 5704 N N . PHE B 1 313 ? 6.316 -18.906 -7.078 1 97.38 313 PHE B N 1
ATOM 5705 C CA . PHE B 1 313 ? 5.605 -17.656 -7.312 1 97.38 313 PHE B CA 1
ATOM 5706 C C . PHE B 1 313 ? 5.797 -17.188 -8.75 1 97.38 313 PHE B C 1
ATOM 5708 O O . PHE B 1 313 ? 6.82 -17.484 -9.375 1 97.38 313 PHE B O 1
ATOM 5715 N N . THR B 1 314 ? 4.812 -16.438 -9.227 1 97.69 314 THR B N 1
ATOM 5716 C CA . THR B 1 314 ? 4.895 -15.867 -10.562 1 97.69 314 THR B CA 1
ATOM 5717 C C . THR B 1 314 ? 6.148 -15.008 -10.711 1 97.69 314 THR B C 1
ATOM 5719 O O . THR B 1 314 ? 6.852 -15.094 -11.719 1 97.69 314 THR B O 1
ATOM 5722 N N . HIS B 1 315 ? 6.414 -14.227 -9.695 1 98 315 HIS B N 1
ATOM 5723 C CA . HIS B 1 315 ? 7.559 -13.328 -9.781 1 98 315 HIS B CA 1
ATOM 5724 C C . HIS B 1 315 ? 8.875 -14.094 -9.719 1 98 315 HIS B C 1
ATOM 5726 O O . HIS B 1 315 ? 9.883 -13.656 -10.281 1 98 315 HIS B O 1
ATOM 5732 N N . THR B 1 316 ? 8.938 -15.266 -9.125 1 97.69 316 THR B N 1
ATOM 5733 C CA . THR B 1 316 ? 10.117 -16.109 -9.203 1 97.69 316 THR B CA 1
ATOM 5734 C C . THR B 1 316 ? 10.281 -16.688 -10.609 1 97.69 316 THR B C 1
ATOM 5736 O O . THR B 1 316 ? 11.398 -16.719 -11.141 1 97.69 316 THR B O 1
ATOM 5739 N N . ALA B 1 317 ? 9.18 -17.109 -11.172 1 98 317 ALA B N 1
ATOM 5740 C CA . ALA B 1 317 ? 9.203 -17.641 -12.539 1 98 317 ALA B CA 1
ATOM 5741 C C . ALA B 1 317 ? 9.672 -16.594 -13.531 1 98 317 ALA B C 1
ATOM 5743 O O . ALA B 1 317 ? 10.469 -16.875 -14.43 1 98 317 ALA B O 1
ATOM 5744 N N . ARG B 1 318 ? 9.172 -15.414 -13.375 1 97.25 318 ARG B N 1
ATOM 5745 C CA . ARG B 1 318 ? 9.57 -14.328 -14.258 1 97.25 318 ARG B CA 1
ATOM 5746 C C . ARG B 1 318 ? 11.047 -14 -14.086 1 97.25 318 ARG B C 1
ATOM 5748 O O . ARG B 1 318 ? 11.742 -13.719 -15.07 1 97.25 318 ARG B O 1
ATOM 5755 N N . ASP B 1 319 ? 11.484 -13.992 -12.875 1 97.56 319 ASP B N 1
ATOM 5756 C CA . ASP B 1 319 ? 12.906 -13.75 -12.625 1 97.56 319 ASP B CA 1
ATOM 5757 C C . ASP B 1 319 ? 13.766 -14.859 -13.227 1 97.56 319 ASP B C 1
ATOM 5759 O O . ASP B 1 319 ? 14.844 -14.594 -13.766 1 97.56 319 ASP B O 1
ATOM 5763 N N . ASP B 1 320 ? 13.297 -16.141 -13.125 1 98.31 320 ASP B N 1
ATOM 5764 C CA . ASP B 1 320 ? 13.969 -17.25 -13.797 1 98.31 320 ASP B CA 1
ATOM 5765 C C . ASP B 1 320 ? 14.125 -16.984 -15.289 1 98.31 320 ASP B C 1
ATOM 5767 O O . ASP B 1 320 ? 15.211 -17.141 -15.844 1 98.31 320 ASP B O 1
ATOM 5771 N N . ALA B 1 321 ? 13.047 -16.562 -15.875 1 98.12 321 ALA B N 1
ATOM 5772 C CA . ALA B 1 321 ? 13.047 -16.297 -17.312 1 98.12 321 ALA B CA 1
ATOM 5773 C C . ALA B 1 321 ? 14.062 -15.211 -17.656 1 98.12 321 ALA B C 1
ATOM 5775 O O . ALA B 1 321 ? 14.758 -15.305 -18.672 1 98.12 321 ALA B O 1
ATOM 5776 N N . ASP B 1 322 ? 14.109 -14.227 -16.844 1 96.75 322 ASP B N 1
ATOM 5777 C CA . ASP B 1 322 ? 15.047 -13.141 -17.078 1 96.75 322 ASP B CA 1
ATOM 5778 C C . ASP B 1 322 ? 16.484 -13.625 -16.984 1 96.75 322 ASP B C 1
ATOM 5780 O O . ASP B 1 322 ? 17.344 -13.25 -17.797 1 96.75 322 ASP B O 1
ATOM 5784 N N . ILE B 1 323 ? 16.781 -14.406 -15.984 1 97.25 323 ILE B N 1
ATOM 5785 C CA . ILE B 1 323 ? 18.125 -14.945 -15.773 1 97.25 323 ILE B CA 1
ATOM 5786 C C . ILE B 1 323 ? 18.531 -15.781 -16.984 1 97.25 323 ILE B C 1
ATOM 5788 O O . ILE B 1 323 ? 19.609 -15.57 -17.562 1 97.25 323 ILE B O 1
ATOM 5792 N N . VAL B 1 324 ? 17.672 -16.641 -17.422 1 98.06 324 VAL B N 1
ATOM 5793 C CA . VAL B 1 324 ? 17.969 -17.547 -18.516 1 98.06 324 VAL B CA 1
ATOM 5794 C C . VAL B 1 324 ? 18.125 -16.766 -19.812 1 98.06 324 VAL B C 1
ATOM 5796 O O . VAL B 1 324 ? 19.062 -17.016 -20.594 1 98.06 324 VAL B O 1
ATOM 5799 N N . TYR B 1 325 ? 17.266 -15.789 -20.078 1 97.69 325 TYR B N 1
ATOM 5800 C CA . TYR B 1 325 ? 17.375 -14.961 -21.266 1 97.69 325 TYR B CA 1
ATOM 5801 C C . TYR B 1 325 ? 18.719 -14.258 -21.328 1 97.69 325 TYR B C 1
ATOM 5803 O O . TYR B 1 325 ? 19.406 -14.281 -22.359 1 97.69 325 TYR B O 1
ATOM 5811 N N . ARG B 1 326 ? 19.094 -13.672 -20.203 1 96.38 326 ARG B N 1
ATOM 5812 C CA . ARG B 1 326 ? 20.297 -12.867 -20.172 1 96.38 326 ARG B CA 1
ATOM 5813 C C . ARG B 1 326 ? 21.547 -13.742 -20.297 1 96.38 326 ARG B C 1
ATOM 5815 O O . ARG B 1 326 ? 22.531 -13.336 -20.906 1 96.38 326 ARG B O 1
ATOM 5822 N N . THR B 1 327 ? 21.484 -14.875 -19.688 1 95.88 327 THR B N 1
ATOM 5823 C CA . THR B 1 327 ? 22.641 -15.766 -19.734 1 95.88 327 THR B CA 1
ATOM 5824 C C . THR B 1 327 ? 22.812 -16.359 -21.125 1 95.88 327 THR B C 1
ATOM 5826 O O . THR B 1 327 ? 23.906 -16.344 -21.688 1 95.88 327 THR B O 1
ATOM 5829 N N . ILE B 1 328 ? 21.766 -16.734 -21.734 1 96.25 328 ILE B N 1
ATOM 5830 C CA . ILE B 1 328 ? 21.812 -17.438 -23.016 1 96.25 328 ILE B CA 1
ATOM 5831 C C . ILE B 1 328 ? 22.031 -16.438 -24.156 1 96.25 328 ILE B C 1
ATOM 5833 O O . ILE B 1 328 ? 22.875 -16.672 -25.031 1 96.25 328 ILE B O 1
ATOM 5837 N N . PHE B 1 329 ? 21.312 -15.336 -24.109 1 96.19 329 PHE B N 1
ATOM 5838 C CA . PHE B 1 329 ? 21.203 -14.539 -25.312 1 96.19 329 PHE B CA 1
ATOM 5839 C C . PHE B 1 329 ? 22 -13.242 -25.188 1 96.19 329 PHE B C 1
ATOM 5841 O O . PHE B 1 329 ? 22.281 -12.57 -26.188 1 96.19 329 PHE B O 1
ATOM 5848 N N . ARG B 1 330 ? 22.375 -12.914 -23.953 1 94.81 330 ARG B N 1
ATOM 5849 C CA . ARG B 1 330 ? 23.094 -11.664 -23.766 1 94.81 330 ARG B CA 1
ATOM 5850 C C . ARG B 1 330 ? 24.469 -11.914 -23.172 1 94.81 330 ARG B C 1
ATOM 5852 O O . ARG B 1 330 ? 25.219 -10.969 -22.875 1 94.81 330 ARG B O 1
ATOM 5859 N N . SER B 1 331 ? 24.828 -13.086 -22.891 1 95.25 331 SER B N 1
ATOM 5860 C CA . SER B 1 331 ? 26.125 -13.508 -22.375 1 95.25 331 SER B CA 1
ATOM 5861 C C . SER B 1 331 ? 26.438 -12.805 -21.047 1 95.25 331 SER B C 1
ATOM 5863 O O . SER B 1 331 ? 27.578 -12.375 -20.828 1 95.25 331 SER B O 1
ATOM 5865 N N . GLN B 1 332 ? 25.375 -12.617 -20.312 1 94.62 332 GLN B N 1
ATOM 5866 C CA . GLN B 1 332 ? 25.531 -12.031 -18.984 1 94.62 332 GLN B CA 1
ATOM 5867 C C . GLN B 1 332 ? 25.578 -13.117 -17.906 1 94.62 332 GLN B C 1
ATOM 5869 O O . GLN B 1 332 ? 24.938 -14.164 -18.047 1 94.62 332 GLN B O 1
ATOM 5874 N N . ASP B 1 333 ? 26.344 -12.805 -16.922 1 92.5 333 ASP B N 1
ATOM 5875 C CA . ASP B 1 333 ? 26.469 -13.758 -15.82 1 92.5 333 ASP B CA 1
ATOM 5876 C C . ASP B 1 333 ? 25.438 -13.461 -14.727 1 92.5 333 ASP B C 1
ATOM 5878 O O . ASP B 1 333 ? 25.734 -12.727 -13.781 1 92.5 333 ASP B O 1
ATOM 5882 N N . ARG B 1 334 ? 24.25 -13.961 -14.875 1 94.44 334 ARG B N 1
ATOM 5883 C CA . ARG B 1 334 ? 23.172 -13.828 -13.891 1 94.44 334 ARG B CA 1
ATOM 5884 C C . ARG B 1 334 ? 22.812 -15.18 -13.297 1 94.44 334 ARG B C 1
ATOM 5886 O O . ARG B 1 334 ? 22.781 -16.188 -14.008 1 94.44 334 ARG B O 1
ATOM 5893 N N . THR B 1 335 ? 22.594 -15.234 -11.992 1 97.31 335 THR B N 1
ATOM 5894 C CA . THR B 1 335 ? 22.234 -16.469 -11.312 1 97.31 335 THR B CA 1
ATOM 5895 C C . THR B 1 335 ? 21.141 -16.219 -10.266 1 97.31 335 THR B C 1
ATOM 5897 O O . THR B 1 335 ? 20.75 -15.07 -10.047 1 97.31 335 THR B O 1
ATOM 5900 N N . THR B 1 336 ? 20.672 -17.266 -9.625 1 97 336 THR B N 1
ATOM 5901 C CA . THR B 1 336 ? 19.688 -17.156 -8.555 1 97 336 THR B CA 1
ATOM 5902 C C . THR B 1 336 ? 20.375 -16.922 -7.211 1 97 336 THR B C 1
ATOM 5904 O O . THR B 1 336 ? 19.719 -16.75 -6.188 1 97 336 THR B O 1
ATOM 5907 N N . THR B 1 337 ? 21.672 -16.875 -7.23 1 95.69 337 THR B N 1
ATOM 5908 C CA . THR B 1 337 ? 22.406 -16.703 -5.984 1 95.69 337 THR B CA 1
ATOM 5909 C C . THR B 1 337 ? 22.109 -15.344 -5.363 1 95.69 337 THR B C 1
ATOM 5911 O O . THR B 1 337 ? 22.203 -14.312 -6.039 1 95.69 337 THR B O 1
ATOM 5914 N N . GLY B 1 338 ? 21.719 -15.352 -4.133 1 92.5 338 GLY B N 1
ATOM 5915 C CA . GLY B 1 338 ? 21.516 -14.117 -3.396 1 92.5 338 GLY B CA 1
ATOM 5916 C C . GLY B 1 338 ? 20.172 -13.453 -3.693 1 92.5 338 GLY B C 1
ATOM 5917 O O . GLY B 1 338 ? 19.922 -12.328 -3.26 1 92.5 338 GLY B O 1
ATOM 5918 N N . ARG B 1 339 ? 19.281 -14.117 -4.383 1 94.75 339 ARG B N 1
ATOM 5919 C CA . ARG B 1 339 ? 18 -13.516 -4.719 1 94.75 339 ARG B CA 1
ATOM 5920 C C . ARG B 1 339 ? 17.156 -13.289 -3.467 1 94.75 339 ARG B C 1
ATOM 5922 O O . ARG B 1 339 ? 17.156 -14.109 -2.551 1 94.75 339 ARG B O 1
ATOM 5929 N N . ILE B 1 340 ? 16.531 -12.156 -3.381 1 97.56 340 ILE B N 1
ATOM 5930 C CA . ILE B 1 340 ? 15.57 -11.805 -2.336 1 97.56 340 ILE B CA 1
ATOM 5931 C C . ILE B 1 340 ? 14.148 -11.984 -2.855 1 97.56 340 ILE B C 1
ATOM 5933 O O . ILE B 1 340 ? 13.656 -11.164 -3.631 1 97.56 340 ILE B O 1
ATOM 5937 N N . VAL B 1 341 ? 13.508 -13.07 -2.447 1 98.5 341 VAL B N 1
ATOM 5938 C CA . VAL B 1 341 ? 12.195 -13.414 -2.98 1 98.5 341 VAL B CA 1
ATOM 5939 C C . VAL B 1 341 ? 11.125 -13.133 -1.93 1 98.5 341 VAL B C 1
ATOM 5941 O O . VAL B 1 341 ? 11 -13.867 -0.947 1 98.5 341 VAL B O 1
ATOM 5944 N N . PRO B 1 342 ? 10.352 -12.055 -2.145 1 98.81 342 PRO B N 1
ATOM 5945 C CA . PRO B 1 342 ? 9.211 -11.812 -1.252 1 98.81 342 PRO B CA 1
ATOM 5946 C C . PRO B 1 342 ? 7.969 -12.602 -1.646 1 98.81 342 PRO B C 1
ATOM 5948 O O . PRO B 1 342 ? 7.934 -13.211 -2.717 1 98.81 342 PRO B O 1
ATOM 5951 N N . HIS B 1 343 ? 7 -12.648 -0.72 1 98.69 343 HIS B N 1
ATOM 5952 C CA . HIS B 1 343 ? 5.73 -13.266 -1.076 1 98.69 343 HIS B CA 1
ATOM 5953 C C . HIS B 1 343 ? 4.582 -12.672 -0.261 1 98.69 343 HIS B C 1
ATOM 5955 O O . HIS B 1 343 ? 4.812 -11.922 0.693 1 98.69 343 HIS B O 1
ATOM 5961 N N . ALA B 1 344 ? 3.389 -12.992 -0.718 1 98.75 344 ALA B N 1
ATOM 5962 C CA . ALA B 1 344 ? 2.184 -12.523 -0.041 1 98.75 344 ALA B CA 1
ATOM 5963 C C . ALA B 1 344 ? 1.137 -13.633 0.045 1 98.75 344 ALA B C 1
ATOM 5965 O O . ALA B 1 344 ? 1.172 -14.594 -0.73 1 98.75 344 ALA B O 1
ATOM 5966 N N . VAL B 1 345 ? 0.336 -13.602 1.039 1 98.81 345 VAL B N 1
ATOM 5967 C CA . VAL B 1 345 ? -0.933 -14.312 1.149 1 98.81 345 VAL B CA 1
ATOM 5968 C C . VAL B 1 345 ? -2.078 -13.312 1.277 1 98.81 345 VAL B C 1
ATOM 5970 O O . VAL B 1 345 ? -2.107 -12.508 2.213 1 98.81 345 VAL B O 1
ATOM 5973 N N . PHE B 1 346 ? -2.998 -13.352 0.389 1 98.69 346 PHE B N 1
ATOM 5974 C CA . PHE B 1 346 ? -3.986 -12.281 0.274 1 98.69 346 PHE B CA 1
ATOM 5975 C C . PHE B 1 346 ? -5.215 -12.594 1.12 1 98.69 346 PHE B C 1
ATOM 5977 O O . PHE B 1 346 ? -6.332 -12.648 0.603 1 98.69 346 PHE B O 1
ATOM 5984 N N . THR B 1 347 ? -4.957 -12.789 2.354 1 98.75 347 THR B N 1
ATOM 5985 C CA . THR B 1 347 ? -5.957 -12.883 3.41 1 98.75 347 THR B CA 1
ATOM 5986 C C . THR B 1 347 ? -6.156 -11.531 4.094 1 98.75 347 THR B C 1
ATOM 5988 O O . THR B 1 347 ? -5.582 -10.523 3.668 1 98.75 347 THR B O 1
ATOM 5991 N N . ASP B 1 348 ? -7.07 -11.516 5.035 1 98.62 348 ASP B N 1
ATOM 5992 C CA . ASP B 1 348 ? -7.238 -10.406 5.961 1 98.62 348 ASP B CA 1
ATOM 5993 C C . ASP B 1 348 ? -7.121 -10.867 7.41 1 98.62 348 ASP B C 1
ATOM 5995 O O . ASP B 1 348 ? -8.047 -11.469 7.953 1 98.62 348 ASP B O 1
ATOM 5999 N N . PRO B 1 349 ? -5.938 -10.539 8.07 1 98.75 349 PRO B N 1
ATOM 6000 C CA . PRO B 1 349 ? -4.887 -9.633 7.605 1 98.75 349 PRO B CA 1
ATOM 6001 C C . PRO B 1 349 ? -4.074 -10.211 6.449 1 98.75 349 PRO B C 1
ATOM 6003 O O . PRO B 1 349 ? -3.896 -11.43 6.363 1 98.75 349 PRO B O 1
ATOM 6006 N N . GLU B 1 350 ? -3.725 -9.297 5.535 1 98.88 350 GLU B N 1
ATOM 6007 C CA . GLU B 1 350 ? -2.895 -9.656 4.391 1 98.88 350 GLU B CA 1
ATOM 6008 C C . GLU B 1 350 ? -1.444 -9.883 4.812 1 98.88 350 GLU B C 1
ATOM 6010 O O . GLU B 1 350 ? -0.889 -9.102 5.59 1 98.88 350 GLU B O 1
ATOM 6015 N N . VAL B 1 351 ? -0.867 -10.914 4.309 1 98.94 351 VAL B N 1
ATOM 6016 C CA . VAL B 1 351 ? 0.507 -11.25 4.664 1 98.94 351 VAL B CA 1
ATOM 6017 C C . VAL B 1 351 ? 1.462 -10.734 3.592 1 98.94 351 VAL B C 1
ATOM 6019 O O . VAL B 1 351 ? 1.202 -10.883 2.396 1 98.94 351 VAL B O 1
ATOM 6022 N N . GLY B 1 352 ? 2.496 -10.031 3.924 1 98.88 352 GLY B N 1
ATOM 6023 C CA . GLY B 1 352 ? 3.693 -9.719 3.158 1 98.88 352 GLY B CA 1
ATOM 6024 C C . GLY B 1 352 ? 4.977 -10.086 3.881 1 98.88 352 GLY B C 1
ATOM 6025 O O . GLY B 1 352 ? 5.207 -9.641 5.008 1 98.88 352 GLY B O 1
ATOM 6026 N N . ALA B 1 353 ? 5.797 -10.883 3.205 1 98.88 353 ALA B N 1
ATOM 6027 C CA . ALA B 1 353 ? 6.965 -11.383 3.926 1 98.88 353 ALA B CA 1
ATOM 6028 C C . ALA B 1 353 ? 8.188 -11.438 3.018 1 98.88 353 ALA B C 1
ATOM 6030 O O . ALA B 1 353 ? 8.062 -11.609 1.804 1 98.88 353 ALA B O 1
ATOM 6031 N N . VAL B 1 354 ? 9.336 -11.289 3.625 1 98.88 354 VAL B N 1
ATOM 6032 C CA . VAL B 1 354 ? 10.609 -11.445 2.936 1 98.88 354 VAL B CA 1
ATOM 6033 C C . VAL B 1 354 ? 11.695 -11.836 3.936 1 98.88 354 VAL B C 1
ATOM 6035 O O . VAL B 1 354 ? 11.695 -11.359 5.074 1 98.88 354 VAL B O 1
ATOM 6038 N N . GLY B 1 355 ? 12.547 -12.797 3.537 1 98.69 355 GLY B N 1
ATOM 6039 C CA . GLY B 1 355 ? 13.711 -13.156 4.34 1 98.69 355 GLY B CA 1
ATOM 6040 C C . GLY B 1 355 ? 13.398 -14.211 5.387 1 98.69 355 GLY B C 1
ATOM 6041 O O . GLY B 1 355 ? 12.438 -14.961 5.254 1 98.69 355 GLY B O 1
ATOM 6042 N N . LEU B 1 356 ? 14.234 -14.289 6.414 1 98.69 356 LEU B N 1
ATOM 6043 C CA . LEU B 1 356 ? 14.18 -15.352 7.414 1 98.69 356 LEU B CA 1
ATOM 6044 C C . LEU B 1 356 ? 13.164 -15.016 8.508 1 98.69 356 LEU B C 1
ATOM 6046 O O . LEU B 1 356 ? 13.07 -13.867 8.938 1 98.69 356 LEU B O 1
ATOM 6050 N N . THR B 1 357 ? 12.414 -16 8.875 1 98.75 357 THR B N 1
ATOM 6051 C CA . THR B 1 357 ? 11.641 -15.875 10.109 1 98.75 357 THR B CA 1
ATOM 6052 C C . THR B 1 357 ? 12.562 -15.836 11.328 1 98.75 357 THR B C 1
ATOM 6054 O O . THR B 1 357 ? 13.75 -16.156 11.219 1 98.75 357 THR B O 1
ATOM 6057 N N . GLU B 1 358 ? 11.938 -15.43 12.453 1 98.62 358 GLU B N 1
ATOM 6058 C CA . GLU B 1 358 ? 12.766 -15.367 13.656 1 98.62 358 GLU B CA 1
ATOM 6059 C C . GLU B 1 358 ? 13.344 -16.734 14.008 1 98.62 358 GLU B C 1
ATOM 6061 O O . GLU B 1 358 ? 14.547 -16.875 14.203 1 98.62 358 GLU B O 1
ATOM 6066 N N . PRO B 1 359 ? 12.523 -17.812 14.031 1 98.5 359 PRO B N 1
ATOM 6067 C CA . PRO B 1 359 ? 13.102 -19.109 14.352 1 98.5 359 PRO B CA 1
ATOM 6068 C C . PRO B 1 359 ? 14.148 -19.562 13.336 1 98.5 359 PRO B C 1
ATOM 6070 O O . PRO B 1 359 ? 15.172 -20.125 13.711 1 98.5 359 PRO B O 1
ATOM 6073 N N . ALA B 1 360 ? 13.953 -19.312 12.094 1 98.56 360 ALA B N 1
ATOM 6074 C CA . ALA B 1 360 ? 14.906 -19.703 11.055 1 98.56 360 ALA B CA 1
ATOM 6075 C C . ALA B 1 360 ? 16.219 -18.953 11.211 1 98.56 360 ALA B C 1
ATOM 6077 O O . ALA B 1 360 ? 17.297 -19.531 11 1 98.56 360 ALA B O 1
ATOM 6078 N N . ALA B 1 361 ? 16.156 -17.672 11.531 1 98.62 361 ALA B N 1
ATOM 6079 C CA . ALA B 1 361 ? 17.359 -16.859 11.727 1 98.62 361 ALA B CA 1
ATOM 6080 C C . ALA B 1 361 ? 18.172 -17.375 12.906 1 98.62 361 ALA B C 1
ATOM 6082 O O . ALA B 1 361 ? 19.391 -17.516 12.805 1 98.62 361 ALA B O 1
ATOM 6083 N N . ARG B 1 362 ? 17.5 -17.625 13.961 1 98.25 362 ARG B N 1
ATOM 6084 C CA . ARG B 1 362 ? 18.172 -18.172 15.133 1 98.25 362 ARG B CA 1
ATOM 6085 C C . ARG B 1 362 ? 18.797 -19.531 14.828 1 98.25 362 ARG B C 1
ATOM 6087 O O . ARG B 1 362 ? 19.922 -19.812 15.219 1 98.25 362 ARG B O 1
ATOM 6094 N N . ALA B 1 363 ? 18.078 -20.406 14.164 1 98.38 363 ALA B N 1
ATOM 6095 C CA . ALA B 1 363 ? 18.578 -21.719 13.789 1 98.38 363 ALA B CA 1
ATOM 6096 C C . ALA B 1 363 ? 19.797 -21.625 12.891 1 98.38 363 ALA B C 1
ATOM 6098 O O . ALA B 1 363 ? 20.688 -22.469 12.938 1 98.38 363 ALA B O 1
ATOM 6099 N N . ALA B 1 364 ? 19.844 -20.578 12.117 1 97.94 364 ALA B N 1
ATOM 6100 C CA . ALA B 1 364 ? 20.969 -20.359 11.203 1 97.94 364 ALA B CA 1
ATOM 6101 C C . ALA B 1 364 ? 22.172 -19.797 11.945 1 97.94 364 ALA B C 1
ATOM 6103 O O . ALA B 1 364 ? 23.234 -19.594 11.352 1 97.94 364 ALA B O 1
ATOM 6104 N N . GLY B 1 365 ? 22.062 -19.438 13.219 1 98 365 GLY B N 1
ATOM 6105 C CA . GLY B 1 365 ? 23.203 -19.062 14.047 1 98 365 GLY B CA 1
ATOM 6106 C C . GLY B 1 365 ? 23.312 -17.562 14.273 1 98 365 GLY B C 1
ATOM 6107 O O . GLY B 1 365 ? 24.281 -17.094 14.875 1 98 365 GLY B O 1
ATOM 6108 N N . TYR B 1 366 ? 22.328 -16.812 13.883 1 97.88 366 TYR B N 1
ATOM 6109 C CA . TYR B 1 366 ? 22.375 -15.367 14.07 1 97.88 366 TYR B CA 1
ATOM 6110 C C . TYR B 1 366 ? 22.047 -14.992 15.516 1 97.88 366 TYR B C 1
ATOM 6112 O O . TYR B 1 366 ? 21.172 -15.617 16.125 1 97.88 366 TYR B O 1
ATOM 6120 N N . ASP B 1 367 ? 22.766 -13.984 16.062 1 97.69 367 ASP B N 1
ATOM 6121 C CA . ASP B 1 367 ? 22.25 -13.234 17.203 1 97.69 367 ASP B CA 1
ATOM 6122 C C . ASP B 1 367 ? 21.172 -12.242 16.766 1 97.69 367 ASP B C 1
ATOM 6124 O O . ASP B 1 367 ? 21.469 -11.234 16.109 1 97.69 367 ASP B O 1
ATOM 6128 N N . VAL B 1 368 ? 19.938 -12.523 17.172 1 97.56 368 VAL B N 1
ATOM 6129 C CA . VAL B 1 368 ? 18.797 -11.875 16.547 1 97.56 368 VAL B CA 1
ATOM 6130 C C . VAL B 1 368 ? 18.234 -10.812 17.484 1 97.56 368 VAL B C 1
ATOM 6132 O O . VAL B 1 368 ? 18.094 -11.047 18.688 1 97.56 368 VAL B O 1
ATOM 6135 N N . VAL B 1 369 ? 17.938 -9.625 16.953 1 98.06 369 VAL B N 1
ATOM 6136 C CA . VAL B 1 369 ? 17.094 -8.617 17.578 1 98.06 369 VAL B CA 1
ATOM 6137 C C . VAL B 1 369 ? 15.812 -8.422 16.766 1 98.06 369 VAL B C 1
ATOM 6139 O O . VAL B 1 369 ? 15.812 -8.609 15.547 1 98.06 369 VAL B O 1
ATOM 6142 N N . VAL B 1 370 ? 14.727 -8.086 17.484 1 98.31 370 VAL B N 1
ATOM 6143 C CA . VAL B 1 370 ? 13.414 -8.055 16.844 1 98.31 370 VAL B CA 1
ATOM 6144 C C . VAL B 1 370 ? 12.758 -6.699 17.094 1 98.31 370 VAL B C 1
ATOM 6146 O O . VAL B 1 370 ? 12.914 -6.109 18.172 1 98.31 370 VAL B O 1
ATOM 6149 N N . GLY B 1 371 ? 12.156 -6.141 16.062 1 98.5 371 GLY B N 1
ATOM 6150 C CA . GLY B 1 371 ? 11.25 -5.012 16.172 1 98.5 371 GLY B CA 1
ATOM 6151 C C . GLY B 1 371 ? 9.82 -5.359 15.797 1 98.5 371 GLY B C 1
ATOM 6152 O O . GLY B 1 371 ? 9.594 -6.109 14.844 1 98.5 371 GLY B O 1
ATOM 6153 N N . ARG B 1 372 ? 8.867 -4.773 16.562 1 98.19 372 ARG B N 1
ATOM 6154 C CA . ARG B 1 372 ? 7.473 -5.129 16.344 1 98.19 372 ARG B CA 1
ATOM 6155 C C . ARG B 1 372 ? 6.566 -3.908 16.469 1 98.19 372 ARG B C 1
ATOM 6157 O O . ARG B 1 372 ? 6.805 -3.035 17.297 1 98.19 372 ARG B O 1
ATOM 6164 N N . GLN B 1 373 ? 5.512 -3.807 15.625 1 98.69 373 GLN B N 1
ATOM 6165 C CA . GLN B 1 373 ? 4.465 -2.795 15.711 1 98.69 373 GLN B CA 1
ATOM 6166 C C . GLN B 1 373 ? 3.102 -3.387 15.367 1 98.69 373 GLN B C 1
ATOM 6168 O O . GLN B 1 373 ? 2.875 -3.834 14.242 1 98.69 373 GLN B O 1
ATOM 6173 N N . ASP B 1 374 ? 2.178 -3.4 16.375 1 98.75 374 ASP B N 1
ATOM 6174 C CA . ASP B 1 374 ? 0.796 -3.787 16.125 1 98.75 374 ASP B CA 1
ATOM 6175 C C . ASP B 1 374 ? 0.052 -2.688 15.367 1 98.75 374 ASP B C 1
ATOM 6177 O O . ASP B 1 374 ? 0.231 -1.502 15.648 1 98.75 374 ASP B O 1
ATOM 6181 N N . PHE B 1 375 ? -0.845 -3.066 14.484 1 98.75 375 PHE B N 1
ATOM 6182 C CA . PHE B 1 375 ? -1.577 -2.086 13.695 1 98.75 375 PHE B CA 1
ATOM 6183 C C . PHE B 1 375 ? -2.598 -1.349 14.555 1 98.75 375 PHE B C 1
ATOM 6185 O O . PHE B 1 375 ? -3.119 -0.308 14.156 1 98.75 375 PHE B O 1
ATOM 6192 N N . THR B 1 376 ? -2.9 -1.81 15.734 1 98.19 376 THR B N 1
ATOM 6193 C CA . THR B 1 376 ? -3.746 -1.071 16.672 1 98.19 376 THR B CA 1
ATOM 6194 C C . THR B 1 376 ? -3.111 0.267 17.031 1 98.19 376 THR B C 1
ATOM 6196 O O . THR B 1 376 ? -3.809 1.207 17.422 1 98.19 376 THR B O 1
ATOM 6199 N N . GLY B 1 377 ? -1.772 0.332 16.906 1 97.25 377 GLY B N 1
ATOM 6200 C CA . GLY B 1 377 ? -1.057 1.554 17.234 1 97.25 377 GLY B CA 1
ATOM 6201 C C . GLY B 1 377 ? -0.823 2.453 16.047 1 97.25 377 GLY B C 1
ATOM 6202 O O . GLY B 1 377 ? -0.099 3.447 16.141 1 97.25 377 GLY B O 1
ATOM 6203 N N . VAL B 1 378 ? -1.414 2.172 14.906 1 98 378 VAL B N 1
ATOM 6204 C CA . VAL B 1 378 ? -1.235 2.928 13.672 1 98 378 VAL B CA 1
ATOM 6205 C C . VAL B 1 378 ? -2.504 3.717 13.359 1 98 378 VAL B C 1
ATOM 6207 O O . VAL B 1 378 ? -3.561 3.131 13.102 1 98 378 VAL B O 1
ATOM 6210 N N . VAL B 1 379 ? -2.383 5 13.305 1 97.12 379 VAL B N 1
ATOM 6211 C CA . VAL B 1 379 ? -3.531 5.898 13.219 1 97.12 379 VAL B CA 1
ATOM 6212 C C . VAL B 1 379 ? -4.305 5.633 11.93 1 97.12 379 VAL B C 1
ATOM 6214 O O . VAL B 1 379 ? -5.535 5.609 11.93 1 97.12 379 VAL B O 1
ATOM 6217 N N . LYS B 1 380 ? -3.574 5.477 10.836 1 98.62 380 LYS B N 1
ATOM 6218 C CA . LYS B 1 380 ? -4.242 5.219 9.562 1 98.62 380 LYS B CA 1
ATOM 6219 C C . LYS B 1 380 ? -5.055 3.928 9.617 1 98.62 380 LYS B C 1
ATOM 6221 O O . LYS B 1 380 ? -6.133 3.84 9.023 1 98.62 380 LYS B O 1
ATOM 6226 N N . ALA B 1 381 ? -4.535 2.877 10.273 1 98.75 381 ALA B N 1
ATOM 6227 C CA . ALA B 1 381 ? -5.262 1.619 10.43 1 98.75 381 ALA B CA 1
ATOM 6228 C C . ALA B 1 381 ? -6.574 1.833 11.172 1 98.75 381 ALA B C 1
ATOM 6230 O O . ALA B 1 381 ? -7.602 1.256 10.812 1 98.75 381 ALA B O 1
ATOM 6231 N N . ARG B 1 382 ? -6.578 2.67 12.148 1 98.12 382 ARG B N 1
ATOM 6232 C CA . ARG B 1 382 ? -7.789 3.004 12.883 1 98.12 382 ARG B CA 1
ATOM 6233 C C . ARG B 1 382 ? -8.781 3.76 12.008 1 98.12 382 ARG B C 1
ATOM 6235 O O . ARG B 1 382 ? -9.977 3.48 12.031 1 98.12 382 ARG B O 1
ATOM 6242 N N . ALA B 1 383 ? -8.219 4.691 11.266 1 98.44 383 ALA B N 1
ATOM 6243 C CA . ALA B 1 383 ? -9.062 5.508 10.398 1 98.44 383 ALA B CA 1
ATOM 6244 C C . ALA B 1 383 ? -9.82 4.637 9.398 1 98.44 383 ALA B C 1
ATOM 6246 O O . ALA B 1 383 ? -11.008 4.855 9.148 1 98.44 383 ALA B O 1
ATOM 6247 N N . ILE B 1 384 ? -9.156 3.621 8.852 1 98.56 384 ILE B N 1
ATOM 6248 C CA . ILE B 1 384 ? -9.797 2.816 7.82 1 98.56 384 ILE B CA 1
ATOM 6249 C C . ILE B 1 384 ? -10.523 1.639 8.461 1 98.56 384 ILE B C 1
ATOM 6251 O O . ILE B 1 384 ? -11.07 0.784 7.762 1 98.56 384 ILE B O 1
ATOM 6255 N N . GLY B 1 385 ? -10.461 1.536 9.805 1 98.19 385 GLY B N 1
ATOM 6256 C CA . GLY B 1 385 ? -11.234 0.547 10.539 1 98.19 385 GLY B CA 1
ATOM 6257 C C . GLY B 1 385 ? -10.656 -0.854 10.438 1 98.19 385 GLY B C 1
ATOM 6258 O O . GLY B 1 385 ? -11.398 -1.837 10.469 1 98.19 385 GLY B O 1
ATOM 6259 N N . ASN B 1 386 ? -9.414 -1.016 10.195 1 98.56 386 ASN B N 1
ATOM 6260 C CA . ASN B 1 386 ? -8.75 -2.311 10.125 1 98.56 386 ASN B CA 1
ATOM 6261 C C . ASN B 1 386 ? -7.41 -2.293 10.859 1 98.56 386 ASN B C 1
ATOM 6263 O O . ASN B 1 386 ? -6.391 -1.913 10.281 1 98.56 386 ASN B O 1
ATOM 6267 N N . THR B 1 387 ? -7.375 -2.787 12.086 1 98.5 387 THR B N 1
ATOM 6268 C CA . THR B 1 387 ? -6.18 -2.736 12.922 1 98.5 387 THR B CA 1
ATOM 6269 C C . THR B 1 387 ? -5.629 -4.137 13.164 1 98.5 387 THR B C 1
ATOM 6271 O O . THR B 1 387 ? -4.848 -4.352 14.094 1 98.5 387 THR B O 1
ATOM 6274 N N . ARG B 1 388 ? -6.023 -5.113 12.352 1 98.56 388 ARG B N 1
ATOM 6275 C CA . ARG B 1 388 ? -5.594 -6.496 12.539 1 98.56 388 ARG B CA 1
ATOM 6276 C C . ARG B 1 388 ? -4.109 -6.652 12.219 1 98.56 388 ARG B C 1
ATOM 6278 O O . ARG B 1 388 ? -3.611 -6.09 11.242 1 98.56 388 ARG B O 1
ATOM 6285 N N . GLY B 1 389 ? -3.48 -7.414 13.094 1 98.81 389 GLY B N 1
ATOM 6286 C CA . GLY B 1 389 ? -2.156 -7.922 12.773 1 98.81 389 GLY B CA 1
ATOM 6287 C C . GLY B 1 389 ? -1.037 -7.012 13.242 1 98.81 389 GLY B C 1
ATOM 6288 O O . GLY B 1 389 ? -1.199 -6.273 14.219 1 98.81 389 GLY B O 1
ATOM 6289 N N . LEU B 1 390 ? 0.19 -7.176 12.602 1 98.88 390 LEU B N 1
ATOM 6290 C CA . LEU B 1 390 ? 1.413 -6.535 13.07 1 98.88 390 LEU B CA 1
ATOM 6291 C C . LEU B 1 390 ? 2.479 -6.527 11.984 1 98.88 390 LEU B C 1
ATOM 6293 O O . LEU B 1 390 ? 2.322 -7.188 10.953 1 98.88 390 LEU B O 1
ATOM 6297 N N . VAL B 1 391 ? 3.455 -5.754 12.203 1 98.94 391 VAL B N 1
ATOM 6298 C CA . VAL B 1 391 ? 4.719 -5.805 11.477 1 98.94 391 VAL B CA 1
ATOM 6299 C C . VAL B 1 391 ? 5.824 -6.324 12.398 1 98.94 391 VAL B C 1
ATOM 6301 O O . VAL B 1 391 ? 5.902 -5.926 13.562 1 98.94 391 VAL B O 1
ATOM 6304 N N . LYS B 1 392 ? 6.688 -7.207 11.898 1 98.75 392 LYS B N 1
ATOM 6305 C CA . LYS B 1 392 ? 7.801 -7.746 12.664 1 98.75 392 LYS B CA 1
ATOM 6306 C C . LYS B 1 392 ? 9.086 -7.746 11.852 1 98.75 392 LYS B C 1
ATOM 6308 O O . LYS B 1 392 ? 9.141 -8.312 10.758 1 98.75 392 LYS B O 1
ATOM 6313 N N . PHE B 1 393 ? 10.125 -7.137 12.352 1 98.88 393 PHE B N 1
ATOM 6314 C CA . PHE B 1 393 ? 11.461 -7.199 11.781 1 98.88 393 PHE B CA 1
ATOM 6315 C C . PHE B 1 393 ? 12.328 -8.211 12.531 1 98.88 393 PHE B C 1
ATOM 6317 O O . PHE B 1 393 ? 12.273 -8.289 13.758 1 98.88 393 PHE B O 1
ATOM 6324 N N . VAL B 1 394 ? 13.062 -8.961 11.82 1 98.81 394 VAL B N 1
ATOM 6325 C CA . VAL B 1 394 ? 14.156 -9.805 12.305 1 98.81 394 VAL B CA 1
ATOM 6326 C C . VAL B 1 394 ? 15.492 -9.266 11.797 1 98.81 394 VAL B C 1
ATOM 6328 O O . VAL B 1 394 ? 15.703 -9.164 10.586 1 98.81 394 VAL B O 1
ATOM 6331 N N . ALA B 1 395 ? 16.375 -8.891 12.695 1 98.69 395 ALA B N 1
ATOM 6332 C CA . ALA B 1 395 ? 17.625 -8.25 12.281 1 98.69 395 ALA B CA 1
ATOM 6333 C C . ALA B 1 395 ? 18.812 -8.875 12.992 1 98.69 395 ALA B C 1
ATOM 6335 O O . ALA B 1 395 ? 18.656 -9.523 14.031 1 98.69 395 ALA B O 1
ATOM 6336 N N . ASP B 1 396 ? 20.016 -8.766 12.398 1 98.25 396 ASP B N 1
ATOM 6337 C CA . ASP B 1 396 ? 21.281 -9.211 12.977 1 98.25 396 ASP B CA 1
ATOM 6338 C C . ASP B 1 396 ? 21.797 -8.227 14.016 1 98.25 396 ASP B C 1
ATOM 6340 O O . ASP B 1 396 ? 22.078 -7.07 13.695 1 98.25 396 ASP B O 1
ATOM 6344 N N . ALA B 1 397 ? 21.969 -8.656 15.211 1 97.12 397 ALA B N 1
ATOM 6345 C CA . ALA B 1 397 ? 22.375 -7.789 16.312 1 97.12 397 ALA B CA 1
ATOM 6346 C C . ALA B 1 397 ? 23.781 -7.219 16.078 1 97.12 397 ALA B C 1
ATOM 6348 O O . ALA B 1 397 ? 24.078 -6.102 16.5 1 97.12 397 ALA B O 1
ATOM 6349 N N . ALA B 1 398 ? 24.609 -7.93 15.359 1 96.31 398 ALA B N 1
ATOM 6350 C CA . ALA B 1 398 ? 26.016 -7.551 15.188 1 96.31 398 ALA B CA 1
ATOM 6351 C C . ALA B 1 398 ? 26.172 -6.516 14.078 1 96.31 398 ALA B C 1
ATOM 6353 O O . ALA B 1 398 ? 27.047 -5.652 14.141 1 96.31 398 ALA B O 1
ATOM 6354 N N . THR B 1 399 ? 25.297 -6.566 13.07 1 97.06 399 THR B N 1
ATOM 6355 C CA . THR B 1 399 ? 25.578 -5.785 11.875 1 97.06 399 THR B CA 1
ATOM 6356 C C . THR B 1 399 ? 24.422 -4.836 11.57 1 97.06 399 THR B C 1
ATOM 6358 O O . THR B 1 399 ? 24.516 -3.992 10.672 1 97.06 399 THR B O 1
ATOM 6361 N N . ASP B 1 400 ? 23.234 -4.945 12.148 1 97.31 400 ASP B N 1
ATOM 6362 C CA . ASP B 1 400 ? 22 -4.207 11.914 1 97.31 400 ASP B CA 1
ATOM 6363 C C . ASP B 1 400 ? 21.344 -4.625 10.594 1 97.31 400 ASP B C 1
ATOM 6365 O O . ASP B 1 400 ? 20.375 -4.016 10.148 1 97.31 400 ASP B O 1
ATOM 6369 N N . ARG B 1 401 ? 21.844 -5.656 10.031 1 98.06 401 ARG B N 1
ATOM 6370 C CA . ARG B 1 401 ? 21.312 -6.133 8.766 1 98.06 401 ARG B CA 1
ATOM 6371 C C . ARG B 1 401 ? 19.906 -6.699 8.953 1 98.06 401 ARG B C 1
ATOM 6373 O O . ARG B 1 401 ? 19.641 -7.398 9.93 1 98.06 401 ARG B O 1
ATOM 6380 N N . ILE B 1 402 ? 19.062 -6.344 7.988 1 98.75 402 ILE B N 1
ATOM 6381 C CA . ILE B 1 402 ? 17.734 -6.941 7.992 1 98.75 402 ILE B CA 1
ATOM 6382 C C . ILE B 1 402 ? 17.812 -8.383 7.504 1 98.75 402 ILE B C 1
ATOM 6384 O O . ILE B 1 402 ? 18.219 -8.641 6.363 1 98.75 402 ILE B O 1
ATOM 6388 N N . LEU B 1 403 ? 17.438 -9.312 8.375 1 98.75 403 LEU B N 1
ATOM 6389 C CA . LEU B 1 403 ? 17.406 -10.719 8 1 98.75 403 LEU B CA 1
ATOM 6390 C C . LEU B 1 403 ? 16.047 -11.109 7.445 1 98.75 403 LEU B C 1
ATOM 6392 O O . LEU B 1 403 ? 15.938 -12 6.605 1 98.75 403 LEU B O 1
ATOM 6396 N N . GLY B 1 404 ? 15.008 -10.477 7.93 1 98.81 404 GLY B N 1
ATOM 6397 C CA . GLY B 1 404 ? 13.648 -10.703 7.465 1 98.81 404 GLY B CA 1
ATOM 6398 C C . GLY B 1 404 ? 12.672 -9.633 7.926 1 98.81 404 GLY B C 1
ATOM 6399 O O . GLY B 1 404 ? 12.945 -8.914 8.883 1 98.81 404 GLY B O 1
ATOM 6400 N N . CYS B 1 405 ? 11.609 -9.477 7.227 1 98.94 405 CYS B N 1
ATOM 6401 C CA . CYS B 1 405 ? 10.461 -8.641 7.551 1 98.94 405 CYS B CA 1
ATOM 6402 C C . CYS B 1 405 ? 9.156 -9.359 7.254 1 98.94 405 CYS B C 1
ATOM 6404 O O . CYS B 1 405 ? 8.953 -9.859 6.148 1 98.94 405 CYS B O 1
ATOM 6406 N N . HIS B 1 406 ? 8.273 -9.406 8.227 1 98.94 406 HIS B N 1
ATOM 6407 C CA . HIS B 1 406 ? 7.023 -10.141 8.148 1 98.94 406 HIS B CA 1
ATOM 6408 C C . HIS B 1 406 ? 5.844 -9.289 8.602 1 98.94 406 HIS B C 1
ATOM 6410 O O . HIS B 1 406 ? 5.848 -8.758 9.719 1 98.94 406 HIS B O 1
ATOM 6416 N N . ILE B 1 407 ? 4.879 -9.195 7.738 1 98.94 407 ILE B N 1
ATOM 6417 C CA . ILE B 1 407 ? 3.729 -8.336 8 1 98.94 407 ILE B CA 1
ATOM 6418 C C . ILE B 1 407 ? 2.439 -9.148 7.879 1 98.94 407 ILE B C 1
ATOM 6420 O O . ILE B 1 407 ? 2.291 -9.953 6.957 1 98.94 407 ILE B O 1
ATOM 6424 N N . ALA B 1 408 ? 1.561 -9.086 8.766 1 98.94 408 ALA B N 1
ATOM 6425 C CA . ALA B 1 408 ? 0.135 -9.383 8.664 1 98.94 408 ALA B CA 1
ATOM 6426 C C . ALA B 1 408 ? -0.709 -8.156 8.977 1 98.94 408 ALA B C 1
ATOM 6428 O O . ALA B 1 408 ? -0.68 -7.648 10.102 1 98.94 408 ALA B O 1
ATOM 6429 N N . GLY B 1 409 ? -1.347 -7.609 8.047 1 98.81 409 GLY B N 1
ATOM 6430 C CA . GLY B 1 409 ? -2.123 -6.402 8.266 1 98.81 409 GLY B CA 1
ATOM 6431 C C . GLY B 1 409 ? -2.688 -5.809 6.992 1 98.81 409 GLY B C 1
ATOM 6432 O O . GLY B 1 409 ? -2.523 -6.379 5.91 1 98.81 409 GLY B O 1
ATOM 6433 N N . PRO B 1 410 ? -3.385 -4.703 7.145 1 98.56 410 PRO B N 1
ATOM 6434 C CA . PRO B 1 410 ? -3.881 -4.062 5.926 1 98.56 410 PRO B CA 1
ATOM 6435 C C . PRO B 1 410 ? -2.758 -3.65 4.977 1 98.56 410 PRO B C 1
ATOM 6437 O O . PRO B 1 410 ? -1.82 -2.963 5.391 1 98.56 410 PRO B O 1
ATOM 6440 N N . ASP B 1 411 ? -2.773 -4.199 3.748 1 98 411 ASP B N 1
ATOM 6441 C CA . ASP B 1 411 ? -1.869 -3.816 2.668 1 98 411 ASP B CA 1
ATOM 6442 C C . ASP B 1 411 ? -0.479 -4.414 2.877 1 98 411 ASP B C 1
ATOM 6444 O O . ASP B 1 411 ? 0.515 -3.865 2.395 1 98 411 ASP B O 1
ATOM 6448 N N . GLY B 1 412 ? -0.458 -5.543 3.621 1 98.81 412 GLY B N 1
ATOM 6449 C CA . GLY B 1 412 ? 0.823 -6.156 3.932 1 98.81 412 GLY B CA 1
ATOM 6450 C C . GLY B 1 412 ? 1.643 -6.484 2.697 1 98.81 412 GLY B C 1
ATOM 6451 O O . GLY B 1 412 ? 2.863 -6.309 2.691 1 98.81 412 GLY B O 1
ATOM 6452 N N . GLY B 1 413 ? 0.967 -6.914 1.614 1 98.69 413 GLY B N 1
ATOM 6453 C CA . GLY B 1 413 ? 1.64 -7.316 0.388 1 98.69 413 GLY B CA 1
ATOM 6454 C C . GLY B 1 413 ? 2.357 -6.168 -0.3 1 98.69 413 GLY B C 1
ATOM 6455 O O . GLY B 1 413 ? 3.342 -6.383 -1.01 1 98.69 413 GLY B O 1
ATOM 6456 N N . ASN B 1 414 ? 1.91 -4.938 -0.12 1 98.81 414 ASN B N 1
ATOM 6457 C CA . ASN B 1 414 ? 2.582 -3.768 -0.674 1 98.81 414 ASN B CA 1
ATOM 6458 C C . ASN B 1 414 ? 3.611 -3.197 0.299 1 98.81 414 ASN B C 1
ATOM 6460 O O . ASN B 1 414 ? 4.711 -2.818 -0.105 1 98.81 414 ASN B O 1
ATOM 6464 N N . LEU B 1 415 ? 3.279 -3.209 1.583 1 98.88 415 LEU B N 1
ATOM 6465 C CA . LEU B 1 415 ? 4.098 -2.557 2.6 1 98.88 415 LEU B CA 1
ATOM 6466 C C . LEU B 1 415 ? 5.457 -3.238 2.725 1 98.88 415 LEU B C 1
ATOM 6468 O O . LEU B 1 415 ? 6.461 -2.58 2.996 1 98.88 415 LEU B O 1
ATOM 6472 N N . VAL B 1 416 ? 5.516 -4.504 2.469 1 98.94 416 VAL B N 1
ATOM 6473 C CA . VAL B 1 416 ? 6.727 -5.281 2.713 1 98.94 416 VAL B CA 1
ATOM 6474 C C . VAL B 1 416 ? 7.816 -4.867 1.728 1 98.94 416 VAL B C 1
ATOM 6476 O O . VAL B 1 416 ? 9 -5.121 1.959 1 98.94 416 VAL B O 1
ATOM 6479 N N . HIS B 1 417 ? 7.465 -4.188 0.654 1 98.88 417 HIS B N 1
ATOM 6480 C CA . HIS B 1 417 ? 8.422 -3.861 -0.393 1 98.88 417 HIS B CA 1
ATOM 6481 C C . HIS B 1 417 ? 9.43 -2.816 0.087 1 98.88 417 HIS B C 1
ATOM 6483 O O . HIS B 1 417 ? 10.5 -2.668 -0.498 1 98.88 417 HIS B O 1
ATOM 6489 N N . GLU B 1 418 ? 9.117 -2.045 1.173 1 98.75 418 GLU B N 1
ATOM 6490 C CA . GLU B 1 418 ? 10.148 -1.213 1.782 1 98.75 418 GLU B CA 1
ATOM 6491 C C . GLU B 1 418 ? 11.344 -2.055 2.227 1 98.75 418 GLU B C 1
ATOM 6493 O O . GLU B 1 418 ? 12.492 -1.699 1.96 1 98.75 418 GLU B O 1
ATOM 6498 N N . ALA B 1 419 ? 11.016 -3.158 2.861 1 98.81 419 ALA B N 1
ATOM 6499 C CA . ALA B 1 419 ? 12.062 -4.059 3.334 1 98.81 419 ALA B CA 1
ATOM 6500 C C . ALA B 1 419 ? 12.75 -4.762 2.164 1 98.81 419 ALA B C 1
ATOM 6502 O O . ALA B 1 419 ? 13.961 -5.004 2.201 1 98.81 419 ALA B O 1
ATOM 6503 N N . VAL B 1 420 ? 11.977 -5.121 1.122 1 98.81 420 VAL B N 1
ATOM 6504 C CA . VAL B 1 420 ? 12.539 -5.758 -0.066 1 98.81 420 VAL B CA 1
ATOM 6505 C C . VAL B 1 420 ? 13.602 -4.852 -0.682 1 98.81 420 VAL B C 1
ATOM 6507 O O . VAL B 1 420 ? 14.703 -5.301 -0.991 1 98.81 420 VAL B O 1
ATOM 6510 N N . ILE B 1 421 ? 13.297 -3.555 -0.799 1 98.62 421 ILE B N 1
ATOM 6511 C CA . ILE B 1 421 ? 14.234 -2.602 -1.376 1 98.62 421 ILE B CA 1
ATOM 6512 C C . ILE B 1 421 ? 15.453 -2.465 -0.466 1 98.62 421 ILE B C 1
ATOM 6514 O O . ILE B 1 421 ? 16.594 -2.475 -0.938 1 98.62 421 ILE B O 1
ATOM 6518 N N . ALA B 1 422 ? 15.211 -2.332 0.836 1 98.44 422 ALA B N 1
ATOM 6519 C CA . ALA B 1 422 ? 16.312 -2.205 1.791 1 98.44 422 ALA B CA 1
ATOM 6520 C C . ALA B 1 422 ? 17.25 -3.402 1.706 1 98.44 422 ALA B C 1
ATOM 6522 O O . ALA B 1 422 ? 18.469 -3.236 1.612 1 98.44 422 ALA B O 1
ATOM 6523 N N . MET B 1 423 ? 16.719 -4.594 1.685 1 98.44 423 MET B N 1
ATOM 6524 C CA . MET B 1 423 ? 17.516 -5.809 1.645 1 98.44 423 MET B CA 1
ATOM 6525 C C . MET B 1 423 ? 18.266 -5.926 0.318 1 98.44 423 MET B C 1
ATOM 6527 O O . MET B 1 423 ? 19.438 -6.312 0.288 1 98.44 423 MET B O 1
ATOM 6531 N N . THR B 1 424 ? 17.562 -5.59 -0.779 1 97.44 424 THR B N 1
ATOM 6532 C CA . THR B 1 424 ? 18.156 -5.66 -2.111 1 97.44 424 THR B CA 1
ATOM 6533 C C . THR B 1 424 ? 19.359 -4.723 -2.223 1 97.44 424 THR B C 1
ATOM 6535 O O . THR B 1 424 ? 20.328 -5.035 -2.904 1 97.44 424 THR B O 1
ATOM 6538 N N . THR B 1 425 ? 19.312 -3.609 -1.495 1 96.38 425 THR B N 1
ATOM 6539 C CA . THR B 1 425 ? 20.344 -2.588 -1.633 1 96.38 425 THR B CA 1
ATOM 6540 C C . THR B 1 425 ? 21.328 -2.645 -0.462 1 96.38 425 THR B C 1
ATOM 6542 O O . THR B 1 425 ? 22.203 -1.796 -0.342 1 96.38 425 THR B O 1
ATOM 6545 N N . GLY B 1 426 ? 21.141 -3.553 0.449 1 96.31 426 GLY B N 1
ATOM 6546 C CA . GLY B 1 426 ? 22.047 -3.754 1.567 1 96.31 426 GLY B CA 1
ATOM 6547 C C . GLY B 1 426 ? 21.844 -2.75 2.686 1 96.31 426 GLY B C 1
ATOM 6548 O O . GLY B 1 426 ? 22.75 -2.541 3.508 1 96.31 426 GLY B O 1
ATOM 6549 N N . ALA B 1 427 ? 20.703 -2.092 2.744 1 97 427 ALA B N 1
ATOM 6550 C CA . ALA B 1 427 ? 20.391 -1.125 3.795 1 97 427 ALA B CA 1
ATOM 6551 C C . ALA B 1 427 ? 20.109 -1.827 5.117 1 97 427 ALA B C 1
ATOM 6553 O O . ALA B 1 427 ? 19.656 -2.979 5.133 1 97 427 ALA B O 1
ATOM 6554 N N . THR B 1 428 ? 20.344 -1.114 6.238 1 97.69 428 THR B N 1
ATOM 6555 C CA . THR B 1 428 ? 20.109 -1.644 7.578 1 97.69 428 THR B CA 1
ATOM 6556 C C . THR B 1 428 ? 18.734 -1.228 8.094 1 97.69 428 THR B C 1
ATOM 6558 O O . THR B 1 428 ? 18.094 -0.34 7.52 1 97.69 428 THR B O 1
ATOM 6561 N N . TYR B 1 429 ? 18.266 -1.895 9.164 1 97.88 429 TYR B N 1
ATOM 6562 C CA . TYR B 1 429 ? 16.984 -1.502 9.766 1 97.88 429 TYR B CA 1
ATOM 6563 C C . TYR B 1 429 ? 17.078 -0.099 10.352 1 97.88 429 TYR B C 1
ATOM 6565 O O . TYR B 1 429 ? 16.078 0.628 10.391 1 97.88 429 TYR B O 1
ATOM 6573 N N . THR B 1 430 ? 18.266 0.355 10.758 1 96.69 430 THR B N 1
ATOM 6574 C CA . THR B 1 430 ? 18.469 1.683 11.328 1 96.69 430 THR B CA 1
ATOM 6575 C C . THR B 1 430 ? 18.234 2.764 10.281 1 96.69 430 THR B C 1
ATOM 6577 O O . THR B 1 430 ? 17.672 3.818 10.578 1 96.69 430 THR B O 1
ATOM 6580 N N . GLN B 1 431 ? 18.656 2.461 9.078 1 96.25 431 GLN B N 1
ATOM 6581 C CA . GLN B 1 431 ? 18.422 3.404 7.992 1 96.25 431 GLN B CA 1
ATOM 6582 C C . GLN B 1 431 ? 16.938 3.516 7.68 1 96.25 431 GLN B C 1
ATOM 6584 O O . GLN B 1 431 ? 16.422 4.605 7.398 1 96.25 431 GLN B O 1
ATOM 6589 N N . LEU B 1 432 ? 16.25 2.359 7.719 1 97.25 432 LEU B N 1
ATOM 6590 C CA . LEU B 1 432 ? 14.797 2.377 7.531 1 97.25 432 LEU B CA 1
ATOM 6591 C C . LEU B 1 432 ? 14.117 3.17 8.641 1 97.25 432 LEU B C 1
ATOM 6593 O O . LEU B 1 432 ? 13.172 3.918 8.383 1 97.25 432 LEU B O 1
ATOM 6597 N N . ALA B 1 433 ? 14.602 3.027 9.82 1 96.62 433 ALA B N 1
ATOM 6598 C CA . ALA B 1 433 ? 14.047 3.715 10.984 1 96.62 433 ALA B CA 1
ATOM 6599 C C . ALA B 1 433 ? 14.242 5.223 10.875 1 96.62 433 ALA B C 1
ATOM 6601 O O . ALA B 1 433 ? 13.438 6.004 11.383 1 96.62 433 ALA B O 1
ATOM 6602 N N . GLN B 1 434 ? 15.227 5.625 10.18 1 94.62 434 GLN B N 1
ATOM 6603 C CA . GLN B 1 434 ? 15.586 7.039 10.102 1 94.62 434 GLN B CA 1
ATOM 6604 C C . GLN B 1 434 ? 14.859 7.727 8.945 1 94.62 434 GLN B C 1
ATOM 6606 O O . GLN B 1 434 ? 14.789 8.953 8.898 1 94.62 434 GLN B O 1
ATOM 6611 N N . ALA B 1 435 ? 14.375 6.914 8.031 1 97.62 435 ALA B N 1
ATOM 6612 C CA . ALA B 1 435 ? 13.648 7.484 6.895 1 97.62 435 ALA B CA 1
ATOM 6613 C C . ALA B 1 435 ? 12.383 8.195 7.355 1 97.62 435 ALA B C 1
ATOM 6615 O O . ALA B 1 435 ? 11.688 7.719 8.25 1 97.62 435 ALA B O 1
ATOM 6616 N N . ILE B 1 436 ? 12.07 9.352 6.766 1 98.31 436 ILE B N 1
ATOM 6617 C CA . ILE B 1 436 ? 10.836 10.07 7.078 1 98.31 436 ILE B CA 1
ATOM 6618 C C . ILE B 1 436 ? 9.672 9.422 6.34 1 98.31 436 ILE B C 1
ATOM 6620 O O . ILE B 1 436 ? 9.695 9.289 5.113 1 98.31 436 ILE B O 1
ATOM 6624 N N . HIS B 1 437 ? 8.688 8.945 7.023 1 98.75 437 HIS B N 1
ATOM 6625 C CA . HIS B 1 437 ? 7.484 8.352 6.453 1 98.75 437 HIS B CA 1
ATOM 6626 C C . HIS B 1 437 ? 6.305 9.312 6.535 1 98.75 437 HIS B C 1
ATOM 6628 O O . HIS B 1 437 ? 6.207 10.102 7.48 1 98.75 437 HIS B O 1
ATOM 6634 N N . ILE B 1 438 ? 5.414 9.172 5.602 1 98.81 438 ILE B N 1
ATOM 6635 C CA . ILE B 1 438 ? 4.25 10.039 5.5 1 98.81 438 ILE B CA 1
ATOM 6636 C C . ILE B 1 438 ? 3.281 9.742 6.641 1 98.81 438 ILE B C 1
ATOM 6638 O O . ILE B 1 438 ? 2.98 8.578 6.918 1 98.81 438 ILE B O 1
ATOM 6642 N N . HIS B 1 439 ? 2.832 10.766 7.293 1 98.31 439 HIS B N 1
ATOM 6643 C CA . HIS B 1 439 ? 1.752 10.656 8.266 1 98.31 439 HIS B CA 1
ATOM 6644 C C . HIS B 1 439 ? 0.458 11.25 7.727 1 98.31 439 HIS B C 1
ATOM 6646 O O . HIS B 1 439 ? 0.456 12.367 7.199 1 98.31 439 HIS B O 1
ATOM 6652 N N . PRO B 1 440 ? -0.649 10.625 7.887 1 98.06 440 PRO B N 1
ATOM 6653 C CA . PRO B 1 440 ? -0.72 9.242 8.352 1 98.06 440 PRO B CA 1
ATOM 6654 C C . PRO B 1 440 ? -0.745 8.234 7.211 1 98.06 440 PRO B C 1
ATOM 6656 O O . PRO B 1 440 ? -1.438 8.445 6.211 1 98.06 440 PRO B O 1
ATOM 6659 N N . THR B 1 441 ? -0.006 7.242 7.281 1 98.69 441 THR B N 1
ATOM 6660 C CA . THR B 1 441 ? -0.071 6.121 6.348 1 98.69 441 THR B CA 1
ATOM 6661 C C . THR B 1 441 ? 0.118 4.797 7.078 1 98.69 441 THR B C 1
ATOM 6663 O O . THR B 1 441 ? 0.534 4.777 8.242 1 98.69 441 THR B O 1
ATOM 6666 N N . LEU B 1 442 ? -0.213 3.721 6.41 1 98.88 442 LEU B N 1
ATOM 6667 C CA . LEU B 1 442 ? 0.036 2.391 6.953 1 98.88 442 LEU B CA 1
ATOM 6668 C C . LEU B 1 442 ? 1.53 2.094 7.004 1 98.88 442 LEU B C 1
ATOM 6670 O O . LEU B 1 442 ? 1.993 1.359 7.879 1 98.88 442 LEU B O 1
ATOM 6674 N N . ALA B 1 443 ? 2.293 2.719 6.133 1 98.81 443 ALA B N 1
ATOM 6675 C CA . ALA B 1 443 ? 3.736 2.521 6.047 1 98.81 443 ALA B CA 1
ATOM 6676 C C . ALA B 1 443 ? 4.426 2.918 7.348 1 98.81 443 ALA B C 1
ATOM 6678 O O . ALA B 1 443 ? 5.531 2.457 7.641 1 98.81 443 ALA B O 1
ATOM 6679 N N . GLU B 1 444 ? 3.791 3.762 8.164 1 98.62 444 GLU B N 1
ATOM 6680 C CA . GLU B 1 444 ? 4.355 4.145 9.461 1 98.62 444 GLU B CA 1
ATOM 6681 C C . GLU B 1 444 ? 4.539 2.928 10.359 1 98.62 444 GLU B C 1
ATOM 6683 O O . GLU B 1 444 ? 5.402 2.926 11.242 1 98.62 444 GLU B O 1
ATOM 6688 N N . ALA B 1 445 ? 3.717 1.862 10.109 1 98.81 445 ALA B N 1
ATOM 6689 C CA . ALA B 1 445 ? 3.889 0.632 10.875 1 98.81 445 ALA B CA 1
ATOM 6690 C C . ALA B 1 445 ? 5.262 0.016 10.625 1 98.81 445 ALA B C 1
ATOM 6692 O O . ALA B 1 445 ? 5.898 -0.491 11.555 1 98.81 445 ALA B O 1
ATOM 6693 N N . VAL B 1 446 ? 5.688 0.048 9.375 1 98.81 446 VAL B N 1
ATOM 6694 C CA . VAL B 1 446 ? 6.996 -0.483 9.008 1 98.81 446 VAL B CA 1
ATOM 6695 C C . VAL B 1 446 ? 8.094 0.349 9.656 1 98.81 446 VAL B C 1
ATOM 6697 O O . VAL B 1 446 ? 9.031 -0.199 10.25 1 98.81 446 VAL B O 1
ATOM 6700 N N . ASN B 1 447 ? 7.949 1.656 9.578 1 98.56 447 ASN B N 1
ATOM 6701 C CA . ASN B 1 447 ? 8.914 2.582 10.164 1 98.56 447 ASN B CA 1
ATOM 6702 C C . ASN B 1 447 ? 9.055 2.371 11.664 1 98.56 447 ASN B C 1
ATOM 6704 O O . ASN B 1 447 ? 10.164 2.271 12.18 1 98.56 447 ASN B O 1
ATOM 6708 N N . THR B 1 448 ? 7.898 2.307 12.359 1 98.19 448 THR B N 1
ATOM 6709 C CA . THR B 1 448 ? 7.883 2.158 13.812 1 98.19 448 THR B CA 1
ATOM 6710 C C . THR B 1 448 ? 8.461 0.806 14.227 1 98.19 448 THR B C 1
ATOM 6712 O O . THR B 1 448 ? 9.195 0.713 15.203 1 98.19 448 THR B O 1
ATOM 6715 N N . ALA B 1 449 ? 8.125 -0.25 13.492 1 98.75 449 ALA B N 1
ATOM 6716 C CA . ALA B 1 449 ? 8.688 -1.568 13.789 1 98.75 449 ALA B CA 1
ATOM 6717 C C . ALA B 1 449 ? 10.203 -1.563 13.656 1 98.75 449 ALA B C 1
ATOM 6719 O O . ALA B 1 449 ? 10.906 -2.096 14.523 1 98.75 449 ALA B O 1
ATOM 6720 N N . ALA B 1 450 ? 10.695 -0.967 12.586 1 98.56 450 ALA B N 1
ATOM 6721 C CA . ALA B 1 450 ? 12.141 -0.866 12.406 1 98.56 450 ALA B CA 1
ATOM 6722 C C . ALA B 1 450 ? 12.781 -0.076 13.539 1 98.56 450 ALA B C 1
ATOM 6724 O O . ALA B 1 450 ? 13.836 -0.464 14.062 1 98.56 450 ALA B O 1
ATOM 6725 N N . GLY B 1 451 ? 12.172 1.014 13.969 1 96.75 451 GLY B N 1
ATOM 6726 C CA . GLY B 1 451 ? 12.688 1.848 15.039 1 96.75 451 GLY B CA 1
ATOM 6727 C C . GLY B 1 451 ? 12.672 1.156 16.391 1 96.75 451 GLY B C 1
ATOM 6728 O O . GLY B 1 451 ? 13.406 1.548 17.297 1 96.75 451 GLY B O 1
ATOM 6729 N N . GLY B 1 452 ? 11.844 0.141 16.516 1 95 452 GLY B N 1
ATOM 6730 C CA . GLY B 1 452 ? 11.688 -0.581 17.766 1 95 452 GLY B CA 1
ATOM 6731 C C . GLY B 1 452 ? 12.617 -1.775 17.891 1 95 452 GLY B C 1
ATOM 6732 O O . GLY B 1 452 ? 12.531 -2.543 18.844 1 95 452 GLY B O 1
ATOM 6733 N N . VAL B 1 453 ? 13.438 -1.951 16.938 1 93.19 453 VAL B N 1
ATOM 6734 C CA . VAL B 1 453 ? 14.398 -3.045 17.016 1 93.19 453 VAL B CA 1
ATOM 6735 C C . VAL B 1 453 ? 15.422 -2.764 18.109 1 93.19 453 VAL B C 1
ATOM 6737 O O . VAL B 1 453 ? 16.125 -1.752 18.078 1 93.19 453 VAL B O 1
ATOM 6740 N N . HIS B 1 454 ? 15.414 -3.539 19.078 1 85.31 454 HIS B N 1
ATOM 6741 C CA . HIS B 1 454 ? 16.344 -3.355 20.188 1 85.31 454 HIS B CA 1
ATOM 6742 C C . HIS B 1 454 ? 16.594 -4.672 20.922 1 85.31 454 HIS B C 1
ATOM 6744 O O . HIS B 1 454 ? 15.852 -5.637 20.75 1 85.31 454 HIS B O 1
ATOM 6750 N N . ARG B 1 455 ? 17.781 -4.668 21.609 1 77.81 455 ARG B N 1
ATOM 6751 C CA . ARG B 1 455 ? 18.047 -5.781 22.516 1 77.81 455 ARG B CA 1
ATOM 6752 C C . ARG B 1 455 ? 17.188 -5.676 23.766 1 77.81 455 ARG B C 1
ATOM 6754 O O . ARG B 1 455 ? 16.922 -4.574 24.25 1 77.81 455 ARG B O 1
ATOM 6761 N N . GLU B 1 456 ? 16.562 -6.812 23.938 1 60.53 456 GLU B N 1
ATOM 6762 C CA . GLU B 1 456 ? 15.852 -6.762 25.219 1 60.53 456 GLU B CA 1
ATOM 6763 C C . GLU B 1 456 ? 16.781 -6.297 26.344 1 60.53 456 GLU B C 1
ATOM 6765 O O . GLU B 1 456 ? 17.969 -6.633 26.359 1 60.53 456 GLU B O 1
ATOM 6770 N N . ILE B 1 457 ? 16.312 -5.293 27.062 1 46.91 457 ILE B N 1
ATOM 6771 C CA . ILE B 1 457 ? 17.062 -4.836 28.219 1 46.91 457 ILE B CA 1
ATOM 6772 C C . ILE B 1 457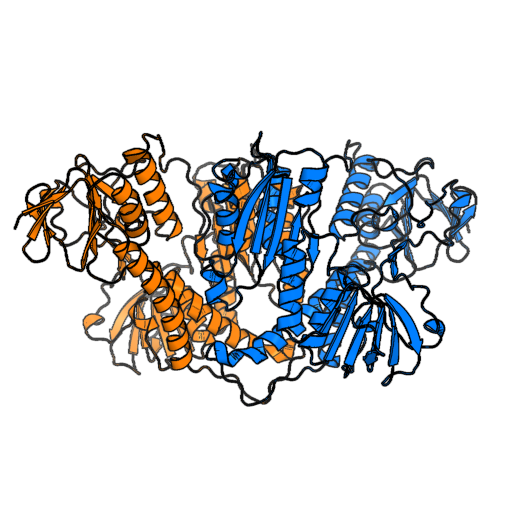 ? 17.391 -6.023 29.125 1 46.91 457 ILE B C 1
ATOM 6774 O O . ILE B 1 457 ? 16.5 -6.809 29.469 1 46.91 457 ILE B O 1
ATOM 6778 N N . GLY B 1 458 ? 18.828 -6.348 29.453 1 39.53 458 GLY B N 1
ATOM 6779 C CA . GLY B 1 458 ? 19.344 -7.414 30.281 1 39.53 458 GLY B CA 1
ATOM 6780 C C . GLY B 1 458 ? 19.75 -8.648 29.5 1 39.53 458 GLY B C 1
ATOM 6781 O O . GLY B 1 458 ? 20.219 -9.633 30.078 1 39.53 458 GLY B O 1
ATOM 6782 N N . ALA B 1 459 ? 19.609 -8.648 28.484 1 36.38 459 ALA B N 1
ATOM 6783 C CA . ALA B 1 459 ? 20.094 -9.789 27.719 1 36.38 459 ALA B CA 1
ATOM 6784 C C . ALA B 1 459 ? 21.562 -9.609 27.344 1 36.38 459 ALA B C 1
ATOM 6786 O O . ALA B 1 459 ? 22 -8.5 27.016 1 36.38 459 ALA B O 1
#

Solvent-accessible surface area (backbone atoms only — not comparable to full-atom values): 45198 Å² total; per-residue (Å²): 97,77,48,82,30,50,30,31,31,40,20,28,19,61,26,26,43,61,38,46,62,57,50,24,76,76,39,39,24,40,37,31,22,61,72,63,68,37,29,54,44,43,70,44,32,51,50,36,51,48,23,44,40,35,28,18,48,52,39,47,49,52,73,47,28,61,81,38,19,25,46,65,78,54,73,76,45,56,41,43,48,49,31,38,50,49,28,49,53,55,37,51,54,56,40,51,51,54,53,52,53,52,69,68,37,86,35,44,49,77,40,81,35,63,64,30,33,80,37,73,63,26,34,36,38,91,74,29,37,37,33,42,69,30,38,39,43,24,55,24,57,44,79,37,79,75,96,34,46,49,42,93,73,27,73,66,32,36,74,60,57,53,62,72,50,48,70,79,47,69,22,34,34,30,40,22,34,40,65,66,22,46,34,51,46,52,32,42,36,42,54,66,24,42,32,40,40,33,14,55,50,82,46,47,36,72,90,47,40,68,72,45,23,50,35,37,53,51,31,40,43,74,71,63,38,46,74,39,52,40,24,40,75,50,29,34,42,52,42,82,67,46,29,40,35,41,35,46,51,88,83,38,61,82,43,71,27,21,39,39,36,50,34,68,52,71,33,34,56,52,76,78,36,36,44,65,37,51,69,47,73,53,45,97,78,34,29,39,68,56,52,59,64,28,36,36,91,28,86,58,29,32,47,35,38,38,24,41,42,81,76,72,41,62,44,49,9,36,50,41,28,50,33,44,48,34,34,73,76,62,72,39,95,49,59,58,74,86,67,65,72,49,44,66,38,85,41,68,29,14,26,7,34,34,68,41,36,62,70,56,37,47,73,71,66,48,58,73,28,49,9,60,27,52,26,75,78,30,69,37,24,56,36,65,70,46,38,50,38,32,28,38,35,26,26,32,64,89,74,40,36,55,48,14,40,42,26,18,13,78,60,13,54,49,56,39,43,44,53,50,51,30,53,72,72,68,42,36,35,64,58,51,33,66,49,62,55,46,67,72,31,64,49,41,36,56,35,49,5,36,59,47,47,46,72,63,89,88,110,97,77,48,80,29,50,30,31,31,41,20,27,19,62,24,24,43,61,39,44,61,58,47,25,76,77,40,40,24,40,37,30,22,59,72,64,68,37,28,53,41,43,71,46,34,51,50,37,52,48,24,44,40,35,26,19,50,52,40,46,48,53,73,46,27,61,81,38,18,24,46,67,77,55,72,76,45,57,40,42,46,48,32,36,50,47,28,47,52,54,38,49,54,54,40,51,51,55,53,52,54,53,70,69,38,85,36,45,47,75,40,81,35,63,63,28,32,81,37,73,62,26,33,35,38,91,75,29,37,37,33,42,69,29,39,38,42,24,55,24,58,42,78,36,81,76,96,34,48,48,42,92,72,27,74,64,30,37,73,60,57,52,62,70,52,47,69,80,47,68,22,34,32,30,41,23,34,41,66,66,23,46,33,50,48,53,32,42,35,41,54,66,24,44,33,41,40,34,13,55,48,80,47,48,35,74,89,49,41,68,72,45,24,50,34,38,52,51,30,40,44,72,72,62,39,45,76,39,52,39,25,39,73,52,30,36,44,52,42,83,66,46,30,39,34,41,40,46,48,91,83,46,56,81,44,71,27,23,39,40,36,50,34,68,51,72,35,36,54,54,76,79,36,37,43,65,39,52,68,48,74,54,46,98,78,34,29,39,69,56,53,58,65,30,35,37,91,29,86,57,29,32,46,33,38,39,24,40,42,80,76,72,41,60,42,47,9,36,50,42,29,50,33,44,49,34,35,73,76,62,73,39,95,49,60,58,74,86,68,65,72,49,44,65,37,84,42,66,29,13,26,6,35,34,69,41,37,62,70,57,36,47,75,73,67,48,58,74,28,48,10,60,26,52,26,74,78,30,68,38,24,55,34,65,70,45,38,50,38,33,29,37,34,27,25,33,65,90,75,41,36,55,48,14,40,42,26,17,13,79,60,11,53,50,56,40,44,42,55,50,51,30,52,72,71,69,42,36,35,64,58,50,34,67,49,63,55,45,65,75,30,63,50,40,36,55,34,49,5,37,58,47,46,44,72,63,90,90,111

Radius of gyration: 30.17 Å; Cα contacts (8 Å, |Δi|>4): 2307; chains: 2; bounding box: 58×84×81 Å

pLDDT: mean 96.5, std 6.34, range [34.88, 98.94]

Sequence (918 aa):
MSERYDTLVLGGGMAGLPLALRAARHGRVAFVEKELLGGTCLNRGCIPTKTMIASAAVAHQARRAAEFGVRLPGPVTVDLAAVVDRKNTIVDSIRAGSYRTVEKSTDLDFYHATGHFTAPRTLTVDGTDLTADRILLVTGTRSTIPAIDGLDTVPYFTSRTLLDLTDLPSHLLVVGGGYVGCEFAQMFRRFGSEVTLIQRADRLLPGEDPDISAAVREGMTADGITVLTGTTCTAATGTTGNIRLGCTGSEADDITGSHLLIATGRTPNSDNLGLEYLGLEPDPQGFLTVDASLRTDAENVWALGDLRGGPMFTHTARDDADIVYRTIFRSQDRTTTGRIVPHAVFTDPEVGAVGLTEPAARAAGYDVVVGRQDFTGVVKARAIGNTRGLVKFVADAATDRILGCHIAGPDGGNLVHEAVIAMTTGATYTQLAQAIHIHPTLAEAVNTAAGGVHREIGAMSERYDTLVLGGGMAGLPLALRAARHGRVAFVEKELLGGTCLNRGCIPTKTMIASAAVAHQARRAAEFGVRLPGPVTVDLAAVVDRKNTIVDSIRAGSYRTVEKSTDLDFYHATGHFTAPRTLTVDGTDLTADRILLVTGTRSTIPAIDGLDTVPYFTSRTLLDLTDLPSHLLVVGGGYVGCEFAQMFRRFGSEVTLIQRADRLLPGEDPDISAAVREGMTADGITVLTGTTCTAATGTTGNIRLGCTGSEADDITGSHLLIATGRTPNSDNLGLEYLGLEPDPQGFLTVDASLRTDAENVWALGDLRGGPMFTHTARDDADIVYRTIFRSQDRTTTGRIVPHAVFTDPEVGAVGLTEPAARAAGYDVVVGRQDFTGVVKARAIGNTRGLVKFVADAATDRILGCHIAGPDGGNLVHEAVIAMTTGATYTQLAQAIHIHPTLAEAVNTAAGGVHREIGA

Foldseek 3Di:
DEDEWAEEQAAQALLRLVLLLLVLVVIAYEYEHQDAHHPCCLQQPVQLLVLLLVVLVVLLVVQVQVVVVHDDPDHGADQLQVSLVRSCVVSVVVSVVSVVSQVPRDRYDYANFDWADDAAQWIAGPNYTYHHPAYEYEHAWAADDDQAACVVVEDAAESRRVSNDRDQWQEEEEEAQAQSRLSVQSSSLSNPHAYEYEELAQFHNVVAFPQQRVLSVVQSVVSPHHYHYNKAFRHWDDYAQWIWTQIDGDVGDIDITRHYYYHHDIAAPQPRRNCVNQVFDADPRQAFDADQLQHGPGPNYGYAAPSNPDPRDSVRRNVSSVSNCCVPPVVDDDGNPPDWDWDWRCGQLIKTKTADHQVRCVVVPAPKWKFKFFQVPAVVCVVVPWRGWIKMWIAGPVPQWTRMIMTGTVPNNPLCVVVVVCNVVRHGLVVLLPDDDDPRDSNVRSNRRSVRGDDDDPD/DEDEWAEEQAAQALLRLVLLLLVLVVIAYEREHQDAHHPCCLQQDVQLLVLLLVVLVVLLVVQVQVVVVHDDPDHGADQLQVSLVRSCVVSVVVSVVSVVSQVPRDRYDYANFDWADDAAQWIAGPNYTYHHNAYEYEHAWAADDDDAACVVVEDAAESRRVSNDRDQWQEEEEEAQAQSRLSVQSSSLSNPHAYEYEELAQFHNVVAFPQQRVLSVVQSVVSPHHYHYNKAFRHWDDYAQWIWTQIDGDVGDIDITRHYYYHHDIAAPQPRRNCVNQVFDADPRQAFDAPQLQHGPGPNYGYAAPRNPDPRDSVRRNVSSVSNCCVPPVVDDDGNPPDWDWDWRCGQLIKTKTADHQVRCVVVPAPKWKFKFFQVPAVVCVVVPWRGWIKMWIAGPVPQWTRMIMTGTVPNNPLCVVVVVCNVVRHGLVVLLPDDDDPRDPNVRSNRRSVRTDDDDPD

Secondary structure (DSSP, 8-state):
-EEEEEEEEE--STTHHHHHHHHGGGS-EEEE-SS-TTHHHHHTSHHHHHHHHHHHHHHHHHHTGGGGTEE-SS--EE-HHHHHHHHHHHHHHHHHHHHHHHHH-TTEEEE-S-EEEEETTEEEETTEEEEEEEEEE---EEE-----BTGGGS--B-TTGGGG--S--SEEEEE--SHHHHHHHHHHHHHT-EEEEE-SSSSSSTTS-HHHHHHHHHHHHHTT-EEE-SEEEEEEEEETTEEEEEEEETT-S-EEESEEEE---EEETTTTS-GGGGT----TTSPPP--TT-B-SSTTEEE-GGGG-SS--HHHHHHHHHHHHHHHHS-----STT----EEE-SSSEEEEEE--HHHHHHTT--EEEEEEEGGG-HHHHHTT----EEEEEEETTT-BEEEEEEEETTHHHHTHHHHHHHHTT-BHHHHHHS---SS-TTHHHHHHHHT-BPPTT-/-EEEEEEEEE--STTHHHHHHHHTTSS-EEEE-SS-TTHHHHHTSHHHHHHHHHHHHHHHHHHTGGGGTEE-SS--EE-HHHHHHHHHHHHHHHHHHHHHHHHH-TTEEEE-S-EEEEETTEEEETTEEEEEEEEEE---EEE-----BTGGGS--B-TTGGGG--S--SEEEEE--SHHHHHHHHHHHHHT-EEEEE-SSSSSSTTS-HHHHHHHHHHHHHTT-EEE-SEEEEEEEEETTEEEEEEEETT-S-EEESEEEE---EEETTTTS-GGGGT----TTSPPP--TT-B-SSTTEEE-GGGG-SS--HHHHHHHHHHHHHHHHS-----STT----EEE-SSSEEEEEE--HHHHHHTT--EEEEEEEGGG-HHHHHTT----EEEEEEETTT-BEEEEEEEETTHHHHTHHHHHHHHTT-BHHHHHHSPPPSS-TTHHHHHHHHT-BPPTT-